Protein 4HXY (pdb70)

B-factor: mean 15.11, std 8.76, range [2.0, 50.68]

Structure (mmCIF, N/CA/C/O backbone):
data_4HXY
#
_entry.id   4HXY
#
_cell.length_a   42.157
_cell.length_b   123.398
_cell.length_c   79.884
_cell.angle_alpha   90.00
_cell.angle_beta   90.27
_cell.angle_gamma   90.00
#
_symmetry.space_group_name_H-M   'P 1 21 1'
#
loop_
_entity.id
_entity.type
_entity.pdbx_description
1 polymer Plm1
2 non-polymer 'NADPH DIHYDRO-NICOTINAMIDE-ADENINE-DINUCLEOTIDE PHOSPHATE'
3 non-polymer '6-AMINOHEXANOIC ACID'
4 water water
#
loop_
_atom_site.group_PDB
_atom_site.id
_atom_site.type_symbol
_atom_site.label_atom_id
_atom_site.label_alt_id
_atom_site.label_comp_id
_atom_site.label_asym_id
_atom_site.label_entity_id
_atom_site.label_seq_id
_atom_site.pdbx_PDB_ins_code
_atom_site.Cartn_x
_atom_site.Cartn_y
_atom_site.Cartn_z
_atom_site.occupancy
_atom_site.B_iso_or_equiv
_atom_site.auth_seq_id
_atom_site.auth_comp_id
_atom_site.auth_asym_id
_atom_site.auth_atom_id
_atom_site.pdbx_PDB_model_num
ATOM 1 N N . ARG A 1 4 ? 9.583 23.880 79.709 1.00 23.18 1 ARG A N 1
ATOM 2 C CA . ARG A 1 4 ? 9.107 24.200 78.334 1.00 21.92 1 ARG A CA 1
ATOM 3 C C . ARG A 1 4 ? 9.964 25.346 77.775 1.00 20.71 1 ARG A C 1
ATOM 4 O O . ARG A 1 4 ? 10.353 26.271 78.500 1.00 21.96 1 ARG A O 1
ATOM 6 N N . THR A 1 5 ? 10.341 25.247 76.503 1.00 17.72 2 THR A N 1
ATOM 7 C CA . THR A 1 5 ? 11.274 26.215 75.954 1.00 15.01 2 THR A CA 1
ATOM 8 C C . THR A 1 5 ? 10.525 27.470 75.596 1.00 12.95 2 THR A C 1
ATOM 9 O O . THR A 1 5 ? 9.587 27.423 74.798 1.00 12.13 2 THR A O 1
ATOM 13 N N . GLY A 1 6 ? 10.944 28.597 76.166 1.00 10.74 3 GLY A N 1
ATOM 14 C CA . GLY A 1 6 ? 10.323 29.877 75.850 1.00 9.08 3 GLY A CA 1
ATOM 15 C C . GLY A 1 6 ? 10.895 30.478 74.578 1.00 8.21 3 GLY A C 1
ATOM 16 O O . GLY A 1 6 ? 12.127 30.494 74.390 1.00 7.29 3 GLY A O 1
ATOM 17 N N . TRP A 1 7 ? 9.997 30.963 73.717 1.00 7.86 4 TRP A N 1
ATOM 18 C CA . TRP A 1 7 ? 10.344 31.667 72.480 1.00 7.21 4 TRP A CA 1
ATOM 19 C C . TRP A 1 7 ? 9.791 33.069 72.576 1.00 7.46 4 TRP A C 1
ATOM 20 O O . TRP A 1 7 ? 8.606 33.270 72.885 1.00 7.51 4 TRP A O 1
ATOM 31 N N . PHE A 1 8 ? 10.662 34.048 72.350 1.00 6.89 5 PHE A N 1
ATOM 32 C CA . PHE A 1 8 ? 10.276 35.439 72.449 1.00 6.79 5 PHE A CA 1
ATOM 33 C C . PHE A 1 8 ? 10.858 36.239 71.298 1.00 7.41 5 PHE A C 1
ATOM 34 O O . PHE A 1 8 ? 11.740 35.766 70.571 1.00 6.27 5 PHE A O 1
ATOM 42 N N . SER A 1 9 ? 10.318 37.445 71.124 1.00 8.14 6 SER A N 1
ATOM 43 C CA . SER A 1 9 ? 10.791 38.379 70.115 1.00 8.82 6 SER A CA 1
ATOM 44 C C . SER A 1 9 ? 10.623 39.814 70.600 1.00 8.63 6 SER A C 1
ATOM 45 O O . SER A 1 9 ? 9.694 40.113 71.320 1.00 7.31 6 SER A O 1
ATOM 48 N N . GLU A 1 10 ? 11.505 40.685 70.142 1.00 9.06 7 GLU A N 1
ATOM 49 C CA . GLU A 1 10 ? 11.287 42.115 70.197 1.00 9.20 7 GLU A CA 1
ATOM 50 C C . GLU A 1 10 ? 10.064 42.494 69.364 1.00 9.69 7 GLU A C 1
ATOM 51 O O . GLU A 1 10 ? 9.825 41.935 68.280 1.00 9.90 7 GLU A O 1
ATOM 57 N N . THR A 1 11 ? 9.270 43.436 69.863 1.00 8.45 8 THR A N 1
ATOM 58 C CA . THR A 1 11 ? 8.232 44.068 69.067 1.00 8.85 8 THR A CA 1
ATOM 59 C C . THR A 1 11 ? 8.112 45.529 69.523 1.00 8.97 8 THR A C 1
ATOM 60 O O . THR A 1 11 ? 8.801 45.950 70.452 1.00 9.09 8 THR A O 1
ATOM 64 N N . TRP A 1 12 ? 7.278 46.313 68.848 1.00 8.82 9 TRP A N 1
ATOM 65 C CA . TRP A 1 12 ? 7.170 47.743 69.101 1.00 9.72 9 TRP A CA 1
ATOM 66 C C . TRP A 1 12 ? 5.709 48.138 69.171 1.00 10.52 9 TRP A C 1
ATOM 67 O O . TRP A 1 12 ? 4.883 47.637 68.384 1.00 12.14 9 TRP A O 1
ATOM 78 N N . ARG A 1 13 ? 5.402 48.973 70.156 1.00 10.99 10 ARG A N 1
ATOM 79 C CA . ARG A 1 13 ? 4.057 49.498 70.398 1.00 12.32 10 ARG A CA 1
ATOM 80 C C . ARG A 1 13 ? 4.036 50.952 69.999 1.00 12.44 10 ARG A C 1
ATOM 81 O O . ARG A 1 13 ? 4.828 51.760 70.509 1.00 11.13 10 ARG A O 1
ATOM 89 N N . GLN A 1 14 ? 3.112 51.307 69.113 1.00 13.71 11 GLN A N 1
ATOM 90 C CA . GLN A 1 14 ? 2.962 52.701 68.733 1.00 15.46 11 GLN A CA 1
ATOM 91 C C . GLN A 1 14 ? 2.260 53.438 69.870 1.00 16.55 11 GLN A C 1
ATOM 92 O O . GLN A 1 14 ? 1.168 53.031 70.292 1.00 16.47 11 GLN A O 1
ATOM 98 N N . LEU A 1 15 ? 2.878 54.505 70.381 1.00 17.88 12 LEU A N 1
ATOM 99 C CA . LEU A 1 15 ? 2.303 55.277 71.487 1.00 19.81 12 LEU A CA 1
ATOM 100 C C . LEU A 1 15 ? 1.322 56.290 70.918 1.00 22.00 12 LEU A C 1
ATOM 101 O O . LEU A 1 15 ? 1.515 56.762 69.817 1.00 23.61 12 LEU A O 1
ATOM 106 N N . GLY A 1 16 ? 0.268 56.603 71.664 1.00 24.55 13 GLY A N 1
ATOM 107 C CA . GLY A 1 16 ? -0.823 57.455 71.146 1.00 25.67 13 GLY A CA 1
ATOM 108 C C . GLY A 1 16 ? -0.457 58.907 70.904 1.00 26.41 13 GLY A C 1
ATOM 109 O O . GLY A 1 16 ? -0.884 59.508 69.894 1.00 27.85 13 GLY A O 1
ATOM 110 N N . THR A 1 20 ? 4.501 66.201 72.019 1.00 40.05 17 THR A N 1
ATOM 111 C CA . THR A 1 20 ? 5.472 66.852 71.146 1.00 39.88 17 THR A CA 1
ATOM 112 C C . THR A 1 20 ? 5.607 68.357 71.448 1.00 39.49 17 THR A C 1
ATOM 113 O O . THR A 1 20 ? 4.602 69.072 71.582 1.00 39.86 17 THR A O 1
ATOM 117 N N . ALA A 1 21 ? 6.852 68.823 71.548 1.00 38.57 18 ALA A N 1
ATOM 118 C CA . ALA A 1 21 ? 7.173 70.223 71.872 1.00 37.73 18 ALA A CA 1
ATOM 119 C C . ALA A 1 21 ? 8.011 70.852 70.766 1.00 36.77 18 ALA A C 1
ATOM 120 O O . ALA A 1 21 ? 8.461 70.163 69.857 1.00 36.66 18 ALA A O 1
ATOM 122 N N . ASP A 1 22 ? 8.224 72.162 70.847 1.00 35.84 19 ASP A N 1
ATOM 123 C CA . ASP A 1 22 ? 9.015 72.887 69.833 1.00 35.17 19 ASP A CA 1
ATOM 124 C C . ASP A 1 22 ? 10.466 73.138 70.262 1.00 33.95 19 ASP A C 1
ATOM 125 O O . ASP A 1 22 ? 11.323 73.453 69.434 1.00 33.63 19 ASP A O 1
ATOM 130 N N . ARG A 1 23 ? 10.724 73.011 71.560 1.00 31.99 20 ARG A N 1
ATOM 131 C CA . ARG A 1 23 ? 12.054 73.217 72.122 1.00 30.35 20 ARG A CA 1
ATOM 132 C C . ARG A 1 23 ? 12.133 72.446 73.432 1.00 28.28 20 ARG A C 1
ATOM 133 O O . ARG A 1 23 ? 11.127 71.919 73.906 1.00 28.14 20 ARG A O 1
ATOM 141 N N . VAL A 1 24 ? 13.330 72.375 74.005 1.00 26.27 21 VAL A N 1
ATOM 142 C CA . VAL A 1 24 ? 13.543 71.682 75.278 1.00 24.72 21 VAL A CA 1
ATOM 143 C C . VAL A 1 24 ? 14.099 72.703 76.260 1.00 23.78 21 VAL A C 1
ATOM 144 O O . VAL A 1 24 ? 15.193 73.217 76.062 1.00 23.06 21 VAL A O 1
ATOM 148 N N . PRO A 1 25 ? 13.336 73.023 77.315 1.00 23.53 22 PRO A N 1
ATOM 149 C CA . PRO A 1 25 ? 13.831 74.049 78.214 1.00 23.33 22 PRO A CA 1
ATOM 150 C C . PRO A 1 25 ? 14.909 73.532 79.136 1.00 22.53 22 PRO A C 1
ATOM 151 O O . PRO A 1 25 ? 14.945 72.331 79.436 1.00 23.21 22 PRO A O 1
ATOM 155 N N . GLY A 1 26 ? 15.757 74.448 79.590 1.00 21.47 23 GLY A N 1
ATOM 156 C CA . GLY A 1 26 ? 16.704 74.177 80.661 1.00 21.26 23 GLY A CA 1
ATOM 157 C C . GLY A 1 26 ? 18.148 74.250 80.203 1.00 20.01 23 GLY A C 1
ATOM 158 O O . GLY A 1 26 ? 18.456 74.669 79.082 1.00 20.58 23 GLY A O 1
ATOM 159 N N . ASN A 1 27 ? 19.030 73.822 81.095 1.00 18.48 24 ASN A N 1
ATOM 160 C CA . ASN A 1 27 ? 20.460 73.870 80.903 1.00 17.03 24 ASN A CA 1
ATOM 161 C C . ASN A 1 27 ? 20.938 72.443 80.618 1.00 15.65 24 ASN A C 1
ATOM 162 O O . ASN A 1 27 ? 21.145 71.671 81.547 1.00 15.65 24 ASN A O 1
ATOM 167 N N . TRP A 1 28 ? 21.095 72.100 79.339 1.00 14.57 25 TRP A N 1
ATOM 168 C CA . TRP A 1 28 ? 21.428 70.730 78.952 1.00 13.89 25 TRP A CA 1
ATOM 169 C C . TRP A 1 28 ? 22.879 70.581 78.565 1.00 12.95 25 TRP A C 1
ATOM 170 O O . TRP A 1 28 ? 23.480 71.499 78.016 1.00 13.00 25 TRP A O 1
ATOM 181 N N . LEU A 1 29 ? 23.415 69.397 78.829 1.00 11.28 26 LEU A N 1
ATOM 182 C CA . LEU A 1 29 ? 24.772 69.038 78.467 1.00 10.77 26 LEU A CA 1
ATOM 183 C C . LEU A 1 29 ? 24.699 68.101 77.253 1.00 10.93 26 LEU A C 1
ATOM 184 O O . LEU A 1 29 ? 23.995 67.120 77.279 1.00 10.51 26 LEU A O 1
ATOM 189 N N . LEU A 1 30 ? 25.418 68.439 76.195 1.00 30.00 27 LEU A N 1
ATOM 190 C CA . LEU A 1 30 ? 25.376 67.650 74.982 1.00 30.00 27 LEU A CA 1
ATOM 191 C C . LEU A 1 30 ? 26.718 66.968 74.828 1.00 30.00 27 LEU A C 1
ATOM 192 O O . LEU A 1 30 ? 27.737 67.624 74.840 1.00 30.00 27 LEU A O 1
ATOM 197 N N . LEU A 1 31 ? 26.686 65.645 74.683 1.00 9.65 28 LEU A N 1
ATOM 198 C CA . LEU A 1 31 ? 27.893 64.842 74.576 1.00 8.94 28 LEU A CA 1
ATOM 199 C C . LEU A 1 31 ? 27.898 63.975 73.324 1.00 9.80 28 LEU A C 1
ATOM 200 O O . LEU A 1 31 ? 26.874 63.732 72.741 1.00 8.34 28 LEU A O 1
ATOM 205 N N . GLY A 1 32 ? 29.093 63.556 72.925 1.00 11.60 29 GLY A N 1
ATOM 206 C CA . GLY A 1 32 ? 29.243 62.730 71.735 1.00 12.21 29 GLY A CA 1
ATOM 207 C C . GLY A 1 32 ? 29.046 63.602 70.519 1.00 13.24 29 GLY A C 1
ATOM 208 O O . GLY A 1 32 ? 29.605 64.704 70.438 1.00 15.17 29 GLY A O 1
ATOM 209 N N . GLU A 1 33 ? 28.235 63.141 69.581 1.00 13.22 30 GLU A N 1
ATOM 210 C CA . GLU A 1 33 ? 27.958 63.904 68.383 1.00 14.37 30 GLU A CA 1
ATOM 211 C C . GLU A 1 33 ? 26.472 64.189 68.308 1.00 13.02 30 GLU A C 1
ATOM 212 O O . GLU A 1 33 ? 25.683 63.363 67.861 1.00 12.73 30 GLU A O 1
ATOM 218 N N . VAL A 1 34 ? 26.096 65.382 68.730 1.00 12.47 31 VAL A N 1
ATOM 219 C CA . VAL A 1 34 ? 24.709 65.807 68.631 1.00 11.97 31 VAL A CA 1
ATOM 220 C C . VAL A 1 34 ? 24.607 66.704 67.407 1.00 12.01 31 VAL A C 1
ATOM 221 O O . VAL A 1 34 ? 25.284 67.734 67.334 1.00 12.60 31 VAL A O 1
ATOM 225 N N . PRO A 1 35 ? 23.784 66.319 66.434 1.00 12.24 32 PRO A N 1
ATOM 226 C CA . PRO A 1 35 ? 23.776 67.045 65.175 1.00 12.37 32 PRO A CA 1
ATOM 227 C C . PRO A 1 35 ? 23.095 68.395 65.293 1.00 12.66 32 PRO A C 1
ATOM 228 O O . PRO A 1 35 ? 22.358 68.636 66.244 1.00 11.72 32 PRO A O 1
ATOM 232 N N . PRO A 1 36 ? 23.354 69.276 64.336 1.00 13.11 33 PRO A N 1
ATOM 233 C CA . PRO A 1 36 ? 22.827 70.634 64.471 1.00 13.24 33 PRO A CA 1
ATOM 234 C C . PRO A 1 36 ? 21.316 70.740 64.607 1.00 13.64 33 PRO A C 1
ATOM 235 O O . PRO A 1 36 ? 20.851 71.585 65.375 1.00 14.60 33 PRO A O 1
ATOM 239 N N . ALA A 1 37 ? 20.563 69.887 63.909 1.00 13.42 34 ALA A N 1
ATOM 240 C CA . ALA A 1 37 ? 19.095 69.938 63.976 1.00 13.46 34 ALA A CA 1
ATOM 241 C C . ALA A 1 37 ? 18.546 69.574 65.356 1.00 13.77 34 ALA A C 1
ATOM 242 O O . ALA A 1 37 ? 17.405 69.911 65.675 1.00 14.86 34 ALA A O 1
ATOM 244 N N . LEU A 1 38 ? 19.337 68.867 66.156 1.00 13.31 35 LEU A N 1
ATOM 245 C CA . LEU A 1 38 ? 18.967 68.635 67.562 1.00 12.73 35 LEU A CA 1
ATOM 246 C C . LEU A 1 38 ? 19.570 69.644 68.547 1.00 12.60 35 LEU A C 1
ATOM 247 O O . LEU A 1 38 ? 18.913 69.999 69.527 1.00 13.68 35 LEU A O 1
ATOM 252 N N . GLY A 1 39 ? 20.805 70.084 68.325 1.00 12.72 36 GLY A N 1
ATOM 253 C CA . GLY A 1 39 ? 21.427 71.078 69.199 1.00 13.95 36 GLY A CA 1
ATOM 254 C C . GLY A 1 39 ? 20.574 72.337 69.313 1.00 14.96 36 GLY A C 1
ATOM 255 O O . GLY A 1 39 ? 20.577 73.027 70.345 1.00 15.94 36 GLY A O 1
ATOM 256 N N . SER A 1 40 ? 19.846 72.635 68.237 1.00 15.52 37 SER A N 1
ATOM 257 C CA . SER A 1 40 ? 19.009 73.836 68.164 1.00 16.29 37 SER A CA 1
ATOM 258 C C . SER A 1 40 ? 17.726 73.760 68.989 1.00 16.37 37 SER A C 1
ATOM 259 O O . SER A 1 40 ? 17.004 74.759 69.097 1.00 17.59 37 SER A O 1
ATOM 262 N N . LEU A 1 41 ? 17.425 72.602 69.576 1.00 16.23 38 LEU A N 1
ATOM 263 C CA . LEU A 1 41 ? 16.303 72.466 70.501 1.00 16.71 38 LEU A CA 1
ATOM 264 C C . LEU A 1 41 ? 16.584 73.134 71.849 1.00 17.32 38 LEU A C 1
ATOM 265 O O . LEU A 1 41 ? 15.656 73.404 72.613 1.00 17.56 38 LEU A O 1
ATOM 270 N N . PHE A 1 42 ? 17.864 73.381 72.117 1.00 17.95 39 PHE A N 1
ATOM 271 C CA . PHE A 1 42 ? 18.351 73.821 73.408 1.00 18.64 39 PHE A CA 1
ATOM 272 C C . PHE A 1 42 ? 18.861 75.245 73.311 1.00 19.98 39 PHE A C 1
ATOM 273 O O . PHE A 1 42 ? 19.494 75.624 72.331 1.00 20.28 39 PHE A O 1
ATOM 281 N N . ASP A 1 43 ? 18.571 76.035 74.336 1.00 20.53 40 ASP A N 1
ATOM 282 C CA . ASP A 1 43 ? 19.130 77.366 74.423 1.00 21.66 40 ASP A CA 1
ATOM 283 C C . ASP A 1 43 ? 20.437 77.242 75.198 1.00 20.52 40 ASP A C 1
ATOM 284 O O . ASP A 1 43 ? 20.453 76.749 76.324 1.00 20.97 40 ASP A O 1
ATOM 289 N N . ASP A 1 44 ? 21.520 77.668 74.566 1.00 19.57 41 ASP A N 1
ATOM 290 C CA . ASP A 1 44 ? 22.832 77.730 75.175 1.00 19.60 41 ASP A CA 1
ATOM 291 C C . ASP A 1 44 ? 23.280 76.434 75.859 1.00 18.93 41 ASP A C 1
ATOM 292 O O . ASP A 1 44 ? 23.722 76.450 77.010 1.00 18.37 41 ASP A O 1
ATOM 297 N N . PRO A 1 45 ? 23.201 75.311 75.130 1.00 18.12 42 PRO A N 1
ATOM 298 C CA . PRO A 1 45 ? 23.607 74.041 75.725 1.00 17.80 42 PRO A CA 1
ATOM 299 C C . PRO A 1 45 ? 25.088 73.976 76.041 1.00 17.41 42 PRO A C 1
ATOM 300 O O . PRO A 1 45 ? 25.902 74.645 75.396 1.00 17.93 42 PRO A O 1
ATOM 304 N N . LEU A 1 46 ? 25.427 73.155 77.031 1.00 16.82 43 LEU A N 1
ATOM 305 C CA . LEU A 1 46 ? 26.808 72.916 77.437 1.00 16.12 43 LEU A CA 1
ATOM 306 C C . LEU A 1 46 ? 27.447 71.809 76.598 1.00 16.49 43 LEU A C 1
ATOM 307 O O . LEU A 1 46 ? 26.752 71.006 75.998 1.00 15.81 43 LEU A O 1
ATOM 312 N N . THR A 1 47 ? 28.771 71.793 76.565 1.00 16.95 44 THR A N 1
ATOM 313 C CA . THR A 1 47 ? 29.552 70.683 75.997 1.00 17.56 44 THR A CA 1
ATOM 314 C C . THR A 1 47 ? 30.491 70.158 77.071 1.00 17.72 44 THR A C 1
ATOM 315 O O . THR A 1 47 ? 30.597 70.741 78.160 1.00 17.34 44 THR A O 1
ATOM 319 N N . ALA A 1 48 ? 31.194 69.068 76.774 1.00 17.76 45 ALA A N 1
ATOM 320 C CA . ALA A 1 48 ? 32.162 68.524 77.705 1.00 19.21 45 ALA A CA 1
ATOM 321 C C . ALA A 1 48 ? 33.238 69.581 78.029 1.00 20.16 45 ALA A C 1
ATOM 322 O O . ALA A 1 48 ? 33.730 69.653 79.151 1.00 20.47 45 ALA A O 1
ATOM 324 N N . ALA A 1 49 ? 33.566 70.403 77.050 1.00 21.45 46 ALA A N 1
ATOM 325 C CA . ALA A 1 49 ? 34.605 71.433 77.233 1.00 22.98 46 ALA A CA 1
ATOM 326 C C . ALA A 1 49 ? 34.121 72.624 78.056 1.00 23.19 46 ALA A C 1
ATOM 327 O O . ALA A 1 49 ? 34.867 73.135 78.891 1.00 24.41 46 ALA A O 1
ATOM 329 N N . SER A 1 50 ? 32.879 73.051 77.842 1.00 23.43 47 SER A N 1
ATOM 330 C CA . SER A 1 50 ? 32.343 74.266 78.489 1.00 23.36 47 SER A CA 1
ATOM 331 C C . SER A 1 50 ? 31.685 74.046 79.857 1.00 23.92 47 SER A C 1
ATOM 332 O O . SER A 1 50 ? 31.522 74.988 80.631 1.00 24.08 47 SER A O 1
ATOM 335 N N . TRP A 1 51 ? 31.291 72.808 80.147 1.00 23.59 48 TRP A N 1
ATOM 336 C CA . TRP A 1 51 ? 30.597 72.486 81.391 1.00 23.93 48 TRP A CA 1
ATOM 337 C C . TRP A 1 51 ? 31.482 72.766 82.608 1.00 25.16 48 TRP A C 1
ATOM 338 O O . TRP A 1 51 ? 32.591 72.247 82.709 1.00 25.37 48 TRP A O 1
ATOM 349 N N . ASP A 1 52 ? 30.983 73.603 83.509 1.00 27.09 49 ASP A N 1
ATOM 350 C CA . ASP A 1 52 ? 31.553 73.734 84.847 1.00 28.81 49 ASP A CA 1
ATOM 351 C C . ASP A 1 52 ? 30.952 72.602 85.682 1.00 29.35 49 ASP A C 1
ATOM 352 O O . ASP A 1 52 ? 29.762 72.642 86.019 1.00 30.15 49 ASP A O 1
ATOM 357 N N . ARG A 1 53 ? 31.776 71.614 86.025 1.00 30.03 50 ARG A N 1
ATOM 358 C CA . ARG A 1 53 ? 31.313 70.391 86.690 1.00 30.72 50 ARG A CA 1
ATOM 359 C C . ARG A 1 53 ? 30.627 70.600 88.046 1.00 31.03 50 ARG A C 1
ATOM 360 O O . ARG A 1 53 ? 30.021 69.662 88.586 1.00 32.08 50 ARG A O 1
ATOM 368 N N . SER A 1 54 ? 30.714 71.809 88.594 1.00 30.81 51 SER A N 1
ATOM 369 C CA . SER A 1 54 ? 29.988 72.143 89.821 1.00 30.45 51 SER A CA 1
ATOM 370 C C . SER A 1 54 ? 28.495 72.404 89.570 1.00 29.39 51 SER A C 1
ATOM 371 O O . SER A 1 54 ? 27.684 72.235 90.471 1.00 29.78 51 SER A O 1
ATOM 374 N N . THR A 1 55 ? 28.136 72.801 88.352 1.00 28.03 52 THR A N 1
ATOM 375 C CA . THR A 1 55 ? 26.731 72.992 87.980 1.00 27.12 52 THR A CA 1
ATOM 376 C C . THR A 1 55 ? 26.111 71.653 87.546 1.00 25.28 52 THR A C 1
ATOM 377 O O . THR A 1 55 ? 26.753 70.879 86.828 1.00 25.60 52 THR A O 1
ATOM 381 N N . ALA A 1 56 ? 24.889 71.377 88.001 1.00 22.63 53 ALA A N 1
ATOM 382 C CA . ALA A 1 56 ? 24.152 70.178 87.570 1.00 20.90 53 ALA A CA 1
ATOM 383 C C . ALA A 1 56 ? 23.257 70.501 86.362 1.00 19.27 53 ALA A C 1
ATOM 384 O O . ALA A 1 56 ? 22.270 71.218 86.493 1.00 18.36 53 ALA A O 1
ATOM 386 N N . PRO A 1 57 ? 23.585 69.962 85.170 1.00 17.14 54 PRO A N 1
ATOM 387 C CA . PRO A 1 57 ? 22.666 70.218 84.075 1.00 15.77 54 PRO A CA 1
ATOM 388 C C . PRO A 1 57 ? 21.316 69.572 84.323 1.00 14.43 54 PRO A C 1
ATOM 389 O O . PRO A 1 57 ? 21.218 68.582 85.055 1.00 13.80 54 PRO A O 1
ATOM 393 N N . ASP A 1 58 ? 20.289 70.139 83.704 1.00 13.62 55 ASP A N 1
ATOM 394 C CA . ASP A 1 58 ? 18.912 69.657 83.834 1.00 13.04 55 ASP A CA 1
ATOM 395 C C . ASP A 1 58 ? 18.725 68.327 83.106 1.00 11.90 55 ASP A C 1
ATOM 396 O O . ASP A 1 58 ? 17.810 67.567 83.407 1.00 11.45 55 ASP A O 1
ATOM 401 N N . GLY A 1 59 ? 19.605 68.065 82.136 1.00 11.58 56 GLY A N 1
ATOM 402 C CA . GLY A 1 59 ? 19.593 66.813 81.394 1.00 10.53 56 GLY A CA 1
ATOM 403 C C . GLY A 1 59 ? 20.879 66.639 80.597 1.00 9.58 56 GLY A C 1
ATOM 404 O O . GLY A 1 59 ? 21.642 67.582 80.433 1.00 9.34 56 GLY A O 1
ATOM 405 N N . VAL A 1 60 ? 21.112 65.419 80.105 1.00 7.37 57 VAL A N 1
ATOM 406 C CA . VAL A 1 60 ? 22.268 65.104 79.268 1.00 7.57 57 VAL A CA 1
ATOM 407 C C . VAL A 1 60 ? 21.766 64.427 78.001 1.00 7.19 57 VAL A C 1
ATOM 408 O O . VAL A 1 60 ? 20.950 63.506 78.072 1.00 7.78 57 VAL A O 1
ATOM 412 N N . LEU A 1 61 ? 22.187 64.923 76.837 1.00 7.40 58 LEU A N 1
ATOM 413 C CA . LEU A 1 61 ? 21.833 64.287 75.591 1.00 7.27 58 LEU A CA 1
ATOM 414 C C . LEU A 1 61 ? 23.113 63.810 74.928 1.00 7.39 58 LEU A C 1
ATOM 415 O O . LEU A 1 61 ? 24.035 64.592 74.717 1.00 8.11 58 LEU A O 1
ATOM 420 N N . VAL A 1 62 ? 23.176 62.501 74.688 1.00 6.83 59 VAL A N 1
ATOM 421 C CA . VAL A 1 62 ? 24.336 61.859 74.110 1.00 6.65 59 VAL A CA 1
ATOM 422 C C . VAL A 1 62 ? 24.016 61.367 72.720 1.00 7.24 59 VAL A C 1
ATOM 423 O O . VAL A 1 62 ? 23.093 60.590 72.523 1.00 7.76 59 VAL A O 1
ATOM 427 N N . GLY A 1 63 ? 24.814 61.785 71.749 1.00 7.63 60 GLY A N 1
ATOM 428 C CA . GLY A 1 63 ? 24.674 61.309 70.394 1.00 7.18 60 GLY A CA 1
ATOM 429 C C . GLY A 1 63 ? 25.740 60.267 70.135 1.00 8.34 60 GLY A C 1
ATOM 430 O O . GLY A 1 63 ? 26.930 60.605 70.160 1.00 9.60 60 GLY A O 1
ATOM 431 N N . ALA A 1 64 ? 25.325 59.020 69.917 1.00 8.65 61 ALA A N 1
ATOM 432 C CA . ALA A 1 64 ? 26.241 57.880 69.867 1.00 8.65 61 ALA A CA 1
ATOM 433 C C . ALA A 1 64 ? 26.062 57.064 68.599 1.00 8.98 61 ALA A C 1
ATOM 434 O O . ALA A 1 64 ? 24.955 56.679 68.246 1.00 9.78 61 ALA A O 1
ATOM 436 N N . GLY A 1 65 ? 27.160 56.804 67.912 1.00 9.98 62 GLY A N 1
ATOM 437 C CA . GLY A 1 65 ? 27.151 55.890 66.779 1.00 9.91 62 GLY A CA 1
ATOM 438 C C . GLY A 1 65 ? 27.657 54.495 67.080 1.00 9.70 62 GLY A C 1
ATOM 439 O O . GLY A 1 65 ? 27.484 53.586 66.264 1.00 10.55 62 GLY A O 1
ATOM 440 N N . ALA A 1 66 ? 28.323 54.329 68.227 1.00 8.73 63 ALA A N 1
ATOM 441 C CA . ALA A 1 66 ? 28.826 53.024 68.663 1.00 8.14 63 ALA A CA 1
ATOM 442 C C . ALA A 1 66 ? 28.866 52.979 70.186 1.00 7.42 63 ALA A C 1
ATOM 443 O O . ALA A 1 66 ? 28.844 54.026 70.838 1.00 7.20 63 ALA A O 1
ATOM 445 N N . ALA A 1 67 ? 28.964 51.770 70.732 1.00 6.60 64 ALA A N 1
ATOM 446 C CA . ALA A 1 67 ? 28.935 51.558 72.184 1.00 6.51 64 ALA A CA 1
ATOM 447 C C . ALA A 1 67 ? 30.006 52.393 72.893 1.00 6.56 64 ALA A C 1
ATOM 448 O O . ALA A 1 67 ? 29.762 52.949 73.964 1.00 6.41 64 ALA A O 1
ATOM 450 N N . GLU A 1 68 ? 31.202 52.482 72.291 1.00 6.55 65 GLU A N 1
ATOM 451 C CA . GLU A 1 68 ? 32.301 53.271 72.856 1.00 8.20 65 GLU A CA 1
ATOM 452 C C . GLU A 1 68 ? 31.949 54.749 73.068 1.00 7.70 65 GLU A C 1
ATOM 453 O O . GLU A 1 68 ? 32.433 55.363 74.021 1.00 7.80 65 GLU A O 1
ATOM 459 N N . ASP A 1 69 ? 31.105 55.306 72.201 1.00 7.90 66 ASP A N 1
ATOM 460 C CA . ASP A 1 69 ? 30.719 56.710 72.308 1.00 8.55 66 ASP A CA 1
ATOM 461 C C . ASP A 1 69 ? 29.864 56.923 73.546 1.00 7.49 66 ASP A C 1
ATOM 462 O O . ASP A 1 69 ? 30.023 57.917 74.279 1.00 7.48 66 ASP A O 1
ATOM 467 N N . LEU A 1 70 ? 28.937 55.999 73.790 1.00 7.07 67 LEU A N 1
ATOM 468 C CA . LEU A 1 70 ? 28.093 56.095 74.977 1.00 6.36 67 LEU A CA 1
ATOM 469 C C . LEU A 1 70 ? 28.925 55.821 76.233 1.00 6.28 67 LEU A C 1
ATOM 470 O O . LEU A 1 70 ? 28.736 56.457 77.267 1.00 6.43 67 LEU A O 1
ATOM 475 N N . LEU A 1 71 ? 29.849 54.869 76.153 1.00 5.63 68 LEU A N 1
ATOM 476 C CA . LEU A 1 71 ? 30.741 54.567 77.272 1.00 6.62 68 LEU A CA 1
ATOM 477 C C . LEU A 1 71 ? 31.508 55.831 77.671 1.00 6.36 68 LEU A C 1
ATOM 478 O O . LEU A 1 71 ? 31.579 56.173 78.846 1.00 8.14 68 LEU A O 1
ATOM 483 N N . ALA A 1 72 ? 32.063 56.519 76.682 1.00 7.21 69 ALA A N 1
ATOM 484 C CA . ALA A 1 72 ? 32.799 57.749 76.944 1.00 7.25 69 ALA A CA 1
ATOM 485 C C . ALA A 1 72 ? 31.940 58.829 77.614 1.00 8.00 69 ALA A C 1
ATOM 486 O O . ALA A 1 72 ? 32.407 59.495 78.534 1.00 9.32 69 ALA A O 1
ATOM 488 N N . ALA A 1 73 ? 30.705 58.992 77.153 1.00 8.21 70 ALA A N 1
ATOM 489 C CA . ALA A 1 73 ? 29.791 59.968 77.744 1.00 8.25 70 ALA A CA 1
ATOM 490 C C . ALA A 1 73 ? 29.476 59.625 79.185 1.00 8.49 70 ALA A C 1
ATOM 491 O O . ALA A 1 73 ? 29.422 60.502 80.047 1.00 8.85 70 ALA A O 1
ATOM 493 N N . LEU A 1 74 ? 29.264 58.345 79.482 1.00 8.65 71 LEU A N 1
ATOM 494 C CA . LEU A 1 74 ? 28.942 57.947 80.840 1.00 8.36 71 LEU A CA 1
ATOM 495 C C . LEU A 1 74 ? 30.140 58.183 81.755 1.00 9.83 71 LEU A C 1
ATOM 496 O O . LEU A 1 74 ? 29.962 58.526 82.911 1.00 10.89 71 LEU A O 1
ATOM 501 N N . HIS A 1 75 ? 31.356 58.007 81.244 1.00 10.02 72 HIS A N 1
ATOM 502 C CA . HIS A 1 75 ? 32.544 58.326 82.035 1.00 11.69 72 HIS A CA 1
ATOM 503 C C . HIS A 1 75 ? 32.657 59.828 82.303 1.00 13.05 72 HIS A C 1
ATOM 504 O O . HIS A 1 75 ? 33.174 60.233 83.355 1.00 13.21 72 HIS A O 1
ATOM 511 N N . GLU A 1 76 ? 32.210 60.646 81.360 1.00 14.33 73 GLU A N 1
ATOM 512 C CA . GLU A 1 76 ? 32.252 62.097 81.547 1.00 16.81 73 GLU A CA 1
ATOM 513 C C . GLU A 1 76 ? 31.357 62.565 82.670 1.00 17.78 73 GLU A C 1
ATOM 514 O O . GLU A 1 76 ? 31.695 63.494 83.375 1.00 18.22 73 GLU A O 1
ATOM 520 N N . VAL A 1 77 ? 30.184 61.964 82.779 1.00 30.00 74 VAL A N 1
ATOM 521 C CA . VAL A 1 77 ? 29.230 62.377 83.802 1.00 30.00 74 VAL A CA 1
ATOM 522 C C . VAL A 1 77 ? 29.328 61.615 85.118 1.00 30.00 74 VAL A C 1
ATOM 523 O O . VAL A 1 77 ? 28.588 61.887 86.041 1.00 30.00 74 VAL A O 1
ATOM 527 N N . ALA A 1 78 ? 30.226 60.647 85.179 1.00 23.25 75 ALA A N 1
ATOM 528 C CA . ALA A 1 78 ? 30.374 59.872 86.387 1.00 24.64 75 ALA A CA 1
ATOM 529 C C . ALA A 1 78 ? 30.854 60.750 87.509 1.00 25.35 75 ALA A C 1
ATOM 530 O O . ALA A 1 78 ? 31.785 61.522 87.347 1.00 26.66 75 ALA A O 1
ATOM 532 N N . GLY A 1 79 ? 30.244 60.606 88.662 1.00 26.19 76 GLY A N 1
ATOM 533 C CA . GLY A 1 79 ? 30.693 61.344 89.816 1.00 26.30 76 GLY A CA 1
ATOM 534 C C . GLY A 1 79 ? 30.257 62.787 89.852 1.00 26.05 76 GLY A C 1
ATOM 535 O O . GLY A 1 79 ? 30.657 63.522 90.740 1.00 27.25 76 GLY A O 1
ATOM 536 N N . HIS A 1 80 ? 29.431 63.189 88.898 1.00 25.34 77 HIS A N 1
ATOM 537 C CA . HIS A 1 80 ? 28.901 64.539 88.874 1.00 24.35 77 HIS A CA 1
ATOM 538 C C . HIS A 1 80 ? 27.396 64.489 88.818 1.00 23.56 77 HIS A C 1
ATOM 539 O O . HIS A 1 80 ? 26.847 63.682 88.095 1.00 23.44 77 HIS A O 1
ATOM 546 N N . PRO A 1 81 ? 26.715 65.333 89.585 1.00 21.61 78 PRO A N 1
ATOM 547 C CA . PRO A 1 81 ? 25.268 65.354 89.492 1.00 20.40 78 PRO A CA 1
ATOM 548 C C . PRO A 1 81 ? 24.787 65.898 88.151 1.00 18.49 78 PRO A C 1
ATOM 549 O O . PRO A 1 81 ? 25.276 66.922 87.683 1.00 18.29 78 PRO A O 1
ATOM 553 N N . THR A 1 82 ? 23.859 65.177 87.525 1.00 16.69 79 THR A N 1
ATOM 554 C CA . THR A 1 82 ? 23.166 65.672 86.354 1.00 15.72 79 THR A CA 1
ATOM 555 C C . THR A 1 82 ? 21.742 65.163 86.379 1.00 15.09 79 THR A C 1
ATOM 556 O O . THR A 1 82 ? 21.413 64.215 87.082 1.00 15.17 79 THR A O 1
ATOM 560 N N . GLY A 1 83 ? 20.904 65.775 85.565 1.00 14.11 80 GLY A N 1
ATOM 561 C CA . GLY A 1 83 ? 19.600 65.219 85.302 1.00 13.63 80 GLY A CA 1
ATOM 562 C C . GLY A 1 83 ? 19.697 63.960 84.457 1.00 13.24 80 GLY A C 1
ATOM 563 O O . GLY A 1 83 ? 20.799 63.432 84.230 1.00 12.53 80 GLY A O 1
ATOM 564 N N . PRO A 1 84 ? 18.545 63.483 83.964 1.00 12.46 81 PRO A N 1
ATOM 565 C CA . PRO A 1 84 ? 18.495 62.242 83.189 1.00 11.63 81 PRO A CA 1
ATOM 566 C C . PRO A 1 84 ? 19.409 62.247 81.955 1.00 10.37 81 PRO A C 1
ATOM 567 O O . PRO A 1 84 ? 19.501 63.255 81.256 1.00 10.17 81 PRO A O 1
ATOM 571 N N . VAL A 1 85 ? 20.051 61.111 81.714 1.00 9.31 82 VAL A N 1
ATOM 572 C CA . VAL A 1 85 ? 20.944 60.915 80.591 1.00 8.71 82 VAL A CA 1
ATOM 573 C C . VAL A 1 85 ? 20.205 60.178 79.491 1.00 7.86 82 VAL A C 1
ATOM 574 O O . VAL A 1 85 ? 19.802 59.018 79.656 1.00 7.34 82 VAL A O 1
ATOM 578 N N . TRP A 1 86 ? 20.050 60.860 78.372 1.00 7.06 83 TRP A N 1
ATOM 579 C CA . TRP A 1 86 ? 19.354 60.325 77.217 1.00 7.17 83 TRP A CA 1
ATOM 580 C C . TRP A 1 86 ? 20.358 60.136 76.105 1.00 7.53 83 TRP A C 1
ATOM 581 O O . TRP A 1 86 ? 21.250 60.977 75.927 1.00 7.91 83 TRP A O 1
ATOM 592 N N . CYS A 1 87 ? 20.212 59.047 75.356 1.00 7.42 84 CYS A N 1
ATOM 593 C CA . CYS A 1 87 ? 21.111 58.731 74.252 1.00 7.33 84 CYS A CA 1
ATOM 594 C C . CYS A 1 87 ? 20.316 58.583 72.964 1.00 7.73 84 CYS A C 1
ATOM 595 O O . CYS A 1 87 ? 19.386 57.764 72.905 1.00 7.58 84 CYS A O 1
ATOM 598 N N . VAL A 1 88 ? 20.675 59.366 71.943 1.00 7.25 85 VAL A N 1
ATOM 599 C CA . VAL A 1 88 ? 20.027 59.253 70.625 1.00 8.01 85 VAL A CA 1
ATOM 600 C C . VAL A 1 88 ? 20.937 58.560 69.605 1.00 8.15 85 VAL A C 1
ATOM 601 O O . VAL A 1 88 ? 22.141 58.792 69.562 1.00 8.52 85 VAL A O 1
ATOM 605 N N . THR A 1 89 ? 20.331 57.683 68.825 1.00 8.16 86 THR A N 1
ATOM 606 C CA . THR A 1 89 ? 20.996 56.906 67.801 1.00 8.08 86 THR A CA 1
ATOM 607 C C . THR A 1 89 ? 20.183 57.040 66.515 1.00 8.48 86 THR A C 1
ATOM 608 O O . THR A 1 89 ? 19.132 57.673 66.512 1.00 8.57 86 THR A O 1
ATOM 612 N N . SER A 1 90 ? 20.713 56.486 65.433 1.00 8.98 87 SER A N 1
ATOM 613 C CA . SER A 1 90 ? 19.977 56.279 64.185 1.00 10.28 87 SER A CA 1
ATOM 614 C C . SER A 1 90 ? 20.367 54.922 63.585 1.00 10.68 87 SER A C 1
ATOM 615 O O . SER A 1 90 ? 21.513 54.465 63.727 1.00 10.57 87 SER A O 1
ATOM 618 N N . ARG A 1 91 ? 19.384 54.251 62.984 1.00 11.16 88 ARG A N 1
ATOM 619 C CA . ARG A 1 91 ? 19.551 52.947 62.340 1.00 12.09 88 ARG A CA 1
ATOM 620 C C . ARG A 1 91 ? 19.898 51.833 63.350 1.00 11.69 88 ARG A C 1
ATOM 621 O O . ARG A 1 91 ? 20.389 50.801 62.954 1.00 12.50 88 ARG A O 1
ATOM 629 N N . ALA A 1 92 ? 19.589 52.038 64.634 1.00 10.66 89 ALA A N 1
ATOM 630 C CA . ALA A 1 92 ? 20.040 51.122 65.689 1.00 10.80 89 ALA A CA 1
ATOM 631 C C . ALA A 1 92 ? 19.052 49.967 65.931 1.00 10.51 89 ALA A C 1
ATOM 632 O O . ALA A 1 92 ? 19.445 48.911 66.431 1.00 10.73 89 ALA A O 1
ATOM 634 N N . VAL A 1 93 ? 17.796 50.181 65.553 1.00 10.45 90 VAL A N 1
ATOM 635 C CA . VAL A 1 93 ? 16.688 49.244 65.779 1.00 10.56 90 VAL A CA 1
ATOM 636 C C . VAL A 1 93 ? 15.804 49.142 64.536 1.00 11.26 90 VAL A C 1
ATOM 637 O O . VAL A 1 93 ? 15.738 50.079 63.717 1.00 12.04 90 VAL A O 1
ATOM 641 N N . GLY A 1 94 ? 15.136 47.999 64.421 1.00 12.21 91 GLY A N 1
ATOM 642 C CA . GLY A 1 94 ? 14.205 47.723 63.324 1.00 13.96 91 GLY A CA 1
ATOM 643 C C . GLY A 1 94 ? 12.822 47.682 63.925 1.00 14.36 91 GLY A C 1
ATOM 644 O O . GLY A 1 94 ? 12.465 46.716 64.593 1.00 15.00 91 GLY A O 1
ATOM 645 N N . VAL A 1 95 ? 12.044 48.738 63.714 1.00 15.99 92 VAL A N 1
ATOM 646 C CA . VAL A 1 95 ? 10.686 48.793 64.264 1.00 17.17 92 VAL A CA 1
ATOM 647 C C . VAL A 1 95 ? 9.700 47.855 63.548 1.00 19.87 92 VAL A C 1
ATOM 648 O O . VAL A 1 95 ? 8.722 47.405 64.145 1.00 20.92 92 VAL A O 1
ATOM 652 N N . GLY A 1 96 ? 9.982 47.541 62.292 1.00 22.85 93 GLY A N 1
ATOM 653 C CA . GLY A 1 96 ? 9.125 46.664 61.484 1.00 25.30 93 GLY A CA 1
ATOM 654 C C . GLY A 1 96 ? 8.093 47.446 60.689 1.00 27.63 93 GLY A C 1
ATOM 655 O O . GLY A 1 96 ? 7.036 46.909 60.344 1.00 28.80 93 GLY A O 1
ATOM 656 N N . THR A 1 97 ? 8.397 48.715 60.418 1.00 29.70 94 THR A N 1
ATOM 657 C CA . THR A 1 97 ? 7.560 49.570 59.569 1.00 31.41 94 THR A CA 1
ATOM 658 C C . THR A 1 97 ? 8.160 49.673 58.158 1.00 32.49 94 THR A C 1
ATOM 659 O O . THR A 1 97 ? 9.245 49.146 57.891 1.00 32.69 94 THR A O 1
ATOM 663 N N . VAL A 1 98 ? 7.443 50.351 57.262 1.00 33.90 95 VAL A N 1
ATOM 664 C CA . VAL A 1 98 ? 7.874 50.536 55.866 1.00 34.81 95 VAL A CA 1
ATOM 665 C C . VAL A 1 98 ? 9.080 51.479 55.745 1.00 35.01 95 VAL A C 1
ATOM 666 O O . VAL A 1 98 ? 9.921 51.305 54.857 1.00 35.62 95 VAL A O 1
ATOM 670 N N . ASP A 1 99 ? 9.176 52.459 56.644 1.00 35.29 96 ASP A N 1
ATOM 671 C CA . ASP A 1 99 ? 10.272 53.440 56.612 1.00 35.33 96 ASP A CA 1
ATOM 672 C C . ASP A 1 99 ? 11.414 53.092 57.576 1.00 34.66 96 ASP A C 1
ATOM 673 O O . ASP A 1 99 ? 12.159 53.975 58.026 1.00 34.79 96 ASP A O 1
ATOM 678 N N . ASP A 1 100 ? 11.548 51.807 57.899 1.00 33.52 97 ASP A N 1
ATOM 679 C CA . ASP A 1 100 ? 12.705 51.346 58.665 1.00 32.20 97 ASP A CA 1
ATOM 680 C C . ASP A 1 100 ? 13.963 51.491 57.820 1.00 30.64 97 ASP A C 1
ATOM 681 O O . ASP A 1 100 ? 14.003 50.989 56.699 1.00 30.61 97 ASP A O 1
ATOM 686 N N . PRO A 1 101 ? 14.998 52.153 58.361 1.00 28.86 98 PRO A N 1
ATOM 687 C CA . PRO A 1 101 ? 16.249 52.185 57.638 1.00 27.47 98 PRO A CA 1
ATOM 688 C C . PRO A 1 101 ? 16.972 50.839 57.665 1.00 25.87 98 PRO A C 1
ATOM 689 O O . PRO A 1 101 ? 16.577 49.921 58.396 1.00 24.83 98 PRO A O 1
ATOM 693 N N . ALA A 1 102 ? 18.027 50.746 56.867 1.00 24.23 99 ALA A N 1
ATOM 694 C CA . ALA A 1 102 ? 18.881 49.566 56.852 1.00 22.97 99 ALA A CA 1
ATOM 695 C C . ALA A 1 102 ? 19.648 49.473 58.174 1.00 21.37 99 ALA A C 1
ATOM 696 O O . ALA A 1 102 ? 19.991 50.495 58.769 1.00 21.81 99 ALA A O 1
ATOM 698 N N . ALA A 1 103 ? 19.936 48.253 58.610 1.00 19.63 100 ALA A N 1
ATOM 699 C CA . ALA A 1 103 ? 20.584 48.014 59.911 1.00 18.85 100 ALA A CA 1
ATOM 700 C C . ALA A 1 103 ? 21.993 48.607 59.981 1.00 17.83 100 ALA A C 1
ATOM 701 O O . ALA A 1 103 ? 22.782 48.501 59.003 1.00 18.82 100 ALA A O 1
ATOM 703 N N . ASP A 1 104 ? 22.299 49.266 61.107 1.00 15.45 101 ASP A N 1
ATOM 704 C CA . ASP A 1 104 ? 23.639 49.757 61.406 1.00 13.75 101 ASP A CA 1
ATOM 705 C C . ASP A 1 104 ? 24.116 48.896 62.569 1.00 11.89 101 ASP A C 1
ATOM 706 O O . ASP A 1 104 ? 23.580 48.997 63.677 1.00 10.33 101 ASP A O 1
ATOM 711 N N . VAL A 1 105 ? 25.091 48.028 62.302 1.00 9.63 102 VAL A N 1
ATOM 712 C CA . VAL A 1 105 ? 25.530 47.049 63.296 1.00 8.90 102 VAL A CA 1
ATOM 713 C C . VAL A 1 105 ? 26.117 47.753 64.512 1.00 9.36 102 VAL A C 1
ATOM 714 O O . VAL A 1 105 ? 25.796 47.418 65.652 1.00 8.92 102 VAL A O 1
ATOM 718 N N . ARG A 1 106 ? 26.967 48.743 64.282 1.00 8.85 103 ARG A N 1
ATOM 719 C CA . ARG A 1 106 ? 27.624 49.413 65.405 1.00 10.41 103 ARG A CA 1
ATOM 720 C C . ARG A 1 106 ? 26.652 50.241 66.255 1.00 8.84 103 ARG A C 1
ATOM 721 O O . ARG A 1 106 ? 26.775 50.290 67.476 1.00 9.30 103 ARG A O 1
ATOM 729 N N . ALA A 1 107 ? 25.666 50.851 65.621 1.00 8.17 104 ALA A N 1
ATOM 730 C CA . ALA A 1 107 ? 24.672 51.622 66.348 1.00 7.64 104 ALA A CA 1
ATOM 731 C C . ALA A 1 107 ? 23.852 50.749 67.286 1.00 7.15 104 ALA A C 1
ATOM 732 O O . ALA A 1 107 ? 23.457 51.179 68.385 1.00 7.12 104 ALA A O 1
ATOM 734 N N . ALA A 1 108 ? 23.551 49.530 66.839 1.00 6.90 105 ALA A N 1
ATOM 735 C CA . ALA A 1 108 ? 22.825 48.563 67.673 1.00 6.14 105 ALA A CA 1
ATOM 736 C C . ALA A 1 108 ? 23.543 48.270 68.998 1.00 5.52 105 ALA A C 1
ATOM 737 O O . ALA A 1 108 ? 22.897 48.059 70.032 1.00 4.81 105 ALA A O 1
ATOM 739 N N . GLY A 1 109 ? 24.870 48.275 68.977 1.00 4.80 106 GLY A N 1
ATOM 740 C CA . GLY A 1 109 ? 25.668 48.082 70.187 1.00 5.22 106 GLY A CA 1
ATOM 741 C C . GLY A 1 109 ? 25.425 49.128 71.264 1.00 5.22 106 GLY A C 1
ATOM 742 O O . GLY A 1 109 ? 25.525 48.848 72.457 1.00 4.75 106 GLY A O 1
ATOM 743 N N . VAL A 1 110 ? 25.107 50.342 70.833 1.00 4.61 107 VAL A N 1
ATOM 744 C CA . VAL A 1 110 ? 24.751 51.427 71.747 1.00 5.11 107 VAL A CA 1
ATOM 745 C C . VAL A 1 110 ? 23.572 51.002 72.623 1.00 4.37 107 VAL A C 1
ATOM 746 O O . VAL A 1 110 ? 23.548 51.260 73.833 1.00 4.91 107 VAL A O 1
ATOM 750 N N . TRP A 1 111 ? 22.575 50.372 71.999 1.00 4.61 108 TRP A N 1
ATOM 751 C CA . TRP A 1 111 ? 21.376 49.920 72.717 1.00 5.02 108 TRP A CA 1
ATOM 752 C C . TRP A 1 111 ? 21.695 48.774 73.684 1.00 5.04 108 TRP A C 1
ATOM 753 O O . TRP A 1 111 ? 21.159 48.714 74.800 1.00 5.40 108 TRP A O 1
ATOM 764 N N . GLY A 1 112 ? 22.579 47.869 73.284 1.00 4.83 109 GLY A N 1
ATOM 765 C CA . GLY A 1 112 ? 22.985 46.787 74.181 1.00 4.38 109 GLY A CA 1
ATOM 766 C C . GLY A 1 112 ? 23.601 47.345 75.444 1.00 4.09 109 GLY A C 1
ATOM 767 O O . GLY A 1 112 ? 23.248 46.945 76.545 1.00 5.00 109 GLY A O 1
ATOM 768 N N . LEU A 1 113 ? 24.521 48.294 75.282 1.00 4.40 110 LEU A N 1
ATOM 769 C CA . LEU A 1 113 ? 25.178 48.914 76.412 1.00 4.80 110 LEU A CA 1
ATOM 770 C C . LEU A 1 113 ? 24.237 49.798 77.228 1.00 4.43 110 LEU A C 1
ATOM 771 O O . LEU A 1 113 ? 24.268 49.780 78.456 1.00 5.72 110 LEU A O 1
ATOM 776 N N . GLY A 1 114 ? 23.401 50.565 76.542 1.00 4.75 111 GLY A N 1
ATOM 777 C CA . GLY A 1 114 ? 22.479 51.490 77.183 1.00 4.56 111 GLY A CA 1
ATOM 778 C C . GLY A 1 114 ? 21.502 50.806 78.119 1.00 4.28 111 GLY A C 1
ATOM 779 O O . GLY A 1 114 ? 21.222 51.296 79.202 1.00 5.02 111 GLY A O 1
ATOM 780 N N . ARG A 1 115 ? 20.991 49.648 77.718 1.00 4.65 112 ARG A N 1
ATOM 781 C CA . ARG A 1 115 ? 20.160 48.853 78.625 1.00 4.18 112 ARG A CA 1
ATOM 782 C C . ARG A 1 115 ? 20.880 48.472 79.924 1.00 5.84 112 ARG A C 1
ATOM 783 O O . ARG A 1 115 ? 20.285 48.503 81.001 1.00 6.63 112 ARG A O 1
ATOM 791 N N . VAL A 1 116 ? 22.154 48.123 79.825 1.00 5.28 113 VAL A N 1
ATOM 792 C CA . VAL A 1 116 ? 22.964 47.847 81.002 1.00 5.99 113 VAL A CA 1
ATOM 793 C C . VAL A 1 116 ? 23.143 49.126 81.857 1.00 5.96 113 VAL A C 1
ATOM 794 O O . VAL A 1 116 ? 23.080 49.062 83.083 1.00 6.50 113 VAL A O 1
ATOM 798 N N . ALA A 1 117 ? 23.324 50.273 81.211 1.00 5.58 114 ALA A N 1
ATOM 799 C CA . ALA A 1 117 ? 23.382 51.555 81.929 1.00 6.18 114 ALA A CA 1
ATOM 800 C C . ALA A 1 117 ? 22.118 51.793 82.767 1.00 6.93 114 ALA A C 1
ATOM 801 O O . ALA A 1 117 ? 22.201 52.248 83.915 1.00 7.25 114 ALA A O 1
ATOM 803 N N . GLY A 1 118 ? 20.954 51.457 82.209 1.00 6.48 115 GLY A N 1
ATOM 804 C CA . GLY A 1 118 ? 19.686 51.564 82.933 1.00 7.25 115 GLY A CA 1
ATOM 805 C C . GLY A 1 118 ? 19.675 50.717 84.191 1.00 7.35 115 GLY A C 1
ATOM 806 O O . GLY A 1 118 ? 19.106 51.128 85.223 1.00 8.58 115 GLY A O 1
ATOM 807 N N . LEU A 1 119 ? 20.287 49.539 84.137 1.00 6.94 116 LEU A N 1
ATOM 808 C CA . LEU A 1 119 ? 20.318 48.634 85.294 1.00 7.58 116 LEU A CA 1
ATOM 809 C C . LEU A 1 119 ? 21.393 49.031 86.334 1.00 8.26 116 LEU A C 1
ATOM 810 O O . LEU A 1 119 ? 21.180 48.864 87.543 1.00 8.74 116 LEU A O 1
ATOM 815 N N . GLU A 1 120 ? 22.521 49.569 85.877 1.00 7.40 117 GLU A N 1
ATOM 816 C CA . GLU A 1 120 ? 23.621 49.933 86.777 1.00 7.81 117 GLU A CA 1
ATOM 817 C C . GLU A 1 120 ? 23.473 51.324 87.378 1.00 8.15 117 GLU A C 1
ATOM 818 O O . GLU A 1 120 ? 23.998 51.570 88.466 1.00 7.46 117 GLU A O 1
ATOM 824 N N . LEU A 1 121 ? 22.795 52.220 86.658 1.00 8.23 118 LEU A N 1
ATOM 825 C CA . LEU A 1 121 ? 22.640 53.620 87.031 1.00 9.17 118 LEU A CA 1
ATOM 826 C C . LEU A 1 121 ? 21.148 53.984 86.969 1.00 8.86 118 LEU A C 1
ATOM 827 O O . LEU A 1 121 ? 20.748 54.888 86.247 1.00 9.28 118 LEU A O 1
ATOM 832 N N . PRO A 1 122 ? 20.310 53.269 87.740 1.00 9.39 119 PRO A N 1
ATOM 833 C CA . PRO A 1 122 ? 18.865 53.303 87.489 1.00 10.95 119 PRO A CA 1
ATOM 834 C C . PRO A 1 122 ? 18.213 54.663 87.714 1.00 12.43 119 PRO A C 1
ATOM 835 O O . PRO A 1 122 ? 17.184 54.969 87.072 1.00 13.26 119 PRO A O 1
ATOM 839 N N . ASP A 1 123 ? 18.768 55.462 88.619 1.00 12.41 120 ASP A N 1
ATOM 840 C CA . ASP A 1 123 ? 18.178 56.781 88.898 1.00 13.51 120 ASP A CA 1
ATOM 841 C C . ASP A 1 123 ? 18.682 57.855 87.944 1.00 13.38 120 ASP A C 1
ATOM 842 O O . ASP A 1 123 ? 18.066 58.914 87.833 1.00 13.73 120 ASP A O 1
ATOM 847 N N . ARG A 1 124 ? 19.781 57.576 87.246 1.00 13.00 121 ARG A N 1
ATOM 848 C CA . ARG A 1 124 ? 20.458 58.554 86.394 1.00 12.96 121 ARG A CA 1
ATOM 849 C C . ARG A 1 124 ? 20.122 58.381 84.919 1.00 11.67 121 ARG A C 1
ATOM 850 O O . ARG A 1 124 ? 20.122 59.341 84.147 1.00 11.92 121 ARG A O 1
ATOM 858 N N . TRP A 1 125 ? 19.847 57.149 84.525 1.00 9.97 122 TRP A N 1
ATOM 859 C CA . TRP A 1 125 ? 19.628 56.856 83.111 1.00 8.54 122 TRP A CA 1
ATOM 860 C C . TRP A 1 125 ? 18.238 57.270 82.675 1.00 8.58 122 TRP A C 1
ATOM 861 O O . TRP A 1 125 ? 17.248 56.893 83.285 1.00 9.57 122 TRP A O 1
ATOM 872 N N . GLY A 1 126 ? 18.173 58.064 81.619 1.00 7.77 123 GLY A N 1
ATOM 873 C CA . GLY A 1 126 ? 16.952 58.493 81.015 1.00 7.99 123 GLY A CA 1
ATOM 874 C C . GLY A 1 126 ? 16.430 57.420 80.087 1.00 8.08 123 GLY A C 1
ATOM 875 O O . GLY A 1 126 ? 15.431 56.739 80.380 1.00 9.28 123 GLY A O 1
ATOM 876 N N . GLY A 1 127 ? 17.141 57.222 78.984 1.00 7.36 124 GLY A N 1
ATOM 877 C CA . GLY A 1 127 ? 16.730 56.234 78.018 1.00 7.02 124 GLY A CA 1
ATOM 878 C C . GLY A 1 127 ? 17.413 56.345 76.670 1.00 6.71 124 GLY A C 1
ATOM 879 O O . GLY A 1 127 ? 18.338 57.158 76.473 1.00 6.68 124 GLY A O 1
ATOM 880 N N . LEU A 1 128 ? 16.909 55.540 75.744 1.00 6.24 125 LEU A N 1
ATOM 881 C CA . LEU A 1 128 ? 17.396 55.450 74.364 1.00 5.84 125 LEU A CA 1
ATOM 882 C C . LEU A 1 128 ? 16.299 55.903 73.418 1.00 6.48 125 LEU A C 1
ATOM 883 O O . LEU A 1 128 ? 15.137 55.519 73.589 1.00 5.81 125 LEU A O 1
ATOM 888 N N . VAL A 1 129 ? 16.664 56.731 72.434 1.00 6.24 126 VAL A N 1
ATOM 889 C CA . VAL A 1 129 ? 15.756 57.109 71.358 1.00 7.02 126 VAL A CA 1
ATOM 890 C C . VAL A 1 129 ? 16.431 56.968 70.008 1.00 7.67 126 VAL A C 1
ATOM 891 O O . VAL A 1 129 ? 17.450 57.600 69.758 1.00 9.13 126 VAL A O 1
ATOM 895 N N . ASP A 1 130 ? 15.843 56.152 69.137 1.00 7.87 127 ASP A N 1
ATOM 896 C CA . ASP A 1 130 ? 16.369 55.952 67.792 1.00 8.16 127 ASP A CA 1
ATOM 897 C C . ASP A 1 130 ? 15.603 56.865 66.814 1.00 8.86 127 ASP A C 1
ATOM 898 O O . ASP A 1 130 ? 14.378 56.807 66.727 1.00 9.76 127 ASP A O 1
ATOM 903 N N . LEU A 1 131 ? 16.329 57.717 66.109 1.00 9.14 128 LEU A N 1
ATOM 904 C CA . LEU A 1 131 ? 15.726 58.713 65.239 1.00 9.39 128 LEU A CA 1
ATOM 905 C C . LEU A 1 131 ? 16.054 58.379 63.789 1.00 10.00 128 LEU A C 1
ATOM 906 O O . LEU A 1 131 ? 17.014 57.682 63.509 1.00 9.86 128 LEU A O 1
ATOM 911 N N . PRO A 1 132 ? 15.241 58.880 62.862 1.00 11.02 129 PRO A N 1
ATOM 912 C CA . PRO A 1 132 ? 15.648 58.786 61.467 1.00 11.99 129 PRO A CA 1
ATOM 913 C C . PRO A 1 132 ? 16.951 59.522 61.239 1.00 12.02 129 PRO A C 1
ATOM 914 O O . PRO A 1 132 ? 17.304 60.416 62.007 1.00 12.10 129 PRO A O 1
ATOM 918 N N A GLU A 1 133 ? 17.657 59.126 60.184 0.50 12.62 130 GLU A N 1
ATOM 919 N N B GLU A 1 133 ? 17.667 59.160 60.182 0.50 12.50 130 GLU A N 1
ATOM 920 C CA A GLU A 1 133 ? 18.899 59.775 59.786 0.50 13.30 130 GLU A CA 1
ATOM 921 C CA B GLU A 1 133 ? 18.915 59.840 59.879 0.50 13.06 130 GLU A CA 1
ATOM 922 C C A GLU A 1 133 ? 18.680 61.268 59.525 0.50 13.12 130 GLU A C 1
ATOM 923 C C B GLU A 1 133 ? 18.679 61.308 59.538 0.50 12.97 130 GLU A C 1
ATOM 924 O O A GLU A 1 133 ? 19.383 62.116 60.082 0.50 13.47 130 GLU A O 1
ATOM 925 O O B GLU A 1 133 ? 19.363 62.188 60.072 0.50 13.25 130 GLU A O 1
ATOM 936 N N . ARG A 1 134 ? 17.697 61.584 58.690 1.00 13.21 131 ARG A N 1
ATOM 937 C CA . ARG A 1 134 ? 17.361 62.963 58.369 1.00 13.12 131 ARG A CA 1
ATOM 938 C C . ARG A 1 134 ? 16.415 63.494 59.429 1.00 13.05 131 ARG A C 1
ATOM 939 O O . ARG A 1 134 ? 15.305 63.006 59.582 1.00 13.31 131 ARG A O 1
ATOM 947 N N . ILE A 1 135 ? 16.888 64.474 60.182 1.00 13.00 132 ILE A N 1
ATOM 948 C CA . ILE A 1 135 ? 16.087 65.084 61.222 1.00 14.03 132 ILE A CA 1
ATOM 949 C C . ILE A 1 135 ? 15.236 66.203 60.635 1.00 15.17 132 ILE A C 1
ATOM 950 O O . ILE A 1 135 ? 15.700 67.320 60.416 1.00 15.80 132 ILE A O 1
ATOM 955 N N . ASP A 1 136 ? 13.987 65.872 60.361 1.00 15.98 133 ASP A N 1
ATOM 956 C CA . ASP A 1 136 ? 13.015 66.865 59.931 1.00 17.56 133 ASP A CA 1
ATOM 957 C C . ASP A 1 136 ? 12.347 67.500 61.154 1.00 18.09 133 ASP A C 1
ATOM 958 O O . ASP A 1 136 ? 12.633 67.131 62.301 1.00 16.78 133 ASP A O 1
ATOM 963 N N . ASP A 1 137 ? 11.478 68.482 60.919 1.00 19.22 134 ASP A N 1
ATOM 964 C CA . ASP A 1 137 ? 10.779 69.149 62.019 1.00 20.29 134 ASP A CA 1
ATOM 965 C C . ASP A 1 137 ? 9.933 68.193 62.867 1.00 19.13 134 ASP A C 1
ATOM 966 O O . ASP A 1 137 ? 9.845 68.355 64.090 1.00 20.42 134 ASP A O 1
ATOM 971 N N . ALA A 1 138 ? 9.307 67.204 62.236 1.00 17.79 135 ALA A N 1
ATOM 972 C CA . ALA A 1 138 ? 8.499 66.217 62.944 1.00 17.54 135 ALA A CA 1
ATOM 973 C C . ALA A 1 138 ? 9.373 65.433 63.927 1.00 16.85 135 ALA A C 1
ATOM 974 O O . ALA A 1 138 ? 8.978 65.175 65.059 1.00 16.89 135 ALA A O 1
ATOM 976 N N . THR A 1 139 ? 10.567 65.072 63.481 1.00 16.59 136 THR A N 1
ATOM 977 C CA . THR A 1 139 ? 11.480 64.325 64.325 1.00 15.95 136 THR A CA 1
ATOM 978 C C . THR A 1 139 ? 11.970 65.174 65.491 1.00 16.58 136 THR A C 1
ATOM 979 O O . THR A 1 139 ? 12.009 64.715 66.641 1.00 16.35 136 THR A O 1
ATOM 983 N N . ARG A 1 140 ? 12.332 66.418 65.208 1.00 17.31 137 ARG A N 1
ATOM 984 C CA . ARG A 1 140 ? 12.702 67.354 66.271 1.00 18.75 137 ARG A CA 1
ATOM 985 C C . ARG A 1 140 ? 11.646 67.446 67.370 1.00 19.38 137 ARG A C 1
ATOM 986 O O . ARG A 1 140 ? 11.976 67.449 68.549 1.00 19.46 137 ARG A O 1
ATOM 994 N N . ARG A 1 141 ? 10.373 67.517 66.981 1.00 20.34 138 ARG A N 1
ATOM 995 C CA . ARG A 1 141 ? 9.287 67.686 67.945 1.00 20.92 138 ARG A CA 1
ATOM 996 C C . ARG A 1 141 ? 8.993 66.436 68.757 1.00 20.59 138 ARG A C 1
ATOM 997 O O . ARG A 1 141 ? 8.638 66.533 69.936 1.00 21.22 138 ARG A O 1
ATOM 1005 N N . ALA A 1 142 ? 9.144 65.278 68.133 1.00 20.01 139 ALA A N 1
ATOM 1006 C CA . ALA A 1 142 ? 8.970 64.028 68.825 1.00 19.70 139 ALA A CA 1
ATOM 1007 C C . ALA A 1 142 ? 10.043 63.883 69.906 1.00 19.38 139 ALA A C 1
ATOM 1008 O O . ALA A 1 142 ? 9.753 63.453 71.000 1.00 19.65 139 ALA A O 1
ATOM 1010 N N . LEU A 1 143 ? 11.281 64.230 69.577 1.00 30.00 140 LEU A N 1
ATOM 1011 C CA . LEU A 1 143 ? 12.359 64.169 70.563 1.00 30.00 140 LEU A CA 1
ATOM 1012 C C . LEU A 1 143 ? 12.172 65.182 71.691 1.00 30.00 140 LEU A C 1
ATOM 1013 O O . LEU A 1 143 ? 12.371 64.892 72.842 1.00 30.00 140 LEU A O 1
ATOM 1018 N N . ALA A 1 144 ? 11.772 66.386 71.336 1.00 19.76 141 ALA A N 1
ATOM 1019 C CA . ALA A 1 144 ? 11.596 67.425 72.340 1.00 19.97 141 ALA A CA 1
ATOM 1020 C C . ALA A 1 144 ? 10.520 67.049 73.340 1.00 20.12 141 ALA A C 1
ATOM 1021 O O . ALA A 1 144 ? 10.698 67.215 74.528 1.00 20.91 141 ALA A O 1
ATOM 1023 N N . GLY A 1 145 ? 9.415 66.519 72.845 1.00 20.47 142 GLY A N 1
ATOM 1024 C CA . GLY A 1 145 ? 8.336 66.033 73.712 1.00 20.43 142 GLY A CA 1
ATOM 1025 C C . GLY A 1 145 ? 8.817 64.953 74.660 1.00 20.60 142 GLY A C 1
ATOM 1026 O O . GLY A 1 145 ? 8.453 64.932 75.830 1.00 20.72 142 GLY A O 1
ATOM 1027 N N . THR A 1 146 ? 9.671 64.063 74.159 1.00 19.99 143 THR A N 1
ATOM 1028 C CA . THR A 1 146 ? 10.214 62.980 74.964 1.00 20.01 143 THR A CA 1
ATOM 1029 C C . THR A 1 146 ? 11.120 63.511 76.077 1.00 19.61 143 THR A C 1
ATOM 1030 O O . THR A 1 146 ? 11.008 63.072 77.218 1.00 19.58 143 THR A O 1
ATOM 1034 N N . LEU A 1 147 ? 11.998 64.458 75.750 1.00 19.66 144 LEU A N 1
ATOM 1035 C CA . LEU A 1 147 ? 12.941 65.001 76.718 1.00 20.46 144 LEU A CA 1
ATOM 1036 C C . LEU A 1 147 ? 12.288 65.926 77.742 1.00 22.60 144 LEU A C 1
ATOM 1037 O O . LEU A 1 147 ? 12.806 66.091 78.843 1.00 22.14 144 LEU A O 1
ATOM 1042 N N . THR A 1 148 ? 11.170 66.533 77.374 1.00 25.22 145 THR A N 1
ATOM 1043 C CA . THR A 1 148 ? 10.502 67.481 78.266 1.00 27.84 145 THR A CA 1
ATOM 1044 C C . THR A 1 148 ? 9.501 66.800 79.184 1.00 30.05 145 THR A C 1
ATOM 1045 O O . THR A 1 148 ? 9.271 67.262 80.313 1.00 31.02 145 THR A O 1
ATOM 1049 N N . ASP A 1 149 ? 8.912 65.707 78.704 1.00 32.40 146 ASP A N 1
ATOM 1050 C CA . ASP A 1 149 ? 7.825 65.024 79.409 1.00 34.32 146 ASP A CA 1
ATOM 1051 C C . ASP A 1 149 ? 8.347 63.989 80.409 1.00 34.67 146 ASP A C 1
ATOM 1052 O O . ASP A 1 149 ? 9.468 64.108 80.920 1.00 35.64 146 ASP A O 1
ATOM 1057 N N . GLY A 1 157 ? 7.290 57.023 81.466 1.00 18.29 154 GLY A N 1
ATOM 1058 C CA . GLY A 1 157 ? 8.180 55.971 81.967 1.00 16.76 154 GLY A CA 1
ATOM 1059 C C . GLY A 1 157 ? 8.857 55.156 80.863 1.00 15.34 154 GLY A C 1
ATOM 1060 O O . GLY A 1 157 ? 9.578 54.198 81.146 1.00 16.70 154 GLY A O 1
ATOM 1061 N N . GLU A 1 158 ? 8.614 55.507 79.608 1.00 13.95 155 GLU A N 1
ATOM 1062 C CA . GLU A 1 158 ? 9.211 54.750 78.514 1.00 11.75 155 GLU A CA 1
ATOM 1063 C C . GLU A 1 158 ? 10.683 55.144 78.399 1.00 10.21 155 GLU A C 1
ATOM 1064 O O . GLU A 1 158 ? 11.016 56.325 78.558 1.00 10.50 155 GLU A O 1
ATOM 1070 N N . ASP A 1 159 ? 11.562 54.165 78.159 1.00 7.71 156 ASP A N 1
ATOM 1071 C CA . ASP A 1 159 ? 13.001 54.433 78.054 1.00 7.55 156 ASP A CA 1
ATOM 1072 C C . ASP A 1 159 ? 13.689 53.733 76.872 1.00 6.65 156 ASP A C 1
ATOM 1073 O O . ASP A 1 159 ? 14.909 53.811 76.741 1.00 6.15 156 ASP A O 1
ATOM 1078 N N . GLN A 1 160 ? 12.907 53.052 76.037 1.00 6.02 157 GLN A N 1
ATOM 1079 C CA . GLN A 1 160 ? 13.416 52.427 74.809 1.00 6.43 157 GLN A CA 1
ATOM 1080 C C . GLN A 1 160 ? 12.463 52.793 73.681 1.00 6.62 157 GLN A C 1
ATOM 1081 O O . GLN A 1 160 ? 11.453 52.119 73.442 1.00 6.87 157 GLN A O 1
ATOM 1087 N N . LEU A 1 161 ? 12.810 53.862 72.985 1.00 6.00 158 LEU A N 1
ATOM 1088 C CA . LEU A 1 161 ? 11.896 54.516 72.052 1.00 6.27 158 LEU A CA 1
ATOM 1089 C C . LEU A 1 161 ? 12.493 54.645 70.665 1.00 6.16 158 LEU A C 1
ATOM 1090 O O . LEU A 1 161 ? 13.722 54.729 70.486 1.00 5.46 158 LEU A O 1
ATOM 1095 N N . ALA A 1 162 ? 11.608 54.731 69.675 1.00 7.40 159 ALA A N 1
ATOM 1096 C CA . ALA A 1 162 ? 12.000 55.006 68.316 1.00 7.10 159 ALA A CA 1
ATOM 1097 C C . ALA A 1 162 ? 11.016 55.984 67.702 1.00 8.41 159 ALA A C 1
ATOM 1098 O O . ALA A 1 162 ? 9.811 55.917 67.953 1.00 8.58 159 ALA A O 1
ATOM 1100 N N . VAL A 1 163 ? 11.545 56.895 66.899 1.00 8.82 160 VAL A N 1
ATOM 1101 C CA . VAL A 1 163 ? 10.721 57.824 66.113 1.00 11.13 160 VAL A CA 1
ATOM 1102 C C . VAL A 1 163 ? 10.694 57.369 64.659 1.00 11.79 160 VAL A C 1
ATOM 1103 O O . VAL A 1 163 ? 11.733 57.125 64.044 1.00 11.72 160 VAL A O 1
ATOM 1107 N N . ARG A 1 164 ? 9.482 57.180 64.133 1.00 13.07 161 ARG A N 1
ATOM 1108 C CA . ARG A 1 164 ? 9.282 56.778 62.737 1.00 14.41 161 ARG A CA 1
ATOM 1109 C C . ARG A 1 164 ? 8.107 57.572 62.196 1.00 15.67 161 ARG A C 1
ATOM 1110 O O . ARG A 1 164 ? 7.030 57.566 62.795 1.00 14.80 161 ARG A O 1
ATOM 1118 N N . ASP A 1 165 ? 8.351 58.301 61.109 1.00 17.99 162 ASP A N 1
ATOM 1119 C CA . ASP A 1 165 ? 7.343 59.187 60.488 1.00 20.09 162 ASP A CA 1
ATOM 1120 C C . ASP A 1 165 ? 6.669 60.095 61.522 1.00 19.72 162 ASP A C 1
ATOM 1121 O O . ASP A 1 165 ? 5.445 60.277 61.533 1.00 20.16 162 ASP A O 1
ATOM 1126 N N . GLY A 1 166 ? 7.469 60.647 62.425 1.00 19.41 163 GLY A N 1
ATOM 1127 C CA . GLY A 1 166 ? 6.956 61.543 63.453 1.00 19.18 163 GLY A CA 1
ATOM 1128 C C . GLY A 1 166 ? 6.168 60.916 64.598 1.00 19.15 163 GLY A C 1
ATOM 1129 O O . GLY A 1 166 ? 5.662 61.629 65.451 1.00 20.13 163 GLY A O 1
ATOM 1130 N N . GLN A 1 167 ? 6.067 59.591 64.625 1.00 18.15 164 GLN A N 1
ATOM 1131 C CA . GLN A 1 167 ? 5.356 58.890 65.689 1.00 17.59 164 GLN A CA 1
ATOM 1132 C C . GLN A 1 167 ? 6.358 58.211 66.606 1.00 15.73 164 GLN A C 1
ATOM 1133 O O . GLN A 1 167 ? 7.411 57.784 66.146 1.00 14.84 164 GLN A O 1
ATOM 1139 N N . LEU A 1 168 ? 5.989 58.088 67.875 1.00 14.54 165 LEU A N 1
ATOM 1140 C CA . LEU A 1 168 ? 6.798 57.385 68.883 1.00 13.73 165 LEU A CA 1
ATOM 1141 C C . LEU A 1 168 ? 6.386 55.934 69.026 1.00 11.88 165 LEU A C 1
ATOM 1142 O O . LEU A 1 168 ? 5.194 55.625 69.179 1.00 11.89 165 LEU A O 1
ATOM 1147 N N . TRP A 1 169 ? 7.385 55.059 69.045 1.00 9.70 166 TRP A N 1
ATOM 1148 C CA . TRP A 1 169 ? 7.191 53.625 69.226 1.00 8.87 166 TRP A CA 1
ATOM 1149 C C . TRP A 1 169 ? 8.022 53.187 70.423 1.00 8.18 166 TRP A C 1
ATOM 1150 O O . TRP A 1 169 ? 9.128 53.683 70.609 1.00 8.73 166 TRP A O 1
ATOM 1161 N N . ALA A 1 170 ? 7.47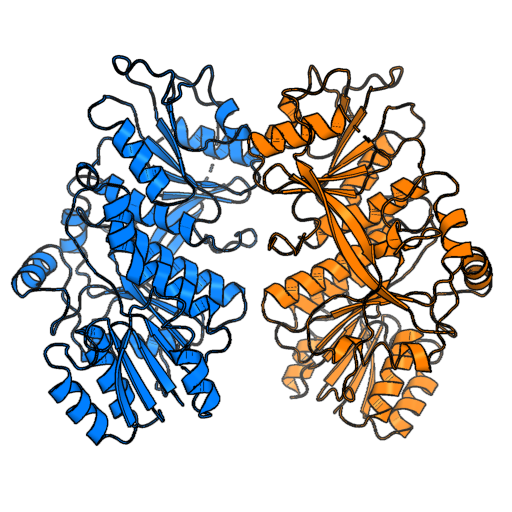6 52.278 71.227 1.00 6.89 167 ALA A N 1
ATOM 1162 C CA . ALA A 1 170 ? 8.147 51.782 72.437 1.00 6.55 167 ALA A CA 1
ATOM 1163 C C . ALA A 1 170 ? 8.438 50.302 72.333 1.00 6.42 167 ALA A C 1
ATOM 1164 O O . ALA A 1 170 ? 7.583 49.514 71.887 1.00 6.12 167 ALA A O 1
ATOM 1166 N N . ARG A 1 171 ? 9.638 49.931 72.777 1.00 5.91 168 ARG A N 1
ATOM 1167 C CA . ARG A 1 171 ? 10.146 48.544 72.652 1.00 5.13 168 ARG A CA 1
ATOM 1168 C C . ARG A 1 171 ? 9.515 47.621 73.683 1.00 5.54 168 ARG A C 1
ATOM 1169 O O . ARG A 1 171 ? 9.345 48.004 74.849 1.00 5.56 168 ARG A O 1
ATOM 1177 N N . ARG A 1 172 ? 9.171 46.420 73.231 1.00 5.55 169 ARG A N 1
ATOM 1178 C CA . ARG A 1 172 ? 8.584 45.390 74.080 1.00 6.28 169 ARG A CA 1
ATOM 1179 C C . ARG A 1 172 ? 9.193 44.037 73.780 1.00 6.73 169 ARG A C 1
ATOM 1180 O O . ARG A 1 172 ? 9.701 43.808 72.663 1.00 7.76 169 ARG A O 1
ATOM 1188 N N . LEU A 1 173 ? 9.159 43.148 74.767 1.00 7.32 170 LEU A N 1
ATOM 1189 C CA . LEU A 1 173 ? 9.578 41.757 74.598 1.00 7.32 170 LEU A CA 1
ATOM 1190 C C . LEU A 1 173 ? 8.350 40.912 74.821 1.00 8.24 170 LEU A C 1
ATOM 1191 O O . LEU A 1 173 ? 7.696 41.054 75.857 1.00 9.16 170 LEU A O 1
ATOM 1196 N N . VAL A 1 174 ? 7.979 40.125 73.818 1.00 7.68 171 VAL A N 1
ATOM 1197 C CA . VAL A 1 174 ? 6.768 39.292 73.875 1.00 8.20 171 VAL A CA 1
ATOM 1198 C C . VAL A 1 174 ? 7.046 37.850 73.452 1.00 7.87 171 VAL A C 1
ATOM 1199 O O . VAL A 1 174 ? 8.040 37.558 72.795 1.00 7.91 171 VAL A O 1
ATOM 1203 N N . THR A 1 175 ? 6.145 36.943 73.820 1.00 8.37 172 THR A N 1
ATOM 1204 C CA . THR A 1 175 ? 6.200 35.592 73.298 1.00 9.26 172 THR A CA 1
ATOM 1205 C C . THR A 1 175 ? 5.961 35.559 71.784 1.00 9.17 172 THR A C 1
ATOM 1206 O O . THR A 1 175 ? 5.293 36.427 71.210 1.00 9.77 172 THR A O 1
ATOM 1210 N N A THR A 1 176 ? 6.587 34.584 71.127 0.50 9.14 173 THR A N 1
ATOM 1211 N N B THR A 1 176 ? 6.471 34.508 71.159 0.50 9.13 173 THR A N 1
ATOM 1212 C CA A THR A 1 176 ? 6.244 34.219 69.745 0.50 9.22 173 THR A CA 1
ATOM 1213 C CA B THR A 1 176 ? 6.277 34.271 69.733 0.50 9.32 173 THR A CA 1
ATOM 1214 C C A THR A 1 176 ? 5.991 32.729 69.662 0.50 9.02 173 THR A C 1
ATOM 1215 C C B THR A 1 176 ? 6.153 32.755 69.557 0.50 9.06 173 THR A C 1
ATOM 1216 O O A THR A 1 176 ? 6.378 31.969 70.554 0.50 7.97 173 THR A O 1
ATOM 1217 O O B THR A 1 176 ? 6.755 31.997 70.329 0.50 8.24 173 THR A O 1
ATOM 1224 N N . PRO A 1 177 ? 5.359 32.298 68.564 1.00 9.07 174 PRO A N 1
ATOM 1225 C CA . PRO A 1 177 ? 5.273 30.858 68.358 1.00 9.39 174 PRO A CA 1
ATOM 1226 C C . PRO A 1 177 ? 6.643 30.255 68.069 1.00 9.24 174 PRO A C 1
ATOM 1227 O O . PRO A 1 177 ? 7.493 30.903 67.455 1.00 11.02 174 PRO A O 1
ATOM 1231 N N . ALA A 1 178 ? 6.840 29.023 68.494 1.00 10.24 175 ALA A N 1
ATOM 1232 C CA . ALA A 1 178 ? 8.064 28.253 68.132 1.00 10.32 175 ALA A CA 1
ATOM 1233 C C . ALA A 1 178 ? 7.875 27.632 66.753 1.00 11.91 175 ALA A C 1
ATOM 1234 O O . ALA A 1 178 ? 6.847 27.007 66.488 1.00 10.43 175 ALA A O 1
ATOM 1236 N N . PRO A 1 179 ? 8.864 27.801 65.857 1.00 12.63 176 PRO A N 1
ATOM 1237 C CA . PRO A 1 179 ? 8.813 27.207 64.539 1.00 13.36 176 PRO A CA 1
ATOM 1238 C C . PRO A 1 179 ? 8.642 25.679 64.598 1.00 13.22 176 PRO A C 1
ATOM 1239 O O . PRO A 1 179 ? 9.184 25.028 65.465 1.00 14.03 176 PRO A O 1
ATOM 1243 N N A GLN A 1 180 ? 7.866 25.138 63.672 0.50 13.88 177 GLN A N 1
ATOM 1244 N N B GLN A 1 180 ? 7.821 25.163 63.693 0.50 14.04 177 GLN A N 1
ATOM 1245 C CA A GLN A 1 180 ? 7.690 23.691 63.553 0.50 13.87 177 GLN A CA 1
ATOM 1246 C CA B GLN A 1 180 ? 7.653 23.728 63.483 0.50 14.14 177 GLN A CA 1
ATOM 1247 C C A GLN A 1 180 ? 8.236 23.295 62.187 0.50 13.89 177 GLN A C 1
ATOM 1248 C C B GLN A 1 180 ? 8.337 23.456 62.160 0.50 13.97 177 GLN A C 1
ATOM 1249 O O A GLN A 1 180 ? 7.598 23.529 61.172 0.50 15.11 177 GLN A O 1
ATOM 1250 O O B GLN A 1 180 ? 7.922 23.988 61.129 0.50 14.68 177 GLN A O 1
ATOM 1261 N N . THR A 1 181 ? 9.421 22.689 62.181 1.00 14.20 178 THR A N 1
ATOM 1262 C CA . THR A 1 181 ? 10.264 22.571 60.981 1.00 13.56 178 THR A CA 1
ATOM 1263 C C . THR A 1 181 ? 10.738 21.159 60.693 1.00 13.85 178 THR A C 1
ATOM 1264 O O . THR A 1 181 ? 10.581 20.256 61.517 1.00 14.16 178 THR A O 1
ATOM 1268 N N . GLY A 1 182 ? 11.358 21.019 59.522 1.00 14.06 179 GLY A N 1
ATOM 1269 C CA . GLY A 1 182 ? 12.124 19.831 59.179 1.00 14.23 179 GLY A CA 1
ATOM 1270 C C . GLY A 1 182 ? 13.478 19.823 59.875 1.00 14.07 179 GLY A C 1
ATOM 1271 O O . GLY A 1 182 ? 13.783 20.682 60.712 1.00 13.99 179 GLY A O 1
ATOM 1272 N N . THR A 1 183 ? 14.280 18.828 59.520 1.00 12.98 180 THR A N 1
ATOM 1273 C CA . THR A 1 183 ? 15.575 18.567 60.137 1.00 12.02 180 THR A CA 1
ATOM 1274 C C . THR A 1 183 ? 16.667 19.436 59.518 1.00 10.69 180 THR A C 1
ATOM 1275 O O . THR A 1 183 ? 16.715 19.569 58.314 1.00 10.41 180 THR A O 1
ATOM 1279 N N . TRP A 1 184 ? 17.552 20.007 60.337 1.00 9.68 181 TRP A N 1
ATOM 1280 C CA . TRP A 1 184 ? 18.696 20.758 59.834 1.00 9.20 181 TRP A CA 1
ATOM 1281 C C . TRP A 1 184 ? 19.746 19.785 59.297 1.00 9.21 181 TRP A C 1
ATOM 1282 O O . TRP A 1 184 ? 20.221 18.934 60.039 1.00 9.35 181 TRP A O 1
ATOM 1293 N N . THR A 1 185 ? 20.091 19.924 58.019 1.00 8.80 182 THR A N 1
ATOM 1294 C CA . THR A 1 185 ? 21.019 18.995 57.346 1.00 8.73 182 THR A CA 1
ATOM 1295 C C . THR A 1 185 ? 22.083 19.788 56.602 1.00 8.72 182 THR A C 1
ATOM 1296 O O . THR A 1 185 ? 22.119 19.812 55.372 1.00 9.36 182 THR A O 1
ATOM 1300 N N . PRO A 1 186 ? 22.979 20.451 57.356 1.00 8.12 183 PRO A N 1
ATOM 1301 C CA . PRO A 1 186 ? 24.014 21.245 56.714 1.00 8.49 183 PRO A CA 1
ATOM 1302 C C . PRO A 1 186 ? 24.958 20.397 55.875 1.00 9.29 183 PRO A C 1
ATOM 1303 O O . PRO A 1 186 ? 25.313 19.281 56.275 1.00 9.77 183 PRO A O 1
ATOM 1307 N N . LYS A 1 187 ? 25.361 20.943 54.745 1.00 10.10 184 LYS A N 1
ATOM 1308 C CA . LYS A 1 187 ? 26.146 20.211 53.735 1.00 11.61 184 LYS A CA 1
ATOM 1309 C C . LYS A 1 187 ? 27.516 20.826 53.531 1.00 11.44 184 LYS A C 1
ATOM 1310 O O . LYS A 1 187 ? 27.761 22.001 53.877 1.00 12.20 184 LYS A O 1
ATOM 1316 N N . GLY A 1 188 ? 28.424 20.039 52.953 1.00 10.76 185 GLY A N 1
ATOM 1317 C CA . GLY A 1 188 ? 29.741 20.551 52.617 1.00 9.95 185 GLY A CA 1
ATOM 1318 C C . GLY A 1 188 ? 30.569 20.792 53.857 1.00 9.46 185 GLY A C 1
ATOM 1319 O O . GLY A 1 188 ? 30.562 19.968 54.777 1.00 9.37 185 GLY A O 1
ATOM 1320 N N . THR A 1 189 ? 31.266 21.933 53.870 1.00 8.94 186 THR A N 1
ATOM 1321 C CA . THR A 1 189 ? 32.125 22.319 54.989 1.00 9.11 186 THR A CA 1
ATOM 1322 C C . THR A 1 189 ? 31.367 23.217 55.969 1.00 9.02 186 THR A C 1
ATOM 1323 O O . THR A 1 189 ? 30.837 24.271 55.575 1.00 10.00 186 THR A O 1
ATOM 1327 N N . VAL A 1 190 ? 31.326 22.775 57.226 1.00 8.23 187 VAL A N 1
ATOM 1328 C CA . VAL A 1 190 ? 30.663 23.489 58.315 1.00 7.77 187 VAL A CA 1
ATOM 1329 C C . VAL A 1 190 ? 31.765 24.054 59.200 1.00 8.35 187 VAL A C 1
ATOM 1330 O O . VAL A 1 190 ? 32.604 23.298 59.702 1.00 8.84 187 VAL A O 1
ATOM 1334 N N . LEU A 1 191 ? 31.780 25.379 59.352 1.00 7.53 188 LEU A N 1
ATOM 1335 C CA . LEU A 1 191 ? 32.769 26.079 60.169 1.00 7.66 188 LEU A CA 1
ATOM 1336 C C . LEU A 1 191 ? 32.102 26.532 61.466 1.00 7.73 188 LEU A C 1
ATOM 1337 O O . LEU A 1 191 ? 31.153 27.295 61.436 1.00 8.88 188 LEU A O 1
ATOM 1342 N N . ILE A 1 192 ? 32.618 26.069 62.595 1.00 7.58 189 ILE A N 1
ATOM 1343 C CA . ILE A 1 192 ? 32.058 26.407 63.886 1.00 7.06 189 ILE A CA 1
ATOM 1344 C C . ILE A 1 192 ? 33.106 27.204 64.663 1.00 7.36 189 ILE A C 1
ATOM 1345 O O . ILE A 1 192 ? 34.107 26.653 65.120 1.00 7.79 189 ILE A O 1
ATOM 1350 N N . THR A 1 193 ? 32.905 28.511 64.769 1.00 7.06 190 THR A N 1
ATOM 1351 C CA . THR A 1 193 ? 33.861 29.336 65.514 1.00 6.80 190 THR A CA 1
ATOM 1352 C C . THR A 1 193 ? 33.533 29.157 66.992 1.00 6.93 190 THR A C 1
ATOM 1353 O O . THR A 1 193 ? 32.381 28.942 67.363 1.00 5.40 190 THR A O 1
ATOM 1357 N N . GLY A 1 194 ? 34.552 29.212 67.853 1.00 7.14 191 GLY A N 1
ATOM 1358 C CA . GLY A 1 194 ? 34.402 28.746 69.215 1.00 7.52 191 GLY A CA 1
ATOM 1359 C C . GLY A 1 194 ? 34.062 27.259 69.294 1.00 7.84 191 GLY A C 1
ATOM 1360 O O . GLY A 1 194 ? 33.435 26.820 70.245 1.00 7.80 191 GLY A O 1
ATOM 1361 N N . GLY A 1 195 ? 34.476 26.502 68.284 1.00 8.65 192 GLY A N 1
ATOM 1362 C CA . GLY A 1 195 ? 34.011 25.124 68.082 1.00 8.84 192 GLY A CA 1
ATOM 1363 C C . GLY A 1 195 ? 34.511 24.129 69.122 1.00 9.51 192 GLY A C 1
ATOM 1364 O O . GLY A 1 195 ? 33.895 23.099 69.313 1.00 8.12 192 GLY A O 1
ATOM 1365 N N . THR A 1 196 ? 35.602 24.459 69.814 1.00 10.11 193 THR A N 1
ATOM 1366 C CA . THR A 1 196 ? 36.125 23.605 70.889 1.00 10.65 193 THR A CA 1
ATOM 1367 C C . THR A 1 196 ? 35.596 24.028 72.262 1.00 11.13 193 THR A C 1
ATOM 1368 O O . THR A 1 196 ? 35.890 23.385 73.272 1.00 11.33 193 THR A O 1
ATOM 1372 N N . GLY A 1 197 ? 34.823 25.111 72.293 1.00 10.72 194 GLY A N 1
ATOM 1373 C CA . GLY A 1 197 ? 34.098 25.542 73.479 1.00 10.84 194 GLY A CA 1
ATOM 1374 C C . GLY A 1 197 ? 32.886 24.700 73.797 1.00 10.68 194 GLY A C 1
ATOM 1375 O O . GLY A 1 197 ? 32.618 23.688 73.132 1.00 11.67 194 GLY A O 1
ATOM 1376 N N . GLY A 1 198 ? 32.137 25.112 74.819 1.00 10.81 195 GLY A N 1
ATOM 1377 C CA . GLY A 1 198 ? 31.021 24.338 75.314 1.00 11.24 195 GLY A CA 1
ATOM 1378 C C . GLY A 1 198 ? 29.915 24.204 74.288 1.00 11.37 195 GLY A C 1
ATOM 1379 O O . GLY A 1 198 ? 29.593 23.102 73.849 1.00 12.40 195 GLY A O 1
ATOM 1380 N N . LEU A 1 199 ? 29.347 25.342 73.888 1.00 10.59 196 LEU A N 1
ATOM 1381 C CA . LEU A 1 199 ? 28.213 25.316 72.970 1.00 10.10 196 LEU A CA 1
ATOM 1382 C C . LEU A 1 199 ? 28.660 24.876 71.586 1.00 9.03 196 LEU A C 1
ATOM 1383 O O . LEU A 1 199 ? 27.948 24.088 70.928 1.00 8.66 196 LEU A O 1
ATOM 1388 N N . GLY A 1 200 ? 29.816 25.375 71.153 1.00 9.84 197 GLY A N 1
ATOM 1389 C CA . GLY A 1 200 ? 30.415 24.962 69.873 1.00 10.20 197 GLY A CA 1
ATOM 1390 C C . GLY A 1 200 ? 30.524 23.450 69.762 1.00 10.31 197 GLY A C 1
ATOM 1391 O O . GLY A 1 200 ? 30.222 22.855 68.713 1.00 9.87 197 GLY A O 1
ATOM 1392 N N . GLY A 1 201 ? 30.975 22.816 70.844 1.00 9.59 198 GLY A N 1
ATOM 1393 C CA . GLY A 1 201 ? 31.118 21.351 70.870 1.00 9.48 198 GLY A CA 1
ATOM 1394 C C . GLY A 1 201 ? 29.789 20.629 70.740 1.00 10.31 198 GLY A C 1
ATOM 1395 O O . GLY A 1 201 ? 29.677 19.634 70.012 1.00 10.02 198 GLY A O 1
ATOM 1396 N N . HIS A 1 202 ? 28.767 21.123 71.439 1.00 9.46 199 HIS A N 1
ATOM 1397 C CA . HIS A 1 202 ? 27.439 20.521 71.310 1.00 9.80 199 HIS A CA 1
ATOM 1398 C C . HIS A 1 202 ? 26.913 20.609 69.881 1.00 9.04 199 HIS A C 1
ATOM 1399 O O . HIS A 1 202 ? 26.307 19.681 69.379 1.00 9.02 199 HIS A O 1
ATOM 1406 N N . VAL A 1 203 ? 27.134 21.741 69.251 1.00 8.64 200 VAL A N 1
ATOM 1407 C CA . VAL A 1 203 ? 26.691 21.959 67.884 1.00 8.74 200 VAL A CA 1
ATOM 1408 C C . VAL A 1 203 ? 27.457 21.046 66.938 1.00 8.41 200 VAL A C 1
ATOM 1409 O O . VAL A 1 203 ? 26.867 20.407 66.070 1.00 7.77 200 VAL A O 1
ATOM 1413 N N . ALA A 1 204 ? 28.764 20.952 67.156 1.00 9.20 201 ALA A N 1
ATOM 1414 C CA . ALA A 1 204 ? 29.626 20.055 66.375 1.00 9.73 201 ALA A CA 1
ATOM 1415 C C . ALA A 1 204 ? 29.127 18.609 66.411 1.00 10.36 201 ALA A C 1
ATOM 1416 O O . ALA A 1 204 ? 29.026 17.960 65.368 1.00 10.37 201 ALA A O 1
ATOM 1418 N N . ARG A 1 205 ? 28.800 18.121 67.607 1.00 10.74 202 ARG A N 1
ATOM 1419 C CA . ARG A 1 205 ? 28.304 16.746 67.765 1.00 11.91 202 ARG A CA 1
ATOM 1420 C C . ARG A 1 205 ? 26.940 16.563 67.072 1.00 11.28 202 ARG A C 1
ATOM 1421 O O . ARG A 1 205 ? 26.661 15.519 66.498 1.00 12.41 202 ARG A O 1
ATOM 1429 N N . ARG A 1 206 ? 26.087 17.587 67.152 1.00 11.02 203 ARG A N 1
ATOM 1430 C CA . ARG A 1 206 ? 24.775 17.550 66.505 1.00 11.01 203 ARG A CA 1
ATOM 1431 C C . ARG A 1 206 ? 24.908 17.447 64.990 1.00 10.87 203 ARG A C 1
ATOM 1432 O O . ARG A 1 206 ? 24.235 16.626 64.348 1.00 11.31 203 ARG A O 1
ATOM 1440 N N . VAL A 1 207 ? 25.791 18.265 64.431 1.00 10.35 204 VAL A N 1
ATOM 1441 C CA . VAL A 1 207 ? 26.064 18.243 62.993 1.00 10.93 204 VAL A CA 1
ATOM 1442 C C . VAL A 1 207 ? 26.603 16.879 62.585 1.00 11.26 204 VAL A C 1
ATOM 1443 O O . VAL A 1 207 ? 26.164 16.294 61.587 1.00 11.38 204 VAL A O 1
ATOM 1447 N N . ALA A 1 208 ? 27.546 16.372 63.363 1.00 11.42 205 ALA A N 1
ATOM 1448 C CA . ALA A 1 208 ? 28.187 15.091 63.056 1.00 12.29 205 ALA A CA 1
ATOM 1449 C C . ALA A 1 208 ? 27.172 13.952 63.050 1.00 12.90 205 ALA A C 1
ATOM 1450 O O . ALA A 1 208 ? 27.142 13.120 62.127 1.00 13.83 205 ALA A O 1
ATOM 1452 N N . GLU A 1 209 ? 26.328 13.932 64.073 1.00 13.45 206 GLU A N 1
ATOM 1453 C CA . GLU A 1 209 ? 25.245 12.940 64.205 1.00 14.41 206 GLU A CA 1
ATOM 1454 C C . GLU A 1 209 ? 24.275 12.909 63.014 1.00 14.45 206 GLU A C 1
ATOM 1455 O O . GLU A 1 209 ? 23.716 11.854 62.668 1.00 15.09 206 GLU A O 1
ATOM 1461 N N . GLN A 1 210 ? 24.056 14.056 62.387 1.00 13.78 207 GLN A N 1
ATOM 1462 C CA . GLN A 1 210 ? 23.121 14.151 61.283 1.00 13.28 207 GLN A CA 1
ATOM 1463 C C . GLN A 1 210 ? 23.616 13.427 60.040 1.00 13.24 207 GLN A C 1
ATOM 1464 O O . GLN A 1 210 ? 22.837 12.928 59.228 1.00 13.10 207 GLN A O 1
ATOM 1470 N N . GLY A 1 211 ? 24.923 13.410 59.866 1.00 13.25 208 GLY A N 1
ATOM 1471 C CA . GLY A 1 211 ? 25.511 12.675 58.751 1.00 13.26 208 GLY A CA 1
ATOM 1472 C C . GLY A 1 211 ? 25.273 13.345 57.415 1.00 13.38 208 GLY A C 1
ATOM 1473 O O . GLY A 1 211 ? 25.235 12.670 56.376 1.00 16.10 208 GLY A O 1
ATOM 1474 N N . SER A 1 212 ? 25.099 14.668 57.435 1.00 11.06 209 SER A N 1
ATOM 1475 C CA . SER A 1 212 ? 24.831 15.443 56.225 1.00 9.93 209 SER A CA 1
ATOM 1476 C C . SER A 1 212 ? 26.035 16.180 55.648 1.00 9.10 209 SER A C 1
ATOM 1477 O O . SER A 1 212 ? 26.046 16.514 54.468 1.00 9.11 209 SER A O 1
ATOM 1480 N N . ALA A 1 213 ? 27.005 16.510 56.488 1.00 8.93 210 ALA A N 1
ATOM 1481 C CA . ALA A 1 213 ? 28.146 17.318 56.074 1.00 8.39 210 ALA A CA 1
ATOM 1482 C C . ALA A 1 213 ? 29.309 16.480 55.564 1.00 8.45 210 ALA A C 1
ATOM 1483 O O . ALA A 1 213 ? 29.449 15.307 55.927 1.00 8.49 210 ALA A O 1
ATOM 1485 N N . ASP A 1 214 ? 30.158 17.108 54.749 1.00 8.06 211 ASP A N 1
ATOM 1486 C CA . ASP A 1 214 ? 31.437 16.497 54.336 1.00 9.02 211 ASP A CA 1
ATOM 1487 C C . ASP A 1 214 ? 32.560 16.744 55.346 1.00 9.08 211 ASP A C 1
ATOM 1488 O O . ASP A 1 214 ? 33.372 15.854 55.591 1.00 9.16 211 ASP A O 1
ATOM 1493 N N . ARG A 1 215 ? 32.613 17.948 55.915 1.00 9.21 212 ARG A N 1
ATOM 1494 C CA . ARG A 1 215 ? 33.724 18.391 56.768 1.00 9.83 212 ARG A CA 1
ATOM 1495 C C . ARG A 1 215 ? 33.215 19.282 57.883 1.00 9.46 212 ARG A C 1
ATOM 1496 O O . ARG A 1 215 ? 32.413 20.170 57.631 1.00 9.89 212 ARG A O 1
ATOM 1504 N N . ILE A 1 216 ? 33.707 19.046 59.092 1.00 9.25 213 ILE A N 1
ATOM 1505 C CA . ILE A 1 216 ? 33.391 19.886 60.240 1.00 9.60 213 ILE A CA 1
ATOM 1506 C C . ILE A 1 216 ? 34.689 20.501 60.749 1.00 10.06 213 ILE A C 1
ATOM 1507 O O . ILE A 1 216 ? 35.632 19.783 61.088 1.00 9.34 213 ILE A O 1
ATOM 1512 N N . LEU A 1 217 ? 34.756 21.825 60.734 1.00 9.75 214 LEU A N 1
ATOM 1513 C CA . LEU A 1 217 ? 35.941 22.558 61.176 1.00 10.60 214 LEU A CA 1
ATOM 1514 C C . LEU A 1 217 ? 35.610 23.326 62.455 1.00 10.07 214 LEU A C 1
ATOM 1515 O O . LEU A 1 217 ? 34.677 24.145 62.481 1.00 9.76 214 LEU A O 1
ATOM 1520 N N . LEU A 1 218 ? 36.382 23.047 63.504 1.00 9.02 215 LEU A N 1
ATOM 1521 C CA . LEU A 1 218 ? 36.205 23.682 64.806 1.00 9.60 215 LEU A CA 1
ATOM 1522 C C . LEU A 1 218 ? 37.303 24.724 64.929 1.00 9.41 215 LEU A C 1
ATOM 1523 O O . LEU A 1 218 ? 38.498 24.394 64.897 1.00 11.17 215 LEU A O 1
ATOM 1528 N N . LEU A 1 219 ? 36.913 25.985 65.010 1.00 8.39 216 LEU A N 1
ATOM 1529 C CA . LEU A 1 219 ? 37.886 27.092 65.015 1.00 8.61 216 LEU A CA 1
ATOM 1530 C C . LEU A 1 219 ? 37.913 27.786 66.372 1.00 9.12 216 LEU A C 1
ATOM 1531 O O . LEU A 1 219 ? 36.872 28.158 66.916 1.00 8.72 216 LEU A O 1
ATOM 1536 N N . SER A 1 220 ? 39.118 27.975 66.904 1.00 8.31 217 SER A N 1
ATOM 1537 C CA . SER A 1 220 ? 39.307 28.669 68.189 1.00 8.75 217 SER A CA 1
ATOM 1538 C C . SER A 1 220 ? 40.769 29.053 68.240 1.00 9.31 217 SER A C 1
ATOM 1539 O O . SER A 1 220 ? 41.547 28.585 67.417 1.00 7.59 217 SER A O 1
ATOM 1542 N N . ARG A 1 221 ? 41.159 29.932 69.158 1.00 9.51 218 ARG A N 1
ATOM 1543 C CA . ARG A 1 221 ? 42.577 30.290 69.236 1.00 10.52 218 ARG A CA 1
ATOM 1544 C C . ARG A 1 221 ? 43.431 29.095 69.656 1.00 10.43 218 ARG A C 1
ATOM 1545 O O . ARG A 1 221 ? 44.576 28.971 69.221 1.00 10.62 218 ARG A O 1
ATOM 1553 N N . GLN A 1 222 ? 42.883 28.227 70.482 1.00 11.08 219 GLN A N 1
ATOM 1554 C CA . GLN A 1 222 ? 43.623 27.058 70.959 1.00 11.83 219 GLN A CA 1
ATOM 1555 C C . GLN A 1 222 ? 43.626 25.927 69.951 1.00 12.79 219 GLN A C 1
ATOM 1556 O O . GLN A 1 222 ? 44.587 25.156 69.893 1.00 12.57 219 GLN A O 1
ATOM 1562 N N . GLY A 1 223 ? 42.556 25.798 69.178 1.00 12.55 220 GLY A N 1
ATOM 1563 C CA . GLY A 1 223 ? 42.508 24.759 68.149 1.00 12.33 220 GLY A CA 1
ATOM 1564 C C . GLY A 1 223 ? 42.610 23.388 68.787 1.00 12.91 220 GLY A C 1
ATOM 1565 O O . GLY A 1 223 ? 41.963 23.095 69.792 1.00 12.35 220 GLY A O 1
ATOM 1566 N N . SER A 1 224 ? 43.473 22.548 68.230 1.00 14.93 221 SER A N 1
ATOM 1567 C CA . SER A 1 224 ? 43.600 21.192 68.730 1.00 16.13 221 SER A CA 1
ATOM 1568 C C . SER A 1 224 ? 44.294 21.126 70.089 1.00 16.86 221 SER A C 1
ATOM 1569 O O . SER A 1 224 ? 44.282 20.076 70.724 1.00 17.51 221 SER A O 1
ATOM 1572 N N . ALA A 1 225 ? 44.902 22.233 70.523 1.00 17.70 222 ALA A N 1
ATOM 1573 C CA . ALA A 1 225 ? 45.445 22.330 71.888 1.00 18.63 222 ALA A CA 1
ATOM 1574 C C . ALA A 1 225 ? 44.392 22.671 72.957 1.00 19.51 222 ALA A C 1
ATOM 1575 O O . ALA A 1 225 ? 44.685 22.637 74.142 1.00 20.24 222 ALA A O 1
ATOM 1577 N N . ALA A 1 226 ? 43.153 22.985 72.560 1.00 19.58 223 ALA A N 1
ATOM 1578 C CA . ALA A 1 226 ? 42.082 23.215 73.552 1.00 19.89 223 ALA A CA 1
ATOM 1579 C C . ALA A 1 226 ? 41.800 22.005 74.452 1.00 20.48 223 ALA A C 1
ATOM 1580 O O . ALA A 1 226 ? 41.755 20.862 73.971 1.00 20.52 223 ALA A O 1
ATOM 1582 N N . PRO A 1 227 ? 41.591 22.252 75.757 1.00 21.14 224 PRO A N 1
ATOM 1583 C CA . PRO A 1 227 ? 41.164 21.186 76.644 1.00 21.67 224 PRO A CA 1
ATOM 1584 C C . PRO A 1 227 ? 39.942 20.473 76.096 1.00 21.61 224 PRO A C 1
ATOM 1585 O O . PRO A 1 227 ? 38.968 21.126 75.680 1.00 21.83 224 PRO A O 1
ATOM 1589 N N . GLY A 1 228 ? 40.014 19.148 76.056 1.00 21.25 225 GLY A N 1
ATOM 1590 C CA . GLY A 1 228 ? 38.902 18.325 75.593 1.00 21.27 225 GLY A CA 1
ATOM 1591 C C . GLY A 1 228 ? 38.843 18.109 74.085 1.00 20.82 225 GLY A C 1
ATOM 1592 O O . GLY A 1 228 ? 38.096 17.247 73.636 1.00 20.83 225 GLY A O 1
ATOM 1593 N N . ALA A 1 229 ? 39.643 18.852 73.317 1.00 20.88 226 ALA A N 1
ATOM 1594 C CA . ALA A 1 229 ? 39.568 18.816 71.839 1.00 21.00 226 ALA A CA 1
ATOM 1595 C C . ALA A 1 229 ? 39.807 17.415 71.252 1.00 21.39 226 ALA A C 1
ATOM 1596 O O . ALA A 1 229 ? 39.126 16.997 70.302 1.00 20.98 226 ALA A O 1
ATOM 1598 N N . THR A 1 230 ? 40.775 16.693 71.814 1.00 21.35 227 THR A N 1
ATOM 1599 C CA . THR A 1 230 ? 41.102 15.358 71.304 1.00 21.97 227 THR A CA 1
ATOM 1600 C C . THR A 1 230 ? 39.907 14.426 71.387 1.00 21.28 227 THR A C 1
ATOM 1601 O O . THR A 1 230 ? 39.565 13.767 70.420 1.00 21.12 227 THR A O 1
ATOM 1605 N N . GLU A 1 231 ? 39.251 14.415 72.537 1.00 21.45 228 GLU A N 1
ATOM 1606 C CA . GLU A 1 231 ? 38.088 13.558 72.743 1.00 21.82 228 GLU A CA 1
ATOM 1607 C C . GLU A 1 231 ? 36.898 14.042 71.921 1.00 20.77 228 GLU A C 1
ATOM 1608 O O . GLU A 1 231 ? 36.151 13.240 71.374 1.00 20.44 228 GLU A O 1
ATOM 1614 N N . LEU A 1 232 ? 36.731 15.360 71.837 1.00 20.25 229 LEU A N 1
ATOM 1615 C CA . LEU A 1 232 ? 35.644 15.936 71.023 1.00 18.95 229 LEU A CA 1
ATOM 1616 C C . LEU A 1 232 ? 35.789 15.498 69.555 1.00 18.82 229 LEU A C 1
ATOM 1617 O O . LEU A 1 232 ? 34.834 15.018 68.949 1.00 18.50 229 LEU A O 1
ATOM 1622 N N . LEU A 1 233 ? 36.982 15.663 68.993 1.00 18.83 230 LEU A N 1
ATOM 1623 C CA . LEU A 1 233 ? 37.241 15.282 67.602 1.00 19.60 230 LEU A CA 1
ATOM 1624 C C . LEU A 1 233 ? 37.055 13.774 67.358 1.00 20.87 230 LEU A C 1
ATOM 1625 O O . LEU A 1 233 ? 36.507 13.368 66.340 1.00 21.01 230 LEU A O 1
ATOM 1630 N N . GLU A 1 234 ? 37.516 12.960 68.292 1.00 22.25 231 GLU A N 1
ATOM 1631 C CA . GLU A 1 234 ? 37.357 11.504 68.176 1.00 24.08 231 GLU A CA 1
ATOM 1632 C C . GLU A 1 234 ? 35.879 11.142 68.065 1.00 24.11 231 GLU A C 1
ATOM 1633 O O . GLU A 1 234 ? 35.473 10.394 67.163 1.00 24.76 231 GLU A O 1
ATOM 1639 N N . GLY A 1 235 ? 35.074 11.725 68.946 1.00 24.09 232 GLY A N 1
ATOM 1640 C CA . GLY A 1 235 ? 33.635 11.494 68.952 1.00 23.95 232 GLY A CA 1
ATOM 1641 C C . GLY A 1 235 ? 32.932 11.924 67.683 1.00 23.68 232 GLY A C 1
ATOM 1642 O O . GLY A 1 235 ? 32.037 11.233 67.210 1.00 23.66 232 GLY A O 1
ATOM 1643 N N . ILE A 1 236 ? 33.338 13.071 67.134 1.00 23.29 233 ILE A N 1
ATOM 1644 C CA . ILE A 1 236 ? 32.824 13.559 65.855 1.00 23.35 233 ILE A CA 1
ATOM 1645 C C . ILE A 1 236 ? 33.273 12.679 64.687 1.00 23.79 233 ILE A C 1
ATOM 1646 O O . ILE A 1 236 ? 32.496 12.393 63.780 1.00 22.96 233 ILE A O 1
ATOM 1651 N N . ARG A 1 237 ? 34.537 12.258 64.709 1.00 24.64 234 ARG A N 1
ATOM 1652 C CA . ARG A 1 237 ? 35.098 11.483 63.593 1.00 25.39 234 ARG A CA 1
ATOM 1653 C C . ARG A 1 237 ? 34.451 10.106 63.403 1.00 26.25 234 ARG A C 1
ATOM 1654 O O . ARG A 1 237 ? 34.529 9.520 62.319 1.00 26.66 234 ARG A O 1
ATOM 1662 N N . ALA A 1 238 ? 33.787 9.613 64.437 1.00 26.34 235 ALA A N 1
ATOM 1663 C CA . ALA A 1 238 ? 33.032 8.355 64.334 1.00 26.59 235 ALA A CA 1
ATOM 1664 C C . ALA A 1 238 ? 31.845 8.368 63.336 1.00 26.83 235 ALA A C 1
ATOM 1665 O O . ALA A 1 238 ? 31.374 7.305 62.936 1.00 26.59 235 ALA A O 1
ATOM 1667 N N . PHE A 1 239 ? 31.381 9.554 62.931 1.00 26.63 236 PHE A N 1
ATOM 1668 C CA . PHE A 1 239 ? 30.105 9.723 62.202 1.00 26.64 236 PHE A CA 1
ATOM 1669 C C . PHE A 1 239 ? 30.159 9.956 60.671 1.00 26.58 236 PHE A C 1
ATOM 1670 O O . PHE A 1 239 ? 29.102 10.039 60.016 1.00 28.38 236 PHE A O 1
ATOM 1678 N N . GLY A 1 240 ? 31.339 10.102 60.093 1.00 26.28 237 GLY A N 1
ATOM 1679 C CA . GLY A 1 240 ? 31.441 10.138 58.624 1.00 25.42 237 GLY A CA 1
ATOM 1680 C C . GLY A 1 240 ? 32.117 11.351 58.009 1.00 24.42 237 GLY A C 1
ATOM 1681 O O . GLY A 1 240 ? 32.871 11.217 57.052 1.00 24.14 237 GLY A O 1
ATOM 1682 N N . ALA A 1 241 ? 31.822 12.535 58.538 1.00 23.68 238 ALA A N 1
ATOM 1683 C CA . ALA A 1 241 ? 32.475 13.752 58.069 1.00 22.42 238 ALA A CA 1
ATOM 1684 C C . ALA A 1 241 ? 33.911 13.763 58.572 1.00 21.09 238 ALA A C 1
ATOM 1685 O O . ALA A 1 241 ? 34.203 13.233 59.630 1.00 22.48 238 ALA A O 1
ATOM 1687 N N . THR A 1 242 ? 34.812 14.377 57.826 1.00 19.07 239 THR A N 1
ATOM 1688 C CA . THR A 1 242 ? 36.120 14.645 58.363 1.00 17.20 239 THR A CA 1
ATOM 1689 C C . THR A 1 242 ? 35.965 15.795 59.350 1.00 16.14 239 THR A C 1
ATOM 1690 O O . THR A 1 242 ? 35.018 16.573 59.277 1.00 14.39 239 THR A O 1
ATOM 1694 N N . ALA A 1 243 ? 36.858 15.866 60.308 1.00 14.75 240 ALA A N 1
ATOM 1695 C CA . ALA A 1 243 ? 36.800 16.941 61.295 1.00 14.58 240 ALA A CA 1
ATOM 1696 C C . ALA A 1 243 ? 38.197 17.308 61.720 1.00 14.55 240 ALA A C 1
ATOM 1697 O O . ALA A 1 243 ? 39.088 16.445 61.798 1.00 15.07 240 ALA A O 1
ATOM 1699 N N . GLU A 1 244 ? 38.381 18.591 62.001 1.00 13.70 241 GLU A N 1
ATOM 1700 C CA . GLU A 1 244 ? 39.652 19.090 62.457 1.00 14.01 241 GLU A CA 1
ATOM 1701 C C . GLU A 1 244 ? 39.390 20.297 63.335 1.00 12.93 241 GLU A C 1
ATOM 1702 O O . GLU A 1 244 ? 38.375 20.987 63.160 1.00 11.64 241 GLU A O 1
ATOM 1708 N N . ALA A 1 245 ? 40.289 20.538 64.281 1.00 11.64 242 ALA A N 1
ATOM 1709 C CA . ALA A 1 245 ? 40.269 21.792 65.033 1.00 11.41 242 ALA A CA 1
ATOM 1710 C C . ALA A 1 245 ? 41.401 22.642 64.518 1.00 11.43 242 ALA A C 1
ATOM 1711 O O . ALA A 1 245 ? 42.550 22.159 64.393 1.00 13.72 242 ALA A O 1
ATOM 1713 N N . VAL A 1 246 ? 41.087 23.864 64.114 1.00 10.32 243 VAL A N 1
ATOM 1714 C CA . VAL A 1 246 ? 42.086 24.778 63.578 1.00 10.65 243 VAL A CA 1
ATOM 1715 C C . VAL A 1 246 ? 42.321 25.896 64.607 1.00 10.69 243 VAL A C 1
ATOM 1716 O O . VAL A 1 246 ? 41.377 26.390 65.215 1.00 9.97 243 VAL A O 1
ATOM 1720 N N . ALA A 1 247 ? 43.593 26.251 64.801 1.00 10.46 244 ALA A N 1
ATOM 1721 C CA . ALA A 1 247 ? 43.988 27.272 65.754 1.00 11.00 244 ALA A CA 1
ATOM 1722 C C . ALA A 1 247 ? 44.088 28.604 65.014 1.00 10.28 244 ALA A C 1
ATOM 1723 O O . ALA A 1 247 ? 45.090 28.925 64.356 1.00 9.85 244 ALA A O 1
ATOM 1725 N N . VAL A 1 248 ? 43.001 29.386 65.083 1.00 10.25 245 VAL A N 1
ATOM 1726 C CA . VAL A 1 248 ? 42.856 30.623 64.326 1.00 10.63 245 VAL A CA 1
ATOM 1727 C C . VAL A 1 248 ? 42.087 31.640 65.170 1.00 10.50 245 VAL A C 1
ATOM 1728 O O . VAL A 1 248 ? 41.115 31.301 65.809 1.00 10.58 245 VAL A O 1
ATOM 1732 N N . ASP A 1 249 ? 42.606 32.858 65.219 1.00 9.87 246 ASP A N 1
ATOM 1733 C CA . ASP A 1 249 ? 41.877 33.998 65.785 1.00 9.62 246 ASP A CA 1
ATOM 1734 C C . ASP A 1 249 ? 40.835 34.482 64.760 1.00 9.03 246 ASP A C 1
ATOM 1735 O O . ASP A 1 249 ? 41.174 34.907 63.664 1.00 8.57 246 ASP A O 1
ATOM 1740 N N . VAL A 1 250 ? 39.564 34.447 65.155 1.00 9.37 247 VAL A N 1
ATOM 1741 C CA . VAL A 1 250 ? 38.443 34.773 64.268 1.00 9.22 247 VAL A CA 1
ATOM 1742 C C . VAL A 1 250 ? 38.453 36.239 63.817 1.00 9.92 247 VAL A C 1
ATOM 1743 O O . VAL A 1 250 ? 37.765 36.594 62.861 1.00 10.54 247 VAL A O 1
ATOM 1747 N N . THR A 1 251 ? 39.235 37.081 64.493 1.00 10.25 248 THR A N 1
ATOM 1748 C CA . THR A 1 251 ? 39.385 38.485 64.125 1.00 11.26 248 THR A CA 1
ATOM 1749 C C . THR A 1 251 ? 40.584 38.738 63.196 1.00 12.30 248 THR A C 1
ATOM 1750 O O . THR A 1 251 ? 40.761 39.864 62.720 1.00 13.69 248 THR A O 1
ATOM 1754 N N . ASP A 1 252 ? 41.383 37.705 62.928 1.00 12.15 249 ASP A N 1
ATOM 1755 C CA . ASP A 1 252 ? 42.603 37.844 62.124 1.00 13.09 249 ASP A CA 1
ATOM 1756 C C . ASP A 1 252 ? 42.294 37.658 60.639 1.00 12.59 249 ASP A C 1
ATOM 1757 O O . ASP A 1 252 ? 42.079 36.540 60.157 1.00 12.73 249 ASP A O 1
ATOM 1762 N N . ARG A 1 253 ? 42.264 38.771 59.926 1.00 13.96 250 ARG A N 1
ATOM 1763 C CA . ARG A 1 253 ? 41.868 38.774 58.525 1.00 14.84 250 ARG A CA 1
ATOM 1764 C C . ARG A 1 253 ? 42.757 37.881 57.656 1.00 15.30 250 ARG A C 1
ATOM 1765 O O . ARG A 1 253 ? 42.257 37.143 56.804 1.00 15.68 250 ARG A O 1
ATOM 1773 N N . ALA A 1 254 ? 44.070 37.944 57.864 1.00 15.57 251 ALA A N 1
ATOM 1774 C CA . ALA A 1 254 ? 45.005 37.169 57.037 1.00 15.78 251 ALA A CA 1
ATOM 1775 C C . ALA A 1 254 ? 44.808 35.672 57.244 1.00 15.23 251 ALA A C 1
ATOM 1776 O O . ALA A 1 254 ? 44.772 34.909 56.279 1.00 16.01 251 ALA A O 1
ATOM 1778 N N . ALA A 1 255 ? 44.703 35.264 58.504 1.00 14.55 252 ALA A N 1
ATOM 1779 C CA . ALA A 1 255 ? 44.478 33.872 58.878 1.00 14.22 252 ALA A CA 1
ATOM 1780 C C . ALA A 1 255 ? 43.113 33.372 58.416 1.00 13.61 252 ALA A C 1
ATOM 1781 O O . ALA A 1 255 ? 43.008 32.263 57.910 1.00 13.28 252 ALA A O 1
ATOM 1783 N N . MET A 1 256 ? 42.072 34.190 58.580 1.00 12.86 253 MET A N 1
ATOM 1784 C CA . MET A 1 256 ? 40.722 33.762 58.200 1.00 13.06 253 MET A CA 1
ATOM 1785 C C . MET A 1 256 ? 40.592 33.631 56.686 1.00 12.95 253 MET A C 1
ATOM 1786 O O . MET A 1 256 ? 40.033 32.643 56.186 1.00 11.90 253 MET A O 1
ATOM 1791 N N A SER A 1 257 ? 41.124 34.608 55.962 0.50 13.42 254 SER A N 1
ATOM 1792 N N B SER A 1 257 ? 41.126 34.616 55.968 0.50 13.59 254 SER A N 1
ATOM 1793 C CA A SER A 1 257 ? 41.040 34.599 54.500 0.50 14.14 254 SER A CA 1
ATOM 1794 C CA B SER A 1 257 ? 41.088 34.620 54.499 0.50 14.46 254 SER A CA 1
ATOM 1795 C C A SER A 1 257 ? 41.865 33.450 53.907 0.50 14.20 254 SER A C 1
ATOM 1796 C C B SER A 1 257 ? 41.852 33.430 53.932 0.50 14.37 254 SER A C 1
ATOM 1797 O O A SER A 1 257 ? 41.448 32.832 52.930 0.50 14.22 254 SER A O 1
ATOM 1798 O O B SER A 1 257 ? 41.393 32.773 52.998 0.50 14.39 254 SER A O 1
ATOM 1803 N N . GLY A 1 258 ? 43.021 33.168 54.506 1.00 14.32 255 GLY A N 1
ATOM 1804 C CA . GLY A 1 258 ? 43.830 31.995 54.160 1.00 14.72 255 GLY A CA 1
ATOM 1805 C C . GLY A 1 258 ? 43.100 30.670 54.268 1.00 14.56 255 GLY A C 1
ATOM 1806 O O . GLY A 1 258 ? 43.182 29.834 53.359 1.00 14.63 255 GLY A O 1
ATOM 1807 N N . LEU A 1 259 ? 42.392 30.481 55.380 1.00 13.78 256 LEU A N 1
ATOM 1808 C CA . LEU A 1 259 ? 41.649 29.257 55.648 1.00 13.44 256 LEU A CA 1
ATOM 1809 C C . LEU A 1 259 ? 40.535 29.103 54.629 1.00 13.02 256 LEU A C 1
ATOM 1810 O O . LEU A 1 259 ? 40.367 28.042 54.009 1.00 12.50 256 LEU A O 1
ATOM 1815 N N . ILE A 1 260 ? 39.751 30.166 54.488 1.00 12.50 257 ILE A N 1
ATOM 1816 C CA . ILE A 1 260 ? 38.607 30.157 53.593 1.00 12.67 257 ILE A CA 1
ATOM 1817 C C . ILE A 1 260 ? 39.046 29.911 52.136 1.00 13.37 257 ILE A C 1
ATOM 1818 O O . ILE A 1 260 ? 38.441 29.109 51.417 1.00 12.89 257 ILE A O 1
ATOM 1823 N N . ASP A 1 261 ? 40.096 30.602 51.716 1.00 13.64 258 ASP A N 1
ATOM 1824 C CA . ASP A 1 261 ? 40.643 30.424 50.364 1.00 14.83 258 ASP A CA 1
ATOM 1825 C C . ASP A 1 261 ? 41.137 28.995 50.119 1.00 14.91 258 ASP A C 1
ATOM 1826 O O . ASP A 1 261 ? 40.917 28.437 49.039 1.00 15.89 258 ASP A O 1
ATOM 1831 N N . ALA A 1 262 ? 41.813 28.418 51.107 1.00 1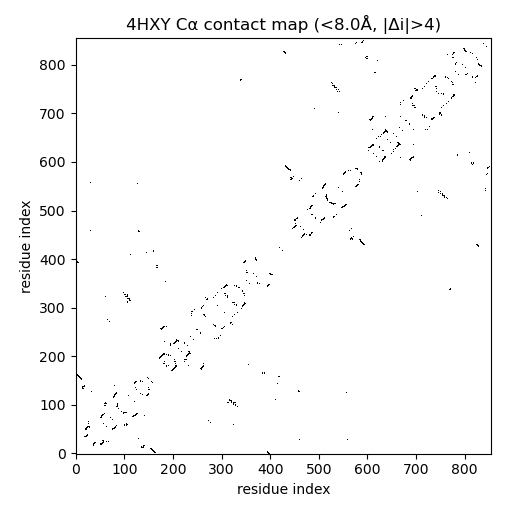4.79 259 ALA A N 1
ATOM 1832 C CA . ALA A 1 262 ? 42.364 27.063 51.002 1.00 15.01 259 ALA A CA 1
ATOM 1833 C C . ALA A 1 262 ? 41.255 26.027 50.876 1.00 14.78 259 ALA A C 1
ATOM 1834 O O . ALA A 1 262 ? 41.394 25.054 50.149 1.00 14.90 259 ALA A O 1
ATOM 1836 N N . LEU A 1 263 ? 40.150 26.238 51.592 1.00 13.81 260 LEU A N 1
ATOM 1837 C CA . LEU A 1 263 ? 39.028 25.311 51.516 1.00 14.07 260 LEU A CA 1
ATOM 1838 C C . LEU A 1 263 ? 38.353 25.382 50.144 1.00 14.25 260 LEU A C 1
ATOM 1839 O O . LEU A 1 263 ? 38.015 24.349 49.566 1.00 14.15 260 LEU A O 1
ATOM 1844 N N . ALA A 1 264 ? 38.184 26.587 49.613 1.00 14.85 261 ALA A N 1
ATOM 1845 C CA . ALA A 1 264 ? 37.573 26.775 48.297 1.00 15.40 261 ALA A CA 1
ATOM 1846 C C . ALA A 1 264 ? 38.455 26.143 47.213 1.00 16.31 261 ALA A C 1
ATOM 1847 O O . ALA A 1 264 ? 37.944 25.529 46.272 1.00 17.05 261 ALA A O 1
ATOM 1849 N N . ALA A 1 265 ? 39.768 26.249 47.387 1.00 17.11 262 ALA A N 1
ATOM 1850 C CA . ALA A 1 265 ? 40.740 25.703 46.419 1.00 17.96 262 ALA A CA 1
ATOM 1851 C C . ALA A 1 265 ? 40.723 24.164 46.372 1.00 18.71 262 ALA A C 1
ATOM 1852 O O . ALA A 1 265 ? 40.973 23.561 45.321 1.00 19.20 262 ALA A O 1
ATOM 1854 N N . GLU A 1 266 ? 40.413 23.541 47.502 1.00 18.81 263 GLU A N 1
ATOM 1855 C CA . GLU A 1 266 ? 40.217 22.094 47.595 1.00 19.49 263 GLU A CA 1
ATOM 1856 C C . GLU A 1 266 ? 38.868 21.616 47.047 1.00 18.57 263 GLU A C 1
ATOM 1857 O O . GLU A 1 266 ? 38.633 20.414 46.984 1.00 20.02 263 GLU A O 1
ATOM 1863 N N . GLY A 1 267 ? 37.982 22.541 46.684 1.00 17.13 264 GLY A N 1
ATOM 1864 C CA . GLY A 1 267 ? 36.643 22.199 46.223 1.00 16.26 264 GLY A CA 1
ATOM 1865 C C . GLY A 1 267 ? 35.708 21.859 47.373 1.00 14.91 264 GLY A C 1
ATOM 1866 O O . GLY A 1 267 ? 34.702 21.168 47.177 1.00 14.57 264 GLY A O 1
ATOM 1867 N N . ALA A 1 268 ? 36.053 22.344 48.568 1.00 13.79 265 ALA A N 1
ATOM 1868 C CA . ALA A 1 268 ? 35.271 22.120 49.795 1.00 13.23 265 ALA A CA 1
ATOM 1869 C C . ALA A 1 268 ? 35.014 23.453 50.490 1.00 12.10 265 ALA A C 1
ATOM 1870 O O . ALA A 1 268 ? 35.354 23.623 51.657 1.00 13.00 265 ALA A O 1
ATOM 1872 N N . PRO A 1 269 ? 34.416 24.405 49.768 1.00 11.22 266 PRO A N 1
ATOM 1873 C CA . PRO A 1 269 ? 34.206 25.746 50.335 1.00 10.90 266 PRO A CA 1
ATOM 1874 C C . PRO A 1 269 ? 33.283 25.720 51.560 1.00 9.88 266 PRO A C 1
ATOM 1875 O O . PRO A 1 269 ? 32.397 24.875 51.641 1.00 10.25 266 PRO A O 1
ATOM 1879 N N . VAL A 1 270 ? 33.528 26.622 52.513 1.00 9.35 267 VAL A N 1
ATOM 1880 C CA . VAL A 1 270 ? 32.638 26.814 53.658 1.00 8.65 267 VAL A CA 1
ATOM 1881 C C . VAL A 1 270 ? 31.253 27.099 53.121 1.00 8.40 267 VAL A C 1
ATOM 1882 O O . VAL A 1 270 ? 31.092 27.997 52.289 1.00 9.13 267 VAL A O 1
ATOM 1886 N N B ARG A 1 271 ? 30.256 26.344 53.583 0.38 7.85 268 ARG A N 1
ATOM 1887 N N C ARG A 1 271 ? 30.276 26.306 53.575 0.62 8.52 268 ARG A N 1
ATOM 1888 C CA B ARG A 1 271 ? 28.853 26.598 53.221 0.38 7.66 268 ARG A CA 1
ATOM 1889 C CA C ARG A 1 271 ? 28.859 26.475 53.219 0.62 9.13 268 ARG A CA 1
ATOM 1890 C C B ARG A 1 271 ? 27.935 26.868 54.407 0.38 7.66 268 ARG A C 1
ATOM 1891 C C C ARG A 1 271 ? 27.978 26.896 54.394 0.62 8.40 268 ARG A C 1
ATOM 1892 O O B ARG A 1 271 ? 26.812 27.308 54.218 0.38 8.28 268 ARG A O 1
ATOM 1893 O O C ARG A 1 271 ? 26.937 27.491 54.182 0.62 9.34 268 ARG A O 1
ATOM 1908 N N . THR A 1 272 ? 28.397 26.589 55.622 1.00 7.94 269 THR A N 1
ATOM 1909 C CA . THR A 1 272 ? 27.653 26.967 56.831 1.00 8.08 269 THR A CA 1
ATOM 1910 C C . THR A 1 272 ? 28.637 27.519 57.843 1.00 8.05 269 THR A C 1
ATOM 1911 O O . THR A 1 272 ? 29.744 26.987 58.012 1.00 7.94 269 THR A O 1
ATOM 1915 N N . VAL A 1 273 ? 28.232 28.602 58.495 1.00 8.13 270 VAL A N 1
ATOM 1916 C CA . VAL A 1 273 ? 28.960 29.134 59.632 1.00 7.95 270 VAL A CA 1
ATOM 1917 C C . VAL A 1 273 ? 28.063 29.123 60.856 1.00 7.76 270 VAL A C 1
ATOM 1918 O O . VAL A 1 273 ? 26.926 29.585 60.800 1.00 7.53 270 VAL A O 1
ATOM 1922 N N . VAL A 1 274 ? 28.589 28.616 61.965 1.00 6.71 271 VAL A N 1
ATOM 1923 C CA . VAL A 1 274 ? 27.966 28.797 63.267 1.00 6.55 271 VAL A CA 1
ATOM 1924 C C . VAL A 1 274 ? 28.983 29.570 64.097 1.00 7.26 271 VAL A C 1
ATOM 1925 O O . VAL A 1 274 ? 30.093 29.097 64.316 1.00 6.94 271 VAL A O 1
ATOM 1929 N N . HIS A 1 275 ? 28.622 30.782 64.501 1.00 5.46 272 HIS A N 1
ATOM 1930 C CA . HIS A 1 275 ? 29.570 31.669 65.172 1.00 5.97 272 HIS A CA 1
ATOM 1931 C C . HIS A 1 275 ? 29.312 31.658 66.667 1.00 6.04 272 HIS A C 1
ATOM 1932 O O . HIS A 1 275 ? 28.419 32.351 67.150 1.00 6.21 272 HIS A O 1
ATOM 1939 N N . ALA A 1 276 ? 30.112 30.874 67.389 1.00 5.64 273 ALA A N 1
ATOM 1940 C CA . ALA A 1 276 ? 30.024 30.780 68.845 1.00 7.16 273 ALA A CA 1
ATOM 1941 C C . ALA A 1 276 ? 31.258 31.332 69.561 1.00 7.68 273 ALA A C 1
ATOM 1942 O O . ALA A 1 276 ? 31.331 31.266 70.793 1.00 11.05 273 ALA A O 1
ATOM 1944 N N . ALA A 1 277 ? 32.199 31.914 68.827 1.00 7.38 274 ALA A N 1
ATOM 1945 C CA . ALA A 1 277 ? 33.346 32.587 69.451 1.00 7.25 274 ALA A CA 1
ATOM 1946 C C . ALA A 1 277 ? 32.888 33.792 70.260 1.00 8.40 274 ALA A C 1
ATOM 1947 O O . ALA A 1 277 ? 32.067 34.593 69.812 1.00 8.96 274 ALA A O 1
ATOM 1949 N N . GLY A 1 278 ? 33.470 33.952 71.439 1.00 8.49 275 GLY A N 1
ATOM 1950 C CA . GLY A 1 278 ? 33.102 35.035 72.331 1.00 9.67 275 GLY A CA 1
ATOM 1951 C C . GLY A 1 278 ? 33.689 34.844 73.713 1.00 10.25 275 GLY A C 1
ATOM 1952 O O . GLY A 1 278 ? 34.203 33.770 74.054 1.00 10.90 275 GLY A O 1
ATOM 1953 N N . VAL A 1 279 ? 33.624 35.911 74.490 1.00 10.33 276 VAL A N 1
ATOM 1954 C CA . VAL A 1 279 ? 34.061 35.907 75.880 1.00 10.51 276 VAL A CA 1
ATOM 1955 C C . VAL A 1 279 ? 33.019 36.629 76.700 1.00 9.78 276 VAL A C 1
ATOM 1956 O O . VAL A 1 279 ? 32.244 37.430 76.163 1.00 8.98 276 VAL A O 1
ATOM 1960 N N . VAL A 1 280 ? 32.991 36.345 77.993 1.00 9.79 277 VAL A N 1
ATOM 1961 C CA . VAL A 1 280 ? 32.091 37.102 78.890 1.00 10.51 277 VAL A CA 1
ATOM 1962 C C . VAL A 1 280 ? 32.839 37.496 80.143 1.00 10.88 277 VAL A C 1
ATOM 1963 O O . VAL A 1 280 ? 33.564 36.676 80.730 1.00 10.95 277 VAL A O 1
ATOM 1967 N N . ARG A 1 281 ? 32.692 38.762 80.533 1.00 11.38 278 ARG A N 1
ATOM 1968 C CA . ARG A 1 281 ? 33.300 39.274 81.748 1.00 12.64 278 ARG A CA 1
ATOM 1969 C C . ARG A 1 281 ? 32.246 40.020 82.556 1.00 12.82 278 ARG A C 1
ATOM 1970 O O . ARG A 1 281 ? 31.230 40.448 82.021 1.00 14.15 278 ARG A O 1
ATOM 1978 N N . ASP A 1 282 ? 32.497 40.128 83.850 1.00 13.29 279 ASP A N 1
ATOM 1979 C CA . ASP A 1 282 ? 31.619 40.826 84.798 1.00 13.35 279 ASP A CA 1
ATOM 1980 C C . ASP A 1 282 ? 32.349 42.088 85.261 1.00 12.41 279 ASP A C 1
ATOM 1981 O O . ASP A 1 282 ? 33.157 42.041 86.186 1.00 12.28 279 ASP A O 1
ATOM 1986 N N . VAL A 1 283 ? 32.090 43.196 84.573 1.00 12.22 280 VAL A N 1
ATOM 1987 C CA . VAL A 1 283 ? 32.742 44.476 84.833 1.00 11.81 280 VAL A CA 1
ATOM 1988 C C . VAL A 1 283 ? 31.708 45.592 84.674 1.00 11.53 280 VAL A C 1
ATOM 1989 O O . VAL A 1 283 ? 31.130 45.749 83.599 1.00 12.04 280 VAL A O 1
ATOM 1993 N N . ARG A 1 284 ? 31.499 46.386 85.724 1.00 11.18 281 ARG A N 1
ATOM 1994 C CA . ARG A 1 284 ? 30.571 47.516 85.640 1.00 11.72 281 ARG A CA 1
ATOM 1995 C C . ARG A 1 284 ? 31.064 48.546 84.640 1.00 10.43 281 ARG A C 1
ATOM 1996 O O . ARG A 1 284 ? 32.265 48.647 84.380 1.00 9.81 281 ARG A O 1
ATOM 2004 N N . ILE A 1 285 ? 30.139 49.339 84.105 1.00 9.72 282 ILE A N 1
ATOM 2005 C CA . ILE A 1 285 ? 30.464 50.385 83.166 1.00 9.43 282 ILE A CA 1
ATOM 2006 C C . ILE A 1 285 ? 31.512 51.318 83.760 1.00 10.04 282 ILE A C 1
ATOM 2007 O O . ILE A 1 285 ? 32.447 51.724 83.052 1.00 9.36 282 ILE A O 1
ATOM 2012 N N . ALA A 1 286 ? 31.370 51.613 85.050 1.00 11.04 283 ALA A N 1
ATOM 2013 C CA . ALA A 1 286 ? 32.298 52.519 85.738 1.00 12.35 283 ALA A CA 1
ATOM 2014 C C . ALA A 1 286 ? 33.746 52.024 85.730 1.00 13.30 283 ALA A C 1
ATOM 2015 O O . ALA A 1 286 ? 34.664 52.843 85.844 1.00 15.03 283 ALA A O 1
ATOM 2017 N N . GLU A 1 287 ? 33.933 50.705 85.633 1.00 13.72 284 GLU A N 1
ATOM 2018 C CA . GLU A 1 287 ? 35.244 50.090 85.637 1.00 14.12 284 GLU A CA 1
ATOM 2019 C C . GLU A 1 287 ? 35.691 49.636 84.241 1.00 13.24 284 GLU A C 1
ATOM 2020 O O . GLU A 1 287 ? 36.772 49.071 84.113 1.00 13.81 284 GLU A O 1
ATOM 2026 N N . THR A 1 288 ? 34.868 49.865 83.225 1.00 12.00 285 THR A N 1
ATOM 2027 C CA . THR A 1 288 ? 35.173 49.445 81.847 1.00 11.62 285 THR A CA 1
ATOM 2028 C C . THR A 1 288 ? 35.757 50.585 81.014 1.00 10.67 285 THR A C 1
ATOM 2029 O O . THR A 1 288 ? 35.075 51.568 80.747 1.00 10.99 285 THR A O 1
ATOM 2033 N N . GLY A 1 289 ? 37.012 50.458 80.582 1.00 9.74 286 GLY A N 1
ATOM 2034 C CA . GLY A 1 289 ? 37.592 51.423 79.656 1.00 9.00 286 GLY A CA 1
ATOM 2035 C C . GLY A 1 289 ? 37.317 51.054 78.210 1.00 8.46 286 GLY A C 1
ATOM 2036 O O . GLY A 1 289 ? 36.897 49.920 77.946 1.00 7.60 286 GLY A O 1
ATOM 2037 N N . ALA A 1 290 ? 37.585 51.982 77.293 1.00 8.52 287 ALA A N 1
ATOM 2038 C CA . ALA A 1 290 ? 37.348 51.769 75.865 1.00 8.57 287 ALA A CA 1
ATOM 2039 C C . ALA A 1 290 ? 38.105 50.558 75.344 1.00 8.54 287 ALA A C 1
ATOM 2040 O O . ALA A 1 290 ? 37.583 49.800 74.509 1.00 8.88 287 ALA A O 1
ATOM 2042 N N . GLU A 1 291 ? 39.350 50.399 75.786 1.00 8.86 288 GLU A N 1
ATOM 2043 C CA . GLU A 1 291 ? 40.164 49.275 75.309 1.00 9.21 288 GLU A CA 1
ATOM 2044 C C . GLU A 1 291 ? 39.582 47.916 75.753 1.00 9.25 288 GLU A C 1
ATOM 2045 O O . GLU A 1 291 ? 39.489 46.952 74.963 1.00 8.59 288 GLU A O 1
ATOM 2051 N N . GLU A 1 292 ? 39.172 47.847 77.017 1.00 8.91 289 GLU A N 1
ATOM 2052 C CA . GLU A 1 292 ? 38.538 46.641 77.530 1.00 9.59 289 GLU A CA 1
ATOM 2053 C C . GLU A 1 292 ? 37.185 46.394 76.879 1.00 7.66 289 GLU A C 1
ATOM 2054 O O . GLU A 1 292 ? 36.868 45.252 76.570 1.00 7.90 289 GLU A O 1
ATOM 2060 N N . LEU A 1 293 ? 36.406 47.450 76.649 1.00 7.55 290 LEU A N 1
ATOM 2061 C CA . LEU A 1 293 ? 35.127 47.305 75.899 1.00 7.38 290 LEU A CA 1
ATOM 2062 C C . LEU A 1 293 ? 35.407 46.674 74.530 1.00 6.99 290 LEU A C 1
ATOM 2063 O O . LEU A 1 293 ? 34.719 45.741 74.100 1.00 7.17 290 LEU A O 1
ATOM 2068 N N . ALA A 1 294 ? 36.413 47.189 73.842 1.00 7.10 291 ALA A N 1
ATOM 2069 C CA . ALA A 1 294 ? 36.764 46.654 72.533 1.00 6.93 291 ALA A CA 1
ATOM 2070 C C . ALA A 1 294 ? 37.194 45.196 72.623 1.00 7.16 291 ALA A C 1
ATOM 2071 O O . ALA A 1 294 ? 36.817 44.373 71.774 1.00 8.22 291 ALA A O 1
ATOM 2073 N N . ALA A 1 295 ? 38.005 44.859 73.619 1.00 7.51 292 ALA A N 1
ATOM 2074 C CA . ALA A 1 295 ? 38.422 43.454 73.831 1.00 6.75 292 ALA A CA 1
ATOM 2075 C C . ALA A 1 295 ? 37.263 42.509 74.125 1.00 7.14 292 ALA A C 1
ATOM 2076 O O . ALA A 1 295 ? 37.244 41.350 73.666 1.00 8.41 292 ALA A O 1
ATOM 2078 N N . GLN A 1 296 ? 36.283 43.007 74.872 1.00 6.83 293 GLN A N 1
ATOM 2079 C CA . GLN A 1 296 ? 35.079 42.257 75.192 1.00 7.46 293 GLN A CA 1
ATOM 2080 C C . GLN A 1 296 ? 34.216 41.984 73.963 1.00 7.13 293 GLN A C 1
ATOM 2081 O O . GLN A 1 296 ? 33.517 40.980 73.931 1.00 8.09 293 GLN A O 1
ATOM 2087 N N . MET A 1 297 ? 34.248 42.889 72.990 1.00 7.07 294 MET A N 1
ATOM 2088 C CA . MET A 1 297 ? 33.394 42.797 71.795 1.00 6.63 294 MET A CA 1
ATOM 2089 C C . MET A 1 297 ? 34.126 42.158 70.594 1.00 7.29 294 MET A C 1
ATOM 2090 O O . MET A 1 297 ? 33.497 41.831 69.591 1.00 8.60 294 MET A O 1
ATOM 2095 N N . ALA A 1 298 ? 35.445 41.976 70.686 1.00 6.69 295 ALA A N 1
ATOM 2096 C CA . ALA A 1 298 ? 36.255 41.697 69.489 1.00 6.97 295 ALA A CA 1
ATOM 2097 C C . ALA A 1 298 ? 35.872 40.390 68.784 1.00 6.87 295 ALA A C 1
ATOM 2098 O O . ALA A 1 298 ? 35.501 40.402 67.599 1.00 7.80 295 ALA A O 1
ATOM 2100 N N . ALA A 1 299 ? 36.027 39.260 69.478 1.00 7.03 296 ALA A N 1
ATOM 2101 C CA . ALA A 1 299 ? 35.726 37.953 68.849 1.00 7.06 296 ALA A CA 1
ATOM 2102 C C . ALA A 1 299 ? 34.288 37.899 68.344 1.00 7.34 296 ALA A C 1
ATOM 2103 O O . ALA A 1 299 ? 34.006 37.437 67.234 1.00 7.60 296 ALA A O 1
ATOM 2105 N N . LYS A 1 300 ? 33.363 38.366 69.166 1.00 8.31 297 LYS A N 1
ATOM 2106 C CA . LYS A 1 300 ? 31.948 38.257 68.837 1.00 8.17 297 LYS A CA 1
ATOM 2107 C C . LYS A 1 300 ? 31.604 39.151 67.645 1.00 8.09 297 LYS A C 1
ATOM 2108 O O . LYS A 1 300 ? 31.131 38.668 66.615 1.00 8.83 297 LYS A O 1
ATOM 2114 N N . VAL A 1 301 ? 31.910 40.445 67.747 1.00 7.83 298 VAL A N 1
ATOM 2115 C CA . VAL A 1 301 ? 31.496 41.431 66.735 1.00 7.43 298 VAL A CA 1
ATOM 2116 C C . VAL A 1 301 ? 32.441 41.494 65.532 1.00 8.20 298 VAL A C 1
ATOM 2117 O O . VAL A 1 301 ? 32.010 41.392 64.375 1.00 7.39 298 VAL A O 1
ATOM 2121 N N . GLU A 1 302 ? 33.722 41.719 65.787 1.00 8.56 299 GLU A N 1
ATOM 2122 C CA . GLU A 1 302 ? 34.672 41.824 64.689 1.00 9.30 299 GLU A CA 1
ATOM 2123 C C . GLU A 1 302 ? 34.805 40.471 63.957 1.00 8.49 299 GLU A C 1
ATOM 2124 O O . GLU A 1 302 ? 34.921 40.454 62.727 1.00 8.54 299 GLU A O 1
ATOM 2130 N N . GLY A 1 303 ? 34.776 39.359 64.694 1.00 7.83 300 GLY A N 1
ATOM 2131 C CA . GLY A 1 303 ? 34.686 38.022 64.092 1.00 7.56 300 GLY A CA 1
ATOM 2132 C C . GLY A 1 303 ? 33.493 37.857 63.165 1.00 7.02 300 GLY A C 1
ATOM 2133 O O . GLY A 1 303 ? 33.616 37.397 62.038 1.00 7.82 300 GLY A O 1
ATOM 2134 N N . ALA A 1 304 ? 32.309 38.225 63.636 1.00 7.16 301 ALA A N 1
ATOM 2135 C CA . ALA A 1 304 ? 31.117 38.091 62.817 1.00 5.91 301 ALA A CA 1
ATOM 2136 C C . ALA A 1 304 ? 31.157 38.952 61.562 1.00 6.57 301 ALA A C 1
ATOM 2137 O O . ALA A 1 304 ? 30.730 38.497 60.485 1.00 7.35 301 ALA A O 1
ATOM 2139 N N . LEU A 1 305 ? 31.655 40.186 61.701 1.00 6.29 302 LEU A N 1
ATOM 2140 C CA . LEU A 1 305 ? 31.748 41.112 60.589 1.00 6.80 302 LEU A CA 1
ATOM 2141 C C . LEU A 1 305 ? 32.741 40.584 59.561 1.00 7.45 302 LEU A C 1
ATOM 2142 O O . LEU A 1 305 ? 32.515 40.707 58.359 1.00 8.90 302 LEU A O 1
ATOM 2147 N N . LEU A 1 306 ? 33.836 40.011 60.045 1.00 7.93 303 LEU A N 1
ATOM 2148 C CA . LEU A 1 306 ? 34.853 39.458 59.130 1.00 8.34 303 LEU A CA 1
ATOM 2149 C C . LEU A 1 306 ? 34.278 38.250 58.395 1.00 8.50 303 LEU A C 1
ATOM 2150 O O . LEU A 1 306 ? 34.419 38.136 57.167 1.00 9.02 303 LEU A O 1
ATOM 2155 N N . LEU A 1 307 ? 33.566 37.386 59.119 1.00 8.69 304 LEU A N 1
ATOM 2156 C CA . LEU A 1 307 ? 32.934 36.219 58.497 1.00 9.14 304 LEU A CA 1
ATOM 2157 C C . LEU A 1 307 ? 31.923 36.630 57.436 1.00 9.21 304 LEU A C 1
ATOM 2158 O O . LEU A 1 307 ? 31.845 36.024 56.377 1.00 9.51 304 LEU A O 1
ATOM 2163 N N . ASP A 1 308 ? 31.104 37.627 57.751 1.00 8.56 305 ASP A N 1
ATOM 2164 C CA . ASP A 1 308 ? 30.096 38.119 56.831 1.00 8.61 305 ASP A CA 1
ATOM 2165 C C . ASP A 1 308 ? 30.768 38.627 55.553 1.00 8.58 305 ASP A C 1
ATOM 2166 O O . ASP A 1 308 ? 30.312 38.344 54.439 1.00 9.85 305 ASP A O 1
ATOM 2171 N N . GLU A 1 309 ? 31.848 39.372 55.713 1.00 9.13 306 GLU A N 1
ATOM 2172 C CA . GLU A 1 309 ? 32.555 39.931 54.566 1.00 10.30 306 GLU A CA 1
ATOM 2173 C C . GLU A 1 309 ? 33.202 38.862 53.671 1.00 10.60 306 GLU A C 1
ATOM 2174 O O . GLU A 1 309 ? 33.104 38.927 52.420 1.00 11.41 306 GLU A O 1
ATOM 2180 N N . LEU A 1 310 ? 33.848 37.888 54.290 1.00 9.97 307 LEU A N 1
ATOM 2181 C CA . LEU A 1 310 ? 34.637 36.897 53.552 1.00 10.50 307 LEU A CA 1
ATOM 2182 C C . LEU A 1 310 ? 33.775 35.769 52.979 1.00 10.81 307 LEU A C 1
ATOM 2183 O O . LEU A 1 310 ? 34.241 35.009 52.106 1.00 11.91 307 LEU A O 1
ATOM 2188 N N . LEU A 1 311 ? 32.546 35.637 53.462 1.00 11.00 308 LEU A N 1
ATOM 2189 C CA . LEU A 1 311 ? 31.673 34.524 53.074 1.00 11.44 308 LEU A CA 1
ATOM 2190 C C . LEU A 1 311 ? 30.303 35.023 52.620 1.00 13.37 308 LEU A C 1
ATOM 2191 O O . LEU A 1 311 ? 29.309 34.840 53.314 1.00 14.05 308 LEU A O 1
ATOM 2196 N N . PRO A 1 312 ? 30.237 35.684 51.457 1.00 15.63 309 PRO A N 1
ATOM 2197 C CA . PRO A 1 312 ? 28.960 36.205 50.934 1.00 16.68 309 PRO A CA 1
ATOM 2198 C C . PRO A 1 312 ? 27.951 35.160 50.479 1.00 17.53 309 PRO A C 1
ATOM 2199 O O . PRO A 1 312 ? 26.766 35.490 50.372 1.00 19.32 309 PRO A O 1
ATOM 2203 N N . ASP A 1 313 ? 28.414 33.937 50.208 1.00 17.91 310 ASP A N 1
ATOM 2204 C CA . ASP A 1 313 ? 27.588 32.874 49.648 1.00 17.90 310 ASP A CA 1
ATOM 2205 C C . ASP A 1 313 ? 27.589 31.691 50.619 1.00 17.07 310 ASP A C 1
ATOM 2206 O O . ASP A 1 313 ? 28.514 30.877 50.613 1.00 17.83 310 ASP A O 1
ATOM 2211 N N . LEU A 1 314 ? 26.602 31.635 51.499 1.00 14.34 311 LEU A N 1
ATOM 2212 C CA . LEU A 1 314 ? 26.474 30.526 52.455 1.00 12.80 311 LEU A CA 1
ATOM 2213 C C . LEU A 1 314 ? 25.052 30.010 52.455 1.00 12.14 311 LEU A C 1
ATOM 2214 O O . LEU A 1 314 ? 24.107 30.778 52.217 1.00 12.70 311 LEU A O 1
ATOM 2219 N N . ASP A 1 315 ? 24.909 28.723 52.754 1.00 10.56 312 ASP A N 1
ATOM 2220 C CA . ASP A 1 315 ? 23.620 28.089 52.997 1.00 10.34 312 ASP A CA 1
ATOM 2221 C C . ASP A 1 315 ? 22.995 28.600 54.298 1.00 9.37 312 ASP A C 1
ATOM 2222 O O . ASP A 1 315 ? 21.763 28.692 54.408 1.00 9.34 312 ASP A O 1
ATOM 2227 N N . ASP A 1 316 ? 23.851 28.836 55.297 1.00 9.13 313 ASP A N 1
ATOM 2228 C CA . ASP A 1 316 ? 23.440 29.290 56.616 1.00 9.04 313 ASP A CA 1
ATOM 2229 C C . ASP A 1 316 ? 24.540 30.081 57.303 1.00 8.22 313 ASP A C 1
ATOM 2230 O O . ASP A 1 316 ? 25.725 29.780 57.147 1.00 7.73 313 ASP A O 1
ATOM 2235 N N . PHE A 1 317 ? 24.122 31.086 58.056 1.00 7.15 314 PHE A N 1
ATOM 2236 C CA . PHE A 1 317 ? 25.014 31.953 58.820 1.00 6.95 314 PHE A CA 1
ATOM 2237 C C . PHE A 1 317 ? 24.326 32.161 60.156 1.00 6.80 314 PHE A C 1
ATOM 2238 O O . PHE A 1 317 ? 23.356 32.929 60.238 1.00 5.95 314 PHE A O 1
ATOM 2246 N N . VAL A 1 318 ? 24.816 31.447 61.170 1.00 5.14 315 VAL A N 1
ATOM 2247 C CA . VAL A 1 318 ? 24.121 31.282 62.438 1.00 5.83 315 VAL A CA 1
ATOM 2248 C C . VAL A 1 318 ? 24.942 31.952 63.523 1.00 5.99 315 VAL A C 1
ATOM 2249 O O . VAL A 1 318 ? 26.077 31.560 63.787 1.00 6.26 315 VAL A O 1
ATOM 2253 N N . LEU A 1 319 ? 24.356 32.960 64.140 1.00 5.24 316 LEU A N 1
ATOM 2254 C CA . LEU A 1 319 ? 25.031 33.698 65.225 1.00 4.60 316 LEU A CA 1
ATOM 2255 C C . LEU A 1 319 ? 24.479 33.314 66.602 1.00 5.72 316 LEU A C 1
ATOM 2256 O O . LEU A 1 319 ? 23.276 33.298 66.806 1.00 5.68 316 LEU A O 1
ATOM 2261 N N . PHE A 1 320 ? 25.367 32.969 67.536 1.00 5.28 317 PHE A N 1
ATOM 2262 C CA . PHE A 1 320 ? 24.959 32.684 68.904 1.00 6.16 317 PHE A CA 1
ATOM 2263 C C . PHE A 1 320 ? 25.023 33.957 69.733 1.00 7.35 317 PHE A C 1
ATOM 2264 O O . PHE A 1 320 ? 26.103 34.416 70.142 1.00 7.71 317 PHE A O 1
ATOM 2272 N N . SER A 1 321 ? 23.850 34.549 69.928 1.00 6.80 318 SER A N 1
ATOM 2273 C CA . SER A 1 321 ? 23.694 35.723 70.725 1.00 6.92 318 SER A CA 1
ATOM 2274 C C . SER A 1 321 ? 23.191 35.354 72.128 1.00 6.43 318 SER A C 1
ATOM 2275 O O . SER A 1 321 ? 23.227 34.191 72.512 1.00 5.73 318 SER A O 1
ATOM 2278 N N . SER A 1 322 ? 22.718 36.336 72.875 1.00 5.74 319 SER A N 1
ATOM 2279 C CA . SER A 1 322 ? 22.366 36.154 74.286 1.00 5.18 319 SER A CA 1
ATOM 2280 C C . SER A 1 322 ? 21.225 37.069 74.673 1.00 4.81 319 SER A C 1
ATOM 2281 O O . SER A 1 322 ? 21.114 38.175 74.124 1.00 4.37 319 SER A O 1
ATOM 2284 N N . ILE A 1 323 ? 20.418 36.617 75.640 1.00 4.98 320 ILE A N 1
ATOM 2285 C CA . ILE A 1 323 ? 19.451 37.498 76.347 1.00 4.98 320 ILE A CA 1
ATOM 2286 C C . ILE A 1 323 ? 20.108 38.785 76.866 1.00 5.39 320 ILE A C 1
ATOM 2287 O O . ILE A 1 323 ? 19.454 39.806 77.015 1.00 3.94 320 ILE A O 1
ATOM 2292 N N . SER A 1 324 ? 21.407 38.751 77.114 1.00 5.56 321 SER A N 1
ATOM 2293 C CA . SER A 1 324 ? 22.116 39.955 77.582 1.00 6.12 321 SER A CA 1
ATOM 2294 C C . SER A 1 324 ? 21.942 41.118 76.624 1.00 5.63 321 SER A C 1
ATOM 2295 O O . SER A 1 324 ? 21.777 42.268 77.038 1.00 6.41 321 SER A O 1
ATOM 2298 N N . GLY A 1 325 ? 21.960 40.823 75.327 1.00 5.65 322 GLY A N 1
ATOM 2299 C CA . GLY A 1 325 ? 21.800 41.859 74.323 1.00 5.89 322 GLY A CA 1
ATOM 2300 C C . GLY A 1 325 ? 20.350 42.207 74.054 1.00 5.24 322 GLY A C 1
ATOM 2301 O O . GLY A 1 325 ? 20.061 43.090 73.224 1.00 5.80 322 GLY A O 1
ATOM 2302 N N . ILE A 1 326 ? 19.414 41.490 74.695 1.00 5.67 323 ILE A N 1
ATOM 2303 C CA . ILE A 1 326 ? 18.004 41.716 74.494 1.00 5.39 323 ILE A CA 1
ATOM 2304 C C . ILE A 1 326 ? 17.463 42.626 75.603 1.00 5.08 323 ILE A C 1
ATOM 2305 O O . ILE A 1 326 ? 16.770 43.623 75.328 1.00 4.94 323 ILE A O 1
ATOM 2310 N N . TRP A 1 327 ? 17.757 42.254 76.849 1.00 5.09 324 TRP A N 1
ATOM 2311 C CA . TRP A 1 327 ? 17.293 43.044 77.983 1.00 5.67 324 TRP A CA 1
ATOM 2312 C C . TRP A 1 327 ? 18.338 43.557 78.950 1.00 6.62 324 TRP A C 1
ATOM 2313 O O . TRP A 1 327 ? 18.025 44.450 79.748 1.00 6.78 324 TRP A O 1
ATOM 2324 N N . GLY A 1 328 ? 19.556 43.018 78.891 1.00 6.51 325 GLY A N 1
ATOM 2325 C CA . GLY A 1 328 ? 20.670 43.495 79.711 1.00 6.61 325 GLY A CA 1
ATOM 2326 C C . GLY A 1 328 ? 20.823 42.772 81.028 1.00 7.49 325 GLY A C 1
ATOM 2327 O O . GLY A 1 328 ? 19.883 42.163 81.544 1.00 7.98 325 GLY A O 1
ATOM 2328 N N . ALA A 1 329 ? 22.023 42.890 81.605 1.00 7.53 326 ALA A N 1
ATOM 2329 C CA . ALA A 1 329 ? 22.319 42.398 82.952 1.00 7.96 326 ALA A CA 1
ATOM 2330 C C . ALA A 1 329 ? 23.443 43.277 83.495 1.00 8.62 326 ALA A C 1
ATOM 2331 O O . ALA A 1 329 ? 24.315 43.687 82.764 1.00 7.30 326 ALA A O 1
ATOM 2333 N N . ALA A 1 330 ? 23.389 43.599 84.777 1.00 9.18 327 ALA A N 1
ATOM 2334 C CA . ALA A 1 330 ? 24.484 44.331 85.410 1.00 9.70 327 ALA A CA 1
ATOM 2335 C C . ALA A 1 330 ? 25.813 43.605 85.199 1.00 9.52 327 ALA A C 1
ATOM 2336 O O . ALA A 1 330 ? 25.889 42.375 85.267 1.00 9.57 327 ALA A O 1
ATOM 2338 N N . GLY A 1 331 ? 26.862 44.383 84.955 1.00 9.73 328 GLY A N 1
ATOM 2339 C CA . GLY A 1 331 ? 28.194 43.832 84.745 1.00 9.97 328 GLY A CA 1
ATOM 2340 C C . GLY A 1 331 ? 28.478 43.364 83.336 1.00 10.15 328 GLY A C 1
ATOM 2341 O O . GLY A 1 331 ? 29.611 42.990 83.024 1.00 10.45 328 GLY A O 1
ATOM 2342 N N . GLN A 1 332 ? 27.468 43.437 82.464 1.00 9.75 329 GLN A N 1
ATOM 2343 C CA . GLN A 1 332 ? 27.583 42.894 81.102 1.00 9.38 329 GLN A CA 1
ATOM 2344 C C . GLN A 1 332 ? 27.565 43.926 79.949 1.00 9.52 329 GLN A C 1
ATOM 2345 O O . GLN A 1 332 ? 27.232 43.590 78.805 1.00 10.01 329 GLN A O 1
ATOM 2351 N N . ALA A 1 333 ? 27.975 45.164 80.211 1.00 9.86 330 ALA A N 1
ATOM 2352 C CA . ALA A 1 333 ? 27.965 46.202 79.170 1.00 10.05 330 ALA A CA 1
ATOM 2353 C C . ALA A 1 333 ? 28.566 45.762 77.821 1.00 8.86 330 ALA A C 1
ATOM 2354 O O . ALA A 1 333 ? 27.917 45.904 76.783 1.00 7.78 330 ALA A O 1
ATOM 2356 N N . GLY A 1 334 ? 29.790 45.233 77.836 1.00 8.55 331 GLY A N 1
ATOM 2357 C CA . GLY A 1 334 ? 30.456 44.810 76.611 1.00 8.15 331 GLY A CA 1
ATOM 2358 C C . GLY A 1 334 ? 29.848 43.559 76.006 1.00 7.69 331 GLY A C 1
ATOM 2359 O O . GLY A 1 334 ? 29.753 43.426 74.788 1.00 7.18 331 GLY A O 1
ATOM 2360 N N . TYR A 1 335 ? 29.441 42.633 76.869 1.00 7.24 332 TYR A N 1
ATOM 2361 C CA . TYR A 1 335 ? 28.820 41.389 76.420 1.00 6.73 332 TYR A CA 1
ATOM 2362 C C . TYR A 1 335 ? 27.482 41.729 75.755 1.00 6.35 332 TYR A C 1
ATOM 2363 O O . TYR A 1 335 ? 27.174 41.296 74.644 1.00 5.62 332 TYR A O 1
ATOM 2372 N N . ALA A 1 336 ? 26.696 42.545 76.435 1.00 5.07 333 ALA A N 1
ATOM 2373 C CA . ALA A 1 336 ? 25.394 42.974 75.912 1.00 4.53 333 ALA A CA 1
ATOM 2374 C C . ALA A 1 336 ? 25.550 43.719 74.588 1.00 4.62 333 ALA A C 1
ATOM 2375 O O . ALA A 1 336 ? 24.801 43.504 73.645 1.00 5.41 333 ALA A O 1
ATOM 2377 N N . ALA A 1 337 ? 26.525 44.616 74.521 1.00 5.11 334 ALA A N 1
ATOM 2378 C CA . ALA A 1 337 ? 26.732 45.399 73.312 1.00 5.66 334 ALA A CA 1
ATOM 2379 C C . ALA A 1 337 ? 27.042 44.480 72.133 1.00 5.56 334 ALA A C 1
ATOM 2380 O O . ALA A 1 337 ? 26.467 44.611 71.052 1.00 5.43 334 ALA A O 1
ATOM 2382 N N . GLY A 1 338 ? 27.933 43.532 72.352 1.00 5.98 335 GLY A N 1
ATOM 2383 C CA . GLY A 1 338 ? 28.348 42.630 71.283 1.00 5.51 335 GLY A CA 1
ATOM 2384 C C . GLY A 1 338 ? 27.204 41.786 70.789 1.00 5.46 335 GLY A C 1
ATOM 2385 O O . GLY A 1 338 ? 27.064 41.547 69.589 1.00 5.89 335 GLY A O 1
ATOM 2386 N N . ASN A 1 339 ? 26.378 41.315 71.715 1.00 4.64 336 ASN A N 1
ATOM 2387 C CA . ASN A 1 339 ? 25.247 40.491 71.337 1.00 4.92 336 ASN A CA 1
ATOM 2388 C C . ASN A 1 339 ? 24.201 41.286 70.565 1.00 4.84 336 ASN A C 1
ATOM 2389 O O . ASN A 1 339 ? 23.637 40.791 69.591 1.00 5.42 336 ASN A O 1
ATOM 2394 N N . ALA A 1 340 ? 23.973 42.535 70.962 1.00 4.44 337 ALA A N 1
ATOM 2395 C CA . ALA A 1 340 ? 23.050 43.400 70.233 1.00 4.48 337 ALA A CA 1
ATOM 2396 C C . ALA A 1 340 ? 23.571 43.630 68.808 1.00 5.29 337 ALA A C 1
ATOM 2397 O O . ALA A 1 340 ? 22.791 43.720 67.855 1.00 6.19 337 ALA A O 1
ATOM 2399 N N . CYS A 1 341 ? 24.882 43.758 68.670 1.00 4.53 338 CYS A N 1
ATOM 2400 C CA . CYS A 1 341 ? 25.494 43.869 67.345 1.00 5.50 338 CYS A CA 1
ATOM 2401 C C . CYS A 1 341 ? 25.207 42.650 66.478 1.00 5.31 338 CYS A C 1
ATOM 2402 O O . CYS A 1 341 ? 24.923 42.792 65.280 1.00 5.13 338 CYS A O 1
ATOM 2405 N N . LEU A 1 342 ? 25.298 41.459 67.062 1.00 6.04 339 LEU A N 1
ATOM 2406 C CA . LEU A 1 342 ? 25.033 40.224 66.299 1.00 6.08 339 LEU A CA 1
ATOM 2407 C C . LEU A 1 342 ? 23.622 40.229 65.747 1.00 6.45 339 LEU A C 1
ATOM 2408 O O . LEU A 1 342 ? 23.390 39.897 64.594 1.00 5.71 339 LEU A O 1
ATOM 2413 N N . ASP A 1 343 ? 22.656 40.625 66.572 1.00 6.42 340 ASP A N 1
ATOM 2414 C CA . ASP A 1 343 ? 21.269 40.596 66.132 1.00 6.46 340 ASP A CA 1
ATOM 2415 C C . ASP A 1 343 ? 21.109 41.539 64.951 1.00 6.14 340 ASP A C 1
ATOM 2416 O O . ASP A 1 343 ? 20.409 41.220 63.993 1.00 6.43 340 ASP A O 1
ATOM 2421 N N . ALA A 1 344 ? 21.789 42.690 64.998 1.00 5.88 341 ALA A N 1
ATOM 2422 C CA . ALA A 1 344 ? 21.699 43.659 63.898 1.00 5.42 341 ALA A CA 1
ATOM 2423 C C . ALA A 1 344 ? 22.368 43.155 62.636 1.00 5.29 341 ALA A C 1
ATOM 2424 O O . ALA A 1 344 ? 21.865 43.395 61.552 1.00 6.23 341 ALA A O 1
ATOM 2426 N N . LEU A 1 345 ? 23.495 42.459 62.787 1.00 5.19 342 LEU A N 1
ATOM 2427 C CA . LEU A 1 345 ? 24.199 41.913 61.636 1.00 4.62 342 LEU A CA 1
ATOM 2428 C C . LEU A 1 345 ? 23.312 40.886 60.925 1.00 5.17 342 LEU A C 1
ATOM 2429 O O . LEU A 1 345 ? 23.274 40.877 59.698 1.00 5.11 342 LEU A O 1
ATOM 2434 N N . ALA A 1 346 ? 22.596 40.038 61.664 1.00 5.11 343 ALA A N 1
ATOM 2435 C CA . ALA A 1 346 ? 21.712 39.089 61.002 1.00 5.82 343 ALA A CA 1
ATOM 2436 C C . ALA A 1 346 ? 20.665 39.832 60.179 1.00 6.16 343 ALA A C 1
ATOM 2437 O O . ALA A 1 346 ? 20.373 39.435 59.052 1.00 7.22 343 ALA A O 1
ATOM 2439 N N . ARG A 1 347 ? 20.082 40.892 60.743 1.00 6.49 344 ARG A N 1
ATOM 2440 C CA . ARG A 1 347 ? 19.096 41.697 60.000 1.00 7.64 344 ARG A CA 1
ATOM 2441 C C . ARG A 1 347 ? 19.723 42.300 58.742 1.00 7.21 344 ARG A C 1
ATOM 2442 O O . ARG A 1 347 ? 19.114 42.298 57.670 1.00 7.22 344 ARG A O 1
ATOM 2450 N N . ARG A 1 348 ? 20.931 42.811 58.891 1.00 6.47 345 ARG A N 1
ATOM 2451 C CA . ARG A 1 348 ? 21.644 43.466 57.799 1.00 7.13 345 ARG A CA 1
ATOM 2452 C C . ARG A 1 348 ? 21.894 42.486 56.661 1.00 7.61 345 ARG A C 1
ATOM 2453 O O . ARG A 1 348 ? 21.660 42.798 55.482 1.00 6.63 345 ARG A O 1
ATOM 2461 N N . ARG A 1 349 ? 22.311 41.279 57.018 1.00 7.34 346 ARG A N 1
ATOM 2462 C CA . ARG A 1 349 ? 22.644 40.272 56.016 1.00 7.62 346 ARG A CA 1
ATOM 2463 C C . ARG A 1 349 ? 21.386 39.834 55.259 1.00 7.52 346 ARG A C 1
ATOM 2464 O O . ARG A 1 349 ? 21.410 39.677 54.031 1.00 7.17 346 ARG A O 1
ATOM 2472 N N . ARG A 1 350 ? 20.273 39.653 55.974 1.00 7.37 347 ARG A N 1
ATOM 2473 C CA . ARG A 1 350 ? 18.999 39.333 55.319 1.00 7.68 347 ARG A CA 1
ATOM 2474 C C . ARG A 1 350 ? 18.519 40.440 54.372 1.00 8.50 347 ARG A C 1
ATOM 2475 O O . ARG A 1 350 ? 17.961 40.126 53.307 1.00 9.42 347 ARG A O 1
ATOM 2483 N N . GLU A 1 351 ? 18.786 41.691 54.720 1.00 9.28 348 GLU A N 1
ATOM 2484 C CA . GLU A 1 351 ? 18.436 42.850 53.877 1.00 10.90 348 GLU A CA 1
ATOM 2485 C C . GLU A 1 351 ? 19.214 42.804 52.563 1.00 11.39 348 GLU A C 1
ATOM 2486 O O . GLU A 1 351 ? 18.748 43.304 51.526 1.00 12.12 348 GLU A O 1
ATOM 2492 N N . GLN A 1 352 ? 20.375 42.172 52.619 1.00 10.22 349 GLN A N 1
ATOM 2493 C CA . GLN A 1 352 ? 21.251 41.988 51.465 1.00 10.47 349 GLN A CA 1
ATOM 2494 C C . GLN A 1 352 ? 20.906 40.699 50.701 1.00 10.66 349 GLN A C 1
ATOM 2495 O O . GLN A 1 352 ? 21.636 40.287 49.813 1.00 10.99 349 GLN A O 1
ATOM 2501 N N . GLY A 1 353 ? 19.814 40.044 51.068 1.00 9.72 350 GLY A N 1
ATOM 2502 C CA . GLY A 1 353 ? 19.335 38.889 50.332 1.00 10.76 350 GLY A CA 1
ATOM 2503 C C . GLY A 1 353 ? 20.049 37.604 50.703 1.00 11.31 350 GLY A C 1
ATOM 2504 O O . GLY A 1 353 ? 19.998 36.619 49.955 1.00 13.45 350 GLY A O 1
ATOM 2505 N N . LYS A 1 354 ? 20.689 37.592 51.871 1.00 11.20 351 LYS A N 1
ATOM 2506 C CA . LYS A 1 354 ? 21.459 36.434 52.315 1.00 11.47 351 LYS A CA 1
ATOM 2507 C C . LYS A 1 354 ? 20.824 35.797 53.547 1.00 11.52 351 LYS A C 1
ATOM 2508 O O . LYS A 1 354 ? 20.161 36.478 54.322 1.00 12.25 351 LYS A O 1
ATOM 2514 N N . ARG A 1 355 ? 21.007 34.495 53.714 1.00 10.67 352 ARG A N 1
ATOM 2515 C CA . ARG A 1 355 ? 20.492 33.809 54.898 1.00 10.33 352 ARG A CA 1
ATOM 2516 C C . ARG A 1 355 ? 21.292 34.185 56.139 1.00 9.32 352 ARG A C 1
ATOM 2517 O O . ARG A 1 355 ? 22.509 34.324 56.078 1.00 10.37 352 ARG A O 1
ATOM 2525 N N . ALA A 1 356 ? 20.577 34.398 57.246 1.00 7.77 353 ALA A N 1
ATOM 2526 C CA . ALA A 1 356 ? 21.206 34.665 58.545 1.00 6.90 353 ALA A CA 1
ATOM 2527 C C . ALA A 1 356 ? 20.192 34.552 59.650 1.00 6.34 353 ALA A C 1
ATOM 2528 O O . ALA A 1 356 ? 19.049 34.957 59.487 1.00 6.44 353 ALA A O 1
ATOM 2530 N N . VAL A 1 357 ? 20.592 33.962 60.771 1.00 5.39 354 VAL A N 1
ATOM 2531 C CA . VAL A 1 357 ? 19.808 34.011 61.990 1.00 5.47 354 VAL A CA 1
ATOM 2532 C C . VAL A 1 357 ? 20.710 34.250 63.190 1.00 6.20 354 VAL A C 1
ATOM 2533 O O . VAL A 1 357 ? 21.801 33.683 63.272 1.00 5.92 354 VAL A O 1
ATOM 2537 N N . SER A 1 358 ? 20.231 35.092 64.106 1.00 6.29 355 SER A N 1
ATOM 2538 C CA . SER A 1 358 ? 20.887 35.301 65.385 1.00 5.98 355 SER A CA 1
ATOM 2539 C C . SER A 1 358 ? 19.960 34.806 66.463 1.00 6.59 355 SER A C 1
ATOM 2540 O O . SER A 1 358 ? 18.849 35.326 66.610 1.00 7.52 355 SER A O 1
ATOM 2543 N N . VAL A 1 359 ? 20.379 33.798 67.212 1.00 5.69 356 VAL A N 1
ATOM 2544 C CA . VAL A 1 359 ? 19.528 33.286 68.293 1.00 5.76 356 VAL A CA 1
ATOM 2545 C C . VAL A 1 359 ? 20.046 33.873 69.594 1.00 5.98 356 VAL A C 1
ATOM 2546 O O . VAL A 1 359 ? 21.203 33.637 69.954 1.00 6.55 356 VAL A O 1
ATOM 2550 N N . ALA A 1 360 ? 19.179 34.614 70.291 1.00 5.68 357 ALA A N 1
ATOM 2551 C CA . ALA A 1 360 ? 19.529 35.216 71.584 1.00 5.54 357 ALA A CA 1
ATOM 2552 C C . ALA A 1 360 ? 19.183 34.196 72.667 1.00 6.03 357 ALA A C 1
ATOM 2553 O O . ALA A 1 360 ? 18.054 34.098 73.129 1.00 6.19 357 ALA A O 1
ATOM 2555 N N . TRP A 1 361 ? 20.169 33.389 73.025 1.00 5.48 358 TRP A N 1
ATOM 2556 C CA . TRP A 1 361 ? 19.997 32.347 74.011 1.00 5.59 358 TRP A CA 1
ATOM 2557 C C . TRP A 1 361 ? 19.966 32.836 75.475 1.00 5.39 358 TRP A C 1
ATOM 2558 O O . TRP A 1 361 ? 20.780 33.678 75.907 1.00 6.14 358 TRP A O 1
ATOM 2569 N N . GLY A 1 362 ? 19.063 32.242 76.240 1.00 5.39 359 GLY A N 1
ATOM 2570 C CA . GLY A 1 362 ? 19.265 32.140 77.679 1.00 6.35 359 GLY A CA 1
ATOM 2571 C C . GLY A 1 362 ? 20.382 31.181 78.031 1.00 7.15 359 GLY A C 1
ATOM 2572 O O . GLY A 1 362 ? 21.030 30.605 77.160 1.00 7.69 359 GLY A O 1
ATOM 2573 N N . PRO A 1 363 ? 20.618 30.986 79.333 1.00 7.79 360 PRO A N 1
ATOM 2574 C CA . PRO A 1 363 ? 21.691 30.127 79.766 1.00 8.69 360 PRO A CA 1
ATOM 2575 C C . PRO A 1 363 ? 21.451 28.703 79.307 1.00 8.35 360 PRO A C 1
ATOM 2576 O O . PRO A 1 363 ? 20.299 28.255 79.224 1.00 8.89 360 PRO A O 1
ATOM 2580 N N . TRP A 1 364 ? 22.541 28.015 78.979 1.00 9.13 361 TRP A N 1
ATOM 2581 C CA . TRP A 1 364 ? 22.514 26.581 78.696 1.00 9.44 361 TRP A CA 1
ATOM 2582 C C . TRP A 1 364 ? 23.093 25.787 79.848 1.00 10.74 361 TRP A C 1
ATOM 2583 O O . TRP A 1 364 ? 24.031 26.218 80.514 1.00 10.79 361 TRP A O 1
ATOM 2594 N N . ALA A 1 365 ? 22.559 24.597 80.044 1.00 12.45 362 ALA A N 1
ATOM 2595 C CA . ALA A 1 365 ? 23.164 23.605 80.935 1.00 14.92 362 ALA A CA 1
ATOM 2596 C C . ALA A 1 365 ? 24.353 22.981 80.213 1.00 17.32 362 ALA A C 1
ATOM 2597 O O . ALA A 1 365 ? 24.505 23.145 79.002 1.00 17.69 362 ALA A O 1
ATOM 2599 N N . GLY A 1 366 ? 25.195 22.259 80.949 1.00 20.69 363 GLY A N 1
ATOM 2600 C CA . GLY A 1 366 ? 26.156 21.324 80.315 1.00 22.50 363 GLY A CA 1
ATOM 2601 C C . GLY A 1 366 ? 27.544 21.825 79.956 1.00 24.21 363 GLY A C 1
ATOM 2602 O O . GLY A 1 366 ? 28.244 21.208 79.122 1.00 25.71 363 GLY A O 1
ATOM 2603 N N . GLY A 1 367 ? 27.956 22.934 80.562 1.00 25.51 364 GLY A N 1
ATOM 2604 C CA . GLY A 1 367 ? 29.331 23.435 80.402 1.00 26.23 364 GLY A CA 1
ATOM 2605 C C . GLY A 1 367 ? 29.438 24.649 79.504 1.00 26.39 364 GLY A C 1
ATOM 2606 O O . GLY A 1 367 ? 28.483 25.021 78.823 1.00 26.09 364 GLY A O 1
ATOM 2607 N N . GLY A 1 368 ? 30.617 25.261 79.515 1.00 26.73 365 GLY A N 1
ATOM 2608 C CA . GLY A 1 368 ? 30.882 26.464 78.740 1.00 26.71 365 GLY A CA 1
ATOM 2609 C C . GLY A 1 368 ? 31.174 27.621 79.680 1.00 26.96 365 GLY A C 1
ATOM 2610 O O . GLY A 1 368 ? 31.965 27.487 80.623 1.00 26.77 365 GLY A O 1
ATOM 2611 N N . MET A 1 369 ? 30.525 28.757 79.420 1.00 26.82 366 MET A N 1
ATOM 2612 C CA . MET A 1 369 ? 30.753 29.982 80.186 1.00 27.01 366 MET A CA 1
ATOM 2613 C C . MET A 1 369 ? 30.278 29.888 81.625 1.00 28.53 366 MET A C 1
ATOM 2614 O O . MET A 1 369 ? 30.866 30.513 82.518 1.00 29.08 366 MET A O 1
ATOM 2619 N N . LEU A 1 370 ? 29.208 29.132 81.844 1.00 29.99 367 LEU A N 1
ATOM 2620 C CA . LEU A 1 370 ? 28.555 29.106 83.152 1.00 31.31 367 LEU A CA 1
ATOM 2621 C C . LEU A 1 370 ? 29.175 28.060 84.064 1.00 32.66 367 LEU A C 1
ATOM 2622 O O . LEU A 1 370 ? 29.366 26.907 83.665 1.00 32.67 367 LEU A O 1
ATOM 2627 N N . THR A 1 371 ? 29.491 28.482 85.284 1.00 34.18 368 THR A N 1
ATOM 2628 C CA . THR A 1 371 ? 29.936 27.581 86.340 1.00 35.53 368 THR A CA 1
ATOM 2629 C C . THR A 1 371 ? 28.708 27.020 87.057 1.00 36.63 368 THR A C 1
ATOM 2630 O O . THR A 1 371 ? 27.585 27.499 86.855 1.00 36.91 368 THR A O 1
ATOM 2634 N N . GLU A 1 372 ? 28.928 26.007 87.891 1.00 37.61 369 GLU A N 1
ATOM 2635 C CA . GLU A 1 372 ? 27.872 25.436 88.731 1.00 38.50 369 GLU A CA 1
ATOM 2636 C C . GLU A 1 372 ? 27.168 26.524 89.545 1.00 39.08 369 GLU A C 1
ATOM 2637 O O . GLU A 1 372 ? 25.936 26.537 89.634 1.00 39.30 369 GLU A O 1
ATOM 2639 N N . HIS A 1 373 ? 27.965 27.429 90.119 1.00 39.75 370 HIS A N 1
ATOM 2640 C CA . HIS A 1 373 ? 27.469 28.558 90.924 1.00 40.31 370 HIS A CA 1
ATOM 2641 C C . HIS A 1 373 ? 26.652 29.564 90.106 1.00 40.17 370 HIS A C 1
ATOM 2642 O O . HIS A 1 373 ? 25.625 30.051 90.576 1.00 40.35 370 HIS A O 1
ATOM 2649 N N . ASP A 1 374 ? 27.122 29.894 88.903 1.00 39.85 371 ASP A N 1
ATOM 2650 C CA . ASP A 1 374 ? 26.372 30.783 88.011 1.00 39.68 371 ASP A CA 1
ATOM 2651 C C . ASP A 1 374 ? 24.959 30.243 87.825 1.00 39.15 371 ASP A C 1
ATOM 2652 O O . ASP A 1 374 ? 23.977 30.968 87.995 1.00 38.86 371 ASP A O 1
ATOM 2657 N N . GLU A 1 375 ? 24.880 28.957 87.488 1.00 38.73 372 GLU A N 1
ATOM 2658 C CA . GLU A 1 375 ? 23.606 28.282 87.244 1.00 38.18 372 GLU A CA 1
ATOM 2659 C C . GLU A 1 375 ? 22.639 28.424 88.426 1.00 37.48 372 GLU A C 1
ATOM 2660 O O . GLU A 1 375 ? 21.450 28.672 88.219 1.00 37.63 372 GLU A O 1
ATOM 2666 N N . ARG A 1 376 ? 23.151 28.315 89.649 1.00 36.35 373 ARG A N 1
ATOM 2667 C CA . ARG A 1 376 ? 22.307 28.432 90.855 1.00 35.43 373 ARG A CA 1
ATOM 2668 C C . ARG A 1 376 ? 21.804 29.870 91.144 1.00 34.45 373 ARG A C 1
ATOM 2669 O O . ARG A 1 376 ? 20.711 30.051 91.686 1.00 34.43 373 ARG A O 1
ATOM 2671 N N . GLU A 1 377 ? 22.604 30.876 90.793 1.00 32.77 374 GLU A N 1
ATOM 2672 C CA . GLU A 1 377 ? 22.198 32.285 90.907 1.00 31.33 374 GLU A CA 1
ATOM 2673 C C . GLU A 1 377 ? 21.189 32.670 89.823 1.00 29.66 374 GLU A C 1
ATOM 2674 O O . GLU A 1 377 ? 20.312 33.512 90.042 1.00 28.27 374 GLU A O 1
ATOM 2680 N N . LEU A 1 378 ? 21.356 32.091 88.636 1.00 27.73 375 LEU A N 1
ATOM 2681 C CA . LEU A 1 378 ? 20.433 32.332 87.529 1.00 26.70 375 LEU A CA 1
ATOM 2682 C C . LEU A 1 378 ? 19.036 31.796 87.877 1.00 26.23 375 LEU A C 1
ATOM 2683 O O . LEU A 1 378 ? 18.024 32.471 87.673 1.00 24.46 375 LEU A O 1
ATOM 2688 N N . ARG A 1 379 ? 18.989 30.589 88.424 1.00 26.73 376 ARG A N 1
ATOM 2689 C CA . ARG A 1 379 ? 17.714 29.960 88.795 1.00 27.16 376 ARG A CA 1
ATOM 2690 C C . ARG A 1 379 ? 16.991 30.805 89.805 1.00 26.81 376 ARG A C 1
ATOM 2691 O O . ARG A 1 379 ? 15.762 30.939 89.765 1.00 26.43 376 ARG A O 1
ATOM 2699 N N . LYS A 1 380 ? 17.778 31.420 90.678 1.00 26.85 377 LYS A N 1
ATOM 2700 C CA . LYS A 1 380 ? 17.272 32.349 91.673 1.00 26.45 377 LYS A CA 1
ATOM 2701 C C . LYS A 1 380 ? 16.518 33.514 91.039 1.00 25.50 377 LYS A C 1
ATOM 2702 O O . LYS A 1 380 ? 15.486 33.943 91.562 1.00 25.79 377 LYS A O 1
ATOM 2708 N N . ARG A 1 381 ? 17.032 34.029 89.917 1.00 23.25 378 ARG A N 1
ATOM 2709 C CA . ARG A 1 381 ? 16.374 35.126 89.212 1.00 22.05 378 ARG A CA 1
ATOM 2710 C C . ARG A 1 381 ? 15.539 34.678 88.004 1.00 19.74 378 ARG A C 1
ATOM 2711 O O . ARG A 1 381 ? 15.348 35.422 87.038 1.00 19.36 378 ARG A O 1
ATOM 2719 N N . GLY A 1 382 ? 15.031 33.461 88.093 1.00 17.14 379 GLY A N 1
ATOM 2720 C CA . GLY A 1 382 ? 14.034 32.957 87.161 1.00 16.10 379 GLY A CA 1
ATOM 2721 C C . GLY A 1 382 ? 14.562 32.525 85.805 1.00 15.20 379 GLY A C 1
ATOM 2722 O O . GLY A 1 382 ? 13.792 32.438 84.845 1.00 14.69 379 GLY A O 1
ATOM 2723 N N . LEU A 1 383 ? 15.858 32.262 85.716 1.00 13.79 380 LEU A N 1
ATOM 2724 C CA . LEU A 1 383 ? 16.430 31.742 84.485 1.00 13.76 380 LEU A CA 1
ATOM 2725 C C . LEU A 1 383 ? 16.926 30.340 84.787 1.00 14.30 380 LEU A C 1
ATOM 2726 O O . LEU A 1 383 ? 17.755 30.133 85.683 1.00 17.77 380 LEU A O 1
ATOM 2731 N N . THR A 1 384 ? 16.338 29.362 84.115 1.00 12.92 381 THR A N 1
ATOM 2732 C CA . THR A 1 384 ? 16.746 27.983 84.271 1.00 11.80 381 THR A CA 1
ATOM 2733 C C . THR A 1 384 ? 17.585 27.628 83.049 1.00 10.68 381 THR A C 1
ATOM 2734 O O . THR A 1 384 ? 17.165 27.872 81.923 1.00 11.03 381 THR A O 1
ATOM 2738 N N . PRO A 1 385 ? 18.765 27.056 83.265 1.00 10.23 382 PRO A N 1
ATOM 2739 C CA . PRO A 1 385 ? 19.549 26.641 82.091 1.00 9.55 382 PRO A CA 1
ATOM 2740 C C . PRO A 1 385 ? 18.794 25.664 81.193 1.00 9.35 382 PRO A C 1
ATOM 2741 O O . PRO A 1 385 ? 18.147 24.732 81.694 1.00 8.98 382 PRO A O 1
ATOM 2745 N N . LEU A 1 386 ? 18.877 25.885 79.872 1.00 8.40 383 LEU A N 1
ATOM 2746 C CA . LEU A 1 386 ? 18.214 25.011 78.900 1.00 8.97 383 LEU A CA 1
ATOM 2747 C C . LEU A 1 386 ? 18.968 23.704 78.886 1.00 8.73 383 LEU A C 1
ATOM 2748 O O . LEU A 1 386 ? 20.192 23.710 78.862 1.00 9.96 383 LEU A O 1
ATOM 2753 N N . LEU A 1 387 ? 18.250 22.592 78.875 1.00 9.48 384 LEU A N 1
ATOM 2754 C CA . LEU A 1 387 ? 18.904 21.300 78.677 1.00 9.63 384 LEU A CA 1
ATOM 2755 C C . LEU A 1 387 ? 19.411 21.203 77.237 1.00 9.63 384 LEU A C 1
ATOM 2756 O O . LEU A 1 387 ? 18.824 21.766 76.317 1.00 9.02 384 LEU A O 1
ATOM 2761 N N . VAL A 1 388 ? 20.542 20.537 77.053 1.00 9.39 385 VAL A N 1
ATOM 2762 C CA . VAL A 1 388 ? 21.195 20.513 75.759 1.00 9.70 385 VAL A CA 1
ATOM 2763 C C . VAL A 1 388 ? 20.303 19.973 74.626 1.00 10.21 385 VAL A C 1
ATOM 2764 O O . VAL A 1 388 ? 20.255 20.564 73.555 1.00 9.70 385 VAL A O 1
ATOM 2768 N N . PRO A 1 389 ? 19.560 18.870 74.858 1.00 11.11 386 PRO A N 1
ATOM 2769 C CA . PRO A 1 389 ? 18.684 18.435 73.770 1.00 10.95 386 PRO A CA 1
ATOM 2770 C C . PRO A 1 389 ? 17.646 19.486 73.358 1.00 10.23 386 PRO A C 1
ATOM 2771 O O . PRO A 1 389 ? 17.371 19.677 72.157 1.00 9.98 386 PRO A O 1
ATOM 2775 N N . ALA A 1 390 ? 17.070 20.156 74.352 1.00 9.06 387 ALA A N 1
ATOM 2776 C CA . ALA A 1 390 ? 16.068 21.189 74.102 1.00 8.79 387 ALA A CA 1
ATOM 2777 C C . ALA A 1 390 ? 16.682 22.364 73.348 1.00 7.89 387 ALA A C 1
ATOM 2778 O O . ALA A 1 390 ? 16.056 22.934 72.442 1.00 8.22 387 ALA A O 1
ATOM 2780 N N . ALA A 1 391 ? 17.892 22.758 73.738 1.00 7.95 388 ALA A N 1
ATOM 2781 C CA . ALA A 1 391 ? 18.553 23.880 73.096 1.00 7.71 388 ALA A CA 1
ATOM 2782 C C . ALA A 1 391 ? 18.878 23.576 71.637 1.00 8.00 388 ALA A C 1
ATOM 2783 O O . ALA A 1 391 ? 18.669 24.390 70.736 1.00 7.58 388 ALA A O 1
ATOM 2785 N N . LEU A 1 392 ? 19.407 22.380 71.402 1.00 8.47 389 LEU A N 1
ATOM 2786 C CA . LEU A 1 392 ? 19.770 21.994 70.047 1.00 8.13 389 LEU A CA 1
ATOM 2787 C C . LEU A 1 392 ? 18.535 21.873 69.149 1.00 8.26 389 LEU A C 1
ATOM 2788 O O . LEU A 1 392 ? 18.595 22.194 67.945 1.00 8.77 389 LEU A O 1
ATOM 2793 N N A GLN A 1 393 ? 17.423 21.394 69.697 0.50 8.20 390 GLN A N 1
ATOM 2794 N N B GLN A 1 393 ? 17.437 21.388 69.722 0.50 8.33 390 GLN A N 1
ATOM 2795 C CA A GLN A 1 393 ? 16.191 21.322 68.923 0.50 8.70 390 GLN A CA 1
ATOM 2796 C CA B GLN A 1 393 ? 16.158 21.297 69.031 0.50 8.88 390 GLN A CA 1
ATOM 2797 C C A GLN A 1 393 ? 15.725 22.728 68.569 0.50 8.30 390 GLN A C 1
ATOM 2798 C C B GLN A 1 393 ? 15.700 22.693 68.609 0.50 8.41 390 GLN A C 1
ATOM 2799 O O A GLN A 1 393 ? 15.360 22.998 67.422 0.50 7.87 390 GLN A O 1
ATOM 2800 O O B GLN A 1 393 ? 15.323 22.919 67.459 0.50 8.12 390 GLN A O 1
ATOM 2811 N N . ALA A 1 394 ? 15.796 23.646 69.531 1.00 7.96 391 ALA A N 1
ATOM 2812 C CA . ALA A 1 394 ? 15.405 25.025 69.253 1.00 7.31 391 ALA A CA 1
ATOM 2813 C C . ALA A 1 394 ? 16.324 25.670 68.231 1.00 7.00 391 ALA A C 1
ATOM 2814 O O . ALA A 1 394 ? 15.881 26.462 67.411 1.00 7.45 391 ALA A O 1
ATOM 2816 N N . MET A 1 395 ? 17.614 25.319 68.267 1.00 6.84 392 MET A N 1
ATOM 2817 C CA . MET A 1 395 ? 18.553 25.792 67.251 1.00 6.50 392 MET A CA 1
ATOM 2818 C C . MET A 1 395 ? 18.118 25.384 65.840 1.00 6.75 392 MET A C 1
ATOM 2819 O O . MET A 1 395 ? 18.084 26.210 64.942 1.00 5.89 392 MET A O 1
ATOM 2824 N N . GLU A 1 396 ? 17.785 24.113 65.669 1.00 7.24 393 GLU A N 1
ATOM 2825 C CA . GLU A 1 396 ? 17.290 23.599 64.384 1.00 8.03 393 GLU A CA 1
ATOM 2826 C C . GLU A 1 396 ? 16.030 24.341 63.939 1.00 7.22 393 GLU A C 1
ATOM 2827 O O . GLU A 1 396 ? 15.910 24.747 62.791 1.00 8.45 393 GLU A O 1
ATOM 2833 N N . GLN A 1 397 ? 15.111 24.551 64.874 1.00 7.02 394 GLN A N 1
ATOM 2834 C CA . GLN A 1 397 ? 13.876 25.275 64.593 1.00 7.15 394 GLN A CA 1
ATOM 2835 C C . GLN A 1 397 ? 14.150 26.712 64.126 1.00 7.19 394 GLN A C 1
ATOM 2836 O O . GLN A 1 397 ? 13.524 27.193 63.189 1.00 7.51 394 GLN A O 1
ATOM 2842 N N . ALA A 1 398 ? 15.108 27.380 64.769 1.00 7.15 395 ALA A N 1
ATOM 2843 C CA . ALA A 1 398 ? 15.444 28.744 64.399 1.00 7.01 395 ALA A CA 1
ATOM 2844 C C . ALA A 1 398 ? 16.042 28.829 63.000 1.00 7.52 395 ALA A C 1
ATOM 2845 O O . ALA A 1 398 ? 15.738 29.740 62.220 1.00 7.64 395 ALA A O 1
ATOM 2847 N N . ILE A 1 399 ? 16.907 27.866 62.680 1.00 7.52 396 ILE A N 1
ATOM 2848 C CA . ILE A 1 399 ? 17.588 27.829 61.398 1.00 7.65 396 ILE A CA 1
ATOM 2849 C C . ILE A 1 399 ? 16.612 27.477 60.291 1.00 8.16 396 ILE A C 1
ATOM 2850 O O . ILE A 1 399 ? 16.653 28.094 59.220 1.00 8.96 396 ILE A O 1
ATOM 2855 N N . MET A 1 400 ? 15.744 26.492 60.551 1.00 9.27 397 MET A N 1
ATOM 2856 C CA . MET A 1 400 ? 14.899 25.900 59.519 1.00 10.88 397 MET A CA 1
ATOM 2857 C C . MET A 1 400 ? 13.552 26.613 59.376 1.00 12.51 397 MET A C 1
ATOM 2858 O O . MET A 1 400 ? 12.722 26.214 58.558 1.00 12.74 397 MET A O 1
ATOM 2863 N N . SER A 1 401 ? 13.346 27.652 60.172 1.00 14.26 398 SER A N 1
ATOM 2864 C CA . SER A 1 401 ? 12.087 28.405 60.178 1.00 16.83 398 SER A CA 1
ATOM 2865 C C . SER A 1 401 ? 11.704 28.911 58.782 1.00 19.38 398 SER A C 1
ATOM 2866 O O . SER A 1 401 ? 12.547 29.434 58.066 1.00 18.87 398 SER A O 1
ATOM 2869 N N . ASP A 1 402 ? 10.435 28.755 58.410 1.00 22.63 399 ASP A N 1
ATOM 2870 C CA . ASP A 1 402 ? 9.960 29.173 57.074 1.00 25.33 399 ASP A CA 1
ATOM 2871 C C . ASP A 1 402 ? 9.940 30.689 56.917 1.00 26.17 399 ASP A C 1
ATOM 2872 O O . ASP A 1 402 ? 9.920 31.199 55.791 1.00 27.59 399 ASP A O 1
ATOM 2877 N N . ARG A 1 403 ? 9.955 31.393 58.044 1.00 26.34 400 ARG A N 1
ATOM 2878 C CA . ARG A 1 403 ? 10.012 32.843 58.047 1.00 26.86 400 ARG A CA 1
ATOM 2879 C C . ARG A 1 403 ? 11.202 33.380 58.839 1.00 25.92 400 ARG A C 1
ATOM 2880 O O . ARG A 1 403 ? 11.548 32.884 59.912 1.00 25.99 400 ARG A O 1
ATOM 2888 N N . ALA A 1 404 ? 11.814 34.410 58.275 1.00 25.17 401 ALA A N 1
ATOM 2889 C CA . ALA A 1 404 ? 12.963 35.079 58.868 1.00 24.20 401 ALA A CA 1
ATOM 2890 C C . ALA A 1 404 ? 12.556 35.768 60.158 1.00 23.46 401 ALA A C 1
ATOM 2891 O O . ALA A 1 404 ? 11.467 36.315 60.254 1.00 23.96 401 ALA A O 1
ATOM 2893 N N . GLY A 1 405 ? 13.445 35.737 61.137 1.00 21.99 402 GLY A N 1
ATOM 2894 C CA . GLY A 1 405 ? 13.214 36.394 62.405 1.00 21.37 402 GLY A CA 1
ATOM 2895 C C . GLY A 1 405 ? 14.483 36.359 63.212 1.00 20.07 402 GLY A C 1
ATOM 2896 O O . GLY A 1 405 ? 15.444 35.744 62.812 1.00 21.28 402 GLY A O 1
ATOM 2897 N N . ASP A 1 406 ? 14.500 37.016 64.353 1.00 18.86 403 ASP A N 1
ATOM 2898 C CA . ASP A 1 406 ? 15.609 36.770 65.247 1.00 17.11 403 ASP A CA 1
ATOM 2899 C C . ASP A 1 406 ? 14.945 36.415 66.577 1.00 14.01 403 ASP A C 1
ATOM 2900 O O . ASP A 1 406 ? 14.410 37.243 67.273 1.00 14.62 403 ASP A O 1
ATOM 2905 N N . PRO A 1 407 ? 15.005 35.146 66.904 1.00 11.24 404 PRO A N 1
ATOM 2906 C CA . PRO A 1 407 ? 14.377 34.625 68.102 1.00 9.63 404 PRO A CA 1
ATOM 2907 C C . PRO A 1 407 ? 15.204 34.759 69.367 1.00 8.79 404 PRO A C 1
ATOM 2908 O O . PRO A 1 407 ? 16.408 34.746 69.334 1.00 8.05 404 PRO A O 1
ATOM 2912 N N . VAL A 1 408 ? 14.485 34.881 70.471 1.00 6.58 405 VAL A N 1
ATOM 2913 C CA . VAL A 1 408 ? 15.047 34.837 71.818 1.00 6.06 405 VAL A CA 1
ATOM 2914 C C . VAL A 1 408 ? 14.542 33.515 72.395 1.00 6.36 405 VAL A C 1
ATOM 2915 O O . VAL A 1 408 ? 13.331 33.280 72.398 1.00 6.66 405 VAL A O 1
ATOM 2919 N N . VAL A 1 409 ? 15.455 32.655 72.845 1.00 5.12 406 VAL A N 1
ATOM 2920 C CA . VAL A 1 409 ? 15.110 31.299 73.311 1.00 5.42 406 VAL A CA 1
ATOM 2921 C C . VAL A 1 409 ? 15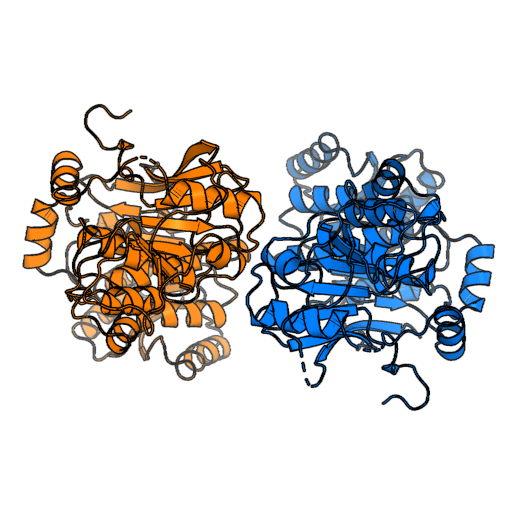.681 31.073 74.700 1.00 5.60 406 VAL A C 1
ATOM 2922 O O . VAL A 1 409 ? 16.897 31.048 74.883 1.00 5.83 406 VAL A O 1
ATOM 2926 N N . ALA A 1 410 ? 14.801 30.939 75.695 1.00 6.53 407 ALA A N 1
ATOM 2927 C CA . ALA A 1 410 ? 15.231 30.881 77.097 1.00 7.13 407 ALA A CA 1
ATOM 2928 C C . ALA A 1 410 ? 14.146 30.228 77.940 1.00 8.31 407 ALA A C 1
ATOM 2929 O O . ALA A 1 410 ? 12.976 30.279 77.573 1.00 8.81 407 ALA A O 1
ATOM 2931 N N . ASP A 1 411 ? 14.537 29.625 79.057 1.00 8.76 408 ASP A N 1
ATOM 2932 C CA . ASP A 1 411 ? 13.579 29.085 80.031 1.00 10.42 408 ASP A CA 1
ATOM 2933 C C . ASP A 1 411 ? 13.424 30.109 81.166 1.00 10.07 408 ASP A C 1
ATOM 2934 O O . ASP A 1 411 ? 14.263 30.150 82.080 1.00 10.72 408 ASP A O 1
ATOM 2939 N N . VAL A 1 412 ? 12.382 30.935 81.075 1.00 10.00 409 VAL A N 1
ATOM 2940 C CA . VAL A 1 412 ? 12.164 32.035 82.010 1.00 9.82 409 VAL A CA 1
ATOM 2941 C C . VAL A 1 412 ? 10.962 31.719 82.886 1.00 9.16 409 VAL A C 1
ATOM 2942 O O . VAL A 1 412 ? 9.914 31.323 82.378 1.00 9.47 409 VAL A O 1
ATOM 2946 N N . THR A 1 413 ? 11.138 31.879 84.196 1.00 8.98 410 THR A N 1
ATOM 2947 C CA . THR A 1 413 ? 10.028 31.816 85.139 1.00 9.44 410 THR A CA 1
ATOM 2948 C C . THR A 1 413 ? 9.750 33.267 85.559 1.00 9.06 410 THR A C 1
ATOM 2949 O O . THR A 1 413 ? 10.467 33.839 86.386 1.00 8.83 410 THR A O 1
ATOM 2953 N N . TRP A 1 414 ? 8.727 33.852 84.950 1.00 9.44 411 TRP A N 1
ATOM 2954 C CA . TRP A 1 414 ? 8.467 35.278 85.024 1.00 8.99 411 TRP A CA 1
ATOM 2955 C C . TRP A 1 414 ? 8.182 35.758 86.449 1.00 9.84 411 TRP A C 1
ATOM 2956 O O . TRP A 1 414 ? 8.561 36.868 86.793 1.00 8.58 411 TRP A O 1
ATOM 2967 N N . SER A 1 415 ? 7.544 34.915 87.272 1.00 10.05 412 SER A N 1
ATOM 2968 C CA . SER A 1 415 ? 7.236 35.277 88.660 1.00 10.58 412 SER A CA 1
ATOM 2969 C C . SER A 1 415 ? 8.503 35.545 89.485 1.00 10.20 412 SER A C 1
ATOM 2970 O O . SER A 1 415 ? 8.454 36.345 90.414 1.00 11.16 412 SER A O 1
ATOM 2973 N N . ARG A 1 416 ? 9.609 34.872 89.164 1.00 10.16 413 ARG A N 1
ATOM 2974 C CA . ARG A 1 416 ? 10.904 35.143 89.791 1.00 10.36 413 ARG A CA 1
ATOM 2975 C C . ARG A 1 416 ? 11.714 36.189 89.022 1.00 9.71 413 ARG A C 1
ATOM 2976 O O . ARG A 1 416 ? 12.396 37.031 89.615 1.00 9.77 413 ARG A O 1
ATOM 2984 N N . PHE A 1 417 ? 11.680 36.115 87.701 1.00 8.56 414 PHE A N 1
ATOM 2985 C CA . PHE A 1 417 ? 12.526 37.000 86.893 1.00 8.03 414 PHE A CA 1
ATOM 2986 C C . PHE A 1 417 ? 12.156 38.479 87.049 1.00 8.11 414 PHE A C 1
ATOM 2987 O O . PHE A 1 417 ? 13.032 39.323 87.220 1.00 7.92 414 PHE A O 1
ATOM 2995 N N . LEU A 1 418 ? 10.870 38.794 86.984 1.00 8.43 415 LEU A N 1
ATOM 2996 C CA . LEU A 1 418 ? 10.444 40.203 86.915 1.00 9.63 415 LEU A CA 1
ATOM 2997 C C . LEU A 1 418 ? 10.749 40.996 88.183 1.00 9.83 415 LEU A C 1
ATOM 2998 O O . LEU A 1 418 ? 11.276 42.118 88.080 1.00 8.35 415 LEU A O 1
ATOM 3003 N N . PRO A 1 419 ? 10.450 40.434 89.376 1.00 9.52 416 PRO A N 1
ATOM 3004 C CA . PRO A 1 419 ? 10.816 41.213 90.577 1.00 9.66 416 PRO A CA 1
ATOM 3005 C C . PRO A 1 419 ? 12.322 41.396 90.730 1.00 9.44 416 PRO A C 1
ATOM 3006 O O . PRO A 1 419 ? 12.771 42.449 91.241 1.00 8.77 416 PRO A O 1
ATOM 3010 N N . ALA A 1 420 ? 13.119 40.423 90.286 1.00 8.68 417 ALA A N 1
ATOM 3011 C CA . ALA A 1 420 ? 14.566 40.582 90.346 1.00 8.56 417 ALA A CA 1
ATOM 3012 C C . ALA A 1 420 ? 15.043 41.618 89.329 1.00 7.92 417 ALA A C 1
ATOM 3013 O O . ALA A 1 420 ? 15.823 42.514 89.658 1.00 8.14 417 ALA A O 1
ATOM 3015 N N . PHE A 1 421 ? 14.539 41.522 88.099 1.00 7.87 418 PHE A N 1
ATOM 3016 C CA . PHE A 1 421 ? 14.989 42.409 87.012 1.00 6.98 418 PHE A CA 1
ATOM 3017 C C . PHE A 1 421 ? 14.620 43.867 87.244 1.00 6.92 418 PHE A C 1
ATOM 3018 O O . PHE A 1 421 ? 15.393 44.780 86.894 1.00 6.63 418 PHE A O 1
ATOM 3026 N N . THR A 1 422 ? 13.463 44.078 87.879 1.00 6.56 419 THR A N 1
ATOM 3027 C CA . THR A 1 422 ? 12.913 45.403 88.104 1.00 6.30 419 THR A CA 1
ATOM 3028 C C . THR A 1 422 ? 13.105 45.913 89.531 1.00 5.88 419 THR A C 1
ATOM 3029 O O . THR A 1 422 ? 12.521 46.933 89.898 1.00 6.12 419 THR A O 1
ATOM 3033 N N . ALA A 1 423 ? 13.929 45.240 90.327 1.00 5.52 420 ALA A N 1
ATOM 3034 C CA . ALA A 1 423 ? 14.061 45.635 91.751 1.00 6.22 420 ALA A CA 1
ATOM 3035 C C . ALA A 1 423 ? 14.498 47.083 91.936 1.00 6.34 420 ALA A C 1
ATOM 3036 O O . ALA A 1 423 ? 13.984 47.790 92.797 1.00 6.84 420 ALA A O 1
ATOM 3038 N N . SER A 1 424 ? 15.459 47.513 91.116 1.00 7.07 421 SER A N 1
ATOM 3039 C CA . SER A 1 424 ? 16.018 48.845 91.239 1.00 7.33 421 SER A CA 1
ATOM 3040 C C . SER A 1 424 ? 15.470 49.821 90.208 1.00 8.47 421 SER A C 1
ATOM 3041 O O . SER A 1 424 ? 15.719 51.017 90.318 1.00 9.22 421 SER A O 1
ATOM 3044 N N . ARG A 1 425 ? 14.760 49.313 89.205 1.00 8.85 422 ARG A N 1
ATOM 3045 C CA . ARG A 1 425 ? 14.257 50.143 88.124 1.00 10.27 422 ARG A CA 1
ATOM 3046 C C . ARG A 1 425 ? 13.109 49.501 87.380 1.00 9.89 422 ARG A C 1
ATOM 3047 O O . ARG A 1 425 ? 13.243 48.360 86.936 1.00 8.21 422 ARG A O 1
ATOM 3055 N N . PRO A 1 426 ? 12.000 50.237 87.195 1.00 10.25 423 PRO A N 1
ATOM 3056 C CA . PRO A 1 426 ? 10.879 49.660 86.483 1.00 11.05 423 PRO A CA 1
ATOM 3057 C C . PRO A 1 426 ? 11.222 49.434 85.010 1.00 11.07 423 PRO A C 1
ATOM 3058 O O . PRO A 1 426 ? 12.103 50.108 84.485 1.00 11.34 423 PRO A O 1
ATOM 3062 N N . SER A 1 427 ? 10.556 48.460 84.396 1.00 10.73 424 SER A N 1
ATOM 3063 C CA . SER A 1 427 ? 10.795 48.076 83.002 1.00 10.97 424 SER A CA 1
ATOM 3064 C C . SER A 1 427 ? 9.503 47.912 82.214 1.00 11.97 424 SER A C 1
ATOM 3065 O O . SER A 1 427 ? 8.837 46.886 82.330 1.00 14.23 424 SER A O 1
ATOM 3068 N N . PRO A 1 428 ? 9.162 48.894 81.381 1.00 10.77 425 PRO A N 1
ATOM 3069 C CA . PRO A 1 428 ? 7.977 48.689 80.546 1.00 10.72 425 PRO A CA 1
ATOM 3070 C C . PRO A 1 428 ? 8.182 47.641 79.441 1.00 9.68 425 PRO A C 1
ATOM 3071 O O . PRO A 1 428 ? 7.219 47.245 78.796 1.00 8.50 425 PRO A O 1
ATOM 3075 N N . LEU A 1 429 ? 9.432 47.210 79.240 1.00 8.57 426 LEU A N 1
ATOM 3076 C CA . LEU A 1 429 ? 9.758 46.196 78.234 1.00 7.92 426 LEU A CA 1
ATOM 3077 C C . LEU A 1 429 ? 8.952 44.911 78.410 1.00 7.84 426 LEU A C 1
ATOM 3078 O O . LEU A 1 429 ? 8.591 44.277 77.413 1.00 6.43 426 LEU A O 1
ATOM 3083 N N . PHE A 1 430 ? 8.674 44.528 79.661 1.00 7.46 427 PHE A N 1
ATOM 3084 C CA . PHE A 1 430 ? 8.050 43.253 79.960 1.00 8.97 427 PHE A CA 1
ATOM 3085 C C . PHE A 1 430 ? 6.582 43.369 80.355 1.00 9.88 427 PHE A C 1
ATOM 3086 O O . PHE A 1 430 ? 6.042 42.479 81.013 1.00 10.58 427 PHE A O 1
ATOM 3094 N N . GLY A 1 431 ? 5.920 44.436 79.913 1.00 11.19 428 GLY A N 1
ATOM 3095 C CA . GLY A 1 431 ? 4.492 44.619 80.217 1.00 11.86 428 GLY A CA 1
ATOM 3096 C C . GLY A 1 431 ? 3.590 43.408 80.003 1.00 12.95 428 GLY A C 1
ATOM 3097 O O . GLY A 1 431 ? 2.658 43.169 80.775 1.00 13.25 428 GLY A O 1
ATOM 3098 N N . SER A 1 432 ? 3.881 42.609 78.975 1.00 14.18 429 SER A N 1
ATOM 3099 C CA . SER A 1 432 ? 3.035 41.471 78.625 1.00 14.83 429 SER A CA 1
ATOM 3100 C C . SER A 1 432 ? 3.154 40.293 79.613 1.00 15.20 429 SER A C 1
ATOM 3101 O O . SER A 1 432 ? 2.354 39.355 79.566 1.00 15.40 429 SER A O 1
ATOM 3104 N N . PHE A 1 433 ? 4.130 40.366 80.513 1.00 15.14 430 PHE A N 1
ATOM 3105 C CA . PHE A 1 433 ? 4.344 39.356 81.557 1.00 15.77 430 PHE A CA 1
ATOM 3106 C C . PHE A 1 433 ? 3.911 39.832 82.951 1.00 16.61 430 PHE A C 1
ATOM 3107 O O . PHE A 1 433 ? 4.050 39.102 83.934 1.00 15.77 430 PHE A O 1
ATOM 3115 N N . GLU A 1 434 ? 3.372 41.043 83.027 1.00 17.52 431 GLU A N 1
ATOM 3116 C CA . GLU A 1 434 ? 2.902 41.596 84.294 1.00 19.35 431 GLU A CA 1
ATOM 3117 C C . GLU A 1 434 ? 1.565 40.977 84.696 1.00 20.82 431 GLU A C 1
ATOM 3118 O O . GLU A 1 434 ? 0.909 40.283 83.904 1.00 20.49 431 GLU A O 1
ATOM 3124 N N . GLU A 1 435 ? 1.172 41.263 85.935 1.00 22.60 432 GLU A N 1
ATOM 3125 C CA . GLU A 1 435 ? -0.081 40.775 86.504 1.00 24.15 432 GLU A CA 1
ATOM 3126 C C . GLU A 1 435 ? -1.261 41.184 85.620 1.00 24.29 432 GLU A C 1
ATOM 3127 O O . GLU A 1 435 ? -1.459 42.372 85.341 1.00 23.98 432 GLU A O 1
ATOM 3133 N N . LYS A 1 436 ? -2.022 40.183 85.188 1.00 24.37 433 LYS A N 1
ATOM 3134 C CA . LYS A 1 436 ? -3.233 40.371 84.362 1.00 24.39 433 LYS A CA 1
ATOM 3135 C C . LYS A 1 436 ? -2.994 40.870 82.927 1.00 24.04 433 LYS A C 1
ATOM 3136 O O . LYS A 1 436 ? -3.955 41.228 82.235 1.00 23.04 433 LYS A O 1
ATOM 3142 N N . ALA A 1 437 ? -1.742 40.861 82.467 1.00 23.16 434 ALA A N 1
ATOM 3143 C CA . ALA A 1 437 ? -1.443 41.244 81.071 1.00 22.95 434 ALA A CA 1
ATOM 3144 C C . ALA A 1 437 ? -2.093 40.258 80.099 1.00 22.94 434 ALA A C 1
ATOM 3145 O O . ALA A 1 437 ? -2.154 39.059 80.378 1.00 21.90 434 ALA A O 1
ATOM 3147 N N . ALA A 1 438 ? -2.606 40.780 78.980 1.00 23.81 435 ALA A N 1
ATOM 3148 C CA . ALA A 1 438 ? -3.347 39.978 77.996 1.00 24.73 435 ALA A CA 1
ATOM 3149 C C . ALA A 1 438 ? -2.431 39.404 76.921 1.00 25.60 435 ALA A C 1
ATOM 3150 O O . ALA A 1 438 ? -1.329 39.905 76.703 1.00 27.56 435 ALA A O 1
ATOM 3152 N N . ALA B 1 3 ? 30.523 53.703 13.592 1.00 26.67 0 ALA B N 1
ATOM 3153 C CA . ALA B 1 3 ? 29.413 52.754 13.864 1.00 25.96 0 ALA B CA 1
ATOM 3154 C C . ALA B 1 3 ? 29.763 51.800 15.012 1.00 25.41 0 ALA B C 1
ATOM 3155 O O . ALA B 1 3 ? 29.220 50.687 15.100 1.00 26.28 0 ALA B O 1
ATOM 3157 N N . ARG B 1 4 ? 30.667 52.228 15.896 1.00 23.31 1 ARG B N 1
ATOM 3158 C CA . ARG B 1 4 ? 31.041 51.409 17.036 1.00 21.76 1 ARG B CA 1
ATOM 3159 C C . ARG B 1 4 ? 30.090 51.700 18.220 1.00 19.28 1 ARG B C 1
ATOM 3160 O O . ARG B 1 4 ? 29.661 52.852 18.464 1.00 18.99 1 ARG B O 1
ATOM 3162 N N . THR B 1 5 ? 29.692 50.633 18.904 1.00 16.42 2 THR B N 1
ATOM 3163 C CA . THR B 1 5 ? 28.846 50.768 20.065 1.00 13.65 2 THR B CA 1
ATOM 3164 C C . THR B 1 5 ? 29.682 51.297 21.218 1.00 11.95 2 THR B C 1
ATOM 3165 O O . THR B 1 5 ? 30.596 50.622 21.694 1.00 12.00 2 THR B O 1
ATOM 3169 N N . GLY B 1 6 ? 29.362 52.508 21.668 1.00 9.89 3 GLY B N 1
ATOM 3170 C CA . GLY B 1 6 ? 30.051 53.085 22.813 1.00 8.48 3 GLY B CA 1
ATOM 3171 C C . GLY B 1 6 ? 29.465 52.553 24.110 1.00 7.56 3 GLY B C 1
ATOM 3172 O O . GLY B 1 6 ? 28.244 52.422 24.215 1.00 6.43 3 GLY B O 1
ATOM 3173 N N . TRP B 1 7 ? 30.335 52.251 25.072 1.00 6.71 4 TRP B N 1
ATOM 3174 C CA . TRP B 1 7 ? 29.948 51.832 26.423 1.00 5.72 4 TRP B CA 1
ATOM 3175 C C . TRP B 1 7 ? 30.499 52.841 27.416 1.00 6.35 4 TRP B C 1
ATOM 3176 O O . TRP B 1 7 ? 31.692 53.200 27.349 1.00 5.81 4 TRP B O 1
ATOM 3187 N N . PHE B 1 8 ? 29.633 53.309 28.310 1.00 5.55 5 PHE B N 1
ATOM 3188 C CA . PHE B 1 8 ? 29.998 54.344 29.283 1.00 5.47 5 PHE B CA 1
ATOM 3189 C C . PHE B 1 8 ? 29.417 54.030 30.650 1.00 5.94 5 PHE B C 1
ATOM 3190 O O . PHE B 1 8 ? 28.539 53.199 30.796 1.00 5.42 5 PHE B O 1
ATOM 3198 N N . SER B 1 9 ? 29.921 54.722 31.656 1.00 6.75 6 SER B N 1
ATOM 3199 C CA . SER B 1 9 ? 29.449 54.556 33.026 1.00 8.04 6 SER B CA 1
ATOM 3200 C C . SER B 1 9 ? 29.591 55.873 33.771 1.00 8.05 6 SER B C 1
ATOM 3201 O O . SER B 1 9 ? 30.487 56.653 33.496 1.00 7.50 6 SER B O 1
ATOM 3204 N N . GLU B 1 10 ? 28.714 56.090 34.746 1.00 8.55 7 GLU B N 1
ATOM 3205 C CA . GLU B 1 10 ? 28.899 57.140 35.727 1.00 9.35 7 GLU B CA 1
ATOM 3206 C C . GLU B 1 10 ? 30.096 56.823 36.615 1.00 9.35 7 GLU B C 1
ATOM 3207 O O . GLU B 1 10 ? 30.344 55.659 36.990 1.00 10.78 7 GLU B O 1
ATOM 3213 N N . THR B 1 11 ? 30.852 57.852 36.957 1.00 8.32 8 THR B N 1
ATOM 3214 C CA . THR B 1 11 ? 31.856 57.765 38.010 1.00 9.10 8 THR B CA 1
ATOM 3215 C C . THR B 1 11 ? 31.912 59.109 38.724 1.00 8.58 8 THR B C 1
ATOM 3216 O O . THR B 1 11 ? 31.114 60.005 38.420 1.00 8.12 8 THR B O 1
ATOM 3220 N N . TRP B 1 12 ? 32.799 59.232 39.708 1.00 8.52 9 TRP B N 1
ATOM 3221 C CA . TRP B 1 12 ? 32.845 60.401 40.580 1.00 9.05 9 TRP B CA 1
ATOM 3222 C C . TRP B 1 12 ? 34.290 60.804 40.761 1.00 9.81 9 TRP B C 1
ATOM 3223 O O . TRP B 1 12 ? 35.140 59.940 41.041 1.00 10.39 9 TRP B O 1
ATOM 3234 N N . ARG B 1 13 ? 34.554 62.091 40.580 1.00 9.85 10 ARG B N 1
ATOM 3235 C CA . ARG B 1 13 ? 35.866 62.704 40.820 1.00 11.23 10 ARG B CA 1
ATOM 3236 C C . ARG B 1 13 ? 35.884 63.371 42.191 1.00 11.69 10 ARG B C 1
ATOM 3237 O O . ARG B 1 13 ? 35.030 64.213 42.501 1.00 10.73 10 ARG B O 1
ATOM 3245 N N . GLN B 1 14 ? 36.883 63.025 42.996 1.00 12.50 11 GLN B N 1
ATOM 3246 C CA . GLN B 1 14 ? 37.104 63.709 44.265 1.00 14.43 11 GLN B CA 1
ATOM 3247 C C . GLN B 1 14 ? 37.767 65.061 44.005 1.00 15.36 11 GLN B C 1
ATOM 3248 O O . GLN B 1 14 ? 38.898 65.112 43.540 1.00 16.20 11 GLN B O 1
ATOM 3254 N N . LEU B 1 15 ? 37.052 66.150 44.265 1.00 15.57 12 LEU B N 1
ATOM 3255 C CA . LEU B 1 15 ? 37.580 67.486 44.011 1.00 16.81 12 LEU B CA 1
ATOM 3256 C C . LEU B 1 15 ? 38.512 67.923 45.144 1.00 18.59 12 LEU B C 1
ATOM 3257 O O . LEU B 1 15 ? 39.394 68.771 44.954 1.00 19.64 12 LEU B O 1
ATOM 3262 N N . GLY B 1 16 ? 38.295 67.349 46.317 1.00 19.94 13 GLY B N 1
ATOM 3263 C CA . GLY B 1 16 ? 39.072 67.679 47.487 1.00 21.37 13 GLY B CA 1
ATOM 3264 C C . GLY B 1 16 ? 38.171 67.984 48.659 1.00 22.33 13 GLY B C 1
ATOM 3265 O O . GLY B 1 16 ? 36.978 67.642 48.681 1.00 22.24 13 GLY B O 1
ATOM 3266 N N . ARG B 1 17 ? 38.753 68.634 49.650 1.00 23.40 14 ARG B N 1
ATOM 3267 C CA . ARG B 1 17 ? 38.018 68.997 50.828 1.00 24.03 14 ARG B CA 1
ATOM 3268 C C . ARG B 1 17 ? 36.986 70.034 50.407 1.00 24.02 14 ARG B C 1
ATOM 3269 O O . ARG B 1 17 ? 37.300 70.991 49.701 1.00 23.03 14 ARG B O 1
ATOM 3277 N N . ALA B 1 18 ? 35.731 69.822 50.798 1.00 24.48 15 ALA B N 1
ATOM 3278 C CA . ALA B 1 18 ? 34.692 70.789 50.471 1.00 24.91 15 ALA B CA 1
ATOM 3279 C C . ALA B 1 18 ? 34.950 72.110 51.201 1.00 25.50 15 ALA B C 1
ATOM 3280 O O . ALA B 1 18 ? 35.175 72.120 52.411 1.00 25.75 15 ALA B O 1
ATOM 3282 N N . ALA B 1 19 ? 34.940 73.211 50.452 1.00 26.20 16 ALA B N 1
ATOM 3283 C CA . ALA B 1 19 ? 35.008 74.559 51.021 1.00 26.19 16 ALA B CA 1
ATOM 3284 C C . ALA B 1 19 ? 33.941 74.691 52.094 1.00 26.47 16 ALA B C 1
ATOM 3285 O O . ALA B 1 19 ? 32.836 74.160 51.945 1.00 26.09 16 ALA B O 1
ATOM 3287 N N . THR B 1 20 ? 34.275 75.382 53.178 1.00 26.40 17 THR B N 1
ATOM 3288 C CA . THR B 1 20 ? 33.370 75.491 54.319 1.00 26.49 17 THR B CA 1
ATOM 3289 C C . THR B 1 20 ? 33.045 76.938 54.661 1.00 26.69 17 THR B C 1
ATOM 3290 O O . THR B 1 20 ? 33.797 77.857 54.321 1.00 26.79 17 THR B O 1
ATOM 3294 N N . ALA B 1 21 ? 31.903 77.109 55.324 1.00 26.19 18 ALA B N 1
ATOM 3295 C CA . ALA B 1 21 ? 31.416 78.400 55.790 1.00 26.23 18 ALA B CA 1
ATOM 3296 C C . ALA B 1 21 ? 30.457 78.120 56.933 1.00 26.38 18 ALA B C 1
ATOM 3297 O O . ALA B 1 21 ? 29.884 77.032 57.012 1.00 26.36 18 ALA B O 1
ATOM 3299 N N . ASP B 1 22 ? 30.292 79.080 57.833 1.00 25.97 19 ASP B N 1
ATOM 3300 C CA . ASP B 1 22 ? 29.442 78.883 59.009 1.00 26.34 19 ASP B CA 1
ATOM 3301 C C . ASP B 1 22 ? 28.019 79.364 58.764 1.00 25.07 19 ASP B C 1
ATOM 3302 O O . ASP B 1 22 ? 27.100 79.066 59.535 1.00 24.88 19 ASP B O 1
ATOM 3307 N N . ARG B 1 23 ? 27.865 80.107 57.675 1.00 23.98 20 ARG B N 1
ATOM 3308 C CA . ARG B 1 23 ? 26.602 80.683 57.261 1.00 23.31 20 ARG B CA 1
ATOM 3309 C C . ARG B 1 23 ? 26.692 81.048 55.787 1.00 21.94 20 ARG B C 1
ATOM 3310 O O . ARG B 1 23 ? 27.772 81.047 55.193 1.00 21.86 20 ARG B O 1
ATOM 3318 N N . VAL B 1 24 ? 25.547 81.345 55.194 1.00 20.74 21 VAL B N 1
ATOM 3319 C CA . VAL B 1 24 ? 25.469 81.760 53.812 1.00 19.26 21 VAL B CA 1
ATOM 3320 C C . VAL B 1 24 ? 24.920 83.182 53.819 1.00 19.86 21 VAL B C 1
ATOM 3321 O O . VAL B 1 24 ? 23.804 83.398 54.286 1.00 18.38 21 VAL B O 1
ATOM 3325 N N . PRO B 1 25 ? 25.712 84.157 53.323 1.00 20.06 22 PRO B N 1
ATOM 3326 C CA . PRO B 1 25 ? 25.248 85.545 53.398 1.00 20.45 22 PRO B CA 1
ATOM 3327 C C . PRO B 1 25 ? 24.171 85.857 52.378 1.00 19.90 22 PRO B C 1
ATOM 3328 O O . PRO B 1 25 ? 24.056 85.159 51.370 1.00 20.52 22 PRO B O 1
ATOM 3332 N N . GLY B 1 26 ? 23.395 86.901 52.642 1.00 19.10 23 GLY B N 1
ATOM 3333 C CA . GLY B 1 26 ? 22.484 87.432 51.654 1.00 18.08 23 GLY B CA 1
ATOM 3334 C C . GLY B 1 26 ? 21.023 87.060 51.819 1.00 17.46 23 GLY B C 1
ATOM 3335 O O . GLY B 1 26 ? 20.609 86.567 52.865 1.00 18.61 23 GLY B O 1
ATOM 3336 N N A ASN B 1 27 ? 20.275 87.237 50.742 0.50 16.67 24 ASN B N 1
ATOM 3337 N N B ASN B 1 27 ? 20.225 87.381 50.803 0.50 16.66 24 ASN B N 1
ATOM 3338 C CA A ASN B 1 27 ? 18.830 87.131 50.754 0.50 16.16 24 ASN B CA 1
ATOM 3339 C CA B ASN B 1 27 ? 18.786 87.112 50.810 0.50 16.08 24 ASN B CA 1
ATOM 3340 C C A ASN B 1 27 ? 18.332 85.937 49.961 0.50 15.20 24 ASN B C 1
ATOM 3341 C C B ASN B 1 27 ? 18.510 85.899 49.957 0.50 15.15 24 ASN B C 1
ATOM 3342 O O A ASN B 1 27 ? 18.005 86.086 48.790 0.50 14.76 24 ASN B O 1
ATOM 3343 O O B ASN B 1 27 ? 18.585 85.976 48.733 0.50 14.82 24 ASN B O 1
ATOM 3352 N N . TRP B 1 28 ? 18.221 84.776 50.608 1.00 14.28 25 TRP B N 1
ATOM 3353 C CA . TRP B 1 28 ? 17.950 83.527 49.892 1.00 13.29 25 TRP B CA 1
ATOM 3354 C C . TRP B 1 28 ? 16.500 83.109 50.004 1.00 12.91 25 TRP B C 1
ATOM 3355 O O . TRP B 1 28 ? 15.856 83.303 51.043 1.00 13.81 25 TRP B O 1
ATOM 3366 N N . LEU B 1 29 ? 16.004 82.544 48.909 1.00 11.23 26 LEU B N 1
ATOM 3367 C CA . LEU B 1 29 ? 14.673 81.990 48.837 1.00 10.33 26 LEU B CA 1
ATOM 3368 C C . LEU B 1 29 ? 14.791 80.486 49.032 1.00 10.01 26 LEU B C 1
ATOM 3369 O O . LEU B 1 29 ? 15.545 79.825 48.290 1.00 9.66 26 LEU B O 1
ATOM 3374 N N . LEU 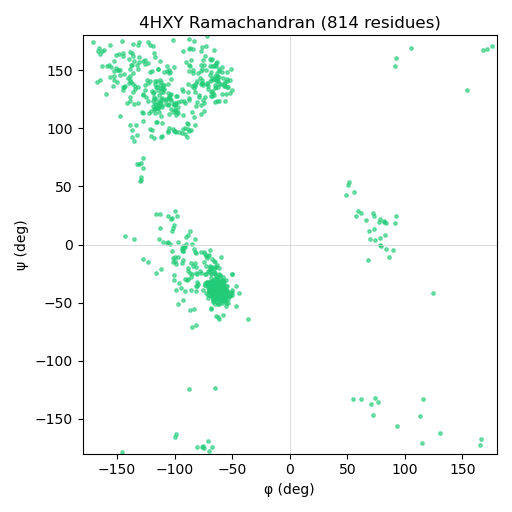B 1 30 ? 14.114 79.970 50.057 1.00 9.20 27 LEU B N 1
ATOM 3375 C CA . LEU B 1 30 ? 14.077 78.538 50.356 1.00 9.52 27 LEU B CA 1
ATOM 3376 C C . LEU B 1 30 ? 12.750 77.927 49.918 1.00 8.81 27 LEU B C 1
ATOM 3377 O O . LEU B 1 30 ? 11.671 78.382 50.337 1.00 8.90 27 LEU B O 1
ATOM 3382 N N . LEU B 1 31 ? 12.833 76.883 49.085 1.00 7.98 28 LEU B N 1
ATOM 3383 C CA . LEU B 1 31 ? 11.648 76.233 48.503 1.00 8.04 28 LEU B CA 1
ATOM 3384 C C . LEU B 1 31 ? 11.683 74.737 48.747 1.00 8.57 28 LEU B C 1
ATOM 3385 O O . LEU B 1 31 ? 12.740 74.150 48.981 1.00 8.33 28 LEU B O 1
ATOM 3390 N N . GLY B 1 32 ? 10.512 74.116 48.687 1.00 9.53 29 GLY B N 1
ATOM 3391 C CA . GLY B 1 32 ? 10.404 72.682 48.937 1.00 10.30 29 GLY B CA 1
ATOM 3392 C C . GLY B 1 32 ? 10.491 72.388 50.413 1.00 11.32 29 GLY B C 1
ATOM 3393 O O . GLY B 1 32 ? 9.891 73.093 51.218 1.00 13.54 29 GLY B O 1
ATOM 3394 N N . GLU B 1 33 ? 11.259 71.371 50.769 1.00 11.88 30 GLU B N 1
ATOM 3395 C CA . GLU B 1 33 ? 11.494 70.989 52.166 1.00 12.87 30 GLU B CA 1
ATOM 3396 C C . GLU B 1 33 ? 12.979 71.136 52.452 1.00 12.18 30 GLU B C 1
ATOM 3397 O O . GLU B 1 33 ? 13.766 70.226 52.217 1.00 11.60 30 GLU B O 1
ATOM 3403 N N . VAL B 1 34 ? 13.381 72.306 52.927 1.00 12.40 31 VAL B N 1
ATOM 3404 C CA . VAL B 1 34 ? 14.775 72.523 53.278 1.00 12.58 31 VAL B CA 1
ATOM 3405 C C . VAL B 1 34 ? 14.936 72.071 54.731 1.00 12.41 31 VAL B C 1
ATOM 3406 O O . VAL B 1 34 ? 14.202 72.534 55.613 1.00 13.13 31 VAL B O 1
ATOM 3410 N N . PRO B 1 35 ? 15.872 71.143 54.984 1.00 13.10 32 PRO B N 1
ATOM 3411 C CA . PRO B 1 35 ? 15.906 70.601 56.318 1.00 13.66 32 PRO B CA 1
ATOM 3412 C C . PRO B 1 35 ? 16.377 71.606 57.358 1.00 13.91 32 PRO B C 1
ATOM 3413 O O . PRO B 1 35 ? 17.092 72.574 57.015 1.00 12.58 32 PRO B O 1
ATOM 3417 N N . PRO B 1 36 ? 15.937 71.418 58.606 1.00 14.05 33 PRO B N 1
ATOM 3418 C CA . PRO B 1 36 ? 16.234 72.321 59.711 1.00 14.43 33 PRO B CA 1
ATOM 3419 C C . PRO B 1 36 ? 17.713 72.638 59.850 1.00 14.40 33 PRO B C 1
ATOM 3420 O O . PRO B 1 36 ? 18.064 73.795 60.088 1.00 14.96 33 PRO B O 1
ATOM 3424 N N . ALA B 1 37 ? 18.568 71.622 59.689 1.00 14.14 34 ALA B N 1
ATOM 3425 C CA . ALA B 1 37 ? 20.019 71.816 59.738 1.00 14.05 34 ALA B CA 1
ATOM 3426 C C . ALA B 1 37 ? 20.557 72.821 58.716 1.00 13.07 34 ALA B C 1
ATOM 3427 O O . ALA B 1 37 ? 21.600 73.429 58.960 1.00 14.50 34 ALA B O 1
ATOM 3429 N N . LEU B 1 38 ? 19.886 72.980 57.573 1.00 12.42 35 LEU B N 1
ATOM 3430 C CA . LEU B 1 38 ? 20.333 73.914 56.527 1.00 12.00 35 LEU B CA 1
ATOM 3431 C C . LEU B 1 38 ? 19.648 75.281 56.592 1.00 13.03 35 LEU B C 1
ATOM 3432 O O . LEU B 1 38 ? 20.255 76.297 56.258 1.00 13.84 35 LEU B O 1
ATOM 3437 N N . GLY B 1 39 ? 18.393 75.307 57.009 1.00 14.05 36 GLY B N 1
ATOM 3438 C CA . GLY B 1 39 ? 17.624 76.562 57.085 1.00 14.51 36 GLY B CA 1
ATOM 3439 C C . GLY B 1 39 ? 18.293 77.568 57.999 1.00 15.19 36 GLY B C 1
ATOM 3440 O O . GLY B 1 39 ? 18.191 78.777 57.783 1.00 15.18 36 GLY B O 1
ATOM 3441 N N . SER B 1 40 ? 18.997 77.061 59.009 1.00 15.62 37 SER B N 1
ATOM 3442 C CA . SER B 1 40 ? 19.696 77.896 59.991 1.00 15.65 37 SER B CA 1
ATOM 3443 C C . SER B 1 40 ? 20.960 78.574 59.494 1.00 16.52 37 SER B C 1
ATOM 3444 O O . SER B 1 40 ? 21.537 79.410 60.204 1.00 16.78 37 SER B O 1
ATOM 3447 N N . LEU B 1 41 ? 21.410 78.219 58.295 1.00 15.47 38 LEU B N 1
ATOM 3448 C CA . LEU B 1 41 ? 22.561 78.874 57.665 1.00 15.37 38 LEU B CA 1
ATOM 3449 C C . LEU B 1 41 ? 22.237 80.280 57.127 1.00 15.36 38 LEU B C 1
ATOM 3450 O O . LEU B 1 41 ? 23.143 81.057 56.803 1.00 16.70 38 LEU B O 1
ATOM 3455 N N . PHE B 1 42 ? 20.952 80.588 57.015 1.00 15.77 39 PHE B N 1
ATOM 3456 C CA . PHE B 1 42 ? 20.492 81.794 56.341 1.00 16.04 39 PHE B CA 1
ATOM 3457 C C . PHE B 1 42 ? 19.942 82.808 57.314 1.00 17.25 39 PHE B C 1
ATOM 3458 O O . PHE B 1 42 ? 19.378 82.449 58.352 1.00 16.99 39 PHE B O 1
ATOM 3466 N N . ASP B 1 43 ? 20.113 84.078 56.954 1.00 18.49 40 ASP B N 1
ATOM 3467 C CA . ASP B 1 43 ? 19.610 85.198 57.732 1.00 19.55 40 ASP B CA 1
ATOM 3468 C C . ASP B 1 43 ? 18.300 85.666 57.102 1.00 19.27 40 ASP B C 1
ATOM 3469 O O . ASP B 1 43 ? 18.277 86.153 55.970 1.00 19.15 40 ASP B O 1
ATOM 3474 N N . ASP B 1 44 ? 17.207 85.496 57.836 1.00 19.82 41 ASP B N 1
ATOM 3475 C CA . ASP B 1 44 ? 15.878 85.909 57.390 1.00 20.33 41 ASP B CA 1
ATOM 3476 C C . ASP B 1 44 ? 15.556 85.375 55.986 1.00 19.33 41 ASP B C 1
ATOM 3477 O O . ASP B 1 44 ? 15.222 86.148 55.093 1.00 18.26 41 ASP B O 1
ATOM 3482 N N . PRO B 1 45 ? 15.681 84.053 55.786 1.00 18.55 42 PRO B N 1
ATOM 3483 C CA . PRO B 1 45 ? 15.366 83.492 54.480 1.00 17.94 42 PRO B CA 1
ATOM 3484 C C . PRO B 1 45 ? 13.913 83.713 54.068 1.00 17.67 42 PRO B C 1
ATOM 3485 O O . PRO B 1 45 ? 13.002 83.772 54.918 1.00 16.53 42 PRO B O 1
ATOM 3489 N N . LEU B 1 46 ? 13.714 83.824 52.763 1.00 16.95 43 LEU B N 1
ATOM 3490 C CA . LEU B 1 46 ? 12.400 83.989 52.182 1.00 16.98 43 LEU B CA 1
ATOM 3491 C C . LEU B 1 46 ? 11.744 82.642 51.924 1.00 16.78 43 LEU B C 1
ATOM 3492 O O . LEU B 1 46 ? 12.433 81.626 51.752 1.00 16.25 43 LEU B O 1
ATOM 3497 N N . THR B 1 47 ? 10.413 82.637 51.894 1.00 16.30 44 THR B N 1
ATOM 3498 C CA . THR B 1 47 ? 9.649 81.460 51.495 1.00 16.54 44 THR B CA 1
ATOM 3499 C C . THR B 1 47 ? 8.854 81.845 50.259 1.00 16.26 44 THR B C 1
ATOM 3500 O O . THR B 1 47 ? 8.808 83.013 49.905 1.00 15.77 44 THR B O 1
ATOM 3504 N N . ALA B 1 48 ? 8.226 80.875 49.598 1.00 16.63 45 ALA B N 1
ATOM 3505 C CA . ALA B 1 48 ? 7.421 81.184 48.412 1.00 16.97 45 ALA B CA 1
ATOM 3506 C C . ALA B 1 48 ? 6.367 82.228 48.759 1.00 18.29 45 ALA B C 1
ATOM 3507 O O . ALA B 1 48 ? 6.118 83.140 47.979 1.00 18.42 45 ALA B O 1
ATOM 3509 N N . ALA B 1 49 ? 5.783 82.083 49.943 1.00 19.04 46 ALA B N 1
ATOM 3510 C CA . ALA B 1 49 ? 4.750 83.007 50.425 1.00 20.30 46 ALA B CA 1
ATOM 3511 C C . ALA B 1 49 ? 5.295 84.373 50.835 1.00 20.50 46 ALA B C 1
ATOM 3512 O O . ALA B 1 49 ? 4.677 85.388 50.526 1.00 22.49 46 ALA B O 1
ATOM 3514 N N . SER B 1 50 ? 6.443 84.419 51.516 1.00 20.60 47 SER B N 1
ATOM 3515 C CA . SER B 1 50 ? 6.956 85.687 52.082 1.00 20.66 47 SER B CA 1
ATOM 3516 C C . SER B 1 50 ? 7.761 86.546 51.095 1.00 20.89 47 SER B C 1
ATOM 3517 O O . SER B 1 50 ? 7.958 87.743 51.300 1.00 21.01 47 SER B O 1
ATOM 3520 N N . TRP B 1 51 ? 8.223 85.932 50.014 1.00 20.41 48 TRP B N 1
ATOM 3521 C CA . TRP B 1 51 ? 9.019 86.625 49.011 1.00 20.65 48 TRP B CA 1
ATOM 3522 C C . TRP B 1 51 ? 8.269 87.778 48.341 1.00 21.70 48 TRP B C 1
ATOM 3523 O O . TRP B 1 51 ? 7.197 87.597 47.777 1.00 21.55 48 TRP B O 1
ATOM 3534 N N . ASP B 1 52 ? 8.856 88.967 48.426 1.00 23.57 49 ASP B N 1
ATOM 3535 C CA . ASP B 1 52 ? 8.383 90.132 47.688 1.00 24.59 49 ASP B CA 1
ATOM 3536 C C . ASP B 1 52 ? 8.978 90.012 46.288 1.00 24.88 49 ASP B C 1
ATOM 3537 O O . ASP B 1 52 ? 10.152 90.288 46.078 1.00 23.73 49 ASP B O 1
ATOM 3542 N N . ARG B 1 53 ? 8.162 89.589 45.331 1.00 25.28 50 ARG B N 1
ATOM 3543 C CA . ARG B 1 53 ? 8.668 89.261 43.989 1.00 26.19 50 ARG B CA 1
ATOM 3544 C C . ARG B 1 53 ? 9.145 90.463 43.156 1.00 26.62 50 ARG B C 1
ATOM 3545 O O . ARG B 1 53 ? 9.694 90.278 42.074 1.00 27.75 50 ARG B O 1
ATOM 3553 N N . SER B 1 54 ? 8.974 91.683 43.661 1.00 27.14 51 SER B N 1
ATOM 3554 C CA . SER B 1 54 ? 9.675 92.835 43.074 1.00 27.46 51 SER B CA 1
ATOM 3555 C C . SER B 1 54 ? 11.197 92.749 43.304 1.00 26.86 51 SER B C 1
ATOM 3556 O O . SER B 1 54 ? 11.969 93.400 42.598 1.00 28.08 51 SER B O 1
ATOM 3559 N N . THR B 1 55 ? 11.618 91.948 44.285 1.00 25.03 52 THR B N 1
ATOM 3560 C CA . THR B 1 55 ? 13.036 91.775 44.614 1.00 23.99 52 THR B CA 1
ATOM 3561 C C . THR B 1 55 ? 13.599 90.469 44.034 1.00 21.89 52 THR B C 1
ATOM 3562 O O . THR B 1 55 ? 12.863 89.527 43.786 1.00 22.54 52 THR B O 1
ATOM 3566 N N . ALA B 1 56 ? 14.901 90.460 43.777 1.00 20.23 53 ALA B N 1
ATOM 3567 C CA . ALA B 1 56 ? 15.625 89.297 43.272 1.00 18.47 53 ALA B CA 1
ATOM 3568 C C . ALA B 1 56 ? 16.453 88.681 44.401 1.00 17.06 53 ALA B C 1
ATOM 3569 O O . ALA B 1 56 ? 17.418 89.294 44.870 1.00 17.00 53 ALA B O 1
ATOM 3571 N N . PRO B 1 57 ? 16.086 87.465 44.854 1.00 14.67 54 PRO B N 1
ATOM 3572 C CA . PRO B 1 57 ? 16.917 86.764 45.843 1.00 13.78 54 PRO B CA 1
ATOM 3573 C C . PRO B 1 57 ? 18.331 86.541 45.325 1.00 12.37 54 PRO B C 1
ATOM 3574 O O . PRO B 1 57 ? 18.525 86.358 44.127 1.00 12.81 54 PRO B O 1
ATOM 3578 N N . ASP B 1 58 ? 19.299 86.544 46.229 1.00 11.67 55 ASP B N 1
ATOM 3579 C CA . ASP B 1 58 ? 20.696 86.274 45.894 1.00 11.96 55 ASP B CA 1
ATOM 3580 C C . ASP B 1 58 ? 20.933 84.828 45.472 1.00 11.00 55 ASP B C 1
ATOM 3581 O O . ASP B 1 58 ? 21.882 84.540 44.746 1.00 11.36 55 ASP B O 1
ATOM 3586 N N . GLY B 1 59 ? 20.064 83.939 45.937 1.00 10.48 56 GLY B N 1
ATOM 3587 C CA . GLY B 1 59 ? 20.103 82.527 45.545 1.00 9.17 56 GLY B CA 1
ATOM 3588 C C . GLY B 1 59 ? 18.799 81.838 45.916 1.00 8.29 56 GLY B C 1
ATOM 3589 O O . GLY B 1 59 ? 17.978 82.404 46.647 1.00 7.76 56 GLY B O 1
ATOM 3590 N N . VAL B 1 60 ? 18.570 80.660 45.332 1.00 7.25 57 VAL B N 1
ATOM 3591 C CA . VAL B 1 60 ? 17.387 79.835 45.635 1.00 6.72 57 VAL B CA 1
ATOM 3592 C C . VAL B 1 60 ? 17.900 78.471 46.055 1.00 6.54 57 VAL B C 1
ATOM 3593 O O . VAL B 1 60 ? 18.741 77.906 45.359 1.00 6.79 57 VAL B O 1
ATOM 3597 N N . LEU B 1 61 ? 17.466 77.983 47.230 1.00 6.06 58 LEU B N 1
ATOM 3598 C CA . LEU B 1 61 ? 17.798 76.621 47.670 1.00 6.09 58 LEU B CA 1
ATOM 3599 C C . LEU B 1 61 ? 16.508 75.828 47.701 1.00 6.47 58 LEU B C 1
ATOM 3600 O O . LEU B 1 61 ? 15.546 76.220 48.367 1.00 7.17 58 LEU B O 1
ATOM 3605 N N . VAL B 1 62 ? 16.486 74.730 46.954 1.00 6.23 59 VAL B N 1
ATOM 3606 C CA . VAL B 1 62 ? 15.317 73.863 46.850 1.00 6.32 59 VAL B CA 1
ATOM 3607 C C . VAL B 1 62 ? 15.645 72.516 47.498 1.00 7.50 59 VAL B C 1
ATOM 3608 O O . VAL B 1 62 ? 16.599 71.858 47.105 1.00 8.03 59 VAL B O 1
ATOM 3612 N N . GLY B 1 63 ? 14.874 72.124 48.502 1.00 7.24 60 GLY B N 1
ATOM 3613 C CA . GLY B 1 63 ? 15.022 70.804 49.122 1.00 7.53 60 GLY B CA 1
ATOM 3614 C C . GLY B 1 63 ? 13.990 69.880 48.480 1.00 7.82 60 GLY B C 1
ATOM 3615 O O . GLY B 1 63 ? 12.779 70.094 48.607 1.00 8.88 60 GLY B O 1
ATOM 3616 N N . ALA B 1 64 ? 14.461 68.884 47.733 1.00 7.68 61 ALA B N 1
ATOM 3617 C CA . ALA B 1 64 ? 13.562 68.026 46.953 1.00 8.12 61 ALA B CA 1
ATOM 3618 C C . ALA B 1 64 ? 13.770 66.539 47.269 1.00 8.32 61 ALA B C 1
ATOM 3619 O O . ALA B 1 64 ? 14.902 66.049 47.303 1.00 9.23 61 ALA B O 1
ATOM 3621 N N . GLY B 1 65 ? 12.664 65.835 47.497 1.00 9.10 62 GLY B N 1
ATOM 3622 C CA . GLY B 1 65 ? 12.679 64.383 47.650 1.00 9.13 62 GLY B CA 1
ATOM 3623 C C . GLY B 1 65 ? 12.232 63.627 46.406 1.00 8.11 62 GLY B C 1
ATOM 3624 O O . GLY B 1 65 ? 12.462 62.440 46.293 1.00 9.73 62 GLY B O 1
ATOM 3625 N N . ALA B 1 66 ? 11.598 64.327 45.472 1.00 7.35 63 ALA B N 1
ATOM 3626 C CA . ALA B 1 66 ? 11.092 63.738 44.249 1.00 6.50 63 ALA B CA 1
ATOM 3627 C C . ALA B 1 66 ? 11.052 64.807 43.155 1.00 6.58 63 ALA B C 1
ATOM 3628 O O . ALA B 1 66 ? 11.051 66.007 43.435 1.00 5.93 63 ALA B O 1
ATOM 3630 N N . ALA B 1 67 ? 11.055 64.366 41.916 1.00 5.76 64 ALA B N 1
ATOM 3631 C CA . ALA B 1 67 ? 11.069 65.285 40.772 1.00 6.33 64 ALA B CA 1
ATOM 3632 C C . ALA B 1 67 ? 10.007 66.375 40.866 1.00 7.21 64 ALA B C 1
ATOM 3633 O O . ALA B 1 67 ? 10.292 67.544 40.585 1.00 6.32 64 ALA B O 1
ATOM 3635 N N . GLU B 1 68 ? 8.798 65.988 41.263 1.00 7.75 65 GLU B N 1
ATOM 3636 C CA . GLU B 1 68 ? 7.668 66.927 41.327 1.00 8.05 65 GLU B CA 1
ATOM 3637 C C . GLU B 1 68 ? 7.997 68.106 42.248 1.00 7.10 65 GLU B C 1
ATOM 3638 O O . GLU B 1 68 ? 7.504 69.231 42.041 1.00 8.45 65 GLU B O 1
ATOM 3644 N N . ASP B 1 69 ? 8.817 67.875 43.269 1.00 7.33 66 ASP B N 1
ATOM 3645 C CA . ASP B 1 69 ? 9.154 68.930 44.232 1.00 8.23 66 ASP B CA 1
ATOM 3646 C C . ASP B 1 69 ? 10.014 69.991 43.560 1.00 7.11 66 ASP B C 1
ATOM 3647 O O . ASP B 1 69 ? 9.849 71.201 43.770 1.00 7.29 66 ASP B O 1
ATOM 3652 N N . LEU B 1 70 ? 10.977 69.533 42.783 1.00 6.14 67 LEU B N 1
ATOM 3653 C CA . LEU B 1 70 ? 11.850 70.449 42.030 1.00 5.66 67 LEU B CA 1
ATOM 3654 C C . LEU B 1 70 ? 11.050 71.180 40.947 1.00 5.95 67 LEU B C 1
ATOM 3655 O O . LEU B 1 70 ? 11.227 72.376 40.709 1.00 5.43 67 LEU B O 1
ATOM 3660 N N . LEU B 1 71 ? 10.173 70.449 40.270 1.00 6.25 68 LEU B N 1
ATOM 3661 C CA . LEU B 1 71 ? 9.329 71.055 39.252 1.00 6.11 68 LEU B CA 1
ATOM 3662 C C . LEU B 1 71 ? 8.510 72.201 39.855 1.00 5.95 68 LEU B C 1
ATOM 3663 O O . LEU B 1 71 ? 8.444 73.285 39.255 1.00 6.43 68 LEU B O 1
ATOM 3668 N N . ALA B 1 72 ? 7.893 71.972 41.017 1.00 6.28 69 ALA B N 1
ATOM 3669 C CA . ALA B 1 72 ? 7.084 73.021 41.674 1.00 6.85 69 ALA B CA 1
ATOM 3670 C C . ALA B 1 72 ? 7.906 74.266 41.982 1.00 7.33 69 ALA B C 1
ATOM 3671 O O . ALA B 1 72 ? 7.445 75.398 41.777 1.00 8.00 69 ALA B O 1
ATOM 3673 N N . ALA B 1 73 ? 9.133 74.049 42.456 1.00 7.93 70 ALA B N 1
ATOM 3674 C CA . ALA B 1 73 ? 10.051 75.148 42.774 1.00 7.41 70 ALA B CA 1
ATOM 3675 C C . ALA B 1 73 ? 10.412 75.960 41.541 1.00 8.48 70 ALA B C 1
ATOM 3676 O O . ALA B 1 73 ? 10.464 77.190 41.606 1.00 8.85 70 ALA B O 1
ATOM 3678 N N . LEU B 1 74 ? 10.657 75.291 40.409 1.00 7.69 71 LEU B N 1
ATOM 3679 C CA . LEU B 1 74 ? 10.967 75.994 39.174 1.00 8.74 71 LEU B CA 1
ATOM 3680 C C . LEU B 1 74 ? 9.781 76.836 38.706 1.00 9.20 71 LEU B C 1
ATOM 3681 O O . LEU B 1 74 ? 9.972 77.936 38.210 1.00 9.58 71 LEU B O 1
ATOM 3686 N N . HIS B 1 75 ? 8.560 76.341 38.911 1.00 9.03 72 HIS B N 1
ATOM 3687 C CA . HIS B 1 75 ? 7.378 77.125 38.566 1.00 10.41 72 HIS B CA 1
ATOM 3688 C C . HIS B 1 75 ? 7.224 78.368 39.437 1.00 10.83 72 HIS B C 1
ATOM 3689 O O . HIS B 1 75 ? 6.689 79.382 38.957 1.00 11.21 72 HIS B O 1
ATOM 3696 N N . GLU B 1 76 ? 7.662 78.282 40.689 1.00 11.07 73 GLU B N 1
ATOM 3697 C CA . GLU B 1 76 ? 7.586 79.421 41.628 1.00 12.61 73 GLU B CA 1
ATOM 3698 C C . GLU B 1 76 ? 8.444 80.568 41.163 1.00 12.79 73 GLU B C 1
ATOM 3699 O O . GLU B 1 76 ? 8.079 81.722 41.365 1.00 12.78 73 GLU B O 1
ATOM 3705 N N . VAL B 1 77 ? 9.581 80.267 40.543 1.00 12.72 74 VAL B N 1
ATOM 3706 C CA . VAL B 1 77 ? 10.486 81.340 40.098 1.00 13.74 74 VAL B CA 1
ATOM 3707 C C . VAL B 1 77 ? 10.266 81.811 38.651 1.00 13.58 74 VAL B C 1
ATOM 3708 O O . VAL B 1 77 ? 10.885 82.791 38.226 1.00 13.44 74 VAL B O 1
ATOM 3712 N N . ALA B 1 78 ? 9.378 81.148 37.900 1.00 14.32 75 ALA B N 1
ATOM 3713 C CA . ALA B 1 78 ? 9.199 81.445 36.467 1.00 14.39 75 ALA B CA 1
ATOM 3714 C C . ALA B 1 78 ? 8.876 82.901 36.223 1.00 15.20 75 ALA B C 1
ATOM 3715 O O . ALA B 1 78 ? 7.956 83.455 36.848 1.00 14.54 75 ALA B O 1
ATOM 3717 N N . GLY B 1 79 ? 9.627 83.503 35.302 1.00 15.82 76 GLY B N 1
ATOM 3718 C CA . GLY B 1 79 ? 9.406 84.891 34.898 1.00 17.07 76 GLY B CA 1
ATOM 3719 C C . GLY B 1 79 ? 9.947 85.942 35.857 1.00 17.88 76 GLY B C 1
ATOM 3720 O O . GLY B 1 79 ? 9.801 87.152 35.602 1.00 18.74 76 GLY B O 1
ATOM 3721 N N . HIS B 1 80 ? 10.554 85.499 36.963 1.00 17.60 77 HIS B N 1
ATOM 3722 C CA . HIS B 1 80 ? 11.115 86.402 37.972 1.00 17.93 77 HIS B CA 1
ATOM 3723 C C . HIS B 1 80 ? 12.627 86.281 37.992 1.00 17.35 77 HIS B C 1
ATOM 3724 O O . HIS B 1 80 ? 13.151 85.169 37.949 1.00 17.52 77 HIS B O 1
ATOM 3731 N N . PRO B 1 81 ? 13.346 87.419 38.081 1.00 16.79 78 PRO B N 1
ATOM 3732 C CA . PRO B 1 81 ? 14.789 87.363 38.244 1.00 16.21 78 PRO B CA 1
ATOM 3733 C C . PRO B 1 81 ? 15.171 86.796 39.600 1.00 14.59 78 PRO B C 1
ATOM 3734 O O . PRO B 1 81 ? 14.593 87.182 40.614 1.00 14.20 78 PRO B O 1
ATOM 3738 N N . THR B 1 82 ? 16.104 85.849 39.596 1.00 13.73 79 THR B N 1
ATOM 3739 C CA . THR B 1 82 ? 16.694 85.323 40.808 1.00 12.76 79 THR B CA 1
ATOM 3740 C C . THR B 1 82 ? 18.168 84.993 40.595 1.00 12.34 79 THR B C 1
ATOM 3741 O O . THR B 1 82 ? 18.648 84.850 39.458 1.00 11.99 79 THR B O 1
ATOM 3745 N N . GLY B 1 83 ? 18.884 84.864 41.705 1.00 11.27 80 GLY B N 1
ATOM 3746 C CA . GLY B 1 83 ? 20.202 84.268 41.715 1.00 10.82 80 GLY B CA 1
ATOM 3747 C C . GLY B 1 83 ? 20.118 82.783 41.399 1.00 10.88 80 GLY B C 1
ATOM 3748 O O . GLY B 1 83 ? 19.042 82.274 41.095 1.00 11.49 80 GLY B O 1
ATOM 3749 N N . PRO B 1 84 ? 21.250 82.086 41.485 1.00 10.33 81 PRO B N 1
ATOM 3750 C CA . PRO B 1 84 ? 21.310 80.700 41.053 1.00 9.81 81 PRO B CA 1
ATOM 3751 C C . PRO B 1 84 ? 20.431 79.792 41.897 1.00 8.44 81 PRO B C 1
ATOM 3752 O O . PRO B 1 84 ? 20.319 80.015 43.095 1.00 8.31 81 PRO B O 1
ATOM 3756 N N . VAL B 1 85 ? 19.850 78.793 41.243 1.00 7.86 82 VAL B N 1
ATOM 3757 C CA . VAL B 1 85 ? 18.951 77.814 41.856 1.00 7.03 82 VAL B CA 1
ATOM 3758 C C . VAL B 1 85 ? 19.752 76.551 42.135 1.00 7.00 82 VAL B C 1
ATOM 3759 O O . VAL B 1 85 ? 20.244 75.913 41.193 1.00 7.04 82 VAL B O 1
ATOM 3763 N N . TRP B 1 86 ? 19.896 76.222 43.405 1.00 6.52 83 TRP B N 1
ATOM 3764 C CA . TRP B 1 86 ? 20.549 74.991 43.860 1.00 6.80 83 TRP B CA 1
ATOM 3765 C C . TRP B 1 86 ? 19.505 74.061 44.461 1.00 7.47 83 TRP B C 1
ATOM 3766 O O . TRP B 1 86 ? 18.627 74.499 45.213 1.00 8.27 83 TRP B O 1
ATOM 3777 N N . CYS B 1 87 ? 19.625 72.783 44.126 1.00 6.83 84 CYS B N 1
ATOM 3778 C CA . CYS B 1 87 ? 18.701 71.781 44.613 1.00 6.92 84 CYS B CA 1
ATOM 3779 C C . CYS B 1 87 ? 19.493 70.762 45.422 1.00 7.36 84 CYS B C 1
ATOM 3780 O O . CYS B 1 87 ? 20.411 70.164 44.930 1.00 6.47 84 CYS B O 1
ATOM 3783 N N . VAL B 1 88 ? 19.090 70.583 46.669 1.00 30.00 85 VAL B N 1
ATOM 3784 C CA . VAL B 1 88 ? 19.784 69.698 47.578 1.00 30.00 85 VAL B CA 1
ATOM 3785 C C . VAL B 1 88 ? 18.933 68.478 47.826 1.00 30.00 85 VAL B C 1
ATOM 3786 O O . VAL B 1 88 ? 17.749 68.581 48.068 1.00 30.00 85 VAL B O 1
ATOM 3790 N N . THR B 1 89 ? 19.582 67.328 47.752 1.00 7.59 86 THR B N 1
ATOM 3791 C CA . THR B 1 89 ? 18.946 66.045 47.885 1.00 7.66 86 THR B CA 1
ATOM 3792 C C . THR B 1 89 ? 19.721 65.179 48.873 1.00 7.81 86 THR B C 1
ATOM 3793 O O . THR B 1 89 ? 20.752 65.572 49.354 1.00 6.73 86 THR B O 1
ATOM 3797 N N . SER B 1 90 ? 19.149 64.033 49.210 1.00 8.87 87 SER B N 1
ATOM 3798 C CA . SER B 1 90 ? 19.835 62.996 49.964 1.00 10.37 87 SER B CA 1
ATOM 3799 C C . SER B 1 90 ? 19.460 61.643 49.355 1.00 10.06 87 SER B C 1
ATOM 3800 O O . SER B 1 90 ? 18.363 61.455 48.900 1.00 9.96 87 SER B O 1
ATOM 3803 N N . ARG B 1 91 ? 20.407 60.721 49.356 1.00 10.99 88 ARG B N 1
ATOM 3804 C CA . ARG B 1 91 ? 20.236 59.414 48.757 1.00 11.93 88 ARG B CA 1
ATOM 3805 C C . ARG B 1 91 ? 19.879 59.450 47.270 1.00 11.79 88 ARG B C 1
ATOM 3806 O O . ARG B 1 91 ? 19.295 58.513 46.758 1.00 12.28 88 ARG B O 1
ATOM 3814 N N . ALA B 1 92 ? 20.240 60.517 46.568 1.00 9.62 89 ALA B N 1
ATOM 3815 C CA . ALA B 1 92 ? 19.896 60.614 45.147 1.00 9.90 89 ALA B CA 1
ATOM 3816 C C . ALA B 1 92 ? 20.915 59.909 44.258 1.00 8.83 89 ALA B C 1
ATOM 3817 O O . ALA B 1 92 ? 20.588 59.541 43.147 1.00 9.35 89 ALA B O 1
ATOM 3819 N N . VAL B 1 93 ? 22.144 59.792 44.759 1.00 8.75 90 VAL B N 1
ATOM 3820 C CA . VAL B 1 93 ? 23.252 59.194 44.046 1.00 9.75 90 VAL B CA 1
ATOM 3821 C C . VAL B 1 93 ? 24.061 58.342 45.007 1.00 10.67 90 VAL B C 1
ATOM 3822 O O . VAL B 1 93 ? 23.994 58.533 46.214 1.00 11.50 90 VAL B O 1
ATOM 3826 N N . GLY B 1 94 ? 24.825 57.430 44.428 1.00 12.48 91 GLY B N 1
ATOM 3827 C CA . GLY B 1 94 ? 25.713 56.516 45.142 1.00 14.15 91 GLY B CA 1
ATOM 3828 C C . GLY B 1 94 ? 27.110 56.727 44.600 1.00 15.07 91 GLY B C 1
ATOM 3829 O O . GLY B 1 94 ? 27.381 56.488 43.420 1.00 14.73 91 GLY B O 1
ATOM 3830 N N . VAL B 1 95 ? 27.983 57.245 45.446 1.00 16.29 92 VAL B N 1
ATOM 3831 C CA . VAL B 1 95 ? 29.378 57.384 45.110 1.00 18.00 92 VAL B CA 1
ATOM 3832 C C . VAL B 1 95 ? 30.048 56.061 45.515 1.00 20.05 92 VAL B C 1
ATOM 3833 O O . VAL B 1 95 ? 30.351 55.826 46.680 1.00 20.85 92 VAL B O 1
ATOM 3837 N N . GLY B 1 96 ? 30.256 55.189 44.542 1.00 23.28 93 GLY B N 1
ATOM 3838 C CA . GLY B 1 96 ? 30.774 53.838 44.810 1.00 24.64 93 GLY B CA 1
ATOM 3839 C C . GLY B 1 96 ? 32.140 53.800 45.480 1.00 26.27 93 GLY B C 1
ATOM 3840 O O . GLY B 1 96 ? 32.429 52.890 46.269 1.00 26.50 93 GLY B O 1
ATOM 3841 N N . THR B 1 97 ? 32.983 54.786 45.180 1.00 27.86 94 THR B N 1
ATOM 3842 C CA . THR B 1 97 ? 34.336 54.837 45.740 1.00 28.96 94 THR B CA 1
ATOM 3843 C C . THR B 1 97 ? 34.327 54.899 47.269 1.00 29.29 94 THR B C 1
ATOM 3844 O O . THR B 1 97 ? 35.240 54.375 47.923 1.00 29.74 94 THR B O 1
ATOM 3848 N N . VAL B 1 98 ? 33.295 55.523 47.834 1.00 28.94 95 VAL B N 1
ATOM 3849 C CA . VAL B 1 98 ? 33.152 55.623 49.295 1.00 28.85 95 VAL B CA 1
ATOM 3850 C C . VAL B 1 98 ? 32.137 54.616 49.877 1.00 29.03 95 VAL B C 1
ATOM 3851 O O . VAL B 1 98 ? 31.724 54.726 51.035 1.00 28.86 95 VAL B O 1
ATOM 3855 N N . ASP B 1 99 ? 31.759 53.626 49.074 1.00 29.26 96 ASP B N 1
ATOM 3856 C CA . ASP B 1 99 ? 30.854 52.558 49.518 1.00 29.61 96 ASP B CA 1
ATOM 3857 C C . ASP B 1 99 ? 29.531 53.114 50.064 1.00 28.57 96 ASP B C 1
ATOM 3858 O O . ASP B 1 99 ? 29.043 52.695 51.120 1.00 29.01 96 ASP B O 1
ATOM 3863 N N . ASP B 1 100 ? 28.956 54.076 49.349 1.00 27.25 97 ASP B N 1
ATOM 3864 C CA . ASP B 1 100 ? 27.646 54.616 49.720 1.00 25.89 97 ASP B CA 1
ATOM 3865 C C . ASP B 1 100 ? 26.556 53.560 49.755 1.00 24.97 97 ASP B C 1
ATOM 3866 O O . ASP B 1 100 ? 26.608 52.594 48.990 1.00 25.24 97 ASP B O 1
ATOM 3871 N N . PRO B 1 101 ? 25.523 53.785 50.581 1.00 23.69 98 PRO B N 1
ATOM 3872 C CA . PRO B 1 101 ? 24.299 53.011 50.364 1.00 23.27 98 PRO B CA 1
ATOM 3873 C C . PRO B 1 101 ? 23.717 53.342 48.985 1.00 22.42 98 PRO B C 1
ATOM 3874 O O . PRO B 1 101 ? 24.004 54.410 48.447 1.00 22.85 98 PRO B O 1
ATOM 3878 N N . ALA B 1 102 ? 22.918 52.435 48.427 1.00 21.09 99 ALA B N 1
ATOM 3879 C CA . ALA B 1 102 ? 22.273 52.665 47.138 1.00 19.82 99 ALA B CA 1
ATOM 3880 C C . ALA B 1 102 ? 21.321 53.854 47.251 1.00 18.97 99 ALA B C 1
ATOM 3881 O O . ALA B 1 102 ? 20.631 54.031 48.262 1.00 19.30 99 ALA B O 1
ATOM 3883 N N . ALA B 1 103 ? 21.299 54.669 46.203 1.00 17.62 100 ALA B N 1
ATOM 3884 C CA . ALA B 1 103 ? 20.338 55.762 46.077 1.00 17.08 100 ALA B CA 1
ATOM 3885 C C . ALA B 1 103 ? 18.873 55.318 46.218 1.00 15.98 100 ALA B C 1
ATOM 3886 O O . ALA B 1 103 ? 18.544 54.182 45.908 1.00 16.40 100 ALA B O 1
ATOM 3888 N N . ASP B 1 104 ? 18.044 56.222 46.750 1.00 13.95 101 ASP B N 1
ATOM 3889 C CA . ASP B 1 104 ? 16.590 56.122 46.833 1.00 12.68 101 ASP B CA 1
ATOM 3890 C C . ASP B 1 104 ? 16.024 56.388 45.433 1.00 11.21 101 ASP B C 1
ATOM 3891 O O . ASP B 1 104 ? 16.483 57.301 44.756 1.00 10.82 101 ASP B O 1
ATOM 3896 N N . VAL B 1 105 ? 15.031 55.607 45.003 1.00 8.82 102 VAL B N 1
ATOM 3897 C CA . VAL B 1 105 ? 14.558 55.687 43.630 1.00 8.69 102 VAL B CA 1
ATOM 3898 C C . VAL B 1 105 ? 13.936 57.046 43.345 1.00 8.06 102 VAL B C 1
ATOM 3899 O O . VAL B 1 105 ? 14.260 57.677 42.348 1.00 7.03 102 VAL B O 1
ATOM 3903 N N . ARG B 1 106 ? 13.077 57.537 44.226 1.00 7.98 103 ARG B N 1
ATOM 3904 C CA . ARG B 1 106 ? 12.418 58.820 43.930 1.00 9.21 103 ARG B CA 1
ATOM 3905 C C . ARG B 1 106 ? 13.385 60.012 44.005 1.00 8.13 103 ARG B C 1
ATOM 3906 O O . ARG B 1 106 ? 13.313 60.925 43.187 1.00 8.41 103 ARG B O 1
ATOM 3914 N N . ALA B 1 107 ? 14.330 59.983 44.925 1.00 7.62 104 ALA B N 1
ATOM 3915 C CA . ALA B 1 107 ? 15.341 61.034 44.989 1.00 7.45 104 ALA B CA 1
ATOM 3916 C C . ALA B 1 107 ? 16.200 61.091 43.715 1.00 6.86 104 ALA B C 1
ATOM 3917 O O . ALA B 1 107 ? 16.588 62.167 43.265 1.00 7.45 104 ALA B O 1
ATOM 3919 N N . ALA B 1 108 ? 16.513 59.929 43.136 1.00 5.58 105 ALA B N 1
ATOM 3920 C CA . ALA B 1 108 ? 17.274 59.877 41.887 1.00 5.88 105 ALA B CA 1
ATOM 3921 C C . ALA B 1 108 ? 16.568 60.637 40.776 1.00 5.07 105 ALA B C 1
ATOM 3922 O O . ALA B 1 108 ? 17.219 61.239 39.923 1.00 5.41 105 ALA B O 1
ATOM 3924 N N . GLY B 1 109 ? 15.246 60.611 40.773 1.00 4.41 106 GLY B N 1
ATOM 3925 C CA . GLY B 1 109 ? 14.474 61.310 39.747 1.00 4.96 106 GLY B CA 1
ATOM 3926 C C . GLY B 1 109 ? 14.678 62.821 39.772 1.00 4.31 106 GLY B C 1
ATOM 3927 O O . GLY B 1 109 ? 14.577 63.475 38.741 1.00 4.59 106 GLY B O 1
ATOM 3928 N N . VAL B 1 110 ? 14.997 63.350 40.945 1.00 4.11 107 VAL B N 1
ATOM 3929 C CA . VAL B 1 110 ? 15.289 64.782 41.116 1.00 4.03 107 VAL B CA 1
ATOM 3930 C C . VAL B 1 110 ? 16.482 65.162 40.237 1.00 4.34 107 VAL B C 1
ATOM 3931 O O . VAL B 1 110 ? 16.446 66.195 39.549 1.00 4.55 107 VAL B O 1
ATOM 3935 N N . TRP B 1 111 ? 17.527 64.323 40.269 1.00 4.37 108 TRP B N 1
ATOM 3936 C CA . TRP B 1 111 ? 18.734 64.583 39.457 1.00 4.00 108 TRP B CA 1
ATOM 3937 C C . TRP B 1 111 ? 18.454 64.454 37.973 1.00 4.52 108 TRP B C 1
ATOM 3938 O O . TRP B 1 111 ? 18.971 65.243 37.156 1.00 4.34 108 TRP B O 1
ATOM 3949 N N . GLY B 1 112 ? 17.603 63.498 37.600 1.00 4.08 109 GLY B N 1
ATOM 3950 C CA . GLY B 1 112 ? 17.179 63.375 36.196 1.00 4.35 109 GLY B CA 1
ATOM 3951 C C . GLY B 1 112 ? 16.531 64.650 35.657 1.00 4.94 109 GLY B C 1
ATOM 3952 O O . GLY B 1 112 ? 16.892 65.146 34.571 1.00 4.30 109 GLY B O 1
ATOM 3953 N N . LEU B 1 113 ? 15.596 65.210 36.420 1.00 5.06 110 LEU B N 1
ATOM 3954 C CA . LEU B 1 113 ? 14.957 66.461 36.035 1.00 5.82 110 LEU B CA 1
ATOM 3955 C C . LEU B 1 113 ? 15.904 67.641 36.134 1.00 4.90 110 LEU B C 1
ATOM 3956 O O . LEU B 1 113 ? 15.877 68.523 35.290 1.00 5.48 110 LEU B O 1
ATOM 3961 N N . GLY B 1 114 ? 16.708 67.681 37.190 1.00 5.15 111 GLY B N 1
ATOM 3962 C CA . GLY B 1 114 ? 17.628 68.787 37.418 1.00 4.38 111 GLY B CA 1
ATOM 3963 C C . GLY B 1 114 ? 18.619 68.970 36.287 1.00 4.15 111 GLY B C 1
ATOM 3964 O O . GLY B 1 114 ? 18.933 70.105 35.905 1.00 4.13 111 GLY B O 1
ATOM 3965 N N . ARG B 1 115 ? 19.080 67.868 35.705 1.00 3.86 112 ARG B N 1
ATOM 3966 C CA . ARG B 1 115 ? 19.961 67.974 34.528 1.00 3.31 112 ARG B CA 1
ATOM 3967 C C . ARG B 1 115 ? 19.223 68.614 33.346 1.00 4.03 112 ARG B C 1
ATOM 3968 O O . ARG B 1 115 ? 19.810 69.392 32.590 1.00 4.61 112 ARG B O 1
ATO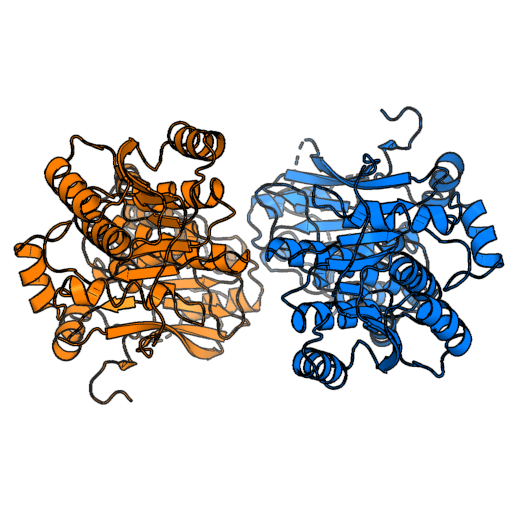M 3976 N N . VAL B 1 116 ? 17.936 68.312 33.183 1.00 3.61 113 VAL B N 1
ATOM 3977 C CA . VAL B 1 116 ? 17.146 68.980 32.142 1.00 4.47 113 VAL B CA 1
ATOM 3978 C C . VAL B 1 116 ? 16.998 70.473 32.456 1.00 4.87 113 VAL B C 1
ATOM 3979 O O . VAL B 1 116 ? 17.093 71.315 31.560 1.00 5.22 113 VAL B O 1
ATOM 3983 N N . ALA B 1 117 ? 16.828 70.810 33.739 1.00 4.36 114 ALA B N 1
ATOM 3984 C CA . ALA B 1 117 ? 16.766 72.223 34.164 1.00 5.47 114 ALA B CA 1
ATOM 3985 C C . ALA B 1 117 ? 18.063 72.938 33.801 1.00 6.33 114 ALA B C 1
ATOM 3986 O O . ALA B 1 117 ? 18.053 74.061 33.311 1.00 6.93 114 ALA B O 1
ATOM 3988 N N . GLY B 1 118 ? 19.202 72.265 33.957 1.00 5.99 115 GLY B N 1
ATOM 3989 C CA . GLY B 1 118 ? 20.464 72.896 33.555 1.00 6.73 115 GLY B CA 1
ATOM 3990 C C . GLY B 1 118 ? 20.557 73.217 32.073 1.00 6.64 115 GLY B C 1
ATOM 3991 O O . GLY B 1 118 ? 21.184 74.188 31.673 1.00 9.20 115 GLY B O 1
ATOM 3992 N N . LEU B 1 119 ? 19.928 72.398 31.243 1.00 6.63 116 LEU B N 1
ATOM 3993 C CA . LEU B 1 119 ? 19.919 72.617 29.812 1.00 6.55 116 LEU B CA 1
ATOM 3994 C C . LEU B 1 119 ? 18.872 73.635 29.387 1.00 7.18 116 LEU B C 1
ATOM 3995 O O . LEU B 1 119 ? 19.106 74.375 28.427 1.00 7.98 116 LEU B O 1
ATOM 4000 N N . GLU B 1 120 ? 17.721 73.643 30.062 1.00 7.13 117 GLU B N 1
ATOM 4001 C CA . GLU B 1 120 ? 16.634 74.585 29.767 1.00 7.55 117 GLU B CA 1
ATOM 4002 C C . GLU B 1 120 ? 16.765 75.995 30.335 1.00 8.14 117 GLU B C 1
ATOM 4003 O O . GLU B 1 120 ? 16.334 76.948 29.685 1.00 9.79 117 GLU B O 1
ATOM 4009 N N . LEU B 1 121 ? 17.331 76.127 31.525 1.00 8.11 118 LEU B N 1
ATOM 4010 C CA . LEU B 1 121 ? 17.584 77.430 32.148 1.00 9.52 118 LEU B CA 1
ATOM 4011 C C . LEU B 1 121 ? 19.043 77.505 32.568 1.00 8.95 118 LEU B C 1
ATOM 4012 O O . LEU B 1 121 ? 19.394 77.595 33.748 1.00 8.69 118 LEU B O 1
ATOM 4017 N N . PRO B 1 122 ? 19.910 77.491 31.579 1.00 8.57 119 PRO B N 1
ATOM 4018 C CA . PRO B 1 122 ? 21.341 77.356 31.803 1.00 8.70 119 PRO B CA 1
ATOM 4019 C C . PRO B 1 122 ? 21.929 78.540 32.539 1.00 10.02 119 PRO B C 1
ATOM 4020 O O . PRO B 1 122 ? 22.959 78.377 33.185 1.00 8.59 119 PRO B O 1
ATOM 4024 N N . ASP B 1 123 ? 21.277 79.701 32.464 1.00 10.89 120 ASP B N 1
ATOM 4025 C CA . ASP B 1 123 ? 21.833 80.874 33.148 1.00 13.13 120 ASP B CA 1
ATOM 4026 C C . ASP B 1 123 ? 21.362 80.992 34.602 1.00 12.76 120 ASP B C 1
ATOM 4027 O O . ASP B 1 123 ? 22.090 81.502 35.449 1.00 15.22 120 ASP B O 1
ATOM 4032 N N . ARG B 1 124 ? 20.164 80.494 34.902 1.00 11.78 121 ARG B N 1
ATOM 4033 C CA . ARG B 1 124 ? 19.609 80.567 36.254 1.00 10.98 121 ARG B CA 1
ATOM 4034 C C . ARG B 1 124 ? 19.961 79.339 37.104 1.00 10.00 121 ARG B C 1
ATOM 4035 O O . ARG B 1 124 ? 20.028 79.429 38.332 1.00 9.38 121 ARG B O 1
ATOM 4043 N N . TRP B 1 125 ? 20.129 78.190 36.458 1.00 8.29 122 TRP B N 1
ATOM 4044 C CA . TRP B 1 125 ? 20.404 76.943 37.201 1.00 8.19 122 TRP B CA 1
ATOM 4045 C C . TRP B 1 125 ? 21.781 76.968 37.861 1.00 7.60 122 TRP B C 1
ATOM 4046 O O . TRP B 1 125 ? 22.784 77.273 37.204 1.00 8.57 122 TRP B O 1
ATOM 4057 N N . GLY B 1 126 ? 21.821 76.685 39.162 1.00 6.38 123 GLY B N 1
ATOM 4058 C CA . GLY B 1 126 ? 23.043 76.541 39.906 1.00 6.52 123 GLY B CA 1
ATOM 4059 C C . GLY B 1 126 ? 23.583 75.126 39.784 1.00 6.18 123 GLY B C 1
ATOM 4060 O O . GLY B 1 126 ? 24.595 74.868 39.111 1.00 6.91 123 GLY B O 1
ATOM 4061 N N . GLY B 1 127 ? 22.881 74.209 40.423 1.00 5.68 124 GLY B N 1
ATOM 4062 C CA . GLY B 1 127 ? 23.228 72.787 40.320 1.00 4.89 124 GLY B CA 1
ATOM 4063 C C . GLY B 1 127 ? 22.538 71.950 41.354 1.00 5.38 124 GLY B C 1
ATOM 4064 O O . GLY B 1 127 ? 21.618 72.408 42.046 1.00 4.79 124 GLY B O 1
ATOM 4065 N N . LEU B 1 128 ? 23.029 70.723 41.446 1.00 4.35 125 LEU B N 1
ATOM 4066 C CA . LEU B 1 128 ? 22.534 69.689 42.308 1.00 4.69 125 LEU B CA 1
ATOM 4067 C C . LEU B 1 128 ? 23.614 69.348 43.324 1.00 5.13 125 LEU B C 1
ATOM 4068 O O . LEU B 1 128 ? 24.797 69.206 42.963 1.00 4.70 125 LEU B O 1
ATOM 4073 N N . VAL B 1 129 ? 23.218 69.212 44.589 1.00 5.46 126 VAL B N 1
ATOM 4074 C CA . VAL B 1 129 ? 24.136 68.786 45.641 1.00 6.93 126 VAL B CA 1
ATOM 4075 C C . VAL B 1 129 ? 23.450 67.731 46.512 1.00 7.49 126 VAL B C 1
ATOM 4076 O O . VAL B 1 129 ? 22.394 67.990 47.084 1.00 7.53 126 VAL B O 1
ATOM 4080 N N . ASP B 1 130 ? 24.057 66.543 46.580 1.00 6.95 127 ASP B N 1
ATOM 4081 C CA . ASP B 1 130 ? 23.539 65.429 47.384 1.00 7.72 127 ASP B CA 1
ATOM 4082 C C . ASP B 1 130 ? 24.316 65.332 48.697 1.00 7.76 127 ASP B C 1
ATOM 4083 O O . ASP B 1 130 ? 25.525 65.181 48.700 1.00 8.73 127 ASP B O 1
ATOM 4088 N N . LEU B 1 131 ? 23.587 65.422 49.802 1.00 7.64 128 LEU B N 1
ATOM 4089 C CA . LEU B 1 131 ? 24.142 65.354 51.138 1.00 8.01 128 LEU B CA 1
ATOM 4090 C C . LEU B 1 131 ? 23.815 64.018 51.798 1.00 8.44 128 LEU B C 1
ATOM 4091 O O . LEU B 1 131 ? 22.838 63.375 51.447 1.00 7.60 128 LEU B O 1
ATOM 4096 N N . PRO B 1 132 ? 24.651 63.576 52.736 1.00 9.06 129 PRO B N 1
ATOM 4097 C CA . PRO B 1 132 ? 24.236 62.482 53.606 1.00 10.02 129 PRO B CA 1
ATOM 4098 C C . PRO B 1 132 ? 22.878 62.770 54.234 1.00 10.35 129 PRO B C 1
ATOM 4099 O O . PRO B 1 132 ? 22.510 63.941 54.431 1.00 10.43 129 PRO B O 1
ATOM 4103 N N . GLU B 1 133 ? 22.125 61.720 54.541 1.00 10.93 130 GLU B N 1
ATOM 4104 C CA . GLU B 1 133 ? 20.834 61.900 55.200 1.00 12.06 130 GLU B CA 1
ATOM 4105 C C . GLU B 1 133 ? 20.984 62.617 56.530 1.00 12.00 130 GLU B C 1
ATOM 4106 O O . GLU B 1 133 ? 20.220 63.529 56.831 1.00 12.80 130 GLU B O 1
ATOM 4112 N N . ARG B 1 134 ? 21.972 62.205 57.323 1.00 11.45 131 ARG B N 1
ATOM 4113 C CA . ARG B 1 134 ? 22.254 62.913 58.568 1.00 11.88 131 ARG B CA 1
ATOM 4114 C C . ARG B 1 134 ? 23.161 64.092 58.291 1.00 11.64 131 ARG B C 1
ATOM 4115 O O . ARG B 1 134 ? 24.301 63.904 57.905 1.00 11.82 131 ARG B O 1
ATOM 4123 N N . ILE B 1 135 ? 22.648 65.303 58.482 1.00 11.86 132 ILE B N 1
ATOM 4124 C CA . ILE B 1 135 ? 23.448 66.502 58.224 1.00 12.40 132 ILE B CA 1
ATOM 4125 C C . ILE B 1 135 ? 24.237 66.851 59.481 1.00 13.58 132 ILE B C 1
ATOM 4126 O O . ILE B 1 135 ? 23.704 67.467 60.414 1.00 13.94 132 ILE B O 1
ATOM 4131 N N . ASP B 1 136 ? 25.501 66.438 59.516 1.00 14.94 133 ASP B N 1
ATOM 4132 C CA . ASP B 1 136 ? 26.358 66.786 60.644 1.00 16.35 133 ASP B CA 1
ATOM 4133 C C . ASP B 1 136 ? 26.936 68.176 60.433 1.00 16.77 133 ASP B C 1
ATOM 4134 O O . ASP B 1 136 ? 26.719 68.821 59.409 1.00 16.09 133 ASP B O 1
ATOM 4139 N N . ASP B 1 137 ? 27.658 68.651 61.434 1.00 17.68 134 ASP B N 1
ATOM 4140 C CA . ASP B 1 137 ? 28.301 69.944 61.367 1.00 18.60 134 ASP B CA 1
ATOM 4141 C C . ASP B 1 137 ? 29.182 70.094 60.120 1.00 17.81 134 ASP B C 1
ATOM 4142 O O . ASP B 1 137 ? 29.114 71.100 59.429 1.00 17.34 134 ASP B O 1
ATOM 4147 N N . ALA B 1 138 ? 30.004 69.089 59.842 1.00 17.08 135 ALA B N 1
ATOM 4148 C CA . ALA B 1 138 ? 30.866 69.078 58.655 1.00 16.32 135 ALA B CA 1
ATOM 4149 C C . ALA B 1 138 ? 30.063 69.213 57.346 1.00 15.61 135 ALA B C 1
ATOM 4150 O O . ALA B 1 138 ? 30.452 69.953 56.4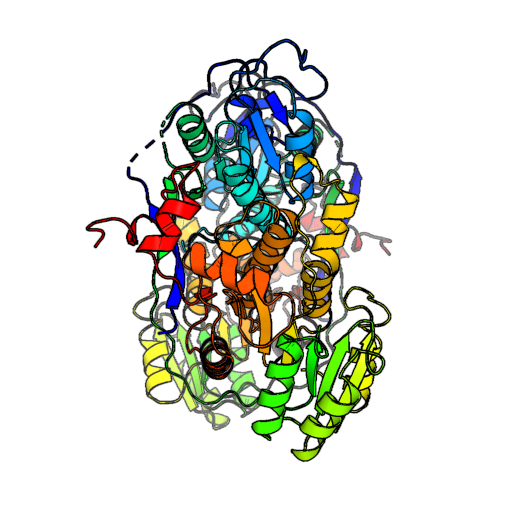47 1.00 15.28 135 ALA B O 1
ATOM 4152 N N . THR B 1 139 ? 28.950 68.490 57.251 1.00 14.35 136 THR B N 1
ATOM 4153 C CA . THR B 1 139 ? 28.098 68.525 56.055 1.00 13.48 136 THR B CA 1
ATOM 4154 C C . THR B 1 139 ? 27.454 69.908 55.914 1.00 13.53 136 THR B C 1
ATOM 4155 O O . THR B 1 139 ? 27.467 70.495 54.848 1.00 12.99 136 THR B O 1
ATOM 4159 N N . ARG B 1 140 ? 26.917 70.407 57.021 1.00 14.03 137 ARG B N 1
ATOM 4160 C CA . ARG B 1 140 ? 26.239 71.694 57.059 1.00 15.17 137 ARG B CA 1
ATOM 4161 C C . ARG B 1 140 ? 27.196 72.799 56.599 1.00 15.68 137 ARG B C 1
ATOM 4162 O O . ARG B 1 140 ? 26.841 73.651 55.782 1.00 15.41 137 ARG B O 1
ATOM 4170 N N . ARG B 1 141 ? 28.435 72.750 57.087 1.00 16.67 138 ARG B N 1
ATOM 4171 C CA . ARG B 1 141 ? 29.446 73.720 56.679 1.00 17.49 138 ARG B CA 1
ATOM 4172 C C . ARG B 1 141 ? 29.940 73.522 55.231 1.00 17.12 138 ARG B C 1
ATOM 4173 O O . ARG B 1 141 ? 30.295 74.483 54.556 1.00 17.77 138 ARG B O 1
ATOM 4181 N N . ALA B 1 142 ? 29.981 72.277 54.760 1.00 16.55 139 ALA B N 1
ATOM 4182 C CA . ALA B 1 142 ? 30.347 71.998 53.364 1.00 16.27 139 ALA B CA 1
ATOM 4183 C C . ALA B 1 142 ? 29.272 72.526 52.400 1.00 16.40 139 ALA B C 1
ATOM 4184 O O . ALA B 1 142 ? 29.603 73.044 51.336 1.00 16.27 139 ALA B O 1
ATOM 4186 N N . LEU B 1 143 ? 27.994 72.361 52.765 1.00 15.77 140 LEU B N 1
ATOM 4187 C CA . LEU B 1 143 ? 26.894 72.908 51.961 1.00 15.60 140 LEU B CA 1
ATOM 4188 C C . LEU B 1 143 ? 26.987 74.444 51.900 1.00 15.93 140 LEU B C 1
ATOM 4189 O O . LEU B 1 143 ? 26.844 75.030 50.833 1.00 15.93 140 LEU B O 1
ATOM 4194 N N . ALA B 1 144 ? 27.246 75.086 53.042 1.00 16.53 141 ALA B N 1
ATOM 4195 C CA . ALA B 1 144 ? 27.391 76.557 53.084 1.00 17.17 141 ALA B CA 1
ATOM 4196 C C . ALA B 1 144 ? 28.529 77.019 52.180 1.00 17.87 141 ALA B C 1
ATOM 4197 O O . ALA B 1 144 ? 28.372 77.954 51.403 1.00 19.11 141 ALA B O 1
ATOM 4199 N N . GLY B 1 145 ? 29.662 76.328 52.237 1.00 18.64 142 GLY B N 1
ATOM 4200 C CA . GLY B 1 145 ? 30.792 76.627 51.364 1.00 19.31 142 GLY B CA 1
ATOM 4201 C C . GLY B 1 145 ? 30.510 76.485 49.885 1.00 19.84 142 GLY B C 1
ATOM 4202 O O . GLY B 1 145 ? 30.979 77.285 49.080 1.00 20.73 142 GLY B O 1
ATOM 4203 N N . THR B 1 146 ? 29.754 75.460 49.509 1.00 19.42 143 THR B N 1
ATOM 4204 C CA . THR B 1 146 ? 29.366 75.272 48.120 1.00 19.80 143 THR B CA 1
ATOM 4205 C C . THR B 1 146 ? 28.515 76.434 47.583 1.00 19.77 143 THR B C 1
ATOM 4206 O O . THR B 1 146 ? 28.706 76.876 46.447 1.00 19.70 143 THR B O 1
ATOM 4210 N N . LEU B 1 147 ? 27.584 76.919 48.397 1.00 19.00 144 LEU B N 1
ATOM 4211 C CA . LEU B 1 147 ? 26.671 77.984 47.964 1.00 19.92 144 LEU B CA 1
ATOM 4212 C C . LEU B 1 147 ? 27.321 79.355 47.971 1.00 21.50 144 LEU B C 1
ATOM 4213 O O . LEU B 1 147 ? 26.839 80.263 47.308 1.00 21.01 144 LEU B O 1
ATOM 4218 N N . THR B 1 148 ? 28.381 79.500 48.758 1.00 23.89 145 THR B N 1
ATOM 4219 C CA . THR B 1 148 ? 29.119 80.767 48.853 1.00 26.35 145 THR B CA 1
ATOM 4220 C C . THR B 1 148 ? 30.387 80.786 48.004 1.00 28.48 145 THR B C 1
ATOM 4221 O O . THR B 1 148 ? 30.987 81.846 47.836 1.00 29.81 145 THR B O 1
ATOM 4225 N N . ASP B 1 149 ? 30.791 79.636 47.469 1.00 30.99 146 ASP B N 1
ATOM 4226 C CA . ASP B 1 149 ? 32.063 79.494 46.731 1.00 32.73 146 ASP B CA 1
ATOM 4227 C C . ASP B 1 149 ? 32.060 80.327 45.447 1.00 33.40 146 ASP B C 1
ATOM 4228 O O . ASP B 1 149 ? 31.196 80.146 44.578 1.00 34.65 146 ASP B O 1
ATOM 4233 N N . ASP B 1 156 ? 33.587 75.035 39.624 1.00 27.83 153 ASP B N 1
ATOM 4234 C CA . ASP B 1 156 ? 33.478 76.078 38.604 1.00 27.73 153 ASP B CA 1
ATOM 4235 C C . ASP B 1 156 ? 32.911 75.463 37.336 1.00 25.48 153 ASP B C 1
ATOM 4236 O O . ASP B 1 156 ? 33.551 74.639 36.655 1.00 26.91 153 ASP B O 1
ATOM 4241 N N . GLY B 1 157 ? 31.682 75.848 37.044 1.00 22.01 154 GLY B N 1
ATOM 4242 C CA . GLY B 1 157 ? 30.827 75.039 36.211 1.00 19.20 154 GLY B CA 1
ATOM 4243 C C . GLY B 1 157 ? 30.442 73.737 36.908 1.00 16.11 154 GLY B C 1
ATOM 4244 O O . GLY B 1 157 ? 29.522 73.075 36.437 1.00 14.96 154 GLY B O 1
ATOM 4245 N N . GLU B 1 158 ? 31.107 73.358 38.014 1.00 13.73 155 GLU B N 1
ATOM 4246 C CA . GLU B 1 158 ? 30.735 72.099 38.724 1.00 11.81 155 GLU B CA 1
ATOM 4247 C C . GLU B 1 158 ? 29.334 72.235 39.297 1.00 10.40 155 GLU B C 1
ATOM 4248 O O . GLU B 1 158 ? 29.039 73.168 40.062 1.00 10.27 155 GLU B O 1
ATOM 4254 N N . ASP B 1 159 ? 28.473 71.313 38.897 1.00 7.95 156 ASP B N 1
ATOM 4255 C CA . ASP B 1 159 ? 27.051 71.458 39.141 1.00 6.84 156 ASP B CA 1
ATOM 4256 C C . ASP B 1 159 ? 26.341 70.148 39.462 1.00 5.72 156 ASP B C 1
ATOM 4257 O O . ASP B 1 159 ? 25.121 70.139 39.550 1.00 4.94 156 ASP B O 1
ATOM 4262 N N . GLN B 1 160 ? 27.091 69.053 39.634 1.00 4.67 157 GLN B N 1
ATOM 4263 C CA . GLN B 1 160 ? 26.532 67.757 39.998 1.00 5.38 157 GLN B CA 1
ATOM 4264 C C . GLN B 1 160 ? 27.431 67.213 41.073 1.00 4.93 157 GLN B C 1
ATOM 4265 O O . GLN B 1 160 ? 28.392 66.515 40.799 1.00 5.77 157 GLN B O 1
ATOM 4271 N N . LEU B 1 161 ? 27.093 67.549 42.306 1.00 5.19 158 LEU B N 1
ATOM 4272 C CA . LEU B 1 161 ? 28.006 67.373 43.428 1.00 5.97 158 LEU B CA 1
ATOM 4273 C C . LEU B 1 161 ? 27.451 66.484 44.508 1.00 6.15 158 LEU B C 1
ATOM 4274 O O . LEU B 1 161 ? 26.244 66.459 44.741 1.00 5.87 158 LEU B O 1
ATOM 4279 N N . ALA B 1 162 ? 28.346 65.760 45.189 1.00 6.14 159 ALA B N 1
ATOM 4280 C CA . ALA B 1 162 ? 27.965 64.997 46.368 1.00 6.70 159 ALA B CA 1
ATOM 4281 C C . ALA B 1 162 ? 28.951 65.291 47.481 1.00 8.38 159 ALA B C 1
ATOM 4282 O O . ALA B 1 162 ? 30.161 65.346 47.258 1.00 7.31 159 ALA B O 1
ATOM 4284 N N . VAL B 1 163 ? 28.428 65.518 48.680 1.00 8.46 160 VAL B N 1
ATOM 4285 C CA . VAL B 1 163 ? 29.283 65.724 49.850 1.00 10.11 160 VAL B CA 1
ATOM 4286 C C . VAL B 1 163 ? 29.355 64.401 50.601 1.00 11.17 160 VAL B C 1
ATOM 4287 O O . VAL B 1 163 ? 28.321 63.795 50.895 1.00 10.86 160 VAL B O 1
ATOM 4291 N N . ARG B 1 164 ? 30.571 63.944 50.885 1.00 12.47 161 ARG B N 1
ATOM 4292 C CA . ARG B 1 164 ? 30.786 62.719 51.648 1.00 14.10 161 ARG B CA 1
ATOM 4293 C C . ARG B 1 164 ? 31.996 62.931 52.576 1.00 15.39 161 ARG B C 1
ATOM 4294 O O . ARG B 1 164 ? 33.094 63.290 52.118 1.00 14.98 161 ARG B O 1
ATOM 4302 N N A ASP B 1 165 ? 31.785 62.734 53.875 0.50 16.30 162 ASP B N 1
ATOM 4303 N N B ASP B 1 165 ? 31.761 62.735 53.873 0.50 16.46 162 ASP B N 1
ATOM 4304 C CA A ASP B 1 165 ? 32.837 62.913 54.876 0.50 17.22 162 ASP B CA 1
ATOM 4305 C CA B ASP B 1 165 ? 32.771 62.929 54.907 0.50 17.48 162 ASP B CA 1
ATOM 4306 C C A ASP B 1 165 ? 33.596 64.234 54.724 0.50 17.60 162 ASP B C 1
ATOM 4307 C C B ASP B 1 165 ? 33.578 64.218 54.716 0.50 17.75 162 ASP B C 1
ATOM 4308 O O A ASP B 1 165 ? 34.823 64.263 54.798 0.50 18.17 162 ASP B O 1
ATOM 4309 O O B ASP B 1 165 ? 34.808 64.208 54.753 0.50 18.31 162 ASP B O 1
ATOM 4318 N N . GLY B 1 166 ? 32.866 65.322 54.480 1.00 17.68 163 GLY B N 1
ATOM 4319 C CA . GLY B 1 166 ? 33.474 66.628 54.279 1.00 18.02 163 GLY B CA 1
ATOM 4320 C C . GLY B 1 166 ? 34.230 66.845 52.976 1.00 18.15 163 GLY B C 1
ATOM 4321 O O . GLY B 1 166 ? 34.825 67.904 52.762 1.00 19.50 163 GLY B O 1
ATOM 4322 N N . GLN B 1 167 ? 34.184 65.860 52.087 1.00 17.71 164 GLN B N 1
ATOM 4323 C CA . GLN B 1 167 ? 34.860 65.936 50.794 1.00 17.03 164 GLN B CA 1
ATOM 4324 C C . GLN B 1 167 ? 33.789 66.188 49.749 1.00 15.62 164 GLN B C 1
ATOM 4325 O O . GLN B 1 167 ? 32.656 65.759 49.908 1.00 14.87 164 GLN B O 1
ATOM 4331 N N . LEU B 1 168 ? 34.175 66.872 48.681 1.00 14.34 165 LEU B N 1
ATOM 4332 C CA . LEU B 1 168 ? 33.291 67.155 47.565 1.00 13.21 165 LEU B CA 1
ATOM 4333 C C . LEU B 1 168 ? 33.646 66.244 46.376 1.00 11.75 165 LEU B C 1
ATOM 4334 O O . LEU B 1 168 ? 34.801 66.183 45.952 1.00 11.83 165 LEU B O 1
ATOM 4339 N N . TRP B 1 169 ? 32.637 65.541 45.858 1.00 8.89 166 TRP B N 1
ATOM 4340 C CA . TRP B 1 169 ? 32.786 64.633 44.743 1.00 7.92 166 TRP B CA 1
ATOM 4341 C C . TRP B 1 169 ? 31.940 65.165 43.595 1.00 7.31 166 TRP B C 1
ATOM 4342 O O . TRP B 1 169 ? 30.832 65.676 43.829 1.00 7.59 166 TRP B O 1
ATOM 4353 N N . ALA B 1 170 ? 32.450 65.064 42.371 1.00 6.36 167 ALA B N 1
ATOM 4354 C CA . ALA B 1 170 ? 31.740 65.590 41.221 1.00 5.52 167 ALA B CA 1
ATOM 4355 C C . ALA B 1 170 ? 31.463 64.510 40.193 1.00 5.09 167 ALA B C 1
ATOM 4356 O O . ALA B 1 170 ? 32.299 63.627 39.902 1.00 5.16 167 ALA B O 1
ATOM 4358 N N . ARG B 1 171 ? 30.274 64.584 39.606 1.00 5.04 168 ARG B N 1
ATOM 4359 C CA . ARG B 1 171 ? 29.842 63.519 38.700 1.00 4.80 168 ARG B CA 1
ATOM 4360 C C . ARG B 1 171 ? 30.527 63.600 37.348 1.00 5.11 168 ARG B C 1
ATOM 4361 O O . ARG B 1 171 ? 30.759 64.690 36.821 1.00 5.29 168 ARG B O 1
ATOM 4369 N N . ARG B 1 172 ? 30.858 62.420 36.817 1.00 5.41 169 ARG B N 1
ATOM 4370 C CA . ARG B 1 172 ? 31.557 62.262 35.540 1.00 6.13 169 ARG B CA 1
ATOM 4371 C C . ARG B 1 172 ? 30.961 61.109 34.758 1.00 7.07 169 ARG B C 1
ATOM 4372 O O . ARG B 1 172 ? 30.423 60.167 35.348 1.00 7.81 169 ARG B O 1
ATOM 4380 N N . LEU B 1 173 ? 31.039 61.214 33.434 1.00 7.13 170 LEU B N 1
ATOM 4381 C CA . LEU B 1 173 ? 30.681 60.123 32.520 1.00 7.40 170 LEU B CA 1
ATOM 4382 C C . LEU B 1 173 ? 31.977 59.725 31.847 1.00 8.34 170 LEU B C 1
ATOM 4383 O O . LEU B 1 173 ? 32.698 60.599 31.352 1.00 10.16 170 LEU B O 1
ATOM 4388 N N . VAL B 1 174 ? 32.298 58.435 31.862 1.00 7.88 171 VAL B N 1
ATOM 4389 C CA . VAL B 1 174 ? 33.543 57.928 31.256 1.00 7.71 171 VAL B CA 1
ATOM 4390 C C . VAL B 1 174 ? 33.299 56.651 30.468 1.00 7.63 171 VAL B C 1
ATOM 4391 O O . VAL B 1 174 ? 32.302 55.966 30.661 1.00 7.07 171 VAL B O 1
ATOM 4395 N N A THR B 1 175 ? 34.220 56.323 29.571 0.50 7.07 172 THR B N 1
ATOM 4396 N N B THR B 1 175 ? 34.240 56.320 29.594 0.50 8.17 172 THR B N 1
ATOM 4397 C CA A THR B 1 175 ? 34.100 55.077 28.836 0.50 6.46 172 THR B CA 1
ATOM 4398 C CA B THR B 1 175 ? 34.179 55.070 28.859 0.50 8.55 172 THR B CA 1
ATOM 4399 C C A THR B 1 175 ? 34.368 53.885 29.764 0.50 6.30 172 THR B C 1
ATOM 4400 C C B THR B 1 175 ? 34.393 53.878 29.801 0.50 8.08 172 THR B C 1
ATOM 4401 O O A THR B 1 175 ? 35.114 53.997 30.742 0.50 7.72 172 THR B O 1
ATOM 4402 O O B THR B 1 175 ? 35.066 53.995 30.830 0.50 9.30 172 THR B O 1
ATOM 4409 N N A THR B 1 176 ? 33.753 52.750 29.445 0.50 6.47 173 THR B N 1
ATOM 4410 N N B THR B 1 176 ? 33.816 52.740 29.434 0.50 8.07 173 THR B N 1
ATOM 4411 C CA A THR B 1 176 ? 34.096 51.472 30.052 0.50 6.92 173 THR B CA 1
ATOM 4412 C CA B THR B 1 176 ? 34.049 51.472 30.111 0.50 8.38 173 THR B CA 1
ATOM 4413 C C A THR B 1 176 ? 34.336 50.470 28.941 0.50 7.42 173 THR B C 1
ATOM 4414 C C B THR B 1 176 ? 34.240 50.429 29.002 0.50 8.24 173 THR B C 1
ATOM 4415 O O A THR B 1 176 ? 33.894 50.675 27.802 0.50 6.25 173 THR B O 1
ATOM 4416 O O B THR B 1 176 ? 33.691 50.584 27.905 0.50 6.97 173 THR B O 1
ATOM 4423 N N . PRO B 1 177 ? 35.010 49.356 29.267 1.00 7.48 174 PRO B N 1
ATOM 4424 C CA . PRO B 1 177 ? 35.070 48.300 28.257 1.00 8.13 174 PRO B CA 1
ATOM 4425 C C . PRO B 1 177 ? 33.692 47.672 28.023 1.00 8.63 174 PRO B C 1
ATOM 4426 O O . PRO B 1 177 ? 32.832 47.697 28.909 1.00 9.62 174 PRO B O 1
ATOM 4430 N N . ALA B 1 178 ? 33.492 47.141 26.833 1.00 9.18 175 ALA B N 1
ATOM 4431 C CA . ALA B 1 178 ? 32.302 46.355 26.524 1.00 9.04 175 ALA B CA 1
ATOM 4432 C C . ALA B 1 178 ? 32.471 44.950 27.092 1.00 10.38 175 ALA B C 1
ATOM 4433 O O . ALA B 1 178 ? 33.481 44.296 26.826 1.00 11.62 175 ALA B O 1
ATOM 4435 N N . PRO B 1 179 ? 31.484 44.461 27.866 1.00 11.59 176 PRO B N 1
ATOM 4436 C CA . PRO B 1 179 ? 31.583 43.082 28.368 1.00 12.35 176 PRO B CA 1
ATOM 4437 C C . PRO B 1 179 ? 31.786 42.049 27.253 1.00 13.39 176 PRO B C 1
ATOM 4438 O O . PRO B 1 179 ? 31.272 42.199 26.177 1.00 14.03 176 PRO B O 1
ATOM 4442 N N . GLN B 1 180 ? 32.599 41.032 27.501 1.00 15.39 177 GLN B N 1
ATOM 4443 C CA . GLN B 1 180 ? 32.745 39.947 26.545 1.00 16.89 177 GLN B CA 1
ATOM 4444 C C . GLN B 1 180 ? 32.156 38.761 27.265 1.00 17.46 177 GLN B C 1
ATOM 4445 O O . GLN B 1 180 ? 32.644 38.378 28.313 1.00 18.43 177 GLN B O 1
ATOM 4451 N N . THR B 1 181 ? 31.042 38.248 26.754 1.00 17.64 178 THR B N 1
ATOM 4452 C CA . THR B 1 181 ? 30.193 37.350 27.532 1.00 17.79 178 THR B CA 1
ATOM 4453 C C . THR B 1 181 ? 29.751 36.180 26.697 1.00 17.80 178 THR B C 1
ATOM 4454 O O . THR B 1 181 ? 29.955 36.165 25.484 1.00 17.80 178 THR B O 1
ATOM 4458 N N . GLY B 1 182 ? 29.107 35.224 27.366 1.00 18.26 179 GLY B N 1
ATOM 4459 C CA . GLY B 1 182 ? 28.346 34.186 26.678 1.00 18.88 179 GLY B CA 1
ATOM 4460 C C . GLY B 1 182 ? 26.959 34.640 26.239 1.00 19.21 179 GLY B C 1
ATOM 4461 O O . GLY B 1 182 ? 26.590 35.812 26.386 1.00 19.17 179 GLY B O 1
ATOM 4462 N N . THR B 1 183 ? 26.199 33.682 25.712 1.00 18.45 180 THR B N 1
ATOM 4463 C CA . THR B 1 183 ? 24.894 33.920 25.103 1.00 17.91 180 THR B CA 1
ATOM 4464 C C . THR B 1 183 ? 23.813 33.992 26.166 1.00 16.24 180 THR B C 1
ATOM 4465 O O . THR B 1 183 ? 23.794 33.163 27.071 1.00 16.37 180 THR B O 1
ATOM 4469 N N . TRP B 1 184 ? 22.903 34.956 26.048 1.00 14.49 181 TRP B N 1
ATOM 4470 C CA . TRP B 1 184 ? 21.773 35.047 26.969 1.00 13.75 181 TRP B CA 1
ATOM 4471 C C . TRP B 1 184 ? 20.753 33.937 26.664 1.00 13.75 181 TRP B C 1
ATOM 4472 O O . TRP B 1 184 ? 20.308 33.784 25.518 1.00 14.00 181 TRP B O 1
ATOM 4483 N N . THR B 1 185 ? 20.403 33.179 27.700 1.00 13.86 182 THR B N 1
ATOM 4484 C CA . THR B 1 185 ? 19.573 31.992 27.563 1.00 14.32 182 THR B CA 1
ATOM 4485 C C . THR B 1 185 ? 18.462 32.015 28.621 1.00 14.12 182 THR B C 1
ATOM 4486 O O . THR B 1 185 ? 18.468 31.215 29.565 1.00 14.83 182 THR B O 1
ATOM 4490 N N . PRO B 1 186 ? 17.495 32.944 28.484 1.00 13.68 183 PRO B N 1
ATOM 4491 C CA . PRO B 1 186 ? 16.464 33.032 29.512 1.00 13.85 183 PRO B CA 1
ATOM 4492 C C . PRO B 1 186 ? 15.571 31.805 29.503 1.00 14.57 183 PRO B C 1
ATOM 4493 O O . PRO B 1 186 ? 15.291 31.266 28.437 1.00 16.33 183 PRO B O 1
ATOM 4497 N N . LYS B 1 187 ? 15.151 31.357 30.679 1.00 14.57 184 LYS B N 1
ATOM 4498 C CA . LYS B 1 187 ? 14.328 30.149 30.782 1.00 15.42 184 LYS B CA 1
ATOM 4499 C C . LYS B 1 187 ? 12.970 30.483 31.376 1.00 14.41 184 LYS B C 1
ATOM 4500 O O . LYS B 1 187 ? 12.763 31.558 31.948 1.00 14.62 184 LYS B O 1
ATOM 4506 N N . GLY B 1 188 ? 12.034 29.557 31.230 1.00 13.04 185 GLY B N 1
ATOM 4507 C CA . GLY B 1 188 ? 10.711 29.753 31.818 1.00 12.33 185 GLY B CA 1
ATOM 4508 C C . GLY B 1 188 ? 9.899 30.808 31.091 1.00 12.10 185 GLY B C 1
ATOM 4509 O O . GLY B 1 188 ? 10.015 30.985 29.865 1.00 12.70 185 GLY B O 1
ATOM 4510 N N . THR B 1 189 ? 9.088 31.509 31.866 1.00 11.60 186 THR B N 1
ATOM 4511 C CA . THR B 1 189 ? 8.237 32.573 31.338 1.00 10.92 186 THR B CA 1
ATOM 4512 C C . THR B 1 189 ? 9.015 33.884 31.328 1.00 10.11 186 THR B C 1
ATOM 4513 O O . THR B 1 189 ? 9.523 34.326 32.364 1.00 9.74 186 THR B O 1
ATOM 4517 N N . VAL B 1 190 ? 9.051 34.491 30.148 1.00 9.43 187 VAL B N 1
ATOM 4518 C CA . VAL B 1 190 ? 9.724 35.764 29.920 1.00 8.23 187 VAL B CA 1
ATOM 4519 C C . VAL B 1 190 ? 8.637 36.802 29.661 1.00 8.27 187 VAL B C 1
ATOM 4520 O O . VAL B 1 190 ? 7.887 36.668 28.706 1.00 8.72 187 VAL B O 1
ATOM 4524 N N . LEU B 1 191 ? 8.575 37.804 30.528 1.00 7.02 188 LEU B N 1
ATOM 4525 C CA . LEU B 1 191 ? 7.570 38.862 30.457 1.00 7.27 188 LEU B CA 1
ATOM 4526 C C . LEU B 1 191 ? 8.253 40.099 29.920 1.00 7.66 188 LEU B C 1
ATOM 4527 O O . LEU B 1 191 ? 9.241 40.559 30.498 1.00 8.16 188 LEU B O 1
ATOM 4532 N N . ILE B 1 192 ? 7.759 40.617 28.796 1.00 6.84 189 ILE B N 1
ATOM 4533 C CA . ILE B 1 192 ? 8.329 41.818 28.186 1.00 6.26 189 ILE B CA 1
ATOM 4534 C C . ILE B 1 192 ? 7.264 42.905 28.239 1.00 6.24 189 ILE B C 1
ATOM 4535 O O . ILE B 1 192 ? 6.278 42.852 27.508 1.00 6.48 189 ILE B O 1
ATOM 4540 N N . THR B 1 193 ? 7.430 43.871 29.132 1.00 5.39 190 THR B N 1
ATOM 4541 C CA . THR B 1 193 ? 6.487 44.997 29.174 1.00 5.78 190 THR B CA 1
ATOM 4542 C C . THR B 1 193 ? 6.799 45.954 28.038 1.00 5.67 190 THR B C 1
ATOM 4543 O O . THR B 1 193 ? 7.942 46.047 27.578 1.00 6.26 190 THR B O 1
ATOM 4547 N N . GLY B 1 194 ? 5.787 46.642 27.524 1.00 6.26 191 GLY B N 1
ATOM 4548 C CA . GLY B 1 194 ? 5.939 47.321 26.232 1.00 6.32 191 GLY B CA 1
ATOM 4549 C C . GLY B 1 194 ? 6.296 46.360 25.108 1.00 6.74 191 GLY B C 1
ATOM 4550 O O . GLY B 1 194 ? 6.925 46.734 24.128 1.00 8.04 191 GLY B O 1
ATOM 4551 N N . GLY B 1 195 ? 5.858 45.114 25.244 1.00 6.84 192 GLY B N 1
ATOM 4552 C CA . GLY B 1 195 ? 6.346 44.023 24.399 1.00 7.40 192 GLY B CA 1
ATOM 4553 C C . GLY B 1 195 ? 5.910 44.058 22.940 1.00 7.26 192 GLY B C 1
ATOM 4554 O O . GLY B 1 195 ? 6.578 43.492 22.076 1.00 7.23 192 GLY B O 1
ATOM 4555 N N . THR B 1 196 ? 4.798 44.741 22.679 1.00 8.15 193 THR B N 1
ATOM 4556 C CA . THR B 1 196 ? 4.320 44.966 21.325 1.00 8.37 193 THR B CA 1
ATOM 4557 C C . THR B 1 196 ? 4.855 46.277 20.723 1.00 8.47 193 THR B C 1
ATOM 4558 O O . THR B 1 196 ? 4.544 46.597 19.563 1.00 9.74 193 THR B O 1
ATOM 4562 N N . GLY B 1 197 ? 5.626 47.053 21.492 1.00 8.32 194 GLY B N 1
ATOM 4563 C CA . GLY B 1 197 ? 6.321 48.220 20.918 1.00 8.08 194 GLY B CA 1
ATOM 4564 C C . GLY B 1 197 ? 7.539 47.858 20.086 1.00 7.35 194 GLY B C 1
ATOM 4565 O O . GLY B 1 197 ? 7.819 46.677 19.859 1.00 7.05 194 GLY B O 1
ATOM 4566 N N . GLY B 1 198 ? 8.295 48.869 19.652 1.00 6.76 195 GLY B N 1
ATOM 4567 C CA . GLY B 1 198 ? 9.455 48.659 18.771 1.00 7.14 195 GLY B CA 1
ATOM 4568 C C . GLY B 1 198 ? 10.540 47.790 19.385 1.00 7.42 195 GLY B C 1
ATOM 4569 O O . GLY B 1 198 ? 10.875 46.714 18.872 1.00 7.39 195 GLY B O 1
ATOM 4570 N N . LEU B 1 199 ? 11.135 48.284 20.463 1.00 6.61 196 LEU B N 1
ATOM 4571 C CA . LEU B 1 199 ? 12.251 47.576 21.087 1.00 6.36 196 LEU B CA 1
ATOM 4572 C C . LEU B 1 199 ? 11.808 46.264 21.725 1.00 6.71 196 LEU B C 1
ATOM 4573 O O . LEU B 1 199 ? 12.522 45.253 21.612 1.00 5.32 196 LEU B O 1
ATOM 4578 N N . GLY B 1 200 ? 10.648 46.278 22.366 1.00 6.73 197 GLY B N 1
ATOM 4579 C CA . GLY B 1 200 ? 10.125 45.066 23.010 1.00 7.10 197 GLY B CA 1
ATOM 4580 C C . GLY B 1 200 ? 9.965 43.942 22.002 1.00 7.28 197 GLY B C 1
ATOM 4581 O O . GLY B 1 200 ? 10.251 42.778 22.287 1.00 7.46 197 GLY B O 1
ATOM 4582 N N . GLY B 1 201 ? 9.504 44.293 20.810 1.00 7.23 198 GLY B N 1
ATOM 4583 C CA . GLY B 1 201 ? 9.364 43.326 19.740 1.00 6.82 198 GLY B CA 1
ATOM 4584 C C . GLY B 1 201 ? 10.689 42.737 19.296 1.00 7.35 198 GLY B C 1
ATOM 4585 O O . GLY B 1 201 ? 10.772 41.535 19.005 1.00 7.11 198 GLY B O 1
ATOM 4586 N N . HIS B 1 202 ? 11.732 43.567 19.265 1.00 6.56 199 HIS B N 1
ATOM 4587 C CA . HIS B 1 202 ? 13.061 43.076 18.885 1.00 5.85 199 HIS B CA 1
ATOM 4588 C C . HIS B 1 202 ? 13.581 42.118 19.940 1.00 6.24 199 HIS B C 1
ATOM 4589 O O . HIS B 1 202 ? 14.141 41.065 19.608 1.00 6.23 199 HIS B O 1
ATOM 4596 N N . VAL B 1 203 ? 13.400 42.501 21.202 1.00 5.81 200 VAL B N 1
ATOM 4597 C CA . VAL B 1 203 ? 13.789 41.631 22.322 1.00 5.38 200 VAL B CA 1
ATOM 4598 C C . VAL B 1 203 ? 13.042 40.308 22.246 1.00 5.93 200 VAL B C 1
ATOM 4599 O O . VAL B 1 203 ? 13.645 39.246 22.418 1.00 6.25 200 VAL B O 1
ATOM 4603 N N . ALA B 1 204 ? 11.753 40.358 21.948 1.00 5.73 201 ALA B N 1
ATOM 4604 C CA . ALA B 1 204 ? 10.945 39.129 21.817 1.00 6.61 201 ALA B CA 1
ATOM 4605 C C . ALA B 1 204 ? 11.463 38.212 20.719 1.00 6.89 201 ALA B C 1
ATOM 4606 O O . ALA B 1 204 ? 11.506 37.005 20.913 1.00 8.04 201 ALA B O 1
ATOM 4608 N N . ARG B 1 205 ? 11.811 38.783 19.562 1.00 7.88 202 ARG B N 1
ATOM 4609 C CA . ARG B 1 205 ? 12.397 38.013 18.462 1.00 9.32 202 ARG B CA 1
ATOM 4610 C C . ARG B 1 205 ? 13.699 37.341 18.909 1.00 8.87 202 ARG B C 1
ATOM 4611 O O . ARG B 1 205 ? 13.942 36.167 18.604 1.00 8.88 202 ARG B O 1
ATOM 4619 N N . ARG B 1 206 ? 14.538 38.088 19.610 1.00 9.08 203 ARG B N 1
ATOM 4620 C CA . ARG B 1 206 ? 15.809 37.559 20.043 1.00 9.95 203 ARG B CA 1
ATOM 4621 C C . ARG B 1 206 ? 15.606 36.378 20.992 1.00 10.07 203 ARG B C 1
ATOM 4622 O O . ARG B 1 206 ? 16.266 35.337 20.869 1.00 9.58 203 ARG B O 1
ATOM 4630 N N . VAL B 1 207 ? 14.691 36.526 21.943 1.00 9.83 204 VAL B N 1
ATOM 4631 C CA . VAL B 1 207 ? 14.408 35.445 22.874 1.00 10.02 204 VAL B CA 1
ATOM 4632 C C . VAL B 1 207 ? 13.898 34.208 22.130 1.00 10.27 204 VAL B C 1
ATOM 4633 O O . VAL B 1 207 ? 14.318 33.082 22.414 1.00 10.73 204 VAL B O 1
ATOM 4637 N N . ALA B 1 208 ? 12.984 34.427 21.189 1.00 9.85 205 ALA B N 1
ATOM 4638 C CA . ALA B 1 208 ? 12.441 33.356 20.360 1.00 10.33 205 ALA B CA 1
ATOM 4639 C C . ALA B 1 208 ? 13.531 32.596 19.629 1.00 11.43 205 ALA B C 1
ATOM 4640 O O . ALA B 1 208 ? 13.524 31.363 19.631 1.00 12.19 205 ALA B O 1
ATOM 4642 N N . GLU B 1 209 ? 14.432 33.339 18.989 1.00 12.69 206 GLU B N 1
ATOM 4643 C CA . GLU B 1 209 ? 15.563 32.790 18.230 1.00 14.50 206 GLU B CA 1
ATOM 4644 C C . GLU B 1 209 ? 16.358 31.809 19.072 1.00 14.85 206 GLU B C 1
ATOM 4645 O O . GLU B 1 209 ? 16.811 30.757 18.589 1.00 15.47 206 GLU B O 1
ATOM 4651 N N . GLN B 1 210 ? 16.561 32.167 20.324 1.00 14.48 207 GLN B N 1
ATOM 4652 C CA . GLN B 1 210 ? 17.437 31.405 21.198 1.00 16.31 207 GLN B CA 1
ATOM 4653 C C . GLN B 1 210 ? 16.830 30.051 21.569 1.00 16.20 207 GLN B C 1
ATOM 4654 O O . GLN B 1 210 ? 17.555 29.065 21.737 1.00 17.77 207 GLN B O 1
ATOM 4660 N N . GLY B 1 211 ? 15.513 30.017 21.704 1.00 16.1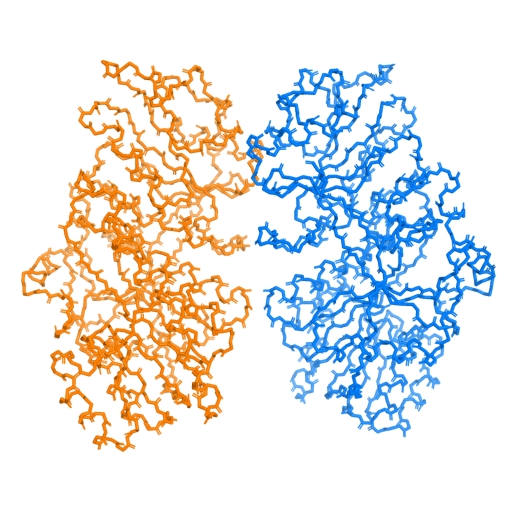8 208 GLY B N 1
ATOM 4661 C CA . GLY B 1 211 ? 14.777 28.792 21.982 1.00 16.36 208 GLY B CA 1
ATOM 4662 C C . GLY B 1 211 ? 14.912 28.238 23.388 1.00 16.45 208 GLY B C 1
ATOM 4663 O O . GLY B 1 211 ? 14.520 27.092 23.639 1.00 17.87 208 GLY B O 1
ATOM 4664 N N . SER B 1 212 ? 15.441 29.038 24.310 1.00 16.03 209 SER B N 1
ATOM 4665 C CA . SER B 1 212 ? 15.629 28.623 25.701 1.00 15.71 209 SER B CA 1
ATOM 4666 C C . SER B 1 212 ? 14.406 28.847 26.579 1.00 14.79 209 SER B C 1
ATOM 4667 O O . SER B 1 212 ? 14.260 28.201 27.611 1.00 14.76 209 SER B O 1
ATOM 4670 N N . ALA B 1 213 ? 13.528 29.783 26.217 1.00 14.25 210 ALA B N 1
ATOM 4671 C CA . ALA B 1 213 ? 12.400 30.116 27.097 1.00 14.61 210 ALA B CA 1
ATOM 4672 C C . ALA B 1 213 ? 11.191 29.191 26.861 1.00 15.25 210 ALA B C 1
ATOM 4673 O O . ALA B 1 213 ? 11.008 28.650 25.778 1.00 15.95 210 ALA B O 1
ATOM 4675 N N . ASP B 1 214 ? 10.373 29.020 27.888 1.00 16.16 211 ASP B N 1
ATOM 4676 C CA . ASP B 1 214 ? 9.160 28.205 27.777 1.00 17.14 211 ASP B CA 1
ATOM 4677 C C . ASP B 1 214 ? 8.015 28.987 27.132 1.00 16.97 211 ASP B C 1
ATOM 4678 O O . ASP B 1 214 ? 7.252 28.446 26.304 1.00 16.89 211 ASP B O 1
ATOM 4683 N N . ARG B 1 215 ? 7.895 30.260 27.503 1.00 15.29 212 ARG B N 1
ATOM 4684 C CA . ARG B 1 215 ? 6.910 31.118 26.888 1.00 15.00 212 ARG B CA 1
ATOM 4685 C C . ARG B 1 215 ? 7.284 32.585 26.976 1.00 12.90 212 ARG B C 1
ATOM 4686 O O . ARG B 1 215 ? 8.007 33.011 27.881 1.00 11.83 212 ARG B O 1
ATOM 4694 N N . ILE B 1 216 ? 6.788 33.328 26.006 1.00 12.18 213 ILE B N 1
ATOM 4695 C CA . ILE B 1 216 ? 7.057 34.746 25.920 1.00 11.99 213 ILE B CA 1
ATOM 4696 C C . ILE B 1 216 ? 5.715 35.487 26.038 1.00 12.45 213 ILE B C 1
ATOM 4697 O O . ILE B 1 216 ? 4.779 35.186 25.299 1.00 12.53 213 ILE B O 1
ATOM 4702 N N . LEU B 1 217 ? 5.618 36.421 26.986 1.00 11.26 214 LEU B N 1
ATOM 4703 C CA . LEU B 1 217 ? 4.400 37.235 27.170 1.00 12.26 214 LEU B CA 1
ATOM 4704 C C . LEU B 1 217 ? 4.725 38.676 26.831 1.00 11.36 214 LEU B C 1
ATOM 4705 O O . LEU B 1 217 ? 5.587 39.266 27.477 1.00 11.02 214 LEU B O 1
ATOM 4710 N N . LEU B 1 218 ? 4.032 39.220 25.835 1.00 10.43 215 LEU B N 1
ATOM 4711 C CA . LEU B 1 218 ? 4.190 40.613 25.434 1.00 10.08 215 LEU B CA 1
ATOM 4712 C C . LEU B 1 218 ? 3.100 41.407 26.106 1.00 10.19 215 LEU B C 1
ATOM 4713 O O . LEU B 1 218 ? 1.911 41.156 25.870 1.00 11.65 215 LEU B O 1
ATOM 4718 N N . LEU B 1 219 ? 3.482 42.355 26.950 1.00 7.80 216 LEU B N 1
ATOM 4719 C CA . LEU B 1 219 ? 2.499 43.091 27.738 1.00 7.87 216 LEU B CA 1
ATOM 4720 C C . LEU B 1 219 ? 2.470 44.554 27.319 1.00 7.46 216 LEU B C 1
ATOM 4721 O O . LEU B 1 219 ? 3.515 45.187 27.158 1.00 7.86 216 LEU B O 1
ATOM 4726 N N . SER B 1 220 ? 1.264 45.085 27.122 1.00 7.30 217 SER B N 1
ATOM 4727 C CA . SER B 1 220 ? 1.067 46.476 26.767 1.00 7.10 217 SER B CA 1
ATOM 4728 C C . SER B 1 220 ? -0.398 46.790 26.984 1.00 7.16 217 SER B C 1
ATOM 4729 O O . SER B 1 220 ? -1.204 45.873 27.191 1.00 7.13 217 SER B O 1
ATOM 4732 N N . ARG B 1 221 ? -0.760 48.063 26.928 1.00 7.29 218 ARG B N 1
ATOM 4733 C CA . ARG B 1 221 ? -2.163 48.409 27.117 1.00 8.33 218 ARG B CA 1
ATOM 4734 C C . ARG B 1 221 ? -3.002 47.893 25.942 1.00 8.13 218 ARG B C 1
ATOM 4735 O O . ARG B 1 221 ? -4.150 47.457 26.142 1.00 9.93 218 ARG B O 1
ATOM 4743 N N . GLN B 1 222 ? -2.442 47.908 24.732 1.00 8.89 219 GLN B N 1
ATOM 4744 C CA . GLN B 1 222 ? -3.207 47.458 23.564 1.00 10.42 219 GLN B CA 1
ATOM 4745 C C . GLN B 1 222 ? -3.200 45.939 23.433 1.00 11.05 219 GLN B C 1
ATOM 4746 O O . GLN B 1 222 ? -4.089 45.356 22.794 1.00 11.54 219 GLN B O 1
ATOM 4752 N N . GLY B 1 223 ? -2.183 45.287 23.990 1.00 11.08 220 GLY B N 1
ATOM 4753 C CA . GLY B 1 223 ? -2.084 43.825 23.884 1.00 11.82 220 GLY B CA 1
ATOM 4754 C C . GLY B 1 223 ? -2.133 43.361 22.427 1.00 12.29 220 GLY B C 1
ATOM 4755 O O . GLY B 1 223 ? -1.477 43.920 21.574 1.00 11.38 220 GLY B O 1
ATOM 4756 N N . SER B 1 224 ? -2.951 42.346 22.143 1.00 13.80 221 SER B N 1
ATOM 4757 C CA . SER B 1 224 ? -3.010 41.785 20.801 1.00 16.20 221 SER B CA 1
ATOM 4758 C C . SER B 1 224 ? -3.596 42.745 19.754 1.00 16.62 221 SER B C 1
ATOM 4759 O O . SER B 1 224 ? -3.472 42.490 18.553 1.00 18.27 221 SER B O 1
ATOM 4762 N N . ALA B 1 225 ? -4.203 43.834 20.212 1.00 17.29 222 ALA B N 1
ATOM 4763 C CA . ALA B 1 225 ? -4.760 44.865 19.315 1.00 17.62 222 ALA B CA 1
ATOM 4764 C C . ALA B 1 225 ? -3.735 45.916 18.848 1.00 17.94 222 ALA B C 1
ATOM 4765 O O . ALA B 1 225 ? -4.074 46.848 18.101 1.00 18.41 222 ALA B O 1
ATOM 4767 N N . ALA B 1 226 ? -2.484 45.790 19.283 1.00 17.43 223 ALA B N 1
ATOM 4768 C CA . ALA B 1 226 ? -1.455 46.755 18.914 1.00 17.68 223 ALA B CA 1
ATOM 4769 C C . ALA B 1 226 ? -1.115 46.625 17.442 1.00 18.35 223 ALA B C 1
ATOM 4770 O O . ALA B 1 226 ? -1.051 45.514 16.902 1.00 17.71 223 ALA B O 1
ATOM 4772 N N . PRO B 1 227 ? -0.892 47.758 16.770 1.00 19.41 224 PRO B N 1
ATOM 4773 C CA . PRO B 1 227 ? -0.515 47.613 15.378 1.00 19.93 224 PRO B CA 1
ATOM 4774 C C . PRO B 1 227 ? 0.678 46.675 15.245 1.00 19.65 224 PRO B C 1
ATOM 4775 O O . PRO B 1 227 ? 1.615 46.760 16.051 1.00 19.53 224 PRO B O 1
ATOM 4779 N N . GLY B 1 228 ? 0.621 45.759 14.274 1.00 19.19 225 GLY B N 1
ATOM 4780 C CA . GLY B 1 228 ? 1.740 44.865 13.988 1.00 19.13 225 GLY B CA 1
ATOM 4781 C C . GLY B 1 228 ? 1.894 43.662 14.924 1.00 18.30 225 GLY B C 1
ATOM 4782 O O . GLY B 1 228 ? 2.817 42.859 14.750 1.00 18.50 225 GLY B O 1
ATOM 4783 N N . ALA B 1 229 ? 1.023 43.551 15.918 1.00 17.50 226 ALA B N 1
ATOM 4784 C CA . ALA B 1 229 ? 1.126 42.475 16.912 1.00 17.27 226 ALA B CA 1
ATOM 4785 C C . ALA B 1 229 ? 0.902 41.107 16.273 1.00 17.98 226 ALA B C 1
ATOM 4786 O O . ALA B 1 229 ? 1.562 40.133 16.630 1.00 17.04 226 ALA B O 1
ATOM 4788 N N . THR B 1 230 ? -0.012 41.030 15.310 1.00 18.51 227 THR B N 1
ATOM 4789 C CA . THR B 1 230 ? -0.268 39.746 14.652 1.00 18.91 227 THR B CA 1
ATOM 4790 C C . THR B 1 230 ? 0.995 39.216 13.952 1.00 18.52 227 THR B C 1
ATOM 4791 O O . THR B 1 230 ? 1.375 38.057 14.158 1.00 18.57 227 THR B O 1
ATOM 4795 N N . GLU B 1 231 ? 1.671 40.067 13.179 1.00 18.35 228 GLU B N 1
ATOM 4796 C CA . GLU B 1 231 ? 2.874 39.658 12.456 1.00 19.42 228 GLU B CA 1
ATOM 4797 C C . GLU B 1 231 ? 4.060 39.443 13.410 1.00 17.75 228 GLU B C 1
ATOM 4798 O O . GLU B 1 231 ? 4.893 38.581 13.186 1.00 17.62 228 GLU B O 1
ATOM 4804 N N . LEU B 1 232 ? 4.108 40.233 14.481 1.00 16.53 229 LEU B N 1
ATOM 4805 C CA . LEU B 1 232 ? 5.115 40.054 15.514 1.00 14.78 229 LEU B CA 1
ATOM 4806 C C . LEU B 1 232 ? 4.962 38.670 16.142 1.00 13.91 229 LEU B C 1
ATOM 4807 O O . LEU B 1 23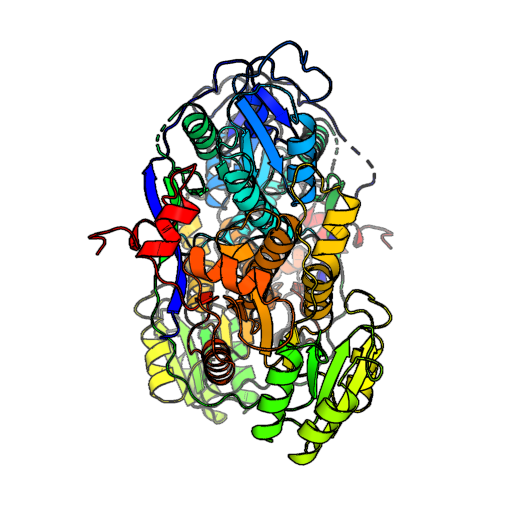2 ? 5.930 37.902 16.216 1.00 13.46 229 LEU B O 1
ATOM 4812 N N . LEU B 1 233 ? 3.742 38.343 16.563 1.00 13.81 230 LEU B N 1
ATOM 4813 C CA . LEU B 1 233 ? 3.492 37.037 17.195 1.00 13.51 230 LEU B CA 1
ATOM 4814 C C . LEU B 1 233 ? 3.750 35.899 16.209 1.00 13.86 230 LEU B C 1
ATOM 4815 O O . LEU B 1 233 ? 4.331 34.883 16.583 1.00 13.16 230 LEU B O 1
ATOM 4820 N N . GLU B 1 234 ? 3.347 36.073 14.953 1.00 14.84 231 GLU B N 1
ATOM 4821 C CA . GLU B 1 234 ? 3.606 35.059 13.927 1.00 15.82 231 GLU B CA 1
ATOM 4822 C C . GLU B 1 234 ? 5.097 34.797 13.773 1.00 15.57 231 GLU B C 1
ATOM 4823 O O . GLU B 1 234 ? 5.526 33.645 13.657 1.00 15.48 231 GLU B O 1
ATOM 4829 N N . GLY B 1 235 ? 5.886 35.870 13.757 1.00 14.78 232 GLY B N 1
ATOM 4830 C CA . GLY B 1 235 ? 7.327 35.740 13.622 1.00 14.94 232 GLY B CA 1
ATOM 4831 C C . GLY B 1 235 ? 7.976 35.033 14.803 1.00 14.22 232 GLY B C 1
ATOM 4832 O O . GLY B 1 235 ? 8.872 34.211 14.629 1.00 14.93 232 GLY B O 1
ATOM 4833 N N . ILE B 1 236 ? 7.503 35.341 16.003 1.00 13.72 233 ILE B N 1
ATOM 4834 C CA . ILE B 1 236 ? 7.985 34.705 17.226 1.00 13.24 233 ILE B CA 1
ATOM 4835 C C . ILE B 1 236 ? 7.654 33.203 17.215 1.00 13.10 233 ILE B C 1
ATOM 4836 O O . ILE B 1 236 ? 8.501 32.347 17.468 1.00 13.05 233 ILE B O 1
ATOM 4841 N N . ARG B 1 237 ? 6.411 32.887 16.892 1.00 12.95 234 ARG B N 1
ATOM 4842 C CA . ARG B 1 237 ? 5.959 31.487 16.825 1.00 14.17 234 ARG B CA 1
ATOM 4843 C C . ARG B 1 237 ? 6.643 30.685 15.722 1.00 14.53 234 ARG B C 1
ATOM 4844 O O . ARG B 1 237 ? 6.734 29.460 15.812 1.00 14.80 234 ARG B O 1
ATOM 4852 N N . ALA B 1 238 ? 7.122 31.377 14.684 1.00 15.41 235 ALA B N 1
ATOM 4853 C CA . ALA B 1 238 ? 7.886 30.732 13.604 1.00 16.15 235 ALA B CA 1
ATOM 4854 C C . ALA B 1 238 ? 9.186 30.074 14.086 1.00 17.03 235 ALA B C 1
ATOM 4855 O O . ALA B 1 238 ? 9.741 29.211 13.389 1.00 17.48 235 ALA B O 1
ATOM 4857 N N . PHE B 1 239 ? 9.686 30.487 15.250 1.00 17.11 236 PHE B N 1
ATOM 4858 C CA . PHE B 1 239 ? 10.849 29.839 15.859 1.00 18.09 236 PHE B CA 1
ATOM 4859 C C . PHE B 1 239 ? 10.460 28.706 16.788 1.00 18.61 236 PHE B C 1
ATOM 4860 O O . PHE B 1 239 ? 11.314 28.162 17.489 1.00 20.11 236 PHE B O 1
ATOM 4868 N N . GLY B 1 240 ? 9.172 28.367 16.815 1.00 18.70 237 GLY B N 1
ATOM 4869 C CA . GLY B 1 240 ? 8.654 27.311 17.693 1.00 18.98 237 GLY B CA 1
ATOM 4870 C C . GLY B 1 240 ? 8.366 27.759 19.117 1.00 18.76 237 GLY B C 1
ATOM 4871 O O . GLY B 1 240 ? 8.063 26.930 19.988 1.00 18.85 237 GLY B O 1
ATOM 4872 N N . ALA B 1 241 ? 8.444 29.070 19.365 1.00 17.65 238 ALA B N 1
ATOM 4873 C CA . ALA B 1 241 ? 8.142 29.619 20.675 1.00 17.21 238 ALA B CA 1
ATOM 4874 C C . ALA B 1 241 ? 6.637 29.665 20.927 1.00 16.13 238 ALA B C 1
ATOM 4875 O O . ALA B 1 241 ? 5.836 29.757 19.991 1.00 16.64 238 ALA B O 1
ATOM 4877 N N . THR B 1 242 ? 6.270 29.565 22.197 1.00 14.81 239 THR B N 1
ATOM 4878 C CA . THR B 1 242 ? 4.926 29.833 22.664 1.00 14.01 239 THR B CA 1
ATOM 4879 C C . THR B 1 242 ? 4.873 31.310 23.075 1.00 13.39 239 THR B C 1
ATOM 4880 O O . THR B 1 242 ? 5.663 31.743 23.901 1.00 13.81 239 THR B O 1
ATOM 4884 N N . ALA B 1 243 ? 3.961 32.070 22.487 1.00 12.03 240 ALA B N 1
ATOM 4885 C CA . ALA B 1 243 ? 3.899 33.513 22.728 1.00 11.94 240 ALA B CA 1
ATOM 4886 C C . ALA B 1 243 ? 2.464 34.017 22.747 1.00 12.22 240 ALA B C 1
ATOM 4887 O O . ALA B 1 243 ? 1.601 33.501 22.024 1.00 12.68 240 ALA B O 1
ATOM 4889 N N . GLU B 1 244 ? 2.191 35.027 23.562 1.00 12.11 241 GLU B N 1
ATOM 4890 C CA . GLU B 1 244 ? 0.909 35.735 23.473 1.00 12.22 241 GLU B CA 1
ATOM 4891 C C . GLU B 1 244 ? 1.130 37.178 23.874 1.00 11.66 241 GLU B C 1
ATOM 4892 O O . GLU B 1 244 ? 2.149 37.506 24.467 1.00 10.78 241 GLU B O 1
ATOM 4898 N N . ALA B 1 245 ? 0.168 38.021 23.531 1.00 10.83 242 ALA B N 1
ATOM 4899 C CA . ALA B 1 245 ? 0.157 39.392 23.976 1.00 10.61 242 ALA B CA 1
ATOM 4900 C C . ALA B 1 245 ? -1.012 39.535 24.943 1.00 9.95 242 ALA B C 1
ATOM 4901 O O . ALA B 1 245 ? -2.119 38.998 24.704 1.00 10.91 242 ALA B O 1
ATOM 4903 N N . VAL B 1 246 ? -0.756 40.199 26.061 1.00 8.89 243 VAL B N 1
ATOM 4904 C CA . VAL B 1 246 ? -1.773 40.485 27.053 1.00 8.49 243 VAL B CA 1
ATOM 4905 C C . VAL B 1 246 ? -1.977 42.014 27.122 1.00 8.92 243 VAL B C 1
ATOM 4906 O O . VAL B 1 246 ? -1.012 42.792 27.046 1.00 8.19 243 VAL B O 1
ATOM 4910 N N . ALA B 1 247 ? -3.233 42.419 27.275 1.00 9.28 244 ALA B N 1
ATOM 4911 C CA . ALA B 1 247 ? -3.609 43.826 27.388 1.00 9.57 244 ALA B CA 1
ATOM 4912 C C . ALA B 1 247 ? -3.724 44.181 28.857 1.00 9.02 244 ALA B C 1
ATOM 4913 O O . ALA B 1 247 ? -4.761 43.936 29.531 1.00 9.46 244 ALA B O 1
ATOM 4915 N N . VAL B 1 248 ? -2.645 44.753 29.369 1.00 8.51 245 VAL B N 1
ATOM 4916 C CA . VAL B 1 248 ? -2.523 45.058 30.779 1.00 8.02 245 VAL B CA 1
ATOM 4917 C C . VAL B 1 248 ? -1.752 46.366 30.965 1.00 7.59 245 VAL B C 1
ATOM 4918 O O . VAL B 1 248 ? -0.752 46.605 30.287 1.00 7.81 245 VAL B O 1
ATOM 4922 N N . ASP B 1 249 ? -2.262 47.205 31.856 1.00 7.71 246 ASP B N 1
ATOM 4923 C CA . ASP B 1 249 ? -1.569 48.442 32.285 1.00 8.14 246 ASP B CA 1
ATOM 4924 C C . ASP B 1 249 ? -0.546 48.043 33.331 1.00 7.89 246 ASP B C 1
ATOM 4925 O O . ASP B 1 249 ? -0.878 47.533 34.392 1.00 8.44 246 ASP B O 1
ATOM 4930 N N . VAL B 1 250 ? 0.731 48.298 33.037 1.00 7.44 247 VAL B N 1
ATOM 4931 C CA . VAL B 1 250 ? 1.841 47.884 33.911 1.00 7.42 247 VAL B CA 1
ATOM 4932 C C . VAL B 1 250 ? 1.825 48.603 35.270 1.00 8.22 247 VAL B C 1
ATOM 4933 O O . VAL B 1 250 ? 2.492 48.172 36.206 1.00 8.70 247 VAL B O 1
ATOM 4937 N N . THR B 1 251 ? 1.036 49.674 35.386 1.00 9.23 248 THR B N 1
ATOM 4938 C CA . THR B 1 251 ? 0.893 50.388 36.647 1.00 10.47 248 THR B CA 1
ATOM 4939 C C . THR B 1 251 ? -0.290 49.896 37.489 1.00 12.03 248 THR B C 1
ATOM 4940 O O . THR B 1 251 ? -0.472 50.359 38.622 1.00 13.04 248 THR B O 1
ATOM 4944 N N . ASP B 1 252 ? -1.088 48.982 36.941 1.00 11.66 249 ASP B N 1
ATOM 4945 C CA . ASP B 1 252 ? -2.335 48.540 37.601 1.00 12.34 249 ASP B CA 1
ATOM 4946 C C . ASP B 1 252 ? -2.036 47.354 38.521 1.00 11.73 249 ASP B C 1
ATOM 4947 O O . ASP B 1 252 ? -1.824 46.226 38.060 1.00 11.58 249 ASP B O 1
ATOM 4952 N N . ARG B 1 253 ? -2.001 47.616 39.831 1.00 12.43 250 ARG B N 1
ATOM 4953 C CA . ARG B 1 253 ? -1.641 46.579 40.802 1.00 12.84 250 ARG B CA 1
ATOM 4954 C C . ARG B 1 253 ? -2.539 45.338 40.692 1.00 12.96 250 ARG B C 1
ATOM 4955 O O . ARG B 1 253 ? -2.048 44.213 40.684 1.00 12.80 250 ARG B O 1
ATOM 4963 N N . ALA B 1 254 ? -3.848 45.541 40.619 1.00 13.80 251 ALA B N 1
ATOM 4964 C CA . ALA B 1 254 ? -4.783 44.401 40.546 1.00 14.06 251 ALA B CA 1
ATOM 4965 C C . ALA B 1 254 ? -4.571 43.546 39.288 1.00 13.16 251 ALA B C 1
ATOM 4966 O O . ALA B 1 254 ? -4.547 42.299 39.346 1.00 12.95 251 ALA B O 1
ATOM 4968 N N . ALA B 1 255 ? -4.408 44.216 38.151 1.00 12.82 252 ALA B N 1
ATOM 4969 C CA . ALA B 1 255 ? -4.206 43.548 36.859 1.00 12.35 252 ALA B CA 1
ATOM 4970 C C . ALA B 1 255 ? -2.866 42.833 36.810 1.00 11.91 252 ALA B C 1
ATOM 4971 O O . ALA B 1 255 ? -2.778 41.702 36.329 1.00 11.81 252 ALA B O 1
ATOM 4973 N N . MET B 1 256 ? -1.828 43.494 37.312 1.00 11.22 253 MET B N 1
ATOM 4974 C CA . MET B 1 256 ? -0.494 42.900 37.335 1.00 11.60 253 MET B CA 1
ATOM 4975 C C . MET B 1 256 ? -0.392 41.724 38.300 1.00 11.91 253 MET B C 1
ATOM 4976 O O . MET B 1 256 ? 0.152 40.674 37.943 1.00 11.14 253 MET B O 1
ATOM 4981 N N A SER B 1 257 ? -0.916 41.890 39.512 0.50 12.15 254 SER B N 1
ATOM 4982 N N B SER B 1 257 ? -0.920 41.892 39.508 0.50 12.30 254 SER B N 1
ATOM 4983 C CA A SER B 1 257 ? -0.894 40.811 40.495 0.50 12.82 254 SER B CA 1
ATOM 4984 C CA B SER B 1 257 ? -0.908 40.822 40.497 0.50 13.10 254 SER B CA 1
ATOM 4985 C C A SER B 1 257 ? -1.708 39.611 40.017 0.50 13.26 254 SER B C 1
ATOM 4986 C C B SER B 1 257 ? -1.701 39.615 40.005 0.50 13.40 254 SER B C 1
ATOM 4987 O O A SER B 1 257 ? -1.278 38.466 40.182 0.50 13.24 254 SER B O 1
ATOM 4988 O O B SER B 1 257 ? -1.255 38.473 40.155 0.50 13.34 254 SER B O 1
ATOM 4993 N N . GLY B 1 258 ? -2.855 39.877 39.397 1.00 13.45 255 GLY B N 1
ATOM 4994 C CA . GLY B 1 258 ? -3.680 38.825 38.797 1.00 13.98 255 GLY B CA 1
ATOM 4995 C C . GLY B 1 258 ? -2.940 37.995 37.767 1.00 13.44 255 GLY B C 1
ATOM 4996 O O . GLY B 1 258 ? -2.983 36.767 37.790 1.00 14.60 255 GLY B O 1
ATOM 4997 N N . LEU B 1 259 ? -2.265 38.670 36.841 1.00 12.73 256 LEU B N 1
ATOM 4998 C CA . LEU B 1 259 ? -1.499 37.994 35.801 1.00 11.77 256 LEU B CA 1
ATOM 4999 C C . LEU B 1 259 ? -0.376 37.149 36.407 1.00 11.69 256 LEU B C 1
ATOM 5000 O O . LEU B 1 259 ? -0.190 35.983 36.040 1.00 11.65 256 LEU B O 1
ATOM 5005 N N . ILE B 1 260 ? 0.415 37.762 37.277 1.00 11.02 257 ILE B N 1
ATOM 5006 C CA . ILE B 1 260 ? 1.556 37.075 37.877 1.00 11.21 257 ILE B CA 1
ATOM 5007 C C . ILE B 1 260 ? 1.099 35.861 38.720 1.00 12.01 257 ILE B C 1
ATOM 5008 O O . ILE B 1 260 ? 1.727 34.798 38.687 1.00 12.57 257 ILE B O 1
ATOM 5013 N N . ASP B 1 261 ? 0.021 36.030 39.469 1.00 13.24 258 ASP B N 1
ATOM 5014 C CA . ASP B 1 261 ? -0.524 34.936 40.291 1.00 13.78 258 ASP B CA 1
ATOM 5015 C C . ASP B 1 261 ? -1.017 33.793 39.422 1.00 14.13 258 ASP B C 1
ATOM 5016 O O . ASP B 1 261 ? -0.762 32.620 39.720 1.00 14.51 258 ASP B O 1
ATOM 5021 N N . ALA B 1 262 ? -1.735 34.133 38.360 1.00 14.43 259 ALA B N 1
ATOM 5022 C CA . ALA B 1 262 ? -2.251 33.124 37.424 1.00 14.16 259 ALA B CA 1
ATOM 5023 C C . ALA B 1 262 ? -1.136 32.337 36.745 1.00 14.06 259 ALA B C 1
ATOM 5024 O O . ALA B 1 262 ? -1.236 31.120 36.571 1.00 14.03 259 ALA B O 1
ATOM 5026 N N . LEU B 1 263 ? -0.065 33.019 36.338 1.00 12.95 260 LEU B N 1
ATOM 5027 C CA . LEU B 1 263 ? 1.069 32.325 35.755 1.00 13.25 260 LEU B CA 1
ATOM 5028 C C . LEU B 1 263 ? 1.724 31.385 36.765 1.00 13.42 260 LEU B C 1
ATOM 5029 O O . LEU B 1 263 ? 2.113 30.273 36.408 1.00 13.88 260 LEU B O 1
ATOM 5034 N N . ALA B 1 264 ? 1.852 31.829 38.010 1.00 14.61 261 ALA B N 1
ATOM 5035 C CA . ALA B 1 264 ? 2.441 30.988 39.065 1.00 15.89 261 ALA B CA 1
ATOM 5036 C C . ALA B 1 264 ? 1.550 29.763 39.299 1.00 17.50 261 ALA B C 1
ATOM 5037 O O . ALA B 1 264 ? 2.049 28.634 39.423 1.00 17.97 261 ALA B O 1
ATOM 5039 N N . ALA B 1 265 ? 0.243 29.995 39.303 1.00 19.04 262 ALA B N 1
ATOM 5040 C CA . ALA B 1 265 ? -0.753 28.928 39.559 1.00 20.22 262 ALA B CA 1
ATOM 5041 C C . ALA B 1 265 ? -0.744 27.836 38.490 1.00 21.37 262 ALA B C 1
ATOM 5042 O O . ALA B 1 265 ? -0.956 26.650 38.801 1.00 22.63 262 ALA B O 1
ATOM 5044 N N . GLU B 1 266 ? -0.494 28.207 37.237 1.00 21.68 263 GLU B N 1
ATOM 5045 C CA . GLU B 1 266 ? -0.381 27.215 36.159 1.00 22.34 263 GLU B CA 1
ATOM 5046 C C . GLU B 1 266 ? 1.030 26.623 35.989 1.00 21.44 263 GLU B C 1
ATOM 5047 O O . GLU B 1 266 ? 1.301 25.922 35.010 1.00 22.62 263 GLU B O 1
ATOM 5053 N N . GLY B 1 267 ? 1.908 26.888 36.956 1.00 20.12 264 GLY B N 1
ATOM 5054 C CA . GLY B 1 267 ? 3.264 26.327 36.969 1.00 19.30 264 GLY B CA 1
ATOM 5055 C C . GLY B 1 267 ? 4.186 26.958 35.942 1.00 18.28 264 GLY B C 1
ATOM 5056 O O . GLY B 1 267 ? 5.172 26.357 35.524 1.00 18.82 264 GLY B O 1
ATOM 5057 N N . ALA B 1 268 ? 3.873 28.189 35.548 1.00 17.30 265 ALA B N 1
ATOM 5058 C CA . ALA B 1 268 ? 4.710 28.933 34.597 1.00 16.03 265 ALA B CA 1
ATOM 5059 C C . ALA B 1 268 ? 5.016 30.337 35.123 1.00 14.93 265 ALA B C 1
ATOM 5060 O O . ALA B 1 268 ? 4.749 31.326 34.450 1.00 15.54 265 ALA B O 1
ATOM 5062 N N . PRO B 1 269 ? 5.569 30.428 36.348 1.00 13.95 266 PRO B N 1
ATOM 5063 C CA . PRO B 1 269 ? 5.823 31.748 36.934 1.00 13.21 266 PRO B CA 1
ATOM 5064 C C . PRO B 1 269 ? 6.805 32.567 36.108 1.00 11.87 266 PRO B C 1
ATOM 5065 O O . PRO B 1 269 ? 7.683 32.018 35.447 1.00 11.82 266 PRO B O 1
ATOM 5069 N N . VAL B 1 270 ? 6.657 33.884 36.164 1.00 10.52 267 VAL B N 1
ATOM 5070 C CA . VAL B 1 270 ? 7.605 34.777 35.488 1.00 9.97 267 VAL B CA 1
ATOM 5071 C C . VAL B 1 270 ? 9.002 34.517 36.052 1.00 9.18 267 VAL B C 1
ATOM 5072 O O . VAL B 1 270 ? 9.189 34.502 37.255 1.00 10.45 267 VAL B O 1
ATOM 5076 N N . ARG B 1 271 ? 9.972 34.313 35.166 1.00 9.44 268 ARG B N 1
ATOM 5077 C CA . ARG B 1 271 ? 11.352 34.110 35.567 1.00 9.44 268 ARG B CA 1
ATOM 5078 C C . ARG B 1 271 ? 12.263 35.212 35.079 1.00 8.74 268 ARG B C 1
ATOM 5079 O O . ARG B 1 271 ? 13.279 35.439 35.693 1.00 9.10 268 ARG B O 1
ATOM 5087 N N . THR B 1 272 ? 11.885 35.908 34.002 1.00 8.40 269 THR B N 1
ATOM 5088 C CA . THR B 1 272 ? 12.682 37.041 33.493 1.00 8.13 269 THR B CA 1
ATOM 5089 C C . THR B 1 272 ? 11.701 38.163 33.150 1.00 7.74 269 THR B C 1
ATOM 5090 O O . THR B 1 272 ? 10.651 37.889 32.572 1.00 7.94 269 THR B O 1
ATOM 5094 N N . VAL B 1 273 ? 12.071 39.395 33.503 1.00 7.02 270 VAL B N 1
ATOM 5095 C CA . VAL B 1 273 ? 11.338 40.594 33.104 1.00 7.52 270 VAL B CA 1
ATOM 5096 C C . VAL B 1 273 ? 12.250 41.469 32.260 1.00 6.98 270 VAL B C 1
ATOM 5097 O O . VAL B 1 273 ? 13.394 41.724 32.649 1.00 6.47 270 VAL B O 1
ATOM 5101 N N . VAL B 1 274 ? 11.753 41.924 31.107 1.00 6.55 271 VAL B N 1
ATOM 5102 C CA . VAL B 1 274 ? 12.389 43.029 30.387 1.00 6.04 271 VAL B CA 1
ATOM 5103 C C . VAL B 1 274 ? 11.357 44.139 30.370 1.00 6.06 271 VAL B C 1
ATOM 5104 O O . VAL B 1 274 ? 10.280 43.959 29.801 1.00 6.60 271 VAL B O 1
ATOM 5108 N N . HIS B 1 275 ? 11.669 45.260 31.015 1.00 5.60 272 HIS B N 1
ATOM 5109 C CA . HIS B 1 275 ? 10.715 46.362 31.176 1.00 5.99 272 HIS B CA 1
ATOM 5110 C C . HIS B 1 275 ? 10.993 47.449 30.132 1.00 6.83 272 HIS B C 1
ATOM 5111 O O . HIS B 1 275 ? 11.872 48.284 30.324 1.00 6.11 272 HIS B O 1
ATOM 5118 N N . ALA B 1 276 ? 10.244 47.423 29.034 1.00 6.29 273 ALA B N 1
ATOM 5119 C CA . ALA B 1 276 ? 10.342 48.408 27.966 1.00 6.59 273 ALA B CA 1
ATOM 5120 C C . ALA B 1 276 ? 9.120 49.313 27.906 1.00 7.31 273 ALA B C 1
ATOM 5121 O O . ALA B 1 276 ? 9.064 50.200 27.052 1.00 9.18 273 ALA B O 1
ATOM 5123 N N . ALA B 1 277 ? 8.152 49.147 28.813 1.00 6.38 274 ALA B N 1
ATOM 5124 C CA . ALA B 1 277 ? 7.021 50.079 28.847 1.00 6.20 274 ALA B CA 1
ATOM 5125 C C . ALA B 1 277 ? 7.465 51.501 29.147 1.00 6.86 274 ALA B C 1
ATOM 5126 O O . ALA B 1 277 ? 8.242 51.733 30.065 1.00 7.95 274 ALA B O 1
ATOM 5128 N N . GLY B 1 278 ? 6.912 52.443 28.401 1.00 6.68 275 GLY B N 1
ATOM 5129 C CA . GLY B 1 278 ? 7.211 53.863 28.612 1.00 7.75 275 GLY B CA 1
ATOM 5130 C C . GLY B 1 278 ? 6.633 54.714 27.514 1.00 7.31 275 GLY B C 1
ATOM 5131 O O . GLY B 1 278 ? 6.205 54.224 26.458 1.00 8.32 275 GLY B O 1
ATOM 5132 N N . VAL B 1 279 ? 6.647 56.012 27.756 1.00 7.05 276 VAL B N 1
ATOM 5133 C CA . VAL B 1 279 ? 6.214 57.006 26.779 1.00 7.52 276 VAL B CA 1
ATOM 5134 C C . VAL B 1 279 ? 7.226 58.146 26.800 1.00 7.30 276 VAL B C 1
ATOM 5135 O O . VAL B 1 279 ? 7.980 58.283 27.769 1.00 7.54 276 VAL B O 1
ATOM 5139 N N . VAL B 1 280 ? 7.226 58.962 25.754 1.00 7.66 277 VAL B N 1
ATOM 5140 C CA . VAL B 1 280 ? 8.069 60.166 25.713 1.00 7.25 277 VAL B CA 1
ATOM 5141 C C . VAL B 1 280 ? 7.282 61.291 25.097 1.00 7.70 277 VAL B C 1
ATOM 5142 O O . VAL B 1 280 ? 6.536 61.067 24.125 1.00 7.91 277 VAL B O 1
ATOM 5146 N N . ARG B 1 281 ? 7.429 62.474 25.680 1.00 9.09 278 ARG B N 1
ATOM 5147 C CA . ARG B 1 281 ? 6.790 63.676 25.199 1.00 9.87 278 ARG B CA 1
ATOM 5148 C C . ARG B 1 281 ? 7.850 64.778 25.161 1.00 10.88 278 ARG B C 1
ATOM 5149 O O . ARG B 1 281 ? 8.841 64.716 25.890 1.00 11.93 278 ARG B O 1
ATOM 5157 N N . ASP B 1 282 ? 7.646 65.767 24.293 1.00 11.11 279 ASP B N 1
ATOM 5158 C CA . ASP B 1 282 ? 8.571 66.889 24.136 1.00 11.86 279 ASP B CA 1
ATOM 5159 C C . ASP B 1 282 ? 7.862 68.125 24.653 1.00 11.16 279 ASP B C 1
ATOM 5160 O O . ASP B 1 282 ? 7.107 68.772 23.923 1.00 12.20 279 ASP B O 1
ATOM 5165 N N . VAL B 1 283 ? 8.074 68.418 25.926 1.00 10.14 280 VAL B N 1
ATOM 5166 C CA . VAL B 1 283 ? 7.381 69.510 26.616 1.00 10.15 280 VAL B CA 1
ATOM 5167 C C . VAL B 1 283 ? 8.409 70.215 27.495 1.00 9.58 280 VAL B C 1
ATOM 5168 O O . VAL B 1 283 ? 9.104 69.578 28.275 1.00 8.73 280 VAL B O 1
ATOM 5172 N N . ARG B 1 284 ? 8.518 71.525 27.356 1.00 9.10 281 ARG B N 1
ATOM 5173 C CA . ARG B 1 284 ? 9.458 72.297 28.193 1.00 9.04 281 ARG B CA 1
ATOM 5174 C C . ARG B 1 284 ? 9.047 72.230 29.686 1.00 8.76 281 ARG B C 1
ATOM 5175 O O . ARG B 1 284 ? 7.870 72.064 30.025 1.00 8.32 281 ARG B O 1
ATOM 5183 N N . ILE B 1 285 ? 10.021 72.377 30.586 1.00 7.70 282 ILE B N 1
ATOM 5184 C CA . ILE B 1 285 ? 9.719 72.493 32.016 1.00 8.70 282 ILE B CA 1
ATOM 5185 C C . ILE B 1 285 ? 8.662 73.548 32.244 1.00 9.04 282 ILE B C 1
ATOM 5186 O O . ILE B 1 285 ? 7.750 73.351 33.047 1.00 8.85 282 ILE B O 1
ATOM 5191 N N . ALA B 1 286 ? 8.771 74.656 31.509 1.00 8.83 283 ALA B N 1
ATOM 5192 C CA . ALA B 1 286 ? 7.876 75.782 31.753 1.00 10.14 283 ALA B CA 1
ATOM 5193 C C . ALA B 1 286 ? 6.420 75.385 31.546 1.00 10.85 283 ALA B C 1
ATOM 5194 O O . ALA B 1 286 ? 5.525 75.992 32.156 1.00 12.15 283 ALA B O 1
ATOM 5196 N N . GLU B 1 287 ? 6.175 74.385 30.691 1.00 10.27 284 GLU B N 1
ATOM 5197 C CA . GLU B 1 287 ? 4.809 73.965 30.419 1.00 11.07 284 GLU B CA 1
ATOM 5198 C C . GLU B 1 287 ? 4.450 72.581 30.922 1.00 10.26 284 GLU B C 1
ATOM 5199 O O . GLU B 1 287 ? 3.379 72.052 30.554 1.00 10.16 284 GLU B O 1
ATOM 5205 N N . THR B 1 288 ? 5.288 72.017 31.790 1.00 8.88 285 THR B N 1
ATOM 5206 C CA . THR B 1 288 ? 5.030 70.697 32.364 1.00 9.52 285 THR B CA 1
ATOM 5207 C C . THR B 1 288 ? 4.426 70.855 33.740 1.00 8.62 285 THR B C 1
ATOM 5208 O O . THR B 1 288 ? 5.086 71.328 34.657 1.00 8.98 285 THR B O 1
ATOM 5212 N N . GLY B 1 289 ? 3.163 70.489 33.890 1.00 9.39 286 GLY B N 1
ATOM 5213 C CA . GLY B 1 289 ? 2.534 70.488 35.198 1.00 8.68 286 GLY B CA 1
ATOM 5214 C C . GLY B 1 289 ? 2.795 69.214 35.994 1.00 8.60 286 GLY B C 1
ATOM 5215 O O . GLY B 1 289 ? 3.278 68.215 35.448 1.00 8.30 286 GLY B O 1
ATOM 5216 N N . ALA B 1 290 ? 2.456 69.236 37.281 1.00 8.92 287 ALA B N 1
ATOM 5217 C CA . ALA B 1 290 ? 2.695 68.081 38.157 1.00 8.83 287 ALA B CA 1
ATOM 5218 C C . ALA B 1 290 ? 1.959 66.851 37.651 1.00 8.55 287 ALA B C 1
ATOM 5219 O O . ALA B 1 290 ? 2.487 65.738 37.672 1.00 7.61 287 ALA B O 1
ATOM 5221 N N . GLU B 1 291 ? 0.708 67.052 37.235 1.00 8.23 288 GLU B N 1
ATOM 5222 C CA . GLU B 1 291 ? -0.097 65.929 36.774 1.00 8.74 288 GLU B CA 1
ATOM 5223 C C . GLU B 1 291 ? 0.511 65.302 35.512 1.00 8.63 288 GLU B C 1
ATOM 5224 O O . GLU B 1 291 ? 0.572 64.068 35.374 1.00 9.15 288 GLU B O 1
ATOM 5230 N N . GLU B 1 292 ? 0.979 66.138 34.598 1.00 8.97 289 GLU B N 1
ATOM 5231 C CA . GLU B 1 292 ? 1.606 65.612 33.379 1.00 9.57 289 GLU B CA 1
ATOM 5232 C C . GLU B 1 292 ? 2.955 64.974 33.662 1.00 8.60 289 GLU B C 1
ATOM 5233 O O . GLU B 1 292 ? 3.313 63.964 33.023 1.00 9.12 289 GLU B O 1
ATOM 5239 N N . LEU B 1 293 ? 3.709 65.525 34.610 1.00 7.58 290 LEU B N 1
ATOM 5240 C CA . LEU B 1 293 ? 4.979 64.895 35.002 1.00 7.05 290 LEU B CA 1
ATOM 5241 C C . LEU B 1 293 ? 4.704 63.487 35.524 1.00 7.07 290 LEU B C 1
ATOM 5242 O O . LEU B 1 293 ? 5.429 62.530 35.189 1.00 6.88 290 LEU B O 1
ATOM 5247 N N . ALA B 1 294 ? 3.658 63.339 36.334 1.00 6.43 291 ALA B N 1
ATOM 5248 C CA . ALA B 1 294 ? 3.312 62.026 36.846 1.00 6.14 291 ALA B CA 1
ATOM 5249 C C . ALA B 1 294 ? 2.966 61.082 35.708 1.00 6.02 291 ALA B C 1
ATOM 5250 O O . ALA B 1 294 ? 3.411 59.929 35.681 1.00 7.91 291 ALA B O 1
ATOM 5252 N N . ALA B 1 295 ? 2.212 61.564 34.724 1.00 6.66 292 ALA B N 1
ATOM 5253 C CA . ALA B 1 295 ? 1.814 60.714 33.598 1.00 6.90 292 ALA B CA 1
ATOM 5254 C C . ALA B 1 295 ? 3.009 60.321 32.773 1.00 6.05 292 ALA B C 1
ATOM 5255 O O . ALA B 1 295 ? 3.084 59.208 32.260 1.00 7.30 292 ALA B O 1
ATOM 5257 N N . GLN B 1 296 ? 3.971 61.234 32.650 1.00 5.96 293 GLN B N 1
ATOM 5258 C CA . GLN B 1 296 ? 5.169 60.932 31.867 1.00 5.82 293 GLN B CA 1
ATOM 5259 C C . GLN B 1 296 ? 6.027 59.873 32.537 1.00 6.39 293 GLN B C 1
ATOM 5260 O O . GLN B 1 296 ? 6.734 59.125 31.856 1.00 7.06 293 GLN B O 1
ATOM 5266 N N . MET B 1 297 ? 5.965 59.824 33.858 1.00 6.16 294 MET B N 1
ATOM 5267 C CA . MET B 1 297 ? 6.804 58.920 34.651 1.00 6.74 294 MET B CA 1
ATOM 5268 C C . MET B 1 297 ? 6.141 57.583 34.983 1.00 6.96 294 MET B C 1
ATOM 5269 O O . MET B 1 297 ? 6.833 56.631 35.364 1.00 7.31 294 MET B O 1
ATOM 5274 N N . ALA B 1 298 ? 4.824 57.504 34.821 1.00 6.19 295 ALA B N 1
ATOM 5275 C CA . ALA B 1 298 ? 4.022 56.393 35.375 1.00 6.78 295 ALA B CA 1
ATOM 5276 C C . ALA B 1 298 ? 4.414 54.993 34.913 1.00 6.26 295 ALA B C 1
ATOM 5277 O O . ALA B 1 298 ? 4.757 54.145 35.742 1.00 7.87 295 ALA B O 1
ATOM 5279 N N . ALA B 1 299 ? 4.351 54.728 33.617 1.00 7.31 296 ALA B N 1
ATOM 5280 C CA . ALA B 1 299 ? 4.593 53.355 33.130 1.00 7.28 296 ALA B CA 1
ATOM 5281 C C . ALA B 1 299 ? 6.013 52.938 33.463 1.00 7.45 296 ALA B C 1
ATOM 5282 O O . ALA B 1 299 ? 6.275 51.813 33.912 1.00 8.14 296 ALA B O 1
ATOM 5284 N N . LYS B 1 300 ? 6.943 53.870 33.273 1.00 8.75 297 LYS B N 1
ATOM 5285 C CA . LYS B 1 300 ? 8.326 53.565 33.419 1.00 8.77 297 LYS B CA 1
ATOM 5286 C C . LYS B 1 300 ? 8.631 53.290 34.885 1.00 8.53 297 LYS B C 1
ATOM 5287 O O . LYS B 1 300 ? 9.147 52.213 35.227 1.00 9.28 297 LYS B O 1
ATOM 5293 N N . VAL B 1 301 ? 8.280 54.234 35.749 1.00 8.47 298 VAL B N 1
ATOM 5294 C CA . VAL B 1 301 ? 8.686 54.200 37.157 1.00 8.09 298 VAL B CA 1
ATOM 5295 C C . VAL B 1 301 ? 7.731 53.394 38.014 1.00 8.88 298 VAL B C 1
ATOM 5296 O O . VAL B 1 301 ? 8.140 52.460 38.685 1.00 8.67 298 VAL B O 1
ATOM 5300 N N . GLU B 1 302 ? 6.454 53.750 37.999 1.00 8.29 299 GLU B N 1
ATOM 5301 C CA . GLU B 1 302 ? 5.486 52.979 38.817 1.00 9.19 299 GLU B CA 1
ATOM 5302 C C . GLU B 1 302 ? 5.404 51.519 38.367 1.00 8.35 299 GLU B C 1
ATOM 5303 O O . GLU B 1 302 ? 5.293 50.600 39.202 1.00 8.23 299 GLU B O 1
ATOM 5309 N N . GLY B 1 303 ? 5.497 51.301 37.054 1.00 7.32 300 GLY B N 1
ATOM 5310 C CA . GLY B 1 303 ? 5.540 49.965 36.481 1.00 7.75 300 GLY B CA 1
ATOM 5311 C C . GLY B 1 303 ? 6.726 49.180 37.011 1.00 7.76 300 GLY B C 1
ATOM 5312 O O . GLY B 1 303 ? 6.592 48.033 37.424 1.00 8.62 300 GLY B O 1
ATOM 5313 N N . ALA B 1 304 ? 7.906 49.790 36.983 1.00 7.23 301 ALA B N 1
ATOM 5314 C CA . ALA B 1 304 ? 9.110 49.095 37.428 1.00 6.97 301 ALA B CA 1
ATOM 5315 C C . ALA B 1 304 ? 9.052 48.779 38.923 1.00 7.09 301 ALA B C 1
ATOM 5316 O O . ALA B 1 304 ? 9.456 47.678 39.337 1.00 6.71 301 ALA B O 1
ATOM 5318 N N . LEU B 1 305 ? 8.547 49.726 39.727 1.00 7.47 302 LEU B N 1
ATOM 5319 C CA . LEU B 1 305 ? 8.430 49.518 41.173 1.00 8.17 302 LEU B CA 1
ATOM 5320 C C . LEU B 1 305 ? 7.453 48.388 41.490 1.00 8.36 302 LEU B C 1
ATOM 5321 O O . LEU B 1 305 ? 7.701 47.573 42.392 1.00 9.44 302 LEU B O 1
ATOM 5326 N N . LEU B 1 306 ? 6.363 48.325 40.738 1.00 8.75 303 LEU B N 1
ATOM 5327 C CA . LEU B 1 306 ? 5.366 47.257 40.941 1.00 8.46 303 LEU B CA 1
ATOM 5328 C C . LEU B 1 306 ? 5.933 45.908 40.545 1.00 9.04 303 LEU B C 1
ATOM 5329 O O . LEU B 1 306 ? 5.803 44.944 41.290 1.00 9.52 303 LEU B O 1
ATOM 5334 N N . LEU B 1 307 ? 6.627 45.840 39.405 1.00 8.59 304 LEU B N 1
ATOM 5335 C CA . LEU B 1 307 ? 7.309 44.607 38.998 1.00 8.42 304 LEU B CA 1
ATOM 5336 C C . LEU B 1 307 ? 8.318 44.135 40.062 1.00 8.44 304 LEU B C 1
ATOM 5337 O O . LEU B 1 307 ? 8.336 42.969 40.430 1.00 8.02 304 LEU B O 1
ATOM 5342 N N . ASP B 1 308 ? 9.160 45.048 40.548 1.00 7.63 305 ASP B N 1
ATOM 5343 C CA . ASP B 1 308 ? 10.139 44.739 41.591 1.00 8.27 305 ASP B CA 1
ATOM 5344 C C . ASP B 1 308 ? 9.484 44.137 42.824 1.00 8.94 305 ASP B C 1
ATOM 5345 O O . ASP B 1 308 ? 9.973 43.144 43.395 1.00 10.23 305 ASP B O 1
ATOM 5350 N N . GLU B 1 309 ? 8.380 44.734 43.235 1.00 9.58 306 GLU B N 1
ATOM 5351 C CA . GLU B 1 309 ? 7.654 44.305 44.431 1.00 10.81 306 GLU B CA 1
ATOM 5352 C C . GLU B 1 309 ? 6.991 42.940 44.256 1.00 10.79 306 GLU B C 1
ATOM 5353 O O . GLU B 1 309 ? 7.040 42.094 45.171 1.00 10.61 306 GLU B O 1
ATOM 5359 N N . LEU B 1 310 ? 6.373 42.737 43.101 1.00 10.37 307 LEU B N 1
ATOM 5360 C CA . LEU B 1 310 ? 5.581 41.515 42.846 1.00 10.98 307 LEU B CA 1
ATOM 5361 C C . LEU B 1 310 ? 6.418 40.301 42.444 1.00 11.56 307 LEU B C 1
ATOM 5362 O O . LEU B 1 310 ? 5.935 39.151 42.526 1.00 12.21 307 LEU B O 1
ATOM 5367 N N . LEU B 1 311 ? 7.644 40.548 41.991 1.00 11.90 308 LEU B N 1
ATOM 5368 C CA . LEU B 1 311 ? 8.550 39.503 41.520 1.00 12.60 308 LEU B CA 1
ATOM 5369 C C . LEU B 1 311 ? 9.908 39.601 42.228 1.00 13.78 308 LEU B C 1
ATOM 5370 O O . LEU B 1 311 ? 10.887 40.051 41.639 1.00 13.37 308 LEU B O 1
ATOM 5375 N N . PRO B 1 312 ? 9.965 39.183 43.507 1.00 15.53 309 PRO B N 1
ATOM 5376 C CA . PRO B 1 312 ? 11.219 39.171 44.261 1.00 16.38 309 PRO B CA 1
ATOM 5377 C C . PRO B 1 312 ? 12.250 38.142 43.781 1.00 16.95 309 PRO B C 1
ATOM 5378 O O . PRO B 1 312 ? 13.431 38.296 44.074 1.00 18.22 309 PRO B O 1
ATOM 5382 N N . ASP B 1 313 ? 11.806 37.106 43.075 1.00 17.36 310 ASP B N 1
ATOM 5383 C CA . ASP B 1 313 ? 12.673 35.996 42.672 1.00 17.73 310 ASP B CA 1
ATOM 5384 C C . ASP B 1 313 ? 12.637 35.924 41.163 1.00 16.32 310 ASP B C 1
ATOM 5385 O O . ASP B 1 313 ? 11.678 35.396 40.597 1.00 17.25 310 ASP B O 1
ATOM 5390 N N . LEU B 1 314 ? 13.664 36.481 40.521 1.00 14.57 311 LEU B N 1
ATOM 5391 C CA . LEU B 1 314 ? 13.819 36.421 39.069 1.00 12.87 311 LEU B CA 1
ATOM 5392 C C . LEU B 1 314 ? 15.253 36.092 38.658 1.00 12.53 311 LEU B C 1
ATOM 5393 O O . LEU B 1 314 ? 16.223 36.508 39.313 1.00 12.21 311 LEU B O 1
ATOM 5398 N N . ASP B 1 315 ? 15.371 35.377 37.542 1.00 11.32 312 ASP B N 1
ATOM 5399 C CA . ASP B 1 315 ? 16.659 35.108 36.911 1.00 11.21 312 ASP B CA 1
ATOM 5400 C C . ASP B 1 315 ? 17.274 36.401 36.389 1.00 10.07 312 ASP B C 1
ATOM 5401 O O . ASP B 1 315 ? 18.491 36.550 36.413 1.00 10.15 312 ASP B O 1
ATOM 5406 N N . ASP B 1 316 ? 16.421 37.307 35.891 1.00 8.49 313 ASP B N 1
ATOM 5407 C CA . ASP B 1 316 ? 16.870 38.578 35.324 1.00 8.21 313 ASP B CA 1
ATOM 5408 C C . ASP B 1 316 ? 15.752 39.622 35.387 1.00 6.94 313 ASP B C 1
ATOM 5409 O O . ASP B 1 316 ? 14.581 39.298 35.221 1.00 6.95 313 ASP B O 1
ATOM 5414 N N . PHE B 1 317 ? 16.147 40.860 35.629 1.00 7.33 314 PHE B N 1
ATOM 5415 C CA . PHE B 1 317 ? 15.253 42.018 35.739 1.00 6.94 314 PHE B CA 1
ATOM 5416 C C . PHE B 1 317 ? 15.942 43.132 34.972 1.00 6.94 314 PHE B C 1
ATOM 5417 O O . PHE B 1 317 ? 16.880 43.749 35.477 1.00 7.67 314 PHE B O 1
ATOM 5425 N N . VAL B 1 318 ? 15.503 43.327 33.737 1.00 6.27 315 VAL B N 1
ATOM 5426 C CA . VAL B 1 318 ? 16.196 44.170 32.761 1.00 5.72 315 VAL B CA 1
ATOM 5427 C C . VAL B 1 318 ? 15.354 45.404 32.508 1.00 5.74 315 VAL B C 1
ATOM 5428 O O . VAL B 1 318 ? 14.232 45.297 32.020 1.00 6.75 315 VAL B O 1
ATOM 5432 N N . LEU B 1 319 ? 15.923 46.565 32.799 1.00 4.47 316 LEU B N 1
ATOM 5433 C CA . LEU B 1 319 ? 15.224 47.842 32.600 1.00 4.95 316 LEU B CA 1
ATOM 5434 C C . LEU B 1 319 ? 15.774 48.574 31.381 1.00 5.06 316 LEU B C 1
ATOM 5435 O O . LEU B 1 319 ? 16.995 48.764 31.268 1.00 4.71 316 LEU B O 1
ATOM 5440 N N . PHE B 1 320 ? 14.880 49.034 30.486 1.00 4.31 317 PHE B N 1
ATOM 5441 C CA . PHE B 1 320 ? 15.303 49.813 29.321 1.00 5.06 317 PHE B CA 1
ATOM 5442 C C . PHE B 1 320 ? 15.248 51.297 29.684 1.00 5.47 317 PHE B C 1
ATOM 5443 O O . PHE B 1 320 ? 14.184 51.923 29.727 1.00 6.31 317 PHE B O 1
ATOM 5451 N N . SER B 1 321 ? 16.401 51.850 30.020 1.00 5.37 318 SER B N 1
ATOM 5452 C CA . SER B 1 321 ? 16.524 53.270 30.348 1.00 5.28 318 SER B CA 1
ATOM 5453 C C . SER B 1 321 ? 17.049 54.046 29.138 1.00 5.00 318 SER B C 1
ATOM 5454 O O . SER B 1 321 ? 17.043 53.524 28.022 1.00 5.34 318 SER B O 1
ATOM 5457 N N . SER B 1 322 ? 17.544 55.266 29.360 1.00 4.41 319 SER B N 1
ATOM 5458 C CA . SER B 1 322 ? 17.919 56.161 28.255 1.00 4.88 319 SER B CA 1
ATOM 5459 C C . SER B 1 322 ? 19.004 57.104 28.695 1.00 4.51 319 SER B C 1
ATOM 5460 O O . SER B 1 322 ? 19.079 57.488 29.865 1.00 4.97 319 SER B O 1
ATOM 5463 N N . ILE B 1 323 ? 19.839 57.482 27.736 1.00 3.47 320 ILE B N 1
ATOM 5464 C CA . ILE B 1 323 ? 20.783 58.581 27.921 1.00 4.16 320 ILE B CA 1
ATOM 5465 C C . ILE B 1 323 ? 20.115 59.856 28.473 1.00 4.20 320 ILE B C 1
ATOM 5466 O O . ILE B 1 323 ? 20.770 60.690 29.118 1.00 4.01 320 ILE B O 1
ATOM 5471 N N . SER B 1 324 ? 18.818 60.027 28.236 1.00 4.88 321 SER B N 1
ATOM 5472 C CA . SER B 1 324 ? 18.110 61.187 28.790 1.00 4.82 321 SER B CA 1
ATOM 5473 C C . SER B 1 324 ? 18.272 61.301 30.326 1.00 4.45 321 SER B C 1
ATOM 5474 O O . SER B 1 324 ? 18.493 62.400 30.855 1.00 4.11 321 SER B O 1
ATOM 5477 N N . GLY B 1 325 ? 18.226 60.155 31.003 1.00 4.42 322 GLY B N 1
ATOM 5478 C CA . GLY B 1 325 ? 18.397 60.092 32.447 1.00 4.53 322 GLY B CA 1
ATOM 5479 C C . GLY B 1 325 ? 19.838 60.099 32.924 1.00 4.67 322 GLY B C 1
ATOM 5480 O O . GLY B 1 325 ? 20.089 60.121 34.143 1.00 5.57 322 GLY B O 1
ATOM 5481 N N . ILE B 1 326 ? 20.780 60.026 31.979 1.00 4.91 323 ILE B N 1
ATOM 5482 C CA . ILE B 1 326 ? 22.220 60.070 32.286 1.00 4.71 323 ILE B CA 1
ATOM 5483 C C . ILE B 1 326 ? 22.758 61.506 32.203 1.00 4.52 323 ILE B C 1
ATOM 5484 O O . ILE B 1 326 ? 23.446 61.960 33.114 1.00 4.10 323 ILE B O 1
ATOM 5489 N N . TRP B 1 327 ? 22.437 62.236 31.133 1.00 5.03 324 TRP B N 1
ATOM 5490 C CA . TRP B 1 327 ? 22.957 63.600 30.965 1.00 4.86 324 TRP B CA 1
ATOM 5491 C C . TRP B 1 327 ? 21.918 64.673 30.686 1.00 4.65 324 TRP B C 1
ATOM 5492 O O . TRP B 1 327 ? 22.237 65.857 30.760 1.00 5.26 324 TRP B O 1
ATOM 5503 N N . GLY B 1 328 ? 20.680 64.285 30.368 1.00 5.43 325 GLY B N 1
ATOM 5504 C CA . GLY B 1 328 ? 19.607 65.254 30.150 1.00 5.54 325 GLY B CA 1
ATOM 5505 C C . GLY B 1 328 ? 19.446 65.696 28.713 1.00 6.50 325 GLY B C 1
ATOM 5506 O O . GLY B 1 328 ? 20.400 65.662 27.929 1.00 6.38 325 GLY B O 1
ATOM 5507 N N . ALA B 1 329 ? 18.232 66.101 28.367 1.00 6.95 326 ALA B N 1
ATOM 5508 C CA . ALA B 1 329 ? 17.949 66.677 27.062 1.00 7.02 326 ALA B CA 1
ATOM 5509 C C . ALA B 1 329 ? 16.802 67.658 27.235 1.00 7.34 326 ALA B C 1
ATOM 5510 O O . ALA B 1 329 ? 15.886 67.400 27.991 1.00 6.96 326 ALA B O 1
ATOM 5512 N N . ALA B 1 330 ? 16.881 68.796 26.550 1.00 8.14 327 ALA B N 1
ATOM 5513 C CA . ALA B 1 330 ? 15.783 69.770 26.573 1.00 8.77 327 ALA B CA 1
ATOM 5514 C C . ALA B 1 330 ? 14.482 69.136 26.102 1.00 8.47 327 ALA B C 1
ATOM 5515 O O . ALA B 1 330 ? 14.450 68.395 25.116 1.00 8.85 327 ALA B O 1
ATOM 5517 N N . GLY B 1 331 ? 13.397 69.456 26.803 1.00 7.69 328 GLY B N 1
ATOM 5518 C CA . GLY B 1 331 ? 12.096 68.917 26.464 1.00 7.68 328 GLY B CA 1
ATOM 5519 C C . GLY B 1 331 ? 11.738 67.622 27.132 1.00 8.26 328 GLY B C 1
ATOM 5520 O O . GLY B 1 331 ? 10.612 67.122 26.965 1.00 8.13 328 GLY B O 1
ATOM 5521 N N . GLN B 1 332 ? 12.688 67.054 27.879 1.00 7.94 329 GLN B N 1
ATOM 5522 C CA . GLN B 1 332 ? 12.530 65.691 28.395 1.00 8.52 329 GLN B CA 1
ATOM 5523 C C . GLN B 1 332 ? 12.480 65.604 29.929 1.00 8.86 329 GLN B C 1
ATOM 5524 O O . GLN B 1 332 ? 12.782 64.552 30.504 1.00 9.41 329 GLN B O 1
ATOM 5530 N N . ALA B 1 333 ? 12.049 66.673 30.600 1.00 9.08 330 ALA B N 1
ATOM 5531 C CA . ALA B 1 333 ? 11.924 66.684 32.065 1.00 9.52 330 ALA B CA 1
ATOM 5532 C C . ALA B 1 333 ? 11.462 65.340 32.665 1.00 8.85 330 ALA B C 1
ATOM 5533 O O . ALA B 1 333 ? 12.201 64.699 33.434 1.00 8.37 330 ALA B O 1
ATOM 5535 N N . GLY B 1 334 ? 10.242 64.913 32.333 1.00 8.16 331 GLY B N 1
ATOM 5536 C CA . GLY B 1 334 ? 9.667 63.711 32.942 1.00 7.84 331 GLY B CA 1
ATOM 5537 C C . GLY B 1 334 ? 10.287 62.420 32.425 1.00 6.94 331 GLY B C 1
ATOM 5538 O O . GLY B 1 334 ? 10.408 61.434 33.160 1.00 7.28 331 GLY B O 1
ATOM 5539 N N . TYR B 1 335 ? 10.671 62.432 31.152 1.00 6.25 332 TYR B N 1
ATOM 5540 C CA . TYR B 1 335 ? 11.329 61.276 30.539 1.00 5.54 332 TYR B CA 1
ATOM 5541 C C . TYR B 1 335 ? 12.666 61.034 31.241 1.00 5.14 332 TYR B C 1
ATOM 5542 O O . TYR B 1 335 ? 12.987 59.918 31.678 1.00 4.96 332 TYR B O 1
ATOM 5551 N N . ALA B 1 336 ? 13.448 62.102 31.371 1.00 4.45 333 ALA B N 1
ATOM 5552 C CA . ALA B 1 336 ? 14.734 62.014 32.061 1.00 4.72 333 ALA B CA 1
ATOM 5553 C C . ALA B 1 336 ? 14.590 61.583 33.507 1.00 4.61 333 ALA B C 1
ATOM 5554 O O . ALA B 1 336 ? 15.352 60.722 33.989 1.00 4.48 333 ALA B O 1
ATOM 5556 N N . ALA B 1 337 ? 13.628 62.162 34.207 1.00 4.26 334 ALA B N 1
ATOM 5557 C CA . ALA B 1 337 ? 13.389 61.818 35.592 1.00 4.13 334 ALA B CA 1
ATOM 5558 C C . ALA B 1 337 ? 13.066 60.330 35.739 1.00 3.80 334 ALA B C 1
ATOM 5559 O O . ALA B 1 337 ? 13.650 59.642 36.572 1.00 4.45 334 ALA B O 1
ATOM 5561 N N . GLY B 1 338 ? 12.178 59.824 34.895 1.00 3.74 335 GLY B N 1
ATOM 5562 C CA . GLY B 1 338 ? 11.792 58.407 34.937 1.00 3.50 335 GLY B CA 1
ATOM 5563 C C . GLY B 1 338 ? 12.939 57.458 34.640 1.00 3.46 335 GLY B C 1
ATOM 5564 O O . GLY B 1 338 ? 13.116 56.455 35.306 1.00 5.13 335 GLY B O 1
ATOM 5565 N N . ASN B 1 339 ? 13.760 57.795 33.647 1.00 3.50 336 ASN B N 1
ATOM 5566 C CA . ASN B 1 339 ? 14.917 56.967 33.330 1.00 4.06 336 ASN B CA 1
ATOM 5567 C C . ASN B 1 339 ? 15.954 56.957 34.447 1.00 4.54 336 ASN B C 1
ATOM 5568 O O . ASN B 1 339 ? 16.523 55.902 34.763 1.00 4.76 336 ASN B O 1
ATOM 5573 N N . ALA B 1 340 ? 16.157 58.109 35.099 1.00 4.03 337 ALA B N 1
ATOM 5574 C CA . ALA B 1 340 ? 17.062 58.187 36.249 1.00 4.78 337 ALA B CA 1
ATOM 5575 C C . ALA B 1 340 ? 16.549 57.313 37.414 1.00 5.28 337 ALA B C 1
ATOM 5576 O O . ALA B 1 340 ? 17.316 56.657 38.110 1.00 5.37 337 ALA B O 1
ATOM 5578 N N . CYS B 1 341 ? 15.239 57.271 37.584 1.00 5.15 338 CYS B N 1
ATOM 5579 C CA . CYS B 1 341 ? 14.633 56.388 38.576 1.00 5.75 338 CYS B CA 1
ATOM 5580 C C . CYS B 1 341 ? 14.925 54.909 38.273 1.00 5.48 338 CYS B C 1
ATOM 5581 O O . CYS B 1 341 ? 15.238 54.153 39.186 1.00 6.24 338 CYS B O 1
ATOM 5584 N N . LEU B 1 342 ? 14.839 54.489 37.014 1.00 5.16 339 LEU B N 1
ATOM 5585 C CA . LEU B 1 342 ? 15.107 53.088 36.670 1.00 5.24 339 LEU B CA 1
ATOM 5586 C C . LEU B 1 342 ? 16.520 52.714 37.033 1.00 4.99 339 LEU B C 1
ATOM 5587 O O . LEU B 1 342 ? 16.791 51.625 37.556 1.00 5.79 339 LEU B O 1
ATOM 5592 N N . ASP B 1 343 ? 17.468 53.608 36.754 1.00 5.38 340 ASP B N 1
ATOM 5593 C CA . ASP B 1 343 ? 18.860 53.313 37.067 1.00 6.71 340 ASP B CA 1
ATOM 5594 C C . ASP B 1 343 ? 19.062 53.075 38.561 1.00 6.02 340 ASP B C 1
ATOM 5595 O O . ASP B 1 343 ? 19.770 52.157 38.935 1.00 5.85 340 ASP B O 1
ATOM 5600 N N . ALA B 1 344 ? 18.403 53.878 39.391 1.00 5.44 341 ALA B N 1
ATOM 5601 C CA . ALA B 1 344 ? 18.465 53.739 40.828 1.00 5.00 341 ALA B CA 1
ATOM 5602 C C . ALA B 1 344 ? 17.773 52.460 41.301 1.00 5.11 341 ALA B C 1
ATOM 5603 O O . ALA B 1 344 ? 18.267 51.816 42.240 1.00 4.67 341 ALA B O 1
ATOM 5605 N N . LEU B 1 345 ? 16.656 52.093 40.667 1.00 5.03 342 LEU B N 1
ATOM 5606 C CA . LEU B 1 345 ? 15.954 50.864 41.041 1.00 4.84 342 LEU B CA 1
ATOM 5607 C C . LEU B 1 345 ? 16.858 49.645 40.814 1.00 5.11 342 LEU B C 1
ATOM 5608 O O . LEU B 1 345 ? 16.876 48.730 41.623 1.00 5.55 342 LEU B O 1
ATOM 5613 N N . ALA B 1 346 ? 17.581 49.604 39.699 1.00 5.47 343 ALA B N 1
ATOM 5614 C CA . ALA B 1 346 ? 18.469 48.457 39.442 1.00 6.57 343 ALA B CA 1
ATOM 5615 C C . ALA B 1 346 ? 19.505 48.334 40.543 1.00 7.19 343 ALA B C 1
ATOM 5616 O O . ALA B 1 346 ? 19.765 47.233 41.062 1.00 7.28 343 ALA B O 1
ATOM 5618 N N . ARG B 1 347 ? 20.071 49.470 40.926 1.00 8.39 344 ARG B N 1
ATOM 5619 C CA . ARG B 1 347 ? 21.065 49.506 42.004 1.00 9.39 344 ARG B CA 1
ATOM 5620 C C . ARG B 1 347 ? 20.478 49.041 43.330 1.00 8.82 344 ARG B C 1
ATOM 5621 O O . ARG B 1 347 ? 21.119 48.262 44.055 1.00 9.35 344 ARG B O 1
ATOM 5629 N N . ARG B 1 348 ? 19.268 49.493 43.629 1.00 7.52 345 ARG B N 1
ATOM 5630 C CA . ARG B 1 348 ? 18.596 49.112 44.855 1.00 8.07 345 ARG B CA 1
ATOM 5631 C C . ARG B 1 348 ? 18.370 47.606 44.870 1.00 7.76 345 ARG B C 1
ATOM 5632 O O . ARG B 1 348 ? 18.543 46.948 45.886 1.00 8.12 345 ARG B O 1
ATOM 5640 N N . ARG B 1 349 ? 17.929 47.064 43.747 1.00 7.13 346 ARG B N 1
ATOM 5641 C CA . ARG B 1 349 ? 17.594 45.645 43.683 1.00 7.31 346 ARG B CA 1
ATOM 5642 C C . ARG B 1 349 ? 18.852 44.777 43.866 1.00 7.53 346 ARG B C 1
ATOM 5643 O O . ARG B 1 349 ? 18.815 43.774 44.595 1.00 7.17 346 ARG B O 1
ATOM 5651 N N . ARG B 1 350 ? 19.971 45.179 43.258 1.00 7.04 347 ARG B N 1
ATOM 5652 C CA . ARG B 1 350 ? 21.253 44.476 43.458 1.00 8.35 347 ARG B CA 1
ATOM 5653 C C . ARG B 1 350 ? 21.721 44.543 44.923 1.00 9.37 347 ARG B C 1
ATOM 5654 O O . ARG B 1 350 ? 22.258 43.547 45.454 1.00 9.74 347 ARG B O 1
ATOM 5662 N N . GLU B 1 351 ? 21.467 45.667 45.588 1.00 11.19 348 GLU B N 1
ATOM 5663 C CA . GLU B 1 351 ? 21.791 45.837 47.011 1.00 12.12 348 GLU B CA 1
ATOM 5664 C C . GLU B 1 351 ? 21.002 44.854 47.882 1.00 12.17 348 GLU B C 1
ATOM 5665 O O . GLU B 1 351 ? 21.471 44.464 48.941 1.00 12.95 348 GLU B O 1
ATOM 5671 N N . GLN B 1 352 ? 19.813 44.476 47.421 1.00 11.76 349 GLN B N 1
ATOM 5672 C CA . GLN B 1 352 ? 18.991 43.457 48.056 1.00 12.11 349 GLN B CA 1
ATOM 5673 C C . GLN B 1 352 ? 19.368 42.021 47.683 1.00 11.60 349 GLN B C 1
ATOM 5674 O O . GLN B 1 352 ? 18.677 41.101 48.072 1.00 11.85 349 GLN B O 1
ATOM 5680 N N . GLY B 1 353 ? 20.438 41.840 46.911 1.00 11.66 350 GLY B N 1
ATOM 5681 C CA . GLY B 1 353 ? 20.936 40.526 46.523 1.00 11.70 350 GLY B CA 1
ATOM 5682 C C . GLY B 1 353 ? 20.256 39.853 45.348 1.00 12.04 350 GLY B C 1
ATOM 5683 O O . GLY B 1 353 ? 20.376 38.624 45.162 1.00 13.28 350 GLY B O 1
ATOM 5684 N N . LYS B 1 354 ? 19.578 40.666 44.534 1.00 10.88 351 LYS B N 1
ATOM 5685 C CA . LYS B 1 354 ? 18.809 40.193 43.386 1.00 11.04 351 LYS B CA 1
ATOM 5686 C C . LYS B 1 354 ? 19.442 40.697 42.100 1.00 10.64 351 LYS B C 1
ATOM 5687 O O . LYS B 1 354 ? 20.061 41.750 42.089 1.00 12.31 351 LYS B O 1
ATOM 5693 N N . ARG B 1 355 ? 19.289 39.950 41.016 1.00 10.16 352 ARG B N 1
ATOM 5694 C CA . ARG B 1 355 ? 19.817 40.399 39.718 1.00 9.32 352 ARG B CA 1
ATOM 5695 C C . ARG B 1 355 ? 18.985 41.563 39.156 1.00 8.53 352 ARG B C 1
ATOM 5696 O O . ARG B 1 355 ? 17.763 41.573 39.254 1.00 8.18 352 ARG B O 1
ATOM 5704 N N . ALA B 1 356 ? 19.680 42.552 38.587 1.00 7.60 353 ALA B N 1
ATOM 5705 C CA . ALA B 1 356 ? 19.013 43.674 37.932 1.00 7.19 353 ALA B CA 1
ATOM 5706 C C . ALA B 1 356 ? 20.032 44.405 37.084 1.00 6.63 353 ALA B C 1
ATOM 5707 O O . ALA B 1 356 ? 21.188 44.534 37.482 1.00 6.78 353 ALA B O 1
ATOM 5709 N N . VAL B 1 357 ? 19.613 44.866 35.914 1.00 6.08 354 VAL B N 1
ATOM 5710 C CA . VAL B 1 357 ? 20.434 45.746 35.121 1.00 5.47 354 VAL B CA 1
ATOM 5711 C C . VAL B 1 357 ? 19.545 46.770 34.443 1.00 5.84 354 VAL B C 1
ATOM 5712 O O . VAL B 1 357 ? 18.485 46.428 33.970 1.00 6.52 354 VAL B O 1
ATOM 5716 N N . SER B 1 358 ? 19.984 48.022 34.455 1.00 5.45 355 SER B N 1
ATOM 5717 C CA . SER B 1 358 ? 19.338 49.085 33.728 1.00 5.32 355 SER B CA 1
ATOM 5718 C C . SER B 1 358 ? 20.300 49.538 32.642 1.00 5.86 355 SER B C 1
ATOM 5719 O O . SER B 1 358 ? 21.413 50.001 32.951 1.00 6.94 355 SER B O 1
ATOM 5722 N N . VAL B 1 359 ? 19.897 49.416 31.390 1.00 4.54 356 VAL B N 1
ATOM 5723 C CA . VAL B 1 359 ? 20.724 49.863 30.267 1.00 5.08 356 VAL B CA 1
ATOM 5724 C C . VAL B 1 359 ? 20.218 51.233 29.812 1.00 4.59 356 VAL B C 1
ATOM 5725 O O . VAL B 1 359 ? 19.086 51.363 29.403 1.00 5.91 356 VAL B O 1
ATOM 5729 N N . ALA B 1 360 ? 21.079 52.241 29.871 1.00 3.51 357 ALA B N 1
ATOM 5730 C CA . ALA B 1 360 ? 20.721 53.575 29.432 1.00 4.56 357 ALA B CA 1
ATOM 5731 C C . ALA B 1 360 ? 21.080 53.688 27.969 1.00 4.34 357 ALA B C 1
ATOM 5732 O O . ALA B 1 360 ? 22.231 53.940 27.614 1.00 4.38 357 ALA B O 1
ATOM 5734 N N . TRP B 1 361 ? 20.086 53.447 27.125 1.00 4.01 358 TRP B N 1
ATOM 5735 C CA . TRP B 1 361 ? 20.306 53.386 25.691 1.00 4.21 358 TRP B CA 1
ATOM 5736 C C . TRP B 1 361 ? 20.371 54.765 25.037 1.00 3.55 358 TRP B C 1
ATOM 5737 O O . TRP B 1 361 ? 19.544 55.651 25.329 1.00 3.39 358 TRP B O 1
ATOM 5748 N N . GLY B 1 362 ? 21.285 54.913 24.080 1.00 3.78 359 GLY B N 1
ATOM 5749 C CA . GLY B 1 362 ? 21.135 55.909 23.027 1.00 4.38 359 GLY B CA 1
ATOM 5750 C C . GLY B 1 362 ? 20.055 55.518 22.042 1.00 5.08 359 GLY B C 1
ATOM 5751 O O . GLY B 1 362 ? 19.426 54.491 22.192 1.00 5.39 359 GLY B O 1
ATOM 5752 N N . PRO B 1 363 ? 19.802 56.352 21.038 1.00 5.77 360 PRO B N 1
ATOM 5753 C CA . PRO B 1 363 ? 18.778 56.012 20.044 1.00 6.38 360 PRO B CA 1
ATOM 5754 C C . PRO B 1 363 ? 19.028 54.701 19.315 1.00 6.33 360 PRO B C 1
ATOM 5755 O O . PRO B 1 363 ? 20.190 54.348 19.024 1.00 6.73 360 PRO B O 1
ATOM 5759 N N . TRP B 1 364 ? 17.924 54.002 19.040 1.00 6.47 361 TRP B N 1
ATOM 5760 C CA . TRP B 1 364 ? 17.878 52.821 18.201 1.00 6.63 361 TRP B CA 1
ATOM 5761 C C . TRP B 1 364 ? 17.314 53.177 16.838 1.00 6.32 361 TRP B C 1
ATOM 5762 O O . TRP B 1 364 ? 16.370 53.982 16.726 1.00 7.07 361 TRP B O 1
ATOM 5773 N N . ALA B 1 365 ? 17.875 52.550 15.803 1.00 6.11 362 ALA B N 1
ATOM 5774 C CA . ALA B 1 365 ? 17.305 52.600 14.461 1.00 6.54 362 ALA B CA 1
ATOM 5775 C C . ALA B 1 365 ? 15.997 51.839 14.452 1.00 7.05 362 ALA B C 1
ATOM 5776 O O . ALA B 1 365 ? 15.796 50.986 15.286 1.00 8.05 362 ALA B O 1
ATOM 5778 N N . GLY B 1 366 ? 15.143 52.138 13.482 1.00 8.22 363 GLY B N 1
ATOM 5779 C CA . GLY B 1 366 ? 13.920 51.343 13.244 1.00 8.57 363 GLY B CA 1
ATOM 5780 C C . GLY B 1 366 ? 12.703 51.874 13.961 1.00 9.87 363 GLY B C 1
ATOM 5781 O O . GLY B 1 366 ? 12.628 53.057 14.309 1.00 10.90 363 GLY B O 1
ATOM 5782 N N . GLY B 1 367 ? 11.744 50.985 14.198 1.00 10.15 364 GLY B N 1
ATOM 5783 C CA . GLY B 1 367 ? 10.515 51.319 14.894 1.00 11.30 364 GLY B CA 1
ATOM 5784 C C . GLY B 1 367 ? 10.665 51.715 16.355 1.00 11.48 364 GLY B C 1
ATOM 5785 O O . GLY B 1 367 ? 11.721 51.556 16.960 1.00 10.93 364 GLY B O 1
ATOM 5786 N N . GLY B 1 368 ? 9.579 52.263 16.888 1.00 12.06 365 GLY B N 1
ATOM 5787 C CA . GLY B 1 368 ? 9.517 52.703 18.268 1.00 12.69 365 GLY B CA 1
ATOM 5788 C C . GLY B 1 368 ? 9.395 54.212 18.379 1.00 13.05 365 GLY B C 1
ATOM 5789 O O . GLY B 1 368 ? 8.786 54.865 17.539 1.00 13.39 365 GLY B O 1
ATOM 5790 N N . MET B 1 369 ? 9.969 54.759 19.434 1.00 13.84 366 MET B N 1
ATOM 5791 C CA . MET B 1 369 ? 9.807 56.188 19.781 1.00 15.75 366 MET B CA 1
ATOM 5792 C C . MET B 1 369 ? 10.315 57.266 18.850 1.00 18.06 366 MET B C 1
ATOM 5793 O O . MET B 1 369 ? 9.781 58.392 18.859 1.00 21.71 366 MET B O 1
ATOM 5798 N N . LEU B 1 370 ? 11.353 56.981 18.099 1.00 19.01 367 LEU B N 1
ATOM 5799 C CA . LEU B 1 370 ? 12.063 58.068 17.405 1.00 19.67 367 LEU B CA 1
ATOM 5800 C C . LEU B 1 370 ? 11.559 58.312 16.001 1.00 19.73 367 LEU B C 1
ATOM 5801 O O . LEU B 1 370 ? 11.374 57.365 15.231 1.00 20.21 367 LEU B O 1
ATOM 5806 N N . THR B 1 371 ? 11.312 59.580 15.677 1.00 19.36 368 THR B N 1
ATOM 5807 C CA . THR B 1 371 ? 10.883 59.956 14.335 1.00 19.21 368 THR B CA 1
ATOM 5808 C C . THR B 1 371 ? 12.080 60.327 13.479 1.00 19.33 368 THR B C 1
ATOM 5809 O O . THR B 1 371 ? 13.178 60.540 13.983 1.00 17.49 368 THR B O 1
ATOM 5813 N N . GLU B 1 372 ? 11.856 60.414 12.177 1.00 19.77 369 GLU B N 1
ATOM 5814 C CA . GLU B 1 372 ? 12.889 60.901 11.265 1.00 20.60 369 GLU B CA 1
ATOM 5815 C C . GLU B 1 372 ? 13.378 62.293 11.693 1.00 19.71 369 GLU B C 1
ATOM 5816 O O . GLU B 1 372 ? 14.580 62.560 11.660 1.00 19.22 369 GLU B O 1
ATOM 5822 N N . HIS B 1 373 ? 12.468 63.149 12.162 1.00 19.52 370 HIS B N 1
ATOM 5823 C CA . HIS B 1 373 ? 12.868 64.439 12.739 1.00 19.89 370 HIS B CA 1
ATOM 5824 C C . HIS B 1 373 ? 13.873 64.273 13.872 1.00 18.78 370 HIS B C 1
ATOM 5825 O O . HIS B 1 373 ? 14.936 64.895 13.857 1.00 18.10 370 HIS B O 1
ATOM 5832 N N . ASP B 1 374 ? 13.518 63.438 14.851 1.00 18.14 371 ASP B N 1
ATOM 5833 C CA . ASP B 1 374 ? 14.364 63.166 16.020 1.00 18.34 371 ASP B CA 1
ATOM 5834 C C . ASP B 1 374 ? 15.735 62.688 15.580 1.00 18.28 371 ASP B C 1
ATOM 5835 O O . ASP B 1 374 ? 16.748 63.115 16.123 1.00 18.89 371 ASP B O 1
ATOM 5840 N N . GLU B 1 375 ? 15.769 61.807 14.585 1.00 18.36 372 GLU B N 1
ATOM 5841 C CA . GLU B 1 375 ? 17.032 61.274 14.078 1.00 18.53 372 GLU B CA 1
ATOM 5842 C C . GLU B 1 375 ? 17.925 62.360 13.487 1.00 19.35 372 GLU B C 1
ATOM 5843 O O . GLU B 1 375 ? 19.128 62.410 13.769 1.00 18.84 372 GLU B O 1
ATOM 5849 N N . ARG B 1 376 ? 17.339 63.232 12.667 1.00 19.58 373 ARG B N 1
ATOM 5850 C CA . ARG B 1 376 ? 18.091 64.319 12.053 1.00 20.69 373 ARG B CA 1
ATOM 5851 C C . ARG B 1 376 ? 18.673 65.240 13.125 1.00 20.07 373 ARG B C 1
ATOM 5852 O O . ARG B 1 376 ? 19.829 65.649 13.040 1.00 20.22 373 ARG B O 1
ATOM 5860 N N . GLU B 1 377 ? 17.876 65.562 14.135 1.00 19.85 374 GLU B N 1
ATOM 5861 C CA . GLU B 1 377 ? 18.347 66.412 15.217 1.00 20.25 374 GLU B CA 1
ATOM 5862 C C . GLU B 1 377 ? 19.386 65.740 16.125 1.00 19.34 374 GLU B C 1
ATOM 5863 O O . GLU B 1 377 ? 20.365 66.380 16.518 1.00 19.25 374 GLU B O 1
ATOM 5869 N N . LEU B 1 378 ? 19.175 64.468 16.449 1.00 18.22 375 LEU B N 1
ATOM 5870 C CA . LEU B 1 378 ? 20.171 63.681 17.192 1.00 17.50 375 LEU B CA 1
ATOM 5871 C C . LEU B 1 378 ? 21.521 63.625 16.456 1.00 17.10 375 LEU B C 1
ATOM 5872 O O . LEU B 1 378 ? 22.570 63.736 17.076 1.00 16.03 375 LEU B O 1
ATOM 5877 N N . ARG B 1 379 ? 21.481 63.468 15.139 1.00 17.18 376 ARG B N 1
ATOM 5878 C CA . ARG B 1 379 ? 22.694 63.435 14.309 1.00 17.59 376 ARG B CA 1
ATOM 5879 C C . ARG B 1 379 ? 23.483 64.751 14.406 1.00 16.96 376 ARG B C 1
ATOM 5880 O O . ARG B 1 379 ? 24.717 64.754 14.538 1.00 15.44 376 ARG B O 1
ATOM 5888 N N . LYS B 1 380 ? 22.771 65.870 14.346 1.00 16.48 377 LYS B N 1
ATOM 5889 C CA . LYS B 1 380 ? 23.409 67.178 14.447 1.00 17.21 377 LYS B CA 1
ATOM 5890 C C . LYS B 1 380 ? 24.031 67.356 15.828 1.00 16.60 377 LYS B C 1
ATOM 5891 O O . LYS B 1 380 ? 24.986 68.121 15.997 1.00 16.20 377 LYS B O 1
ATOM 5897 N N . ARG B 1 381 ? 23.496 66.635 16.810 1.00 15.87 378 ARG B N 1
ATOM 5898 C CA . ARG B 1 381 ? 24.016 66.665 18.166 1.00 16.20 378 ARG B CA 1
ATOM 5899 C C . ARG B 1 381 ? 24.913 65.465 18.497 1.00 14.69 378 ARG B C 1
ATOM 5900 O O . ARG B 1 381 ? 25.185 65.204 19.666 1.00 15.80 378 ARG B O 1
ATOM 5908 N N . GLY B 1 382 ? 25.388 64.757 17.470 1.00 12.24 379 GLY B N 1
ATOM 5909 C CA . GLY B 1 382 ? 26.428 63.738 17.633 1.00 11.66 379 GLY B CA 1
ATOM 5910 C C . GLY B 1 382 ? 25.976 62.357 18.055 1.00 10.39 379 GLY B C 1
ATOM 5911 O O . GLY B 1 382 ? 26.789 61.552 18.513 1.00 11.02 379 GLY B O 1
ATOM 5912 N N . LEU B 1 383 ? 24.696 62.062 17.888 1.00 10.04 380 LEU B N 1
ATOM 5913 C CA . LEU B 1 383 ? 24.159 60.752 18.258 1.00 9.38 380 LEU B CA 1
ATOM 5914 C C . LEU B 1 383 ? 23.647 60.033 17.006 1.00 9.24 380 LEU B C 1
ATOM 5915 O O . LEU B 1 383 ? 22.835 60.576 16.263 1.00 11.03 380 LEU B O 1
ATOM 5920 N N . THR B 1 384 ? 24.145 58.824 16.785 1.00 7.73 381 THR B N 1
ATOM 5921 C CA . THR B 1 384 ? 23.739 58.002 15.638 1.00 7.86 381 THR B CA 1
ATOM 5922 C C . THR B 1 384 ? 22.919 56.814 16.148 1.00 7.63 381 THR B C 1
ATOM 5923 O O . THR B 1 384 ? 23.332 56.159 17.116 1.00 7.06 381 THR B O 1
ATOM 5927 N N . PRO B 1 385 ? 21.766 56.521 15.514 1.00 7.14 382 PRO B N 1
ATOM 5928 C CA . PRO B 1 385 ? 20.985 55.382 15.988 1.00 7.31 382 PRO B CA 1
ATOM 5929 C C . PRO B 1 385 ? 21.749 54.075 15.880 1.00 7.62 382 PRO B C 1
ATOM 5930 O O . PRO B 1 385 ? 22.441 53.831 14.868 1.00 7.55 382 PRO B O 1
ATOM 5934 N N . LEU B 1 386 ? 21.629 53.244 16.910 1.00 6.64 383 LEU B N 1
ATOM 5935 C CA . LEU B 1 386 ? 22.229 51.909 16.902 1.00 6.50 383 LEU B CA 1
ATOM 5936 C C . LEU B 1 386 ? 21.441 51.026 15.921 1.00 6.26 383 LEU B C 1
ATOM 5937 O O . LEU B 1 386 ? 20.227 51.014 15.982 1.00 6.35 383 LEU B O 1
ATOM 5942 N N . LEU B 1 387 ? 22.124 50.272 15.055 1.00 6.22 384 LEU B N 1
ATOM 5943 C CA . LEU B 1 387 ? 21.465 49.190 14.307 1.00 5.60 384 LEU B CA 1
ATOM 5944 C C . LEU B 1 387 ? 20.924 48.152 15.281 1.00 5.83 384 LEU B C 1
ATOM 5945 O O . LEU B 1 387 ? 21.545 47.863 16.300 1.00 5.96 384 LEU B O 1
ATOM 5950 N N . VAL B 1 388 ? 19.777 47.572 14.957 1.00 5.47 385 VAL B N 1
ATOM 5951 C CA . VAL B 1 388 ? 19.111 46.697 15.901 1.00 5.86 385 VAL B CA 1
ATOM 5952 C C . VAL B 1 388 ? 19.983 45.505 16.281 1.00 6.00 385 VAL B C 1
ATOM 5953 O O . VAL B 1 388 ? 20.060 45.160 17.471 1.00 6.71 385 VAL B O 1
ATOM 5957 N N . PRO B 1 389 ? 20.649 44.854 15.303 1.00 6.80 386 PRO B N 1
ATOM 5958 C CA . PRO B 1 389 ? 21.505 43.729 15.752 1.00 7.27 386 PRO B CA 1
ATOM 5959 C C . PRO B 1 389 ? 22.601 44.149 16.746 1.00 6.73 386 PRO B C 1
ATOM 5960 O O . PRO B 1 389 ? 22.899 43.417 17.717 1.00 6.85 386 PRO B O 1
ATOM 5964 N N . ALA B 1 390 ? 23.200 45.305 16.517 1.00 7.09 387 ALA B N 1
ATOM 5965 C CA . ALA B 1 390 ? 24.212 45.849 17.420 1.00 6.46 387 ALA B CA 1
ATOM 5966 C C . ALA B 1 390 ? 23.627 46.125 18.814 1.00 5.76 387 ALA B C 1
ATOM 5967 O O . ALA B 1 390 ? 24.235 45.798 19.818 1.00 5.62 387 ALA B O 1
ATOM 5969 N N . ALA B 1 391 ? 22.450 46.727 18.858 1.00 5.37 388 ALA B N 1
ATOM 5970 C CA . ALA B 1 391 ? 21.802 47.014 20.133 1.00 5.14 388 ALA B CA 1
ATOM 5971 C C . ALA B 1 391 ? 21.448 45.713 20.856 1.00 5.89 388 ALA B C 1
ATOM 5972 O O . ALA B 1 391 ? 21.643 45.576 22.056 1.00 5.32 388 ALA B O 1
ATOM 5974 N N . LEU B 1 392 ? 20.918 44.728 20.131 1.00 6.48 389 LEU B N 1
ATOM 5975 C CA . LEU B 1 392 ? 20.568 43.460 20.780 1.00 6.18 389 LEU B CA 1
ATOM 5976 C C . LEU B 1 392 ? 21.804 42.716 21.305 1.00 6.22 389 LEU B C 1
ATOM 5977 O O . LEU B 1 392 ? 21.761 42.121 22.377 1.00 5.33 389 LEU B O 1
ATOM 5982 N N A GLN B 1 393 ? 22.904 42.776 20.559 0.50 6.95 390 GLN B N 1
ATOM 5983 N N B GLN B 1 393 ? 22.914 42.759 20.569 0.50 7.03 390 GLN B N 1
ATOM 5984 C CA A GLN B 1 393 ? 24.172 42.226 21.034 0.50 7.24 390 GLN B CA 1
ATOM 5985 C CA B GLN B 1 393 ? 24.160 42.183 21.086 0.50 7.38 390 GLN B CA 1
ATOM 5986 C C A GLN B 1 393 ? 24.588 42.882 22.363 0.50 6.78 390 GLN B C 1
ATOM 5987 C C B GLN B 1 393 ? 24.576 42.879 22.394 0.50 6.84 390 GLN B C 1
ATOM 5988 O O A GLN B 1 393 ? 24.961 42.203 23.318 0.50 6.96 390 GLN B O 1
ATOM 5989 O O B GLN B 1 393 ? 24.939 42.222 23.370 0.50 6.93 390 GLN B O 1
ATOM 6000 N N . ALA B 1 394 ? 24.487 44.204 22.413 1.00 6.33 391 ALA B N 1
ATOM 6001 C CA . ALA B 1 394 ? 24.859 44.983 23.597 1.00 6.46 391 ALA B CA 1
ATOM 6002 C C . ALA B 1 394 ? 23.961 44.637 24.781 1.00 5.48 391 ALA B C 1
ATOM 6003 O O . ALA B 1 394 ? 24.420 44.584 25.925 1.00 5.26 391 ALA B O 1
ATOM 6005 N N . MET B 1 395 ? 22.692 44.386 24.486 1.00 5.74 392 MET B N 1
ATOM 6006 C CA . MET B 1 395 ? 21.750 44.004 25.522 1.00 6.08 392 MET B CA 1
ATOM 6007 C C . MET B 1 395 ? 22.227 42.709 26.171 1.00 6.40 392 MET B C 1
ATOM 6008 O O . MET B 1 395 ? 22.265 42.606 27.384 1.00 5.67 392 MET B O 1
ATOM 6013 N N A GLU B 1 396 ? 22.596 41.724 25.359 0.50 6.89 393 GLU B N 1
ATOM 6014 N N B GLU B 1 396 ? 22.573 41.732 25.338 0.50 6.66 393 GLU B N 1
ATOM 6015 C CA A GLU B 1 396 ? 23.038 40.446 25.913 0.50 7.13 393 GLU B CA 1
ATOM 6016 C CA B GLU B 1 396 ? 23.079 40.453 25.823 0.50 6.77 393 GLU B CA 1
ATOM 6017 C C A GLU B 1 396 ? 24.336 40.621 26.699 0.50 7.18 393 GLU B C 1
ATOM 6018 C C B GLU B 1 396 ? 24.297 40.674 26.708 0.50 6.96 393 GLU B C 1
ATOM 6019 O O A GLU B 1 396 ? 24.527 39.991 27.749 0.50 6.97 393 GLU B O 1
ATOM 6020 O O B GLU B 1 396 ? 24.393 40.135 27.821 0.50 6.92 393 GLU B O 1
ATOM 6031 N N . GLN B 1 397 ? 25.223 41.485 26.215 1.00 6.80 394 GLN B N 1
ATOM 6032 C CA . GLN B 1 397 ? 26.451 41.785 26.958 1.00 7.30 394 GLN B CA 1
ATOM 6033 C C . GLN B 1 397 ? 26.154 42.376 28.329 1.00 6.86 394 GLN B C 1
ATOM 6034 O O . GLN B 1 397 ? 26.768 41.998 29.328 1.00 7.12 394 GLN B O 1
ATOM 6040 N N . ALA B 1 398 ? 25.168 43.278 28.380 1.00 6.45 395 ALA B N 1
ATOM 6041 C CA . ALA B 1 398 ? 24.807 43.942 29.621 1.00 6.81 395 ALA B CA 1
ATOM 6042 C C . ALA B 1 398 ? 24.230 42.981 30.630 1.00 7.95 395 ALA B C 1
ATOM 6043 O O . ALA B 1 398 ? 24.552 43.066 31.814 1.00 7.52 395 ALA B O 1
ATOM 6045 N N . ILE B 1 399 ? 23.375 42.080 30.152 1.00 8.52 396 ILE B N 1
ATOM 6046 C CA . ILE B 1 399 ? 22.690 41.126 30.999 1.00 8.91 396 ILE B CA 1
ATOM 6047 C C . ILE B 1 399 ? 23.670 40.087 31.553 1.00 10.27 396 ILE B C 1
ATOM 6048 O O . ILE B 1 399 ? 23.621 39.753 32.735 1.00 10.77 396 ILE B O 1
ATOM 6053 N N . MET B 1 400 ? 24.575 39.637 30.694 1.00 10.97 397 MET B N 1
ATOM 6054 C CA . MET B 1 400 ? 25.466 38.505 30.982 1.00 12.66 397 MET B CA 1
ATOM 6055 C C . MET B 1 400 ? 26.794 38.924 31.574 1.00 14.56 397 MET B C 1
ATOM 6056 O O . MET B 1 400 ? 27.633 38.072 31.880 1.00 14.63 397 MET B O 1
ATOM 6061 N N . SER B 1 401 ? 26.993 40.225 31.727 1.00 15.86 398 SER B N 1
ATOM 6062 C CA . SER B 1 401 ? 28.264 40.761 32.198 1.00 18.84 398 SER B CA 1
ATOM 6063 C C . SER B 1 401 ? 28.631 40.136 33.538 1.00 21.91 398 SER B C 1
ATOM 6064 O O . SER B 1 401 ? 27.778 39.995 34.424 1.00 22.48 398 SER B O 1
ATOM 6067 N N . ASP B 1 402 ? 29.897 39.754 33.673 1.00 25.46 399 ASP B N 1
ATOM 6068 C CA . ASP B 1 402 ? 30.352 39.016 34.865 1.00 28.14 399 ASP B CA 1
ATOM 6069 C C . ASP B 1 402 ? 30.326 39.856 36.148 1.00 29.22 399 ASP B C 1
ATOM 6070 O O . ASP B 1 402 ? 30.202 39.311 37.249 1.00 30.64 399 ASP B O 1
ATOM 6075 N N . ARG B 1 403 ? 30.401 41.176 35.997 1.00 29.96 400 ARG B N 1
ATOM 6076 C CA . ARG B 1 403 ? 30.282 42.084 37.129 1.00 30.24 400 ARG B CA 1
ATOM 6077 C C . ARG B 1 403 ? 29.103 43.033 36.960 1.00 29.65 400 ARG B C 1
ATOM 6078 O O . ARG B 1 403 ? 28.733 43.426 35.851 1.00 29.89 400 ARG B O 1
ATOM 6086 N N . ALA B 1 404 ? 28.541 43.401 38.099 1.00 28.67 401 ALA B N 1
ATOM 6087 C CA . ALA B 1 404 ? 27.325 44.174 38.169 1.00 27.65 401 ALA B CA 1
ATOM 6088 C C . ALA B 1 404 ? 27.635 45.628 37.881 1.00 26.37 401 ALA B C 1
ATOM 6089 O O . ALA B 1 404 ? 28.695 46.135 38.259 1.00 27.18 401 ALA B O 1
ATOM 6091 N N . GLY B 1 405 ? 26.711 46.287 37.188 1.00 24.71 402 GLY B N 1
ATOM 6092 C CA . GLY B 1 405 ? 26.813 47.729 36.930 1.00 23.06 402 GLY B CA 1
ATOM 6093 C C . GLY B 1 405 ? 25.692 48.198 36.031 1.00 21.03 402 GLY B C 1
ATOM 6094 O O . GLY B 1 405 ? 24.966 47.380 35.469 1.00 21.62 402 GLY B O 1
ATOM 6095 N N . ASP B 1 406 ? 25.545 49.513 35.859 1.00 19.33 403 ASP B N 1
ATOM 6096 C CA . ASP B 1 406 ? 24.561 49.983 34.894 1.00 16.19 403 ASP B CA 1
ATOM 6097 C C . ASP B 1 406 ? 25.262 50.735 33.777 1.00 13.37 403 ASP B C 1
ATOM 6098 O O . ASP B 1 406 ? 25.880 51.782 33.974 1.00 14.36 403 ASP B O 1
ATOM 6103 N N . PRO B 1 407 ? 25.211 50.149 32.595 1.00 9.53 404 PRO B N 1
ATOM 6104 C CA . PRO B 1 407 ? 25.898 50.641 31.439 1.00 7.83 404 PRO B CA 1
ATOM 6105 C C . PRO B 1 407 ? 25.072 51.651 30.673 1.00 7.14 404 PRO B C 1
ATOM 6106 O O . PRO B 1 407 ? 23.836 51.612 30.700 1.00 6.86 404 PRO B O 1
ATOM 6110 N N . VAL B 1 408 ? 25.768 52.575 30.052 1.00 6.11 405 VAL B N 1
ATOM 6111 C CA . VAL B 1 408 ? 25.219 53.509 29.078 1.00 5.77 405 VAL B CA 1
ATOM 6112 C C . VAL B 1 408 ? 25.758 53.039 27.729 1.00 5.99 405 VAL B C 1
ATOM 6113 O O . VAL B 1 408 ? 26.971 52.872 27.569 1.00 6.25 405 VAL B O 1
ATOM 6117 N N . VAL B 1 409 ? 24.865 52.796 26.774 1.00 5.65 406 VAL B N 1
ATOM 6118 C CA . VAL B 1 409 ? 25.226 52.186 25.510 1.00 5.44 406 VAL B CA 1
ATOM 6119 C C . VAL B 1 409 ? 24.673 53.063 24.405 1.00 5.32 406 VAL B C 1
ATOM 6120 O O . VAL B 1 409 ? 23.455 53.147 24.229 1.00 5.47 406 VAL B O 1
ATOM 6124 N N . ALA B 1 410 ? 25.571 53.668 23.626 1.00 5.35 407 ALA B N 1
ATOM 6125 C CA . ALA B 1 410 ? 25.188 54.673 22.640 1.00 6.13 407 ALA B CA 1
ATOM 6126 C C . ALA B 1 410 ? 26.291 54.891 21.623 1.00 6.95 407 ALA B C 1
ATOM 6127 O O . ALA B 1 410 ? 27.458 54.703 21.937 1.00 6.88 407 ALA B O 1
ATOM 6129 N N . ASP B 1 411 ? 25.915 55.332 20.428 1.00 6.61 408 ASP B N 1
ATOM 6130 C CA . ASP B 1 411 ? 26.884 55.692 19.370 1.00 7.99 408 ASP B CA 1
ATOM 6131 C C . ASP B 1 411 ? 27.024 57.211 19.367 1.00 6.98 408 ASP B C 1
ATOM 6132 O O . ASP B 1 411 ? 26.184 57.938 18.819 1.00 7.90 408 ASP B O 1
ATOM 6137 N N . VAL B 1 412 ? 28.068 57.687 20.040 1.00 7.67 409 VAL B N 1
ATOM 6138 C CA . VAL B 1 412 ? 28.297 59.110 20.223 1.00 8.06 409 VAL B CA 1
ATOM 6139 C C . VAL B 1 412 ? 29.517 59.546 19.425 1.00 8.26 409 VAL B C 1
ATOM 6140 O O . VAL B 1 412 ? 30.546 58.859 19.439 1.00 8.19 409 VAL B O 1
ATOM 6144 N N . THR B 1 413 ? 29.374 60.671 18.725 1.00 8.41 410 THR B N 1
ATOM 6145 C CA . THR B 1 413 ? 30.507 61.357 18.087 1.00 8.64 410 THR B CA 1
ATOM 6146 C C . THR B 1 413 ? 30.800 62.604 18.929 1.00 8.33 410 THR B C 1
ATOM 6147 O O . THR B 1 413 ? 30.123 63.638 18.809 1.00 8.78 410 THR B O 1
ATOM 6151 N N . TRP B 1 414 ? 31.790 62.479 19.804 1.00 8.99 411 TRP B N 1
ATOM 6152 C CA . TRP B 1 414 ? 32.019 63.495 20.840 1.00 9.73 411 TRP B CA 1
ATOM 6153 C C . TRP B 1 414 ? 32.376 64.886 20.291 1.00 11.15 411 TRP B C 1
ATOM 6154 O O . TRP B 1 414 ? 31.947 65.906 20.866 1.00 11.47 411 TRP B O 1
ATOM 6165 N N . SER B 1 415 ? 33.088 64.940 19.163 1.00 11.89 412 SER B N 1
ATOM 6166 C CA . SER B 1 415 ? 33.429 66.225 18.544 1.00 12.82 412 SER B CA 1
ATOM 6167 C C . SER B 1 415 ? 32.217 67.056 18.112 1.00 12.56 412 SER B C 1
ATOM 6168 O O . SER B 1 415 ? 32.306 68.273 18.018 1.00 13.53 412 SER B O 1
ATOM 6171 N N . ARG B 1 416 ? 31.086 66.406 17.845 1.00 12.16 413 ARG B N 1
ATOM 6172 C CA . ARG B 1 416 ? 29.852 67.079 17.490 1.00 12.70 413 ARG B CA 1
ATOM 6173 C C . ARG B 1 416 ? 28.941 67.204 18.709 1.00 11.13 413 ARG B C 1
ATOM 6174 O O . ARG B 1 416 ? 28.277 68.219 18.891 1.00 11.95 413 ARG B O 1
ATOM 6182 N N . PHE B 1 417 ? 28.899 66.169 19.540 1.00 9.63 414 PHE B N 1
ATOM 6183 C CA . PHE B 1 417 ? 28.002 66.181 20.705 1.00 9.42 414 PHE B CA 1
ATOM 6184 C C . PHE B 1 417 ? 28.367 67.305 21.684 1.00 9.03 414 PHE B C 1
ATOM 6185 O O . PHE B 1 417 ? 27.481 68.022 22.185 1.00 8.07 414 PHE B O 1
ATOM 6193 N N . LEU B 1 418 ? 29.653 67.454 21.967 1.00 10.32 415 LEU B N 1
ATOM 6194 C CA . LEU B 1 418 ? 30.070 68.347 23.063 1.00 10.69 415 LEU B CA 1
ATOM 6195 C C . LEU B 1 418 ? 29.789 69.818 22.808 1.00 10.86 415 LEU B C 1
ATOM 6196 O O . LEU B 1 418 ? 29.224 70.478 23.666 1.00 9.17 415 LEU B O 1
ATOM 6201 N N . PRO B 1 419 ? 30.169 70.354 21.641 1.00 10.99 416 PRO B N 1
ATOM 6202 C CA . PRO B 1 419 ? 29.819 71.756 21.361 1.00 11.70 416 PRO B CA 1
ATOM 6203 C C . PRO B 1 419 ? 28.318 72.057 21.425 1.00 11.01 416 PRO B C 1
ATOM 6204 O O . PRO B 1 419 ? 27.921 73.137 21.881 1.00 12.19 416 PRO B O 1
ATOM 6208 N N . ALA B 1 420 ? 27.491 71.118 20.955 1.00 10.31 417 ALA B N 1
ATOM 6209 C CA . ALA B 1 420 ? 26.054 71.271 20.989 1.00 9.45 417 ALA B CA 1
ATOM 6210 C C . ALA B 1 420 ? 25.539 71.261 22.440 1.00 8.70 417 ALA B C 1
ATOM 6211 O O . ALA B 1 420 ? 24.744 72.111 22.832 1.00 9.24 417 ALA B O 1
ATOM 6213 N N . PHE B 1 421 ? 26.004 70.287 23.207 1.00 8.03 418 PHE B N 1
ATOM 6214 C CA . PHE B 1 421 ? 25.565 70.131 24.611 1.00 7.54 418 PHE B CA 1
ATOM 6215 C C . PHE B 1 421 ? 25.929 71.330 25.486 1.00 7.86 418 PHE B C 1
ATOM 6216 O O . PHE B 1 421 ? 25.172 71.710 26.399 1.00 7.90 418 PHE B O 1
ATOM 6224 N N . THR B 1 422 ? 27.087 71.927 25.197 1.00 7.67 419 THR B N 1
ATOM 6225 C CA . THR B 1 422 ? 27.627 73.017 25.989 1.00 7.84 419 THR B CA 1
ATOM 6226 C C . THR B 1 422 ? 27.420 74.391 25.299 1.00 8.43 419 THR B C 1
ATOM 6227 O O . THR B 1 422 ? 28.117 75.345 25.633 1.00 9.04 419 THR B O 1
ATOM 6231 N N . ALA B 1 423 ? 26.456 74.498 24.388 1.00 9.35 420 ALA B N 1
ATOM 6232 C CA . ALA B 1 423 ? 26.201 75.775 23.668 1.00 10.18 420 ALA B CA 1
ATOM 6233 C C . ALA B 1 423 ? 25.969 76.961 24.627 1.00 10.35 420 ALA B C 1
ATOM 6234 O O . ALA B 1 423 ? 26.394 78.115 24.345 1.00 9.89 420 ALA B O 1
ATOM 6236 N N . SER B 1 424 ? 25.322 76.692 25.763 1.00 10.47 421 SER B N 1
ATOM 6237 C CA . SER B 1 424 ? 24.995 77.716 26.760 1.00 11.58 421 SER B CA 1
ATOM 6238 C C . SER B 1 424 ? 25.722 77.614 28.086 1.00 11.45 421 SER B C 1
ATOM 6239 O O . SER B 1 424 ? 25.777 78.572 28.849 1.00 13.62 421 SER B O 1
ATOM 6242 N N . ARG B 1 425 ? 26.229 76.436 28.400 1.00 10.56 422 ARG B N 1
ATOM 6243 C CA . ARG B 1 425 ? 26.662 76.156 29.728 1.00 10.58 422 ARG B CA 1
ATOM 6244 C C . ARG B 1 425 ? 27.729 75.086 29.669 1.00 9.49 422 ARG B C 1
ATOM 6245 O O . ARG B 1 425 ? 27.557 74.112 28.942 1.00 9.63 422 ARG B O 1
ATOM 6253 N N . PRO B 1 426 ? 28.812 75.243 30.439 1.00 10.00 423 PRO B N 1
ATOM 6254 C CA . PRO B 1 426 ? 29.824 74.185 30.456 1.00 9.75 423 PRO B CA 1
ATOM 6255 C C . PRO B 1 426 ? 29.306 72.906 31.093 1.00 9.05 423 PRO B C 1
ATOM 6256 O O . PRO B 1 426 ? 28.358 72.941 31.897 1.00 7.85 423 PRO B O 1
ATOM 6260 N N . SER B 1 427 ? 29.977 71.799 30.781 1.00 7.82 424 SER B N 1
ATOM 6261 C CA . SER B 1 427 ? 29.631 70.498 31.346 1.00 6.93 424 SER B CA 1
ATOM 6262 C C . SER B 1 427 ? 30.872 69.734 31.762 1.00 6.81 424 SER B C 1
ATOM 6263 O O . SER B 1 427 ? 31.434 68.974 30.956 1.00 7.20 424 SER B O 1
ATOM 6266 N N . PRO B 1 428 ? 31.273 69.883 33.040 1.00 7.47 425 PRO B N 1
ATOM 6267 C CA . PRO B 1 428 ? 32.402 69.100 33.541 1.00 7.77 425 PRO B CA 1
ATOM 6268 C C . PRO B 1 428 ? 32.123 67.609 33.558 1.00 7.49 425 PRO B C 1
ATOM 6269 O O . PRO B 1 428 ? 33.062 66.817 33.593 1.00 7.00 425 PRO B O 1
ATOM 6273 N N . LEU B 1 429 ? 30.841 67.237 33.518 1.00 6.42 426 LEU B N 1
ATOM 6274 C CA . LEU B 1 429 ? 30.454 65.832 33.348 1.00 6.01 426 LEU B CA 1
ATOM 6275 C C . LEU B 1 429 ? 31.263 65.091 32.262 1.00 6.44 426 LEU B C 1
ATOM 6276 O O . LEU B 1 429 ? 31.625 63.938 32.456 1.00 5.89 426 LEU B O 1
ATOM 6281 N N . PHE B 1 430 ? 31.492 65.760 31.135 1.00 4.90 427 PHE B N 1
ATOM 6282 C CA . PHE B 1 430 ? 32.084 65.171 29.957 1.00 6.09 427 PHE B CA 1
ATOM 6283 C C . PHE B 1 430 ? 33.555 65.519 29.768 1.00 7.20 427 PHE B C 1
ATOM 6284 O O . PHE B 1 430 ? 34.077 65.416 28.654 1.00 8.17 427 PHE B O 1
ATOM 6292 N N . GLY B 1 431 ? 34.230 65.877 30.859 1.00 7.84 428 GLY B N 1
ATOM 6293 C CA . GLY B 1 431 ? 35.633 66.268 30.795 1.00 8.83 428 GLY B CA 1
ATOM 6294 C C . GLY B 1 431 ? 36.522 65.297 30.042 1.00 9.33 428 GLY B C 1
ATOM 6295 O O . GLY B 1 431 ? 37.424 65.719 29.293 1.00 10.31 428 GLY B O 1
ATOM 6296 N N . SER B 1 432 ? 36.268 64.002 30.218 1.00 10.06 429 SER B N 1
ATOM 6297 C CA . SER B 1 432 ? 37.086 62.970 29.575 1.00 11.23 429 SER B CA 1
ATOM 6298 C C . SER B 1 432 ? 36.917 62.875 28.064 1.00 11.46 429 SER B C 1
ATOM 6299 O O . SER B 1 432 ? 37.677 62.139 27.409 1.00 12.08 429 SER B O 1
ATOM 6302 N N . PHE B 1 433 ? 35.945 63.583 27.505 1.00 11.08 430 PHE B N 1
ATOM 6303 C CA . PHE B 1 433 ? 35.726 63.557 26.054 1.00 12.34 430 PHE B CA 1
ATOM 6304 C C . PHE B 1 433 ? 36.166 64.818 25.336 1.00 13.32 430 PHE B C 1
ATOM 6305 O O . PHE B 1 433 ? 36.019 64.929 24.106 1.00 15.06 430 PHE B O 1
ATOM 6313 N N . GLU B 1 434 ? 36.714 65.770 26.083 1.00 14.48 431 GLU B N 1
ATOM 6314 C CA . GLU B 1 434 ? 37.192 67.022 25.503 1.00 16.47 431 GLU B CA 1
ATOM 6315 C C . GLU B 1 434 ? 38.423 66.751 24.650 1.00 17.51 431 GLU B C 1
ATOM 6316 O O . GLU B 1 434 ? 39.088 65.730 24.815 1.00 17.48 431 GLU B O 1
ATOM 6322 N N . GLU B 1 435 ? 38.719 67.668 23.741 1.00 19.50 432 GLU B N 1
ATOM 6323 C CA . GLU B 1 435 ? 39.968 67.612 22.973 1.00 21.04 432 GLU B CA 1
ATOM 6324 C C . GLU B 1 435 ? 41.163 67.418 23.909 1.00 21.82 432 GLU B C 1
ATOM 6325 O O . GLU B 1 435 ? 41.286 68.096 24.947 1.00 23.02 432 GLU B O 1
ATOM 6327 N N . LYS B 1 436 ? 42.019 66.481 23.522 1.00 22.01 433 LYS B N 1
ATOM 6328 C CA . LYS B 1 436 ? 43.253 66.141 24.236 1.00 21.98 433 LYS B CA 1
ATOM 6329 C C . LYS B 1 436 ? 43.065 65.453 25.585 1.00 21.29 433 LYS B C 1
ATOM 6330 O O . LYS B 1 436 ? 44.049 65.214 26.271 1.00 20.56 433 LYS B O 1
ATOM 6336 N N . ALA B 1 437 ? 41.831 65.132 25.972 1.00 20.58 434 ALA B N 1
ATOM 6337 C CA . ALA B 1 437 ? 41.605 64.378 27.214 1.00 20.40 434 ALA B CA 1
ATOM 6338 C C . ALA B 1 437 ? 42.249 62.982 27.129 1.00 20.32 434 ALA B C 1
ATOM 6339 O O . ALA B 1 437 ? 42.282 62.363 26.055 1.00 19.32 434 ALA B O 1
ATOM 6341 N N . ALA B 1 438 ? 42.777 62.508 28.259 1.00 20.61 435 ALA B N 1
ATOM 6342 C CA . ALA B 1 438 ? 43.448 61.198 28.340 1.00 21.37 435 ALA B CA 1
ATOM 6343 C C . ALA B 1 438 ? 42.467 60.097 28.769 1.00 22.52 435 ALA B C 1
ATOM 6344 O O . ALA B 1 438 ? 41.360 60.392 29.268 1.00 24.17 435 ALA B O 1
#

Nearest PDB structures (foldseek):
  4hxy-assembly1_A  TM=1.002E+00  e=1.921E-97  Streptomyces sp. HK803
  4hxy-assembly2_B  TM=9.965E-01  e=4.910E-90  Streptomyces sp. HK803
  6w7s-assembly1_A-2  TM=8.852E-01  e=3.089E-39  Saccharopolyspora erythraea
  4l4x-assembly1_A-2  TM=8.920E-01  e=1.331E-37  Streptomyces nodosus
  3qp9-assembly4_D  TM=8.805E-01  e=5.784E-34  Streptomyces venezuelae

CATH classification: 3.40.50.720

Radius of gyration: 29.83 Å; Cα contacts (8 Å, |Δi|>4): 2014; chains: 2; bounding box: 50×84×80 Å

Foldseek 3Di:
DKFKKAKAKAFDPFDQAADWAEEEFQDDDPLQVVSYDPYHYLVRDPLQDATAEYEYEDAALQRVLVVCLSCPPGHYAAYEYEYEQQDANPDPPRDFHRLRRVLNLLLLLLCCQQVVRHHQAYEYEHPDCDSLRNTLVNCSNRDQAHYWYADPSTIMGMAMGTDDFFDFDFDQDEFEEEEECLLFWLNLLVLLVNLQNLRYQEYEYEYQCWCVDVPNVVSLVNSVVRHHHYGTDNDQLLDLVRVLVVQVVCVVVVRHHAEYEQPDFDFWQAASNRDHPVNLCVRQRSLQSSLVSCCVNPLHHPEYEHEAACCLVRHDHRGSSNNSNRSSQQSVQSNSVVVVHHYEYEHEFAAPGGGRDDPVNQVVCVQQFFHHDYSVRVVVSSRSQRRGPDDGYMYITRGDLVRNQCVSDVSHHDPRHQCSDPPRD/DDKFKKAKAKAFPWFQFFDQAADFEEEEFACDDPLQVVRYDPYHYLVRDPQVDAGQEYEFEDQAQQRVLVVCLSCPPGHYAAYEYEYELLCDNPVVPRDFRDLRSVLNQLLLLLVCQQVVRRHQAYEYEHPDCDPLNSGSVSRSNRDPLQHAWYADPSIIMGMAMGTDDQFDFDFDQFEFEEEEECCLFDLNLLVLLSNLQNVRYQAYEYEEQCWCNDPCNVVSVVSSCVSVHHYGTDRDQLLDLVRVLVVQVVCVVVVRHHAEYEQPDFDFWQAASNPQHSVNLCVRQRSLQSSLVSCCVNPLHHPEYEHEAACCLVRHDGRGSSNNSNRSSQQSVQSNSVVVVYHYEYEHEFAAPDTHDDDPVNQVVVVQQFFHHDYSVRVVVSSRSRRRGPDDGYMYITRGDLVRNQCVSPVPGHDVNHVCSDPPRD

Secondary structure (DSSP, 8-state):
--EEEEEEEEE----S---S-EEEEE---HHHHTTSSS-B-TTT--TTS--SEEEEE-SSHHHHHHHHHHHTTS--S-EEEEEES----SSTTPPPP-HHHHHHHHHHHHHHHHSTTTEEEEEEE-SS--HHHHHHHHHHHH----EEEEETTEEEEEEEEE-PPP--------SEEEEETTTSHHHHHHHHHHHHHT--SEEEEEESSGGGSTTHHHHHHHHHTTSSEEEEEE--TT-HHHHHHHHHHHHHTT--EEEEEE---------GGG--HHHHHHHHIIIIIHHHHHHHH--S-SEEEEEEETHHHH--TT-HHHHHHHHHHHHHHHHHHHTT---EEEEE--BSSSSS--HHHHHHHHHTTEEPBPHHHHHHHHHHHHH-SS----EEEEE-HHHHHHHHTSSS--GGGGGGSTT--/---EEEEEEEEEEEEPP--SS--S-EEEEE---HHHHTTSSS-B-TTT--TTS--SEEEEE-SSHHHHHHHHHHHTTS--S-EEEEEESS---GGGTPPPPPHHHHHHHHHHHHHHHHSTTTEEEEEEE-SS--HHHHHHHHHHHH-----EEEEETTEEEEEEEEE-PPP--------SEEEEETTTSHHHHHHHHHHHHH---SEEEEEESSGGGSTTHHHHHHHHHTTT--EEEEE--TT-HHHHHHHHHHHHHTT--EEEEEE-------B-GGG--HHHHHHHHIIIIIHHHHHHHH-SS-SEEEEEEETHHHH--TTBHHHHHHHHHHHHHHHHHHHTT---EEEEE-PBSSSSS--HHHHHHHHHTTEEPBPHHHHHHHHHHHHH-SS----EEEEE-HHHHHHHHTSSS--GGGGGGSTT--

InterPro domains:
  IPR001227 Acyl transferase domain superfamily [G3DSA:3.40.366.10] (201-500)
  IPR001227 Acyl transferase domain superfamily [G3DSA:3.40.366.10] (1186-1474)
  IPR006162 Phosphopantetheine attachment site [PS00012] (2311-2326)
  IPR009081 Phosphopantetheine binding ACP domain [PF00550] (589-638)
  IPR009081 Phosphopantetheine binding ACP domain [PF00550] (2286-2352)
  IPR009081 Phosphopantetheine binding ACP domain [PS50075] (565-643)
  IPR009081 Phosphopantetheine binding ACP domain [PS50075] (2281-2356)
  IPR013968 Polyketide synthase-like, ketoreductase domain [PF08659] (1998-2175)
  IPR014030 Beta-ketoacyl synthase-like, N-terminal domain [PF00109] (661-911)
  IPR014031 Beta-ketoacyl synthase, C-terminal domain [PF02801] (919-1034)
  IPR014043 Acyl transferase domain [PF00698] (201-517)
  IPR014043 Acyl transferase domain [PF00698] (1188-1490)
  IPR014043 Acyl transferase domain [SM00827] (203-497)
  IPR014043 Acyl transferase domain [SM00827] (1188-1471)
  IPR016035 Acyl transferase/acyl hydrolase/lysophospholipase [SSF52151] (201-485)
  IPR016035 Acyl transferase/acyl hydrolase/lysophospholipase [SSF52151] (1184-1458)
  IPR016036 Malonyl-CoA ACP transacylase, ACP-binding [SSF55048] (323-387)
  IPR016036 Malonyl-CoA ACP transacylase, ACP-binding [SSF55048] (1310-1373)
  IPR016039 Thiolase-like [G3DSA:3.40.47.10] (653-1104)
  IPR016039 Thiolase-like [SSF53901] (657-1031)

Organism: NCBI:txid244967

Solvent-accessible surface area: 34888 Å² total

Sequence (855 aa):
RTGWFSETWRQLGTADRVPGNWLLLGEVPPALGSLFDDPLTAASWDRSTAPDGVLVGAGAAEDLLAALHEVAGHPTGPVWCVTSRAVGVGTVDDPAADVRAAGVWGLGRVAGLELPDRWGGLVDLPEERIDDATRRALAGTLTDGEDQLAVRDGQLWARRLVTTTPAPQQTGTWTPKGTVLITGGTGGLGGHVARRVAEQGSADRILLLSRQGSAAPGATELLEGIRAFGATAEAVAVDVTDRAAMSSGLIDALAAEGAPVRRTVVHAAGVVRDVRIAETGAEELAAQMAAKVEGALLLDELLPDLDDFVLFSSISGIWGAAGQAGYAAGNACLDALARRRREQGKRAVSVAWGPWAGGGMLTEHDERELRKRGLTPLLVPAALQQAMEQAIMSDRAGDPVVADVTWSRFLPAFTASRPSPLFGSFEEKAAARTGWFSETWRQLGRAATADRVPGNNWLLLGEVPPALGSLFDDPLTAASWDRSTAPDGVLVGAGAAEDLLAALHEVAGHPTGPVWCVTSRAVGVGTVDDPAADVRAAGVWGLGRVAGLELPDRWGGLVDLPERIDDATRRALAGTLTDDGEDQLAVRDDGQLWARRLVTTTTPAPQTGTWTPKGTVLITGGTGGLGGHVARRVAEQGSADRILLLSRQGSAAPGATELLEGIRAFGATAEAVAVDVTDRAAMSSGLIDALAAEGAPVRTVVHAAGVVRDVRIAETGAEELAAQMAAKVEGALLLDELLPDLDDFVLFSSISGIWGAAGQAGYAAGNACLDALARRRREQGKRAVSVAWGPWAGGGMLTEHDERELRKRGLTPLLVPAALQQAMEEQAIMSDRAGDPVVADVTWSRFLPAFTASRPSPLFGSFEEKAA